Protein AF-0000000085853495 (afdb_homodimer)

pLDDT: mean 90.22, std 11.55, range [27.39, 98.88]

Solvent-accessible surface area (backbone atoms only — not comparable to full-atom values): 53804 Å² total; per-residue (Å²): 126,83,76,63,68,82,72,59,62,88,41,74,45,30,38,55,30,28,47,72,46,56,43,61,68,28,36,47,26,59,84,76,38,41,74,30,50,47,42,82,41,86,68,54,43,40,40,44,36,34,43,33,50,26,83,85,82,64,49,72,48,79,47,49,33,60,58,58,42,66,85,81,38,47,40,62,47,56,41,46,39,40,20,34,57,66,55,27,50,56,60,62,58,50,45,50,21,39,46,60,54,11,38,45,47,59,52,64,68,54,37,53,50,44,39,54,34,43,46,40,38,43,48,53,50,52,47,52,52,51,41,50,51,51,51,52,52,49,62,71,69,51,86,49,39,44,34,34,44,52,55,49,63,51,61,98,53,59,43,34,53,36,21,39,17,40,32,29,34,61,92,74,54,30,65,63,47,76,32,80,32,50,36,80,80,37,97,41,66,84,40,26,44,47,53,20,49,52,53,52,51,50,53,36,50,75,67,73,50,53,56,38,32,40,34,28,67,93,47,65,68,48,52,52,49,40,55,69,67,35,35,79,75,57,27,44,71,27,25,30,51,65,64,53,44,52,53,50,49,52,53,45,54,59,50,22,70,41,89,77,12,54,67,43,61,73,44,45,65,58,52,50,51,46,54,53,45,34,22,53,75,31,73,84,46,52,38,63,46,28,41,33,46,52,55,43,48,63,37,42,50,45,72,37,54,69,52,87,46,86,73,42,41,55,63,96,64,72,84,72,58,75,71,67,61,68,54,88,58,41,52,84,82,34,62,35,42,50,49,48,46,56,63,66,61,30,65,71,55,42,58,48,48,28,27,34,30,29,83,58,67,56,61,63,56,53,50,50,56,56,46,29,44,64,37,52,45,66,90,46,71,62,53,72,66,57,45,49,41,28,50,49,50,34,39,54,48,39,52,70,36,59,78,56,51,67,26,53,45,100,86,62,45,76,39,70,44,78,41,63,52,75,91,49,77,60,40,69,46,72,41,73,35,57,44,80,77,70,62,60,68,48,54,50,48,53,52,48,40,54,51,48,40,52,72,34,53,64,58,33,39,49,48,25,51,53,53,57,70,69,46,79,75,64,84,61,70,81,39,78,75,74,53,64,68,56,51,48,49,53,48,52,52,55,52,53,52,68,75,97,126,85,76,65,69,84,72,60,63,89,44,73,45,28,36,55,30,27,47,70,46,55,43,62,68,29,36,46,26,60,83,76,38,41,74,30,49,47,42,84,41,87,68,55,43,40,42,43,35,32,43,33,51,26,84,86,81,66,50,72,49,78,46,51,33,60,58,61,41,65,85,80,38,46,42,63,49,54,41,48,41,40,19,35,57,66,54,28,52,56,60,63,56,50,45,50,20,38,45,60,55,10,39,44,48,60,51,63,68,55,36,53,50,44,37,53,32,42,45,42,38,45,50,52,50,53,47,52,50,51,40,52,52,51,50,51,52,48,62,71,72,51,88,51,39,44,33,35,44,53,57,50,62,49,63,93,58,58,44,35,52,37,21,40,18,40,31,28,34,61,91,74,53,29,64,63,48,77,32,80,30,50,34,79,80,37,96,41,68,85,40,25,42,48,53,22,49,53,51,52,51,51,52,36,48,75,66,74,51,54,56,38,30,41,34,28,67,94,48,64,68,48,51,51,49,40,56,70,67,34,35,80,75,58,27,44,70,26,26,31,52,64,64,52,43,52,53,50,49,52,52,45,54,59,49,21,70,40,89,76,10,54,68,42,61,74,44,44,65,58,53,48,50,47,53,52,44,33,23,53,75,31,73,85,47,51,36,64,45,28,40,34,45,52,54,43,48,64,37,42,51,45,72,37,55,68,52,86,45,86,72,43,41,56,63,94,63,74,84,72,57,76,73,66,60,68,53,90,57,40,52,84,80,34,63,34,42,49,49,47,46,55,63,66,60,30,66,71,54,43,59,48,48,28,27,33,31,29,84,61,65,57,63,66,55,53,52,49,58,58,44,29,43,64,37,52,45,68,92,47,70,61,53,73,66,57,44,48,43,30,50,50,50,33,41,54,50,39,52,70,38,61,79,56,49,67,26,52,44,99,86,63,44,77,40,69,42,80,41,65,53,76,89,50,76,59,39,70,44,73,42,73,35,57,44,82,77,68,62,61,68,47,53,50,48,53,52,49,42,54,51,46,42,53,73,34,54,63,59,33,38,49,48,23,49,54,53,56,70,69,49,79,75,63,85,62,69,81,40,78,75,75,55,63,67,57,49,47,51,52,50,52,51,54,52,51,53,67,76,98

Radius of gyration: 33.38 Å; Cα contacts (8 Å, |Δi|>4): 1574; chains: 2; bounding box: 79×106×85 Å

Organism: NCBI:txid630221

Structure (mmCIF, N/CA/C/O backbone):
data_AF-0000000085853495-model_v1
#
loop_
_entity.id
_entity.type
_entity.pdbx_description
1 polymer 'Uncharacterized protein'
#
loop_
_atom_site.group_PDB
_atom_site.id
_atom_site.type_symbol
_atom_site.label_atom_id
_atom_site.label_alt_id
_atom_site.label_comp_id
_atom_site.label_asym_id
_atom_site.label_entity_id
_atom_site.label_seq_id
_atom_site.pdbx_PDB_ins_code
_atom_site.Cartn_x
_atom_site.Cartn_y
_atom_site.Cartn_z
_atom_site.occupancy
_atom_site.B_iso_or_equiv
_atom_site.auth_seq_id
_atom_site.auth_comp_id
_atom_site.auth_asym_id
_atom_site.auth_atom_id
_atom_site.pdbx_PDB_model_num
ATOM 1 N N . MET A 1 1 ? -24.297 -24.5 -25.25 1 31.64 1 MET A N 1
ATOM 2 C CA . MET A 1 1 ? -24.516 -24.359 -23.812 1 31.64 1 MET A CA 1
ATOM 3 C C . MET A 1 1 ? -23.25 -24.688 -23.031 1 31.64 1 MET A C 1
ATOM 5 O O . MET A 1 1 ? -22.625 -25.719 -23.266 1 31.64 1 MET A O 1
ATOM 9 N N . CYS A 1 2 ? -22.422 -23.688 -22.688 1 41.44 2 CYS A N 1
ATOM 10 C CA . CYS A 1 2 ? -21.219 -23.906 -21.891 1 41.44 2 CYS A CA 1
ATOM 11 C C . CYS A 1 2 ? -21.484 -24.875 -20.734 1 41.44 2 CYS A C 1
ATOM 13 O O . CYS A 1 2 ? -22.297 -24.578 -19.859 1 41.44 2 CYS A O 1
ATOM 15 N N . PHE A 1 3 ? -21.641 -26.109 -20.953 1 38.34 3 PHE A N 1
ATOM 16 C CA . PHE A 1 3 ? -21.766 -27.094 -19.891 1 38.34 3 PHE A CA 1
ATOM 17 C C . PHE A 1 3 ? -20.641 -26.938 -18.875 1 38.34 3 PHE A C 1
ATOM 19 O O . PHE A 1 3 ? -19.547 -27.484 -19.062 1 38.34 3 PHE A O 1
ATOM 26 N N . PHE A 1 4 ? -20.297 -25.859 -18.422 1 45.41 4 PHE A N 1
ATOM 27 C CA . PHE A 1 4 ? -19.344 -25.812 -17.328 1 45.41 4 PHE A CA 1
ATOM 28 C C . PHE A 1 4 ? -19.891 -26.5 -16.094 1 45.41 4 PHE A C 1
ATOM 30 O O . PHE A 1 4 ? -20.859 -26.047 -15.5 1 45.41 4 PHE A O 1
ATOM 37 N N . PRO A 1 5 ? -19.781 -27.75 -16 1 42.59 5 PRO A N 1
ATOM 38 C CA . PRO A 1 5 ? -20.109 -28.25 -14.664 1 42.59 5 PRO A CA 1
ATOM 39 C C . PRO A 1 5 ? -19.875 -27.219 -13.57 1 42.59 5 PRO A C 1
ATOM 41 O O . PRO A 1 5 ? -19.062 -26.297 -13.75 1 42.59 5 PRO A O 1
ATOM 44 N N . PHE A 1 6 ? -20.766 -27.094 -12.531 1 42.53 6 PHE A N 1
ATOM 45 C CA . PHE A 1 6 ? -20.75 -26.281 -11.328 1 42.53 6 PHE A CA 1
ATOM 46 C C . PHE A 1 6 ? -19.328 -26.078 -10.836 1 42.53 6 PHE A C 1
ATOM 48 O O . PHE A 1 6 ? -18.719 -26.984 -10.25 1 42.53 6 PHE A O 1
ATOM 55 N N . LEU A 1 7 ? -18.484 -25.438 -11.578 1 47.78 7 LEU A N 1
ATOM 56 C CA . LEU A 1 7 ? -17.219 -25 -11.031 1 47.78 7 LEU A CA 1
ATOM 57 C C . LEU A 1 7 ? -17.344 -24.672 -9.547 1 47.78 7 LEU A C 1
ATOM 59 O O . LEU A 1 7 ? -18.016 -23.703 -9.18 1 47.78 7 LEU A O 1
ATOM 63 N N . VAL A 1 8 ? -17.531 -25.594 -8.781 1 45.62 8 VAL A N 1
ATOM 64 C CA . VAL A 1 8 ? -17.5 -25.375 -7.336 1 45.62 8 VAL A CA 1
ATOM 65 C C . VAL A 1 8 ? -16.266 -24.562 -6.961 1 45.62 8 VAL A C 1
ATOM 67 O O . VAL A 1 8 ? -15.164 -25.109 -6.887 1 45.62 8 VAL A O 1
ATOM 70 N N . PHE A 1 9 ? -16.281 -23.297 -7.234 1 55.03 9 PHE A N 1
ATOM 71 C CA . PHE A 1 9 ? -15.18 -22.375 -6.992 1 55.03 9 PHE A CA 1
ATOM 72 C C . PHE A 1 9 ? -14.68 -22.484 -5.555 1 55.03 9 PHE A C 1
ATOM 74 O O . PHE A 1 9 ? -13.609 -21.969 -5.219 1 55.03 9 PHE A O 1
ATOM 81 N N . SER A 1 10 ? -15.383 -23.188 -4.676 1 55.72 10 SER A N 1
ATOM 82 C CA . SER A 1 10 ? -14.898 -23.172 -3.299 1 55.72 10 SER A CA 1
ATOM 83 C C . SER A 1 10 ? -13.867 -24.266 -3.064 1 55.72 10 SER A C 1
ATOM 85 O O . SER A 1 10 ? -13.219 -24.312 -2.014 1 55.72 10 SER A O 1
ATOM 87 N N . ALA A 1 11 ? -13.609 -25 -4.188 1 71.38 11 ALA A N 1
ATOM 88 C CA . ALA A 1 11 ? -12.758 -26.141 -3.891 1 71.38 11 ALA A CA 1
ATOM 89 C C . ALA A 1 11 ? -11.43 -26.062 -4.637 1 71.38 11 ALA A C 1
ATOM 91 O O . ALA A 1 11 ? -11.344 -25.422 -5.691 1 71.38 11 ALA A O 1
ATOM 92 N N . VAL A 1 12 ? -10.375 -26.453 -4.004 1 84.06 12 VAL A N 1
ATOM 93 C CA . VAL A 1 12 ? -9.07 -26.594 -4.641 1 84.06 12 VAL A CA 1
ATOM 94 C C . VAL A 1 12 ? -9.164 -27.578 -5.809 1 84.06 12 VAL A C 1
ATOM 96 O O . VAL A 1 12 ? -9.578 -28.719 -5.629 1 84.06 12 VAL A O 1
ATOM 99 N N . ASP A 1 13 ? -8.914 -27.078 -7.047 1 93.56 13 ASP A N 1
ATOM 100 C CA . ASP A 1 13 ? -9.023 -27.953 -8.203 1 93.56 13 ASP A CA 1
ATOM 101 C C . ASP A 1 13 ? -7.922 -27.672 -9.219 1 93.56 13 ASP A C 1
ATOM 103 O O . ASP A 1 13 ? -7.996 -28.125 -10.367 1 93.56 13 ASP A O 1
ATOM 107 N N . LYS A 1 14 ? -6.973 -26.938 -8.852 1 97.5 14 LYS A N 1
ATOM 108 C CA . LYS A 1 14 ? -5.836 -26.641 -9.719 1 97.5 14 LYS A CA 1
ATOM 109 C C . LYS A 1 14 ? -4.516 -26.906 -9 1 97.5 14 LYS A C 1
ATOM 111 O O . LYS A 1 14 ? -4.398 -26.672 -7.797 1 97.5 14 LYS A O 1
ATOM 116 N N . PHE A 1 15 ? -3.527 -27.281 -9.758 1 98.19 15 PHE A N 1
ATOM 117 C CA . PHE A 1 15 ? -2.242 -27.672 -9.188 1 98.19 15 PHE A CA 1
ATOM 118 C C . PHE A 1 15 ? -1.091 -27.062 -9.992 1 98.19 15 PHE A C 1
ATOM 120 O O . PHE A 1 15 ? -1.213 -26.844 -11.195 1 98.19 15 PHE A O 1
ATOM 127 N N . ILE A 1 16 ? -0.01 -26.766 -9.273 1 98.12 16 ILE A N 1
ATOM 128 C CA . ILE A 1 16 ? 1.254 -26.438 -9.922 1 98.12 16 ILE A CA 1
ATOM 129 C C . ILE A 1 16 ? 2.002 -27.719 -10.273 1 98.12 16 ILE A C 1
ATOM 131 O O . ILE A 1 16 ? 2.213 -28.578 -9.422 1 98.12 16 ILE A O 1
ATOM 135 N N . VAL A 1 17 ? 2.363 -27.875 -11.508 1 98.31 17 VAL A N 1
ATOM 136 C CA . VAL A 1 17 ? 3.105 -29.062 -11.953 1 98.31 17 VAL A CA 1
ATOM 137 C C . VAL A 1 17 ? 4.391 -28.625 -12.656 1 98.31 17 VAL A C 1
ATOM 139 O O . VAL A 1 17 ? 4.352 -27.828 -13.586 1 98.31 17 VAL A O 1
ATOM 142 N N . CYS A 1 18 ? 5.492 -29.141 -12.18 1 97.5 18 CYS A N 1
ATOM 143 C CA . CYS A 1 18 ? 6.766 -28.828 -12.812 1 97.5 18 CYS A CA 1
ATOM 144 C C . CYS A 1 18 ? 6.875 -29.5 -14.18 1 97.5 18 CYS A C 1
ATOM 146 O O . CYS A 1 18 ? 6.359 -30.594 -14.383 1 97.5 18 CYS A O 1
ATOM 148 N N . GLN A 1 19 ? 7.535 -28.875 -15.07 1 96.5 19 GLN A N 1
ATOM 149 C CA . GLN A 1 19 ? 7.613 -29.297 -16.453 1 96.5 19 GLN A CA 1
ATOM 150 C C . GLN A 1 19 ? 8.141 -30.734 -16.562 1 96.5 19 GLN A C 1
ATOM 152 O O . GLN A 1 19 ? 7.586 -31.547 -17.297 1 96.5 19 GLN A O 1
ATOM 157 N N . ARG A 1 20 ? 9.195 -31.031 -15.836 1 95.31 20 ARG A N 1
ATOM 158 C CA . ARG A 1 20 ? 9.789 -32.375 -15.883 1 95.31 20 ARG A CA 1
ATOM 159 C C . ARG A 1 20 ? 8.789 -33.438 -15.445 1 95.31 20 ARG A C 1
ATOM 161 O O . ARG A 1 20 ? 8.68 -34.5 -16.078 1 95.31 20 ARG A O 1
ATOM 168 N N . GLN A 1 21 ? 8.078 -33.188 -14.383 1 97.5 21 GLN A N 1
ATOM 169 C CA . GLN A 1 21 ? 7.078 -34.094 -13.867 1 97.5 21 GLN A CA 1
ATOM 170 C C . GLN A 1 21 ? 5.91 -34.25 -14.836 1 97.5 21 GLN A C 1
ATOM 172 O O . GLN A 1 21 ? 5.375 -35.344 -15.023 1 97.5 21 GLN A O 1
ATOM 177 N N . LEU A 1 22 ? 5.504 -33.125 -15.414 1 97.88 22 LEU A N 1
ATOM 178 C CA . LEU A 1 22 ? 4.402 -33.156 -16.375 1 97.88 22 LEU A CA 1
ATOM 179 C C . LEU A 1 22 ? 4.758 -34.031 -17.578 1 97.88 22 LEU A C 1
ATOM 181 O O . LEU A 1 22 ? 3.99 -34.906 -17.969 1 97.88 22 LEU A O 1
ATOM 185 N N . LEU A 1 23 ? 5.918 -33.812 -18.125 1 97.38 23 LEU A N 1
ATOM 186 C CA . LEU A 1 23 ? 6.309 -34.5 -19.359 1 97.38 23 LEU A CA 1
ATOM 187 C C . LEU A 1 23 ? 6.582 -35.969 -19.094 1 97.38 23 LEU A C 1
ATOM 189 O O . LEU A 1 23 ? 6.504 -36.781 -20.016 1 97.38 23 LEU A O 1
ATOM 193 N N . SER A 1 24 ? 6.875 -36.312 -17.875 1 97.12 24 SER A N 1
ATOM 194 C CA . SER A 1 24 ? 7.094 -37.719 -17.516 1 97.12 24 SER A CA 1
ATOM 195 C C . SER A 1 24 ? 5.828 -38.531 -17.719 1 97.12 24 SER A C 1
ATOM 197 O O . SER A 1 24 ? 5.887 -39.781 -17.828 1 97.12 24 SER A O 1
ATOM 199 N N . LEU A 1 25 ? 4.707 -37.906 -17.828 1 97.69 25 LEU A N 1
ATOM 200 C CA . LEU A 1 25 ? 3.43 -38.594 -17.969 1 97.69 25 LEU A CA 1
ATOM 201 C C . LEU A 1 25 ? 3.154 -38.906 -19.438 1 97.69 25 LEU A C 1
ATOM 203 O O . LEU A 1 25 ? 2.178 -39.594 -19.766 1 97.69 25 LEU A O 1
ATOM 207 N N . PHE A 1 26 ? 4.055 -38.5 -20.312 1 97.62 26 PHE A N 1
ATOM 208 C CA . PHE A 1 26 ? 3.838 -38.688 -21.75 1 97.62 26 PHE A CA 1
ATOM 209 C C . PHE A 1 26 ? 4.918 -39.562 -22.344 1 97.62 26 PHE A C 1
ATOM 211 O O . PHE A 1 26 ? 5.129 -39.562 -23.562 1 97.62 26 PHE A O 1
ATOM 218 N N . THR A 1 27 ? 5.594 -40.344 -21.562 1 96.5 27 THR A N 1
ATOM 219 C CA . THR A 1 27 ? 6.734 -41.094 -22.031 1 96.5 27 THR A CA 1
ATOM 220 C C . THR A 1 27 ? 6.289 -42.5 -22.5 1 96.5 27 THR A C 1
ATOM 222 O O . THR A 1 27 ? 7.062 -43.219 -23.125 1 96.5 27 THR A O 1
ATOM 225 N N . VAL A 1 28 ? 5.074 -42.906 -22.203 1 96.62 28 VAL A N 1
ATOM 226 C CA . VAL A 1 28 ? 4.559 -44.188 -22.609 1 96.62 28 VAL A CA 1
ATOM 227 C C . VAL A 1 28 ? 3.281 -44.031 -23.422 1 96.62 28 VAL A C 1
ATOM 229 O O . VAL A 1 28 ? 2.391 -43.25 -23.031 1 96.62 28 VAL A O 1
ATOM 232 N N . CYS A 1 29 ? 3.197 -44.75 -24.484 1 96.75 29 CYS A N 1
ATOM 233 C CA . CYS A 1 29 ? 2.029 -44.688 -25.359 1 96.75 29 CYS A CA 1
ATOM 234 C C . CYS A 1 29 ? 0.834 -45.375 -24.719 1 96.75 29 CYS A C 1
ATOM 236 O O . CYS A 1 29 ? 0.927 -46.531 -24.312 1 96.75 29 CYS A O 1
ATOM 238 N N . PRO A 1 30 ? -0.282 -44.719 -24.656 1 94.62 30 PRO A N 1
ATOM 239 C CA . PRO A 1 30 ? -1.454 -45.344 -24.031 1 94.62 30 PRO A CA 1
ATOM 240 C C . PRO A 1 30 ? -2.1 -46.406 -24.906 1 94.62 30 PRO A C 1
ATOM 242 O O . PRO A 1 30 ? -2.928 -47.188 -24.438 1 94.62 30 PRO A O 1
ATOM 245 N N . ALA A 1 31 ? -1.682 -46.5 -26.141 1 95.19 31 ALA A N 1
ATOM 246 C CA . ALA A 1 31 ? -2.299 -47.438 -27.078 1 95.19 31 ALA A CA 1
ATOM 247 C C . ALA A 1 31 ? -1.499 -48.719 -27.156 1 95.19 31 ALA A C 1
ATOM 249 O O . ALA A 1 31 ? -2.072 -49.812 -27.312 1 95.19 31 ALA A O 1
ATOM 250 N N . CYS A 1 32 ? -0.192 -48.656 -27.078 1 95.62 32 CYS A N 1
ATOM 251 C CA . CYS A 1 32 ? 0.591 -49.844 -27.328 1 95.62 32 CYS A CA 1
ATOM 252 C C . CYS A 1 32 ? 1.642 -50.062 -26.234 1 95.62 32 CYS A C 1
ATOM 254 O O . CYS A 1 32 ? 2.455 -51 -26.328 1 95.62 32 CYS A O 1
ATOM 256 N N . CYS A 1 33 ? 1.766 -49.125 -25.266 1 93.94 33 CYS A N 1
ATOM 257 C CA . CYS A 1 33 ? 2.707 -49.188 -24.156 1 93.94 33 CYS A CA 1
ATOM 258 C C . CYS A 1 33 ? 4.133 -48.969 -24.641 1 93.94 33 CYS A C 1
ATOM 260 O O . CYS A 1 33 ? 5.09 -49.219 -23.906 1 93.94 33 CYS A O 1
ATOM 262 N N . GLY A 1 34 ? 4.219 -48.531 -25.875 1 95.31 34 GLY A N 1
ATOM 263 C CA . GLY A 1 34 ? 5.543 -48.219 -26.375 1 95.31 34 GLY A CA 1
ATOM 264 C C . GLY A 1 34 ? 6.078 -46.906 -25.859 1 95.31 34 GLY A C 1
ATOM 265 O O . GLY A 1 34 ? 5.336 -46.125 -25.266 1 95.31 34 GLY A O 1
ATOM 266 N N . ALA A 1 35 ? 7.402 -46.625 -26.078 1 95.56 35 ALA A N 1
ATOM 267 C CA . ALA A 1 35 ? 8.047 -45.375 -25.641 1 95.56 35 ALA A CA 1
ATOM 268 C C . ALA A 1 35 ? 7.598 -44.219 -26.5 1 95.56 35 ALA A C 1
ATOM 270 O O . ALA A 1 35 ? 7.484 -44.312 -27.719 1 95.56 35 ALA A O 1
ATOM 271 N N . THR A 1 36 ? 7.254 -43.125 -25.875 1 96.56 36 THR A N 1
ATOM 272 C CA . THR A 1 36 ? 6.875 -41.875 -26.547 1 96.56 36 THR A CA 1
ATOM 273 C C . THR A 1 36 ? 7.426 -40.656 -25.797 1 96.56 36 THR A C 1
ATOM 275 O O . THR A 1 36 ? 8.094 -40.812 -24.781 1 96.56 36 THR A O 1
ATOM 278 N N . GLN A 1 37 ? 7.203 -39.5 -26.406 1 94.38 37 GLN A N 1
ATOM 279 C CA . GLN A 1 37 ? 7.551 -38.25 -25.766 1 94.38 37 GLN A CA 1
ATOM 280 C C . GLN A 1 37 ? 6.48 -37.188 -26.016 1 94.38 37 GLN A C 1
ATOM 282 O O . GLN A 1 37 ? 5.84 -37.156 -27.062 1 94.38 37 GLN A O 1
ATOM 287 N N . GLY A 1 38 ? 6.289 -36.438 -24.969 1 94.94 38 GLY A N 1
ATOM 288 C CA . GLY A 1 38 ? 5.406 -35.281 -25.109 1 94.94 38 GLY A CA 1
ATOM 289 C C . GLY A 1 38 ? 6.152 -34 -25.359 1 94.94 38 GLY A C 1
ATOM 290 O O . GLY A 1 38 ? 7.258 -33.781 -24.844 1 94.94 38 GLY A O 1
ATOM 291 N N . HIS A 1 39 ? 5.496 -33.094 -26.172 1 95.94 39 HIS A N 1
ATOM 292 C CA . HIS A 1 39 ? 6.055 -31.781 -26.469 1 95.94 39 HIS A CA 1
ATOM 293 C C . HIS A 1 39 ? 5.035 -30.672 -26.172 1 95.94 39 HIS A C 1
ATOM 295 O O . HIS A 1 39 ? 3.867 -30.797 -26.547 1 95.94 39 HIS A O 1
ATOM 301 N N . ILE A 1 40 ? 5.496 -29.656 -25.422 1 95.62 40 ILE A N 1
ATOM 302 C CA . ILE A 1 40 ? 4.621 -28.531 -25.125 1 95.62 40 ILE A CA 1
ATOM 303 C C . ILE A 1 40 ? 4.527 -27.609 -26.328 1 95.62 40 ILE A C 1
ATOM 305 O O . ILE A 1 40 ? 5.551 -27.188 -26.875 1 95.62 40 ILE A O 1
ATOM 309 N N . MET A 1 41 ? 3.289 -27.297 -26.641 1 93.06 41 MET A N 1
ATOM 310 C CA . MET A 1 41 ? 3.049 -26.453 -27.797 1 93.06 41 MET A CA 1
ATOM 311 C C . MET A 1 41 ? 2.705 -25.031 -27.375 1 93.06 41 MET A C 1
ATOM 313 O O . MET A 1 41 ? 2.084 -24.812 -26.344 1 93.06 41 MET A O 1
ATOM 317 N N . HIS A 1 42 ? 2.934 -24.031 -28.125 1 85.5 42 HIS A N 1
ATOM 318 C CA . HIS A 1 42 ? 2.711 -22.594 -28.094 1 85.5 42 HIS A CA 1
ATOM 319 C C . HIS A 1 42 ? 1.919 -22.188 -26.859 1 85.5 42 HIS A C 1
ATOM 321 O O . HIS A 1 42 ? 0.706 -21.969 -26.938 1 85.5 42 HIS A O 1
ATOM 327 N N . PRO A 1 43 ? 2.512 -21.953 -25.781 1 90.19 43 PRO A N 1
ATOM 328 C CA . PRO A 1 43 ? 1.834 -21.516 -24.562 1 90.19 43 PRO A CA 1
ATOM 329 C C . PRO A 1 43 ? 1.138 -20.156 -24.719 1 90.19 43 PRO A C 1
ATOM 331 O O . PRO A 1 43 ? 1.647 -19.281 -25.406 1 90.19 43 PRO A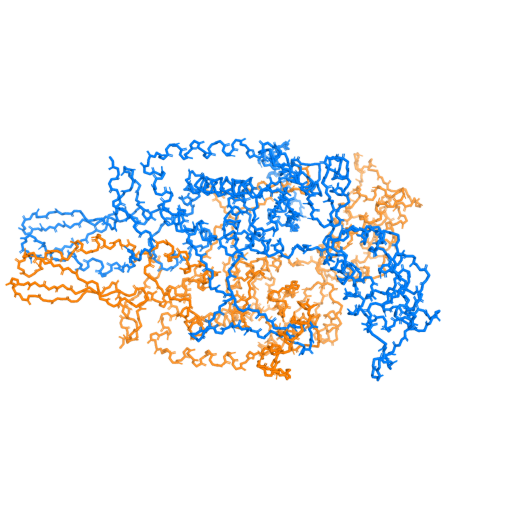 O 1
ATOM 334 N N . GLU A 1 44 ? -0.127 -20 -24.219 1 94.5 44 GLU A N 1
ATOM 335 C CA . GLU A 1 44 ? -0.92 -18.781 -24.172 1 94.5 44 GLU A CA 1
ATOM 336 C C . GLU A 1 44 ? -1.355 -18.438 -22.75 1 94.5 44 GLU A C 1
ATOM 338 O O . GLU A 1 44 ? -2.395 -18.922 -22.281 1 94.5 44 GLU A O 1
ATOM 343 N N . GLY A 1 45 ? -0.677 -17.516 -22.188 1 96.88 45 GLY A N 1
ATOM 344 C CA . GLY A 1 45 ? -0.963 -17.266 -20.781 1 96.88 45 GLY A CA 1
ATOM 345 C C . GLY A 1 45 ? -0.72 -18.469 -19.906 1 96.88 45 GLY A C 1
ATOM 346 O O . GLY A 1 45 ? 0.373 -19.047 -19.906 1 96.88 45 GLY A O 1
ATOM 347 N N . THR A 1 46 ? -1.843 -18.938 -19.281 1 97.94 46 THR A N 1
ATOM 348 C CA . THR A 1 46 ? -1.721 -20.094 -18.406 1 97.94 46 THR A CA 1
ATOM 349 C C . THR A 1 46 ? -1.954 -21.391 -19.188 1 97.94 46 THR A C 1
ATOM 351 O O . THR A 1 46 ? -1.743 -22.484 -18.656 1 97.94 46 THR A O 1
ATOM 354 N N . PHE A 1 47 ? -2.334 -21.281 -20.406 1 97.81 47 PHE A N 1
ATOM 355 C CA . PHE A 1 47 ? -2.75 -22.422 -21.203 1 97.81 47 PHE A CA 1
ATOM 356 C C . PHE A 1 47 ? -1.552 -23.062 -21.891 1 97.81 47 PHE A C 1
ATOM 358 O O . PHE A 1 47 ? -0.748 -22.375 -22.531 1 97.81 47 PHE A O 1
ATOM 365 N N . ILE A 1 48 ? -1.458 -24.391 -21.766 1 97.62 48 ILE A N 1
ATOM 366 C CA . ILE A 1 48 ? -0.486 -25.141 -22.547 1 97.62 48 ILE A CA 1
ATOM 367 C C . ILE A 1 48 ? -1.162 -26.359 -23.188 1 97.62 48 ILE A C 1
ATOM 369 O O . ILE A 1 48 ? -2.168 -26.859 -22.672 1 97.62 48 ILE A O 1
ATOM 373 N N . LYS A 1 49 ? -0.651 -26.734 -24.281 1 97.31 49 LYS A N 1
ATOM 374 C CA . LYS A 1 49 ? -1.047 -27.938 -25.016 1 97.31 49 LYS A CA 1
ATOM 375 C C . LYS A 1 49 ? 0.144 -28.859 -25.234 1 97.31 49 LYS A C 1
ATOM 377 O O . LYS A 1 49 ? 1.238 -28.406 -25.578 1 97.31 49 LYS A O 1
ATOM 382 N N . VAL A 1 50 ? -0.035 -30.172 -24.906 1 98.06 50 VAL A N 1
ATOM 383 C CA . VAL A 1 50 ? 1.035 -31.141 -25.094 1 98.06 50 VAL A CA 1
ATOM 384 C C . VAL A 1 50 ? 0.664 -32.094 -26.219 1 98.06 50 VAL A C 1
ATOM 386 O O . VAL A 1 50 ? -0.415 -32.688 -26.203 1 98.06 50 VAL A O 1
ATOM 389 N N . LYS A 1 51 ? 1.524 -32.188 -27.203 1 97.94 51 LYS A N 1
ATOM 390 C CA . LYS A 1 51 ? 1.374 -33.188 -28.25 1 97.94 51 LYS A CA 1
ATOM 391 C C . LYS A 1 51 ? 2.174 -34.469 -27.938 1 97.94 51 LYS A C 1
ATOM 393 O O . LYS A 1 51 ? 3.365 -34.375 -27.625 1 97.94 51 LYS A O 1
ATOM 398 N N . GLN A 1 52 ? 1.501 -35.594 -27.922 1 97.44 52 GLN A N 1
ATOM 399 C CA . GLN A 1 52 ? 2.131 -36.875 -27.766 1 97.44 52 GLN A CA 1
ATOM 400 C C . GLN A 1 52 ? 1.941 -37.75 -29.016 1 97.44 52 GLN A C 1
ATOM 402 O O . GLN A 1 52 ? 0.82 -37.906 -29.5 1 97.44 52 GLN A O 1
ATOM 407 N N . ALA A 1 53 ? 3.08 -38.219 -29.5 1 96.5 53 ALA A N 1
ATOM 408 C CA . ALA A 1 53 ? 3.031 -39.062 -30.703 1 96.5 53 ALA A CA 1
ATOM 409 C C . ALA A 1 53 ? 3.871 -40.312 -30.516 1 96.5 53 ALA A C 1
ATOM 411 O O . ALA A 1 53 ? 4.977 -40.25 -29.969 1 96.5 53 ALA A O 1
ATOM 412 N N . CYS A 1 54 ? 3.277 -41.406 -30.969 1 96.31 54 CYS A N 1
ATOM 413 C CA . CYS A 1 54 ? 3.967 -42.688 -30.891 1 96.31 54 CYS A CA 1
ATOM 414 C C . CYS A 1 54 ? 4.453 -43.125 -32.25 1 96.31 54 CYS A C 1
ATOM 416 O O . CYS A 1 54 ? 3.66 -43.281 -33.188 1 96.31 54 CYS A O 1
ATOM 418 N N . ARG A 1 55 ? 5.625 -43.469 -32.375 1 94.5 55 ARG A N 1
ATOM 419 C CA . ARG A 1 55 ? 6.203 -43.906 -33.656 1 94.5 55 ARG A CA 1
ATOM 420 C C . ARG A 1 55 ? 5.926 -45.375 -33.906 1 94.5 55 ARG A C 1
ATOM 422 O O . ARG A 1 55 ? 5.918 -45.844 -35.062 1 94.5 55 ARG A O 1
ATOM 429 N N . THR A 1 56 ? 5.711 -46.094 -32.875 1 94.56 56 THR A N 1
ATOM 430 C CA . THR A 1 56 ? 5.527 -47.531 -32.969 1 94.56 56 THR A CA 1
ATOM 431 C C . THR A 1 56 ? 4.16 -47.844 -33.562 1 94.56 56 THR A C 1
ATOM 433 O O . THR A 1 56 ? 4.055 -48.656 -34.5 1 94.56 56 THR A O 1
ATOM 436 N N . CYS A 1 57 ? 3.109 -47.281 -33.062 1 96.19 57 CYS A N 1
ATOM 437 C CA . CYS A 1 57 ? 1.771 -47.688 -33.469 1 96.19 57 CYS A CA 1
ATOM 438 C C . CYS A 1 57 ? 1.057 -46.562 -34.219 1 96.19 57 CYS A C 1
ATOM 440 O O . CYS A 1 57 ? -0.077 -46.75 -34.656 1 96.19 57 CYS A O 1
ATOM 442 N N . GLY A 1 58 ? 1.654 -45.312 -34.281 1 95.31 58 GLY A N 1
ATOM 443 C CA . GLY A 1 58 ? 1.065 -44.219 -35 1 95.31 58 GLY A CA 1
ATOM 444 C C . GLY A 1 58 ? 0.076 -43.406 -34.188 1 95.31 58 GLY A C 1
ATOM 445 O O . GLY A 1 58 ? -0.541 -42.469 -34.688 1 95.31 58 GLY A O 1
ATOM 446 N N . TYR A 1 59 ? -0.053 -43.75 -32.906 1 95.62 59 TYR A N 1
ATOM 447 C CA . TYR A 1 59 ? -0.958 -43.062 -32 1 95.62 59 TYR A CA 1
ATOM 448 C C . TYR A 1 59 ? -0.541 -41.594 -31.812 1 95.62 59 TYR A C 1
ATOM 450 O O . TYR A 1 59 ? 0.652 -41.281 -31.766 1 95.62 59 TYR A O 1
ATOM 458 N N . GLU A 1 60 ? -1.594 -40.656 -31.812 1 96.31 60 GLU A N 1
ATOM 459 C CA . GLU A 1 60 ? -1.37 -39.219 -31.562 1 96.31 60 GLU A CA 1
ATOM 460 C C . GLU A 1 60 ? -2.469 -38.656 -30.672 1 96.31 60 GLU A C 1
ATOM 462 O O . GLU A 1 60 ? -3.646 -38.969 -30.844 1 96.31 60 GLU A O 1
ATOM 467 N N . ARG A 1 61 ? -2.037 -37.844 -29.703 1 95.69 61 ARG A N 1
ATOM 468 C CA . ARG A 1 61 ? -3.039 -37.156 -28.922 1 95.69 61 ARG A CA 1
ATOM 469 C C . ARG A 1 61 ? -2.543 -35.75 -28.516 1 95.69 61 ARG A C 1
ATOM 471 O O . ARG A 1 61 ? -1.335 -35.5 -28.5 1 95.69 61 ARG A O 1
ATOM 478 N N . TYR A 1 62 ? -3.547 -34.906 -28.328 1 96.75 62 TYR A N 1
ATOM 479 C CA . TYR A 1 62 ? -3.318 -33.562 -27.766 1 96.75 62 TYR A CA 1
ATOM 480 C C . TYR A 1 62 ? -3.943 -33.469 -26.375 1 96.75 62 TYR A C 1
ATOM 482 O O . TYR A 1 62 ? -5.113 -33.812 -26.188 1 96.75 62 TYR A O 1
ATOM 490 N N . TRP A 1 63 ? -3.156 -33.156 -25.438 1 97.5 63 TRP A N 1
ATOM 491 C CA . TRP A 1 63 ? -3.604 -32.906 -24.062 1 97.5 63 TRP A CA 1
ATOM 492 C C . TRP A 1 63 ? -3.506 -31.438 -23.688 1 97.5 63 TRP A C 1
ATOM 494 O O . TRP A 1 63 ? -2.545 -30.766 -24.062 1 97.5 63 TRP A O 1
ATOM 504 N 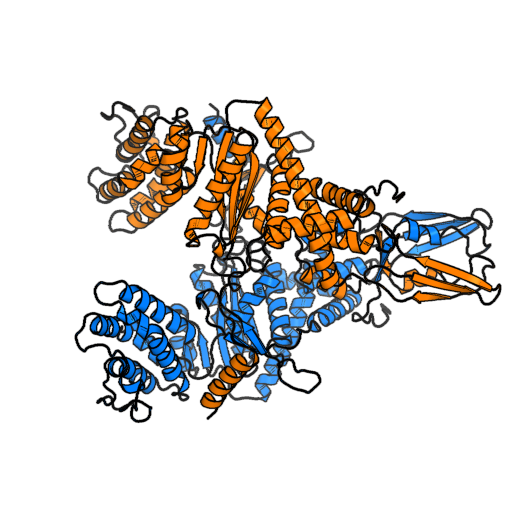N . GLN A 1 64 ? -4.52 -30.922 -23.031 1 97.19 64 GLN A N 1
ATOM 505 C CA . GLN A 1 64 ? -4.535 -29.531 -22.562 1 97.19 64 GLN A CA 1
ATOM 506 C C . GLN A 1 64 ? -4.645 -29.469 -21.047 1 97.19 64 GLN A C 1
ATOM 508 O O . GLN A 1 64 ? -5.32 -30.297 -20.422 1 97.19 64 GLN A O 1
ATOM 513 N N . ASN A 1 65 ? -4.031 -28.469 -20.453 1 97.81 65 ASN A N 1
ATOM 514 C CA . ASN A 1 65 ? -3.928 -28.406 -19 1 97.81 65 ASN A CA 1
ATOM 515 C C . ASN A 1 65 ? -5.188 -27.812 -18.375 1 97.81 65 ASN A C 1
ATOM 517 O O . ASN A 1 65 ? -5.316 -27.781 -17.156 1 97.81 65 ASN A O 1
ATOM 521 N N . GLN A 1 66 ? -6.113 -27.359 -19.203 1 96.62 66 GLN A N 1
ATOM 522 C CA . GLN A 1 66 ? -7.332 -26.703 -18.719 1 96.62 66 GLN A CA 1
ATOM 523 C C . GLN A 1 66 ? -8.398 -26.688 -19.812 1 96.62 66 GLN A C 1
ATOM 525 O O . GLN A 1 66 ? -8.102 -26.875 -20.984 1 96.62 66 GLN A O 1
ATOM 530 N N . GLU A 1 67 ? -9.578 -26.406 -19.344 1 94.06 67 GLU A N 1
ATOM 531 C CA . GLU A 1 67 ? -10.672 -26.234 -20.297 1 94.06 67 GLU A CA 1
ATOM 532 C C . GLU A 1 67 ? -10.742 -24.797 -20.812 1 94.06 67 GLU A C 1
ATOM 534 O O . GLU A 1 67 ? -10.117 -23.891 -20.234 1 94.06 67 GLU A O 1
ATOM 539 N N . LYS A 1 68 ? -11.344 -24.625 -21.875 1 94.19 68 LYS A N 1
ATOM 540 C CA . LYS A 1 68 ? -11.656 -23.297 -22.391 1 94.19 68 LYS A CA 1
ATOM 541 C C . LYS A 1 68 ? -13.109 -22.938 -22.094 1 94.19 68 LYS A C 1
ATOM 543 O O . LYS A 1 68 ? -13.969 -23.797 -21.984 1 94.19 68 LYS A O 1
ATOM 548 N N . VAL A 1 69 ? -13.242 -21.641 -21.797 1 92.12 69 VAL A N 1
ATOM 549 C CA . VAL A 1 69 ? -14.594 -21.141 -21.578 1 92.12 69 VAL A CA 1
ATOM 550 C C . VAL A 1 69 ? -15.016 -20.266 -22.75 1 92.12 69 VAL A C 1
ATOM 552 O O . VAL A 1 69 ? -14.211 -19.516 -23.297 1 92.12 69 VAL A O 1
ATOM 555 N N . HIS A 1 70 ? -16.281 -20.375 -23.141 1 89.06 70 HIS A N 1
ATOM 556 C CA . HIS A 1 70 ? -16.859 -19.625 -24.25 1 89.06 70 HIS A CA 1
ATOM 557 C C . HIS A 1 70 ? -15.938 -19.609 -25.453 1 89.06 70 HIS A C 1
ATOM 559 O O . HIS A 1 70 ? -15.227 -18.641 -25.688 1 89.06 70 HIS A O 1
ATOM 565 N N . ARG A 1 71 ? -15.891 -20.531 -26.219 1 84.31 71 ARG A N 1
ATOM 566 C CA . ARG A 1 71 ? -15.18 -20.672 -27.484 1 84.31 71 ARG A CA 1
ATOM 567 C C . ARG A 1 71 ? -13.688 -20.875 -27.25 1 84.31 71 ARG A C 1
ATOM 569 O O . ARG A 1 71 ? -13.258 -21.953 -26.844 1 84.31 71 ARG A O 1
ATOM 576 N N . ASN A 1 72 ? -12.859 -19.672 -27.062 1 89.88 72 ASN A N 1
ATOM 577 C CA . ASN A 1 72 ? -11.414 -19.844 -27.141 1 89.88 72 ASN A CA 1
ATOM 578 C C . ASN A 1 72 ? -10.711 -19.234 -25.922 1 89.88 72 ASN A C 1
ATOM 580 O O . ASN A 1 72 ? -9.484 -19.094 -25.922 1 89.88 72 ASN A O 1
ATOM 584 N N . MET A 1 73 ? -11.461 -18.984 -24.891 1 94.62 73 MET A N 1
ATOM 585 C CA . MET A 1 73 ? -10.844 -18.391 -23.703 1 94.62 73 MET A CA 1
ATOM 586 C C . MET A 1 73 ? -10.367 -19.484 -22.734 1 94.62 73 MET A C 1
ATOM 588 O O . MET A 1 73 ? -11.18 -20.219 -22.172 1 94.62 73 MET A O 1
ATOM 592 N N . PRO A 1 74 ? -9.008 -19.625 -22.578 1 96.38 74 PRO A N 1
ATOM 593 C CA . PRO A 1 74 ? -8.586 -20.516 -21.5 1 96.38 74 PRO A CA 1
ATOM 594 C C . PRO A 1 74 ? -9.172 -20.141 -20.141 1 96.38 74 PRO A C 1
ATOM 596 O O . PRO A 1 74 ? -9.062 -18.984 -19.719 1 96.38 74 PRO A O 1
ATOM 599 N N . ALA A 1 75 ? -9.75 -21.016 -19.406 1 96.12 75 ALA A N 1
ATOM 600 C CA . ALA A 1 75 ? -10.492 -20.75 -18.188 1 96.12 75 ALA A CA 1
ATOM 601 C C . ALA A 1 75 ? -9.594 -20.094 -17.141 1 96.12 75 ALA A C 1
ATOM 603 O O . ALA A 1 75 ? -9.992 -19.125 -16.484 1 96.12 75 ALA A O 1
ATOM 604 N N . CYS A 1 76 ? -8.398 -20.594 -17.016 1 97.44 76 CYS A N 1
ATOM 605 C CA . CYS A 1 76 ? -7.527 -20.141 -15.938 1 97.44 76 CYS A CA 1
ATOM 606 C C . CYS A 1 76 ? -6.996 -18.734 -16.219 1 97.44 76 CYS A C 1
ATOM 608 O O . CYS A 1 76 ? -6.559 -18.031 -15.305 1 97.44 76 CYS A O 1
ATOM 610 N N . ASN A 1 77 ? -6.973 -18.297 -17.5 1 97.94 77 ASN A N 1
ATOM 611 C CA . ASN A 1 77 ? -6.629 -16.906 -17.781 1 97.94 77 ASN A CA 1
ATOM 612 C C . ASN A 1 77 ? -7.637 -15.945 -17.172 1 97.94 77 ASN A C 1
ATOM 614 O O . ASN A 1 77 ? -7.254 -14.977 -16.516 1 97.94 77 ASN A O 1
ATOM 618 N N . LEU A 1 78 ? -8.875 -16.266 -17.359 1 97.81 78 LEU A N 1
ATOM 619 C CA . LEU A 1 78 ? -9.961 -15.422 -16.859 1 97.81 78 LEU A CA 1
ATOM 620 C C . LEU A 1 78 ? -10.047 -15.484 -15.336 1 97.81 78 LEU A C 1
ATOM 622 O O . LEU A 1 78 ? -10.164 -14.453 -14.672 1 97.81 78 LEU A O 1
ATOM 626 N N . LEU A 1 79 ? -9.938 -16.672 -14.844 1 97.81 79 LEU A N 1
ATOM 627 C CA . LEU A 1 79 ? -10.094 -16.891 -13.414 1 97.81 79 LEU A CA 1
ATOM 628 C C . LEU A 1 79 ? -8.938 -16.266 -12.633 1 97.81 79 LEU A C 1
ATOM 630 O O . LEU A 1 79 ? -9.141 -15.734 -11.539 1 97.81 79 LEU A O 1
ATOM 634 N N . LEU A 1 80 ? -7.75 -16.391 -13.195 1 98.5 80 LEU A N 1
ATOM 635 C CA . LEU A 1 80 ? -6.605 -15.766 -12.539 1 98.5 80 LEU A CA 1
ATOM 636 C C . LEU A 1 80 ? -6.766 -14.25 -12.492 1 98.5 80 LEU A C 1
ATOM 638 O O . LEU A 1 80 ? -6.484 -13.625 -11.469 1 98.5 80 LEU A O 1
ATOM 642 N N . SER A 1 81 ? -7.242 -13.656 -13.57 1 98.75 81 SER A N 1
ATOM 643 C CA . SER A 1 81 ? -7.512 -12.227 -13.586 1 98.75 81 SER A CA 1
ATOM 644 C C . SER A 1 81 ? -8.547 -11.844 -12.531 1 98.75 81 SER A C 1
ATOM 646 O O . SER A 1 81 ? -8.383 -10.852 -11.82 1 98.75 81 SER A O 1
ATOM 648 N N . GLY A 1 82 ? -9.602 -12.656 -12.438 1 98.62 82 GLY A N 1
ATOM 649 C CA . GLY A 1 82 ? -10.617 -12.43 -11.422 1 98.62 82 GLY A CA 1
ATOM 650 C C . GLY A 1 82 ? -10.078 -12.508 -10.008 1 98.62 82 GLY A C 1
ATOM 651 O O . GLY A 1 82 ? -10.336 -11.625 -9.188 1 98.62 82 GLY A O 1
ATOM 652 N N . ALA A 1 83 ? -9.312 -13.547 -9.781 1 98.5 83 ALA A N 1
ATOM 653 C CA . ALA A 1 83 ? -8.766 -13.758 -8.438 1 98.5 83 ALA A CA 1
ATOM 654 C C . ALA A 1 83 ? -7.867 -12.594 -8.023 1 98.5 83 ALA A C 1
ATOM 656 O 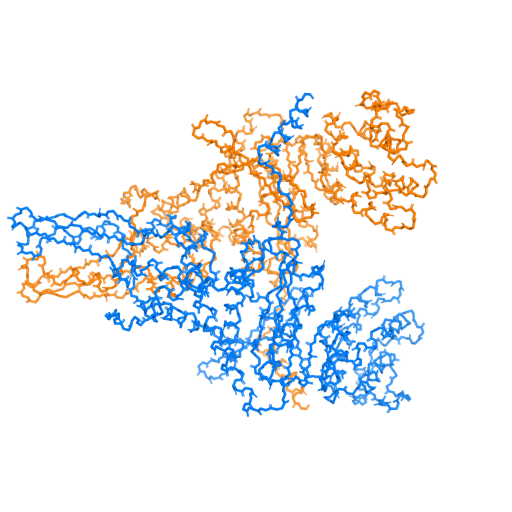O . ALA A 1 83 ? -7.934 -12.125 -6.887 1 98.5 83 ALA A O 1
ATOM 657 N N . ILE A 1 84 ? -7.004 -12.141 -8.945 1 98.69 84 ILE A N 1
ATOM 658 C CA . ILE A 1 84 ? -6.117 -11.023 -8.672 1 98.69 84 ILE A CA 1
ATOM 659 C C . ILE A 1 84 ? -6.941 -9.781 -8.344 1 98.69 84 ILE A C 1
ATOM 661 O O . ILE A 1 84 ? -6.715 -9.133 -7.316 1 98.69 84 ILE A O 1
ATOM 665 N N . HIS A 1 85 ? -7.914 -9.492 -9.109 1 98.75 85 HIS A N 1
ATOM 666 C CA . HIS A 1 85 ? -8.711 -8.281 -8.953 1 98.75 85 HIS A CA 1
ATOM 667 C C . HIS A 1 85 ? -9.586 -8.344 -7.707 1 98.75 85 HIS A C 1
ATOM 669 O O . HIS A 1 85 ? -9.617 -7.402 -6.914 1 98.75 85 HIS A O 1
ATOM 675 N N . PHE A 1 86 ? -10.281 -9.477 -7.465 1 98.62 86 PHE A N 1
ATOM 676 C CA . PHE A 1 86 ? -11.305 -9.594 -6.43 1 98.62 86 PHE A CA 1
ATOM 677 C C . PHE A 1 86 ? -10.664 -9.703 -5.051 1 98.62 86 PHE A C 1
ATOM 679 O O . PHE A 1 86 ? -11.328 -9.469 -4.035 1 98.62 86 PHE A O 1
ATOM 686 N N . SER A 1 87 ? -9.406 -10.094 -5.039 1 97.56 87 SER A N 1
ATOM 687 C CA . SER A 1 87 ? -8.703 -10.164 -3.764 1 97.56 87 SER A CA 1
ATOM 688 C C . SER A 1 87 ? -8.062 -8.828 -3.408 1 97.56 87 SER A C 1
ATOM 690 O O . SER A 1 87 ? -7.602 -8.633 -2.281 1 97.56 87 SER A O 1
ATOM 692 N N . GLY A 1 88 ? -7.965 -7.93 -4.352 1 96.88 88 GLY A N 1
ATOM 693 C CA . GLY A 1 88 ? -7.352 -6.633 -4.113 1 96.88 88 GLY A CA 1
ATOM 694 C C . GLY A 1 88 ? -5.859 -6.621 -4.387 1 96.88 88 GLY A C 1
ATOM 695 O O . GLY A 1 88 ? -5.184 -5.625 -4.125 1 96.88 88 GLY A O 1
ATOM 696 N N . CYS A 1 89 ? -5.293 -7.688 -4.949 1 97.56 89 CYS A N 1
ATOM 697 C CA . CYS A 1 89 ? -3.871 -7.746 -5.27 1 97.56 89 CYS A CA 1
ATOM 698 C C . CYS A 1 89 ? -3.531 -6.797 -6.414 1 97.56 89 CYS A C 1
ATOM 700 O O . CYS A 1 89 ? -4.379 -6.512 -7.262 1 97.56 89 CYS A O 1
ATOM 702 N N . MET A 1 90 ? -2.332 -6.32 -6.332 1 96.81 90 MET A N 1
ATOM 703 C CA . MET A 1 90 ? -1.841 -5.5 -7.434 1 96.81 90 MET A CA 1
ATOM 704 C C . MET A 1 90 ? -1.369 -6.371 -8.594 1 96.81 90 MET A C 1
ATOM 706 O O . MET A 1 90 ? -0.473 -7.203 -8.43 1 96.81 90 MET A O 1
ATOM 710 N N . ALA A 1 91 ? -1.9 -6.145 -9.719 1 97.38 91 ALA A N 1
ATOM 711 C CA . ALA A 1 91 ? -1.745 -7.035 -10.867 1 97.38 91 ALA A CA 1
ATOM 712 C C . ALA A 1 91 ? -0.283 -7.125 -11.297 1 97.38 91 ALA A C 1
ATOM 714 O O . ALA A 1 91 ? 0.261 -8.227 -11.438 1 97.38 91 ALA A O 1
ATOM 715 N N . THR A 1 92 ? 0.348 -5.992 -11.461 1 96.19 92 THR A N 1
ATOM 716 C CA . THR A 1 92 ? 1.707 -5.977 -11.984 1 96.19 92 THR A CA 1
ATOM 717 C C . THR A 1 92 ? 2.672 -6.672 -11.031 1 96.19 92 THR A C 1
ATOM 719 O O . THR A 1 92 ? 3.512 -7.465 -11.461 1 96.19 92 THR A O 1
ATOM 722 N N . GLN A 1 93 ? 2.553 -6.426 -9.828 1 96.31 93 GLN A N 1
ATOM 723 C CA . GLN A 1 93 ? 3.412 -7.039 -8.82 1 96.31 93 GLN A CA 1
ATOM 724 C C . GLN A 1 93 ? 3.135 -8.531 -8.695 1 96.31 93 GLN A C 1
ATOM 726 O O . GLN A 1 93 ? 4.062 -9.336 -8.562 1 96.31 93 GLN A O 1
ATOM 731 N N . THR A 1 94 ? 1.861 -8.922 -8.727 1 98.25 94 THR A N 1
ATOM 732 C CA . THR A 1 94 ? 1.471 -10.32 -8.609 1 98.25 94 THR A CA 1
ATOM 733 C C . THR A 1 94 ? 1.997 -11.125 -9.797 1 98.25 94 THR A C 1
ATOM 735 O O . THR A 1 94 ? 2.547 -12.211 -9.625 1 98.25 94 THR A O 1
ATOM 738 N N . ILE A 1 95 ? 1.866 -10.57 -10.961 1 98.06 95 ILE A N 1
ATOM 739 C CA . ILE A 1 95 ? 2.307 -11.273 -12.164 1 98.06 95 ILE A CA 1
ATOM 740 C C . ILE A 1 95 ? 3.83 -11.375 -12.172 1 98.06 95 ILE A C 1
ATOM 742 O O . ILE A 1 95 ? 4.383 -12.406 -12.57 1 98.06 95 ILE A O 1
ATOM 746 N N . ARG A 1 96 ? 4.48 -10.336 -11.711 1 96.38 96 ARG A N 1
ATOM 747 C CA . ARG A 1 96 ? 5.934 -10.398 -11.578 1 96.38 96 ARG A CA 1
ATOM 748 C C . ARG A 1 96 ? 6.348 -11.5 -10.609 1 96.38 96 ARG A C 1
ATOM 750 O O . ARG A 1 96 ? 7.336 -12.195 -10.836 1 96.38 96 ARG A O 1
ATOM 757 N N . MET A 1 97 ? 5.629 -11.625 -9.539 1 97.88 97 MET A N 1
ATOM 758 C CA . MET A 1 97 ? 5.891 -12.664 -8.555 1 97.88 97 MET A CA 1
ATOM 759 C C . MET A 1 97 ? 5.715 -14.055 -9.164 1 97.88 97 MET A C 1
ATOM 761 O O . MET A 1 97 ? 6.543 -14.938 -8.953 1 97.88 97 MET A O 1
ATOM 765 N N . LEU A 1 98 ? 4.66 -14.258 -9.938 1 98.25 98 LEU A N 1
ATOM 766 C CA . LEU A 1 98 ? 4.402 -15.539 -10.578 1 98.25 98 LEU A CA 1
ATOM 767 C C . LEU A 1 98 ? 5.48 -15.867 -11.602 1 98.25 98 LEU A C 1
ATOM 769 O O . LEU A 1 98 ? 5.91 -17.016 -11.711 1 98.25 98 LEU A O 1
ATOM 773 N N . LYS A 1 99 ? 5.93 -14.828 -12.266 1 96.56 99 LYS A N 1
ATOM 774 C CA . LYS A 1 99 ? 7.004 -15.016 -13.227 1 96.56 99 LYS A CA 1
ATOM 775 C C . LYS A 1 99 ? 8.312 -15.367 -12.531 1 96.56 99 LYS A C 1
ATOM 777 O O . LYS A 1 99 ? 9.07 -16.219 -13.008 1 96.56 99 LYS A O 1
ATOM 782 N N . LEU A 1 100 ? 8.578 -14.672 -11.5 1 96.94 100 LEU A N 1
ATOM 783 C CA . LEU A 1 100 ? 9.766 -14.984 -10.703 1 96.94 100 LEU A CA 1
ATOM 784 C C . LEU A 1 100 ? 9.719 -16.438 -10.219 1 96.94 100 LEU A C 1
ATOM 786 O O . LEU A 1 100 ? 10.758 -17.094 -10.156 1 96.94 100 LEU A O 1
ATOM 790 N N . PHE A 1 101 ? 8.531 -16.922 -9.898 1 97.25 101 PHE A N 1
ATOM 791 C CA . PHE A 1 101 ? 8.305 -18.281 -9.461 1 97.25 101 PHE A CA 1
ATOM 792 C C . PHE A 1 101 ? 8.492 -19.266 -10.609 1 97.25 101 PHE A C 1
ATOM 794 O O . PHE A 1 101 ? 8.656 -20.469 -10.391 1 97.25 101 PHE A O 1
ATOM 801 N N . GLY A 1 102 ? 8.492 -18.812 -11.82 1 96.62 102 GLY A N 1
ATOM 802 C CA . GLY A 1 102 ? 8.641 -19.641 -13.008 1 96.62 102 GLY A CA 1
ATOM 803 C C . GLY A 1 102 ? 7.332 -20.234 -13.484 1 96.62 102 GLY A C 1
ATOM 804 O O . GLY A 1 102 ? 7.32 -21.297 -14.125 1 96.62 102 GLY A O 1
ATOM 805 N N . LEU A 1 103 ? 6.262 -19.625 -13.117 1 97.62 103 LEU A N 1
ATOM 806 C CA . LEU A 1 103 ? 4.941 -20.125 -13.484 1 97.62 103 LEU A CA 1
ATOM 807 C C . LEU A 1 103 ? 4.473 -19.516 -14.805 1 97.62 103 LEU A C 1
ATOM 809 O O . LEU A 1 103 ? 4.531 -18.297 -14.977 1 97.62 103 LEU A O 1
ATOM 813 N N . GLN A 1 104 ? 4.074 -20.328 -15.719 1 96.75 104 GLN A N 1
ATOM 814 C CA . GLN A 1 104 ? 3.426 -19.859 -16.938 1 96.75 104 GLN A CA 1
ATOM 815 C C . GLN A 1 104 ? 2.127 -19.125 -16.609 1 96.75 104 GLN A C 1
ATOM 817 O O . GLN A 1 104 ? 1.207 -19.703 -16.031 1 96.75 104 GLN A O 1
ATOM 822 N N . CYS A 1 105 ? 2.041 -17.891 -16.938 1 96.31 105 CYS A N 1
ATOM 823 C CA . CYS A 1 105 ? 0.858 -17.141 -16.516 1 96.31 105 CYS A CA 1
ATOM 824 C C . CYS A 1 105 ? 0.545 -16.016 -17.5 1 96.31 105 CYS A C 1
ATOM 826 O O . CYS A 1 105 ? 1.254 -15.836 -18.484 1 96.31 105 CYS A O 1
ATOM 828 N N . ILE A 1 106 ? -0.505 -15.258 -17.312 1 98.06 106 ILE A N 1
ATOM 829 C CA . ILE A 1 106 ? -0.97 -14.195 -18.188 1 98.06 106 ILE A CA 1
ATOM 830 C C . ILE A 1 106 ? -0.044 -12.984 -18.062 1 98.06 106 ILE A C 1
ATOM 832 O O . ILE A 1 106 ? 0.716 -12.875 -17.094 1 98.06 106 ILE A O 1
ATOM 836 N N . SER A 1 107 ? -0.09 -12.062 -19.016 1 97.81 107 SER A N 1
ATOM 837 C CA . SER A 1 107 ? 0.641 -10.805 -18.984 1 97.81 107 SER A CA 1
ATOM 838 C C . SER A 1 107 ? -0.175 -9.711 -18.297 1 97.81 107 SER A C 1
ATOM 840 O O . SER A 1 107 ? -1.392 -9.844 -18.141 1 97.81 107 SER A O 1
ATOM 842 N N . PRO A 1 108 ? 0.495 -8.641 -17.844 1 97.19 108 PRO A N 1
ATOM 843 C CA . PRO A 1 108 ? -0.265 -7.508 -17.312 1 97.19 108 PRO A CA 1
ATOM 844 C C . PRO A 1 108 ? -1.274 -6.949 -18.312 1 97.19 108 PRO A C 1
ATOM 846 O O . PRO A 1 108 ? -2.385 -6.574 -17.938 1 97.19 108 PRO A O 1
ATOM 849 N N . GLY A 1 109 ? -0.876 -6.945 -19.562 1 97.69 109 GLY A N 1
ATOM 850 C CA . GLY A 1 109 ? -1.797 -6.484 -20.594 1 97.69 109 GLY A CA 1
ATOM 851 C C . GLY A 1 109 ? -3.08 -7.293 -20.641 1 97.69 109 GLY A C 1
ATOM 852 O O . GLY A 1 109 ? -4.168 -6.727 -20.781 1 97.69 109 GLY A O 1
ATOM 853 N N . THR A 1 110 ? -2.908 -8.594 -20.578 1 98.12 110 THR A N 1
ATOM 854 C CA . THR A 1 110 ? -4.074 -9.477 -20.562 1 98.12 110 THR A CA 1
ATOM 855 C C . THR A 1 110 ? -4.938 -9.203 -19.344 1 98.12 110 THR A C 1
ATOM 857 O O . THR A 1 110 ? -6.164 -9.125 -19.438 1 98.12 110 THR A O 1
ATOM 860 N N . PHE A 1 111 ? -4.332 -9.039 -18.25 1 98.5 111 PHE A N 1
ATOM 861 C CA . PHE A 1 111 ? -5.078 -8.734 -17.031 1 98.5 111 PHE A CA 1
ATOM 862 C C . PHE A 1 111 ? -5.898 -7.461 -17.203 1 98.5 111 PHE A C 1
ATOM 864 O O . PHE A 1 111 ? -7.086 -7.434 -16.875 1 98.5 111 PHE A O 1
ATOM 871 N N . PHE A 1 112 ? -5.262 -6.422 -17.641 1 98.44 112 PHE A N 1
ATOM 872 C CA . PHE A 1 112 ? -5.938 -5.133 -17.703 1 98.44 112 PHE A CA 1
ATOM 873 C C . PHE A 1 112 ? -7.062 -5.148 -18.719 1 98.44 112 PHE A C 1
ATOM 875 O O . PHE A 1 112 ? -8.078 -4.473 -18.562 1 98.44 112 PHE A O 1
ATOM 882 N N . ARG A 1 113 ? -6.879 -5.938 -19.719 1 98.12 113 ARG A N 1
ATOM 883 C CA . ARG A 1 113 ? -7.98 -6.145 -20.656 1 98.12 113 ARG A CA 1
ATOM 884 C C . ARG A 1 113 ? -9.148 -6.852 -19.969 1 98.12 113 ARG A C 1
ATOM 886 O O . ARG A 1 113 ? -10.297 -6.434 -20.109 1 98.12 113 ARG A O 1
ATOM 893 N N . HIS A 1 114 ? -8.852 -7.977 -19.281 1 98.56 114 HIS A N 1
ATOM 894 C CA . HIS A 1 114 ? -9.891 -8.695 -18.547 1 98.56 114 HIS A CA 1
ATOM 895 C C . HIS A 1 114 ? -10.562 -7.801 -17.516 1 98.56 114 HIS A C 1
ATOM 897 O O . HIS A 1 114 ? -11.773 -7.879 -17.312 1 98.56 114 HIS A O 1
ATOM 903 N N . GLN A 1 115 ? -9.734 -7.016 -16.828 1 98.62 115 GLN A N 1
ATOM 904 C CA . GLN A 1 115 ? -10.258 -6.105 -15.812 1 98.62 115 GLN A CA 1
ATOM 905 C C . GLN A 1 115 ? -11.281 -5.145 -16.406 1 98.62 115 GLN A C 1
ATOM 907 O O . GLN A 1 115 ? -12.375 -4.984 -15.867 1 98.62 115 GLN A O 1
ATOM 912 N N . ARG A 1 116 ? -10.922 -4.508 -17.5 1 98.19 116 ARG A N 1
ATOM 913 C CA . ARG A 1 116 ? -11.75 -3.496 -18.141 1 98.19 116 ARG A CA 1
ATOM 914 C C . ARG A 1 116 ? -13.055 -4.102 -18.656 1 98.19 116 ARG A C 1
ATOM 916 O O . ARG A 1 116 ? -14.141 -3.586 -18.375 1 98.19 116 ARG A O 1
ATOM 923 N N . TYR A 1 117 ? -12.938 -5.242 -19.25 1 98.38 117 TYR A N 1
ATOM 924 C CA . TYR A 1 117 ? -14.062 -5.734 -20.031 1 98.38 117 TYR A CA 1
ATOM 925 C C . TYR A 1 117 ? -14.922 -6.684 -19.203 1 98.38 117 TYR A C 1
ATOM 927 O O . TYR A 1 117 ? -16.125 -6.84 -19.469 1 98.38 117 TYR A O 1
ATOM 935 N N . TYR A 1 118 ? -14.312 -7.301 -18.188 1 98.62 118 TYR A N 1
ATOM 936 C CA . TYR A 1 118 ? -15.078 -8.398 -17.609 1 98.62 118 TYR A CA 1
ATOM 937 C C . TYR A 1 118 ? -15.18 -8.266 -16.094 1 98.62 118 TYR A C 1
ATOM 939 O O . TYR A 1 118 ? -16.266 -8.359 -15.531 1 98.62 118 TYR A O 1
ATOM 947 N N . THR A 1 119 ? -14.07 -8.031 -15.375 1 98.81 119 THR A N 1
ATOM 948 C CA . THR A 1 119 ? -14.125 -8.102 -13.922 1 98.81 119 THR A CA 1
ATOM 949 C C . THR A 1 119 ? -14.766 -6.848 -13.344 1 98.81 119 THR A C 1
ATOM 951 O O . THR A 1 119 ? -15.508 -6.914 -12.359 1 98.81 119 THR A O 1
ATOM 954 N N . ILE A 1 120 ? -14.539 -5.633 -13.898 1 98.81 120 ILE A N 1
ATOM 955 C CA . ILE A 1 120 ? -15.133 -4.398 -13.391 1 98.81 120 ILE A CA 1
ATOM 956 C C . ILE A 1 120 ? -16.656 -4.453 -13.523 1 98.81 120 ILE A C 1
ATOM 958 O O . ILE A 1 120 ? -17.375 -4.246 -12.547 1 98.81 120 ILE A O 1
ATOM 962 N N . PRO A 1 121 ? -17.156 -4.805 -14.695 1 98.69 121 PRO A N 1
ATOM 963 C CA . PRO A 1 121 ? -18.609 -4.91 -14.789 1 98.69 121 PRO A CA 1
ATOM 964 C C . PRO A 1 121 ? -19.188 -5.93 -13.805 1 98.69 121 PRO A C 1
ATOM 966 O O . PRO A 1 121 ? -20.281 -5.723 -13.266 1 98.69 121 PRO A O 1
ATOM 969 N N . THR A 1 122 ? -18.484 -7.023 -13.594 1 98.75 122 THR A N 1
ATOM 970 C CA . THR A 1 122 ? -18.938 -8.047 -12.656 1 98.75 122 THR A CA 1
ATOM 971 C C . THR A 1 122 ? -19.031 -7.484 -11.242 1 98.75 122 THR A C 1
ATOM 973 O O . THR A 1 122 ? -20 -7.75 -10.523 1 98.75 122 THR A O 1
ATOM 976 N N . ILE A 1 123 ? -18.031 -6.723 -10.844 1 98.81 123 ILE A N 1
ATOM 977 C CA . ILE A 1 123 ? -18 -6.113 -9.516 1 98.81 123 ILE A CA 1
ATOM 978 C C . ILE A 1 123 ? -19.141 -5.117 -9.375 1 98.81 123 ILE A C 1
ATOM 980 O O . ILE A 1 123 ? -19.859 -5.117 -8.367 1 98.81 123 ILE A O 1
ATOM 984 N N . VAL A 1 124 ? -19.312 -4.285 -10.383 1 98.69 124 VAL A N 1
ATOM 985 C CA . VAL A 1 124 ? -20.328 -3.242 -10.344 1 98.69 124 VAL A CA 1
ATOM 986 C C . VAL A 1 124 ? -21.719 -3.877 -10.242 1 98.69 124 VAL A C 1
ATOM 988 O O . VAL A 1 124 ? -22.562 -3.424 -9.461 1 98.69 124 VAL A O 1
ATOM 991 N N . GLN A 1 125 ? -21.906 -4.934 -10.992 1 98.31 125 GLN A N 1
ATOM 992 C CA . GLN A 1 125 ? -23.188 -5.617 -10.938 1 98.31 125 GLN A CA 1
ATOM 993 C C . GLN A 1 125 ? -23.422 -6.246 -9.57 1 98.31 125 GLN A C 1
ATOM 995 O O . GLN A 1 125 ? -24.531 -6.184 -9.031 1 98.31 125 GLN A O 1
ATOM 1000 N N . ALA A 1 126 ? -22.438 -6.871 -9.055 1 98.56 126 ALA A N 1
ATOM 1001 C CA . ALA A 1 126 ? -22.547 -7.465 -7.727 1 98.56 126 ALA A CA 1
ATOM 1002 C C . ALA A 1 126 ? -22.891 -6.406 -6.684 1 98.56 126 ALA A C 1
ATOM 1004 O O . ALA A 1 126 ? -23.719 -6.645 -5.797 1 98.56 126 ALA A O 1
ATOM 1005 N N . TRP A 1 127 ? -22.281 -5.273 -6.754 1 98.62 127 TRP A N 1
ATOM 1006 C CA . TRP A 1 127 ? -22.562 -4.176 -5.832 1 98.62 127 TRP A CA 1
ATOM 1007 C C . TRP A 1 127 ? -24 -3.695 -5.98 1 98.62 127 TRP A C 1
ATOM 1009 O O . TRP A 1 127 ? -24.688 -3.496 -4.984 1 98.62 127 TRP A O 1
ATOM 1019 N N . ARG A 1 128 ? -24.438 -3.508 -7.195 1 98.06 128 ARG A N 1
ATOM 1020 C CA . ARG A 1 128 ? -25.797 -3.055 -7.438 1 98.06 128 ARG A CA 1
ATOM 1021 C C . ARG A 1 128 ? -26.812 -4.027 -6.844 1 98.06 128 ARG A C 1
ATOM 1023 O O . ARG A 1 128 ? -27.828 -3.607 -6.266 1 98.06 128 ARG A O 1
ATOM 1030 N N . ASN A 1 129 ? -26.5 -5.277 -7.008 1 97.88 129 ASN A N 1
ATOM 1031 C CA . ASN A 1 129 ? -27.375 -6.289 -6.422 1 97.88 129 ASN A CA 1
ATOM 1032 C C . ASN A 1 129 ? -27.391 -6.191 -4.898 1 97.88 129 ASN A C 1
ATOM 1034 O O . ASN A 1 129 ? -28.469 -6.266 -4.285 1 97.88 129 ASN A O 1
ATOM 1038 N N . GLU A 1 130 ? -26.234 -6.07 -4.336 1 97.81 130 GLU A N 1
ATOM 1039 C CA . GLU A 1 130 ? -26.125 -5.922 -2.887 1 97.81 130 GLU A CA 1
ATOM 1040 C C . GLU A 1 130 ? -26.859 -4.676 -2.404 1 97.81 130 GLU A C 1
ATOM 1042 O O . GLU A 1 130 ? -27.609 -4.734 -1.426 1 97.81 130 GLU A O 1
ATOM 1047 N N . GLN A 1 131 ? -26.656 -3.605 -3.057 1 98 131 GLN A N 1
ATOM 1048 C CA . GLN A 1 131 ? -27.281 -2.33 -2.721 1 98 131 GLN A CA 1
ATOM 1049 C C . GLN A 1 131 ? -28.797 -2.426 -2.789 1 98 131 GLN A C 1
ATOM 1051 O O . GLN A 1 131 ? -29.5 -1.961 -1.887 1 98 131 GLN A O 1
ATOM 1056 N N . ARG A 1 132 ? -29.297 -3.074 -3.828 1 97.56 132 ARG A N 1
ATOM 1057 C CA . ARG A 1 132 ? -30.734 -3.275 -3.98 1 97.56 132 ARG A CA 1
ATOM 1058 C C . ARG A 1 132 ? -31.281 -4.129 -2.848 1 97.56 132 ARG A C 1
ATOM 1060 O O . ARG A 1 132 ? -32.375 -3.873 -2.354 1 97.56 132 ARG A O 1
ATOM 1067 N N . GLY A 1 133 ? -30.516 -5.117 -2.502 1 97.62 133 GLY A N 1
ATOM 1068 C CA . GLY A 1 133 ? -30.938 -5.949 -1.385 1 97.62 133 GLY A CA 1
ATOM 1069 C C . GLY A 1 133 ? -31.031 -5.188 -0.077 1 97.62 133 GLY A C 1
ATOM 1070 O O . GLY A 1 133 ? -32 -5.352 0.671 1 97.62 133 GLY A O 1
ATOM 1071 N N . ILE A 1 134 ? -30.125 -4.316 0.182 1 97.62 134 ILE A N 1
ATOM 1072 C CA . ILE A 1 134 ? -30.094 -3.523 1.406 1 97.62 134 ILE A CA 1
ATOM 1073 C C . ILE A 1 134 ? -31.266 -2.541 1.403 1 97.62 134 ILE A C 1
ATOM 1075 O O . ILE A 1 134 ? -31.953 -2.381 2.416 1 97.62 134 ILE A O 1
ATOM 1079 N N . ILE A 1 135 ? -31.484 -1.943 0.265 1 97.5 135 ILE A N 1
ATOM 1080 C CA . ILE A 1 135 ? -32.562 -0.962 0.137 1 97.5 135 ILE A CA 1
ATOM 1081 C C . ILE A 1 135 ? -33.906 -1.634 0.391 1 97.5 135 ILE A C 1
ATOM 1083 O O . ILE A 1 135 ? -34.75 -1.091 1.104 1 97.5 135 ILE A O 1
ATOM 1087 N N . ARG A 1 136 ? -34.031 -2.809 -0.131 1 96.81 136 ARG A N 1
ATOM 1088 C CA . ARG A 1 136 ? -35.281 -3.559 0.094 1 96.81 136 ARG A CA 1
ATOM 1089 C C . ARG A 1 136 ? -35.469 -3.859 1.577 1 96.81 136 ARG A C 1
ATOM 1091 O O . ARG A 1 136 ? -36.562 -3.682 2.113 1 96.81 136 ARG A O 1
ATOM 1098 N N . GLU A 1 137 ? -34.438 -4.242 2.145 1 96.31 137 GLU A N 1
ATOM 1099 C CA . GLU A 1 137 ? -34.469 -4.543 3.572 1 96.31 137 GLU A CA 1
ATOM 1100 C C . GLU A 1 137 ? -34.844 -3.303 4.387 1 96.31 137 GLU A C 1
ATOM 1102 O O . GLU A 1 137 ? -35.656 -3.373 5.309 1 96.31 137 GLU A O 1
ATOM 1107 N N . LEU A 1 138 ? -34.281 -2.238 4.07 1 96.75 138 LEU A N 1
ATOM 1108 C CA . LEU A 1 138 ? -34.5 -0.996 4.805 1 96.75 138 LEU A CA 1
ATOM 1109 C C . LEU A 1 138 ? -35.906 -0.456 4.582 1 96.75 138 LEU A C 1
ATOM 1111 O O . LEU A 1 138 ? -36.5 0.122 5.492 1 96.75 138 LEU A O 1
ATOM 1115 N N . LYS A 1 139 ? -36.406 -0.666 3.42 1 95.56 139 LYS A N 1
ATOM 1116 C CA . LYS A 1 139 ? -37.781 -0.262 3.139 1 95.56 139 LYS A CA 1
ATOM 1117 C C . LYS A 1 139 ? -38.781 -1.081 3.961 1 95.56 139 LYS A C 1
ATOM 1119 O O . LYS A 1 139 ? -39.781 -0.549 4.445 1 95.56 139 LYS A O 1
ATOM 1124 N N . GLU A 1 140 ? -38.469 -2.264 4.121 1 94.81 140 GLU A N 1
ATOM 1125 C CA . GLU A 1 140 ? -39.312 -3.156 4.895 1 94.81 140 GLU A CA 1
ATOM 1126 C C . GLU A 1 140 ? -39.25 -2.818 6.383 1 94.81 140 GLU A C 1
ATOM 1128 O O . GLU A 1 140 ? -40.281 -2.9 7.078 1 94.81 140 GLU A O 1
ATOM 1133 N N . THR A 1 141 ? -38.156 -2.516 6.863 1 91.75 141 THR A N 1
ATOM 1134 C CA . THR A 1 141 ? -38 -2.186 8.273 1 91.75 141 THR A CA 1
ATOM 1135 C C . THR A 1 141 ? -38.656 -0.85 8.602 1 91.75 141 THR A C 1
ATOM 1137 O O . THR A 1 141 ? -39.188 -0.672 9.695 1 91.75 141 THR A O 1
ATOM 1140 N N . GLY A 1 142 ? -38.562 0.082 7.766 1 86.25 142 GLY A N 1
ATOM 1141 C CA . GLY A 1 142 ? -39.156 1.392 7.969 1 86.25 142 GLY A CA 1
ATOM 1142 C C . GLY A 1 142 ? -38.344 2.279 8.898 1 86.25 142 GLY A C 1
ATOM 1143 O O . GLY A 1 142 ? -37.219 1.958 9.234 1 86.25 142 GLY A O 1
ATOM 1144 N N . GLY A 1 143 ? -38.812 3.65 9.328 1 86.81 143 GLY A N 1
ATOM 1145 C CA . GLY A 1 143 ? -38.219 4.539 10.32 1 86.81 143 GLY A CA 1
ATOM 1146 C C . GLY A 1 143 ? -37.219 5.492 9.734 1 86.81 143 GLY A C 1
ATOM 1147 O O . GLY A 1 143 ? -36.562 6.242 10.461 1 86.81 143 GLY A O 1
ATOM 1148 N N . GLY A 1 144 ? -37 5.562 8.508 1 93.12 144 GLY A N 1
ATOM 1149 C CA . GLY A 1 144 ? -36.031 6.453 7.887 1 93.12 144 GLY A CA 1
ATOM 1150 C C . GLY A 1 144 ? -34.594 5.984 8.055 1 93.12 144 GLY A C 1
ATOM 1151 O O . GLY A 1 144 ? -34.281 5.242 8.984 1 93.12 144 GLY A O 1
ATOM 1152 N N . LEU A 1 145 ? -33.75 6.441 7.328 1 96.62 145 LEU A N 1
ATOM 1153 C CA . LEU A 1 145 ? -32.344 6.031 7.332 1 96.62 145 LEU A CA 1
ATOM 1154 C C . LEU A 1 145 ? -31.562 6.816 8.375 1 96.62 145 LEU A C 1
ATOM 1156 O O . LEU A 1 145 ? -31.797 8.008 8.57 1 96.62 145 LEU A O 1
ATOM 1160 N N . ILE A 1 146 ? -30.703 6.188 9.133 1 96.12 146 ILE A N 1
ATOM 1161 C CA . ILE A 1 146 ? -29.688 6.805 9.977 1 96.12 146 ILE A CA 1
ATOM 1162 C C . ILE A 1 146 ? -28.312 6.586 9.359 1 96.12 146 ILE A C 1
ATOM 1164 O O . ILE A 1 146 ? -27.766 5.477 9.398 1 96.12 146 ILE A O 1
ATOM 1168 N N . LEU A 1 147 ? -27.781 7.672 8.867 1 96.94 147 LEU A N 1
ATOM 1169 C CA . LEU A 1 147 ? -26.625 7.543 7.988 1 96.94 147 LEU A CA 1
ATOM 1170 C C . LEU A 1 147 ? -25.406 8.25 8.586 1 96.94 147 LEU A C 1
ATOM 1172 O O . LEU A 1 147 ? -25.547 9.328 9.172 1 96.94 147 LEU A O 1
ATOM 1176 N N . SER A 1 148 ? -24.266 7.637 8.5 1 96.69 148 SER A N 1
ATOM 1177 C CA . SER A 1 148 ? -22.969 8.289 8.664 1 96.69 148 SER A CA 1
ATOM 1178 C C . SER A 1 148 ? -22.266 8.453 7.324 1 96.69 148 SER A C 1
ATOM 1180 O O . SER A 1 148 ? -22.234 7.527 6.512 1 96.69 148 SER A O 1
ATOM 1182 N N . GLY A 1 149 ? -21.781 9.641 7.039 1 96.06 149 GLY A N 1
ATOM 1183 C CA . GLY A 1 149 ? -21.125 9.898 5.762 1 96.06 149 GLY A CA 1
ATOM 1184 C C . GLY A 1 149 ? -19.812 10.656 5.902 1 96.06 149 GLY A C 1
ATOM 1185 O O . GLY A 1 149 ? -19.672 11.484 6.797 1 96.06 149 GLY A O 1
ATOM 1186 N N . ASP A 1 150 ? -18.891 10.312 5.082 1 94.56 150 ASP A N 1
ATOM 1187 C CA . ASP A 1 150 ? -17.594 10.992 5.051 1 94.56 150 ASP A CA 1
ATOM 1188 C C . ASP A 1 150 ? -16.891 10.766 3.721 1 94.56 150 ASP A C 1
ATOM 1190 O O . ASP A 1 150 ? -17.234 9.844 2.973 1 94.56 150 ASP A O 1
ATOM 1194 N N . CYS A 1 151 ? -16.016 11.711 3.451 1 95 151 CYS A N 1
ATOM 1195 C CA . CYS A 1 151 ? -15.227 11.617 2.229 1 95 151 CYS A CA 1
ATOM 1196 C C . CYS A 1 151 ? -13.773 11.297 2.545 1 95 151 CYS A C 1
ATOM 1198 O O . CYS A 1 151 ? -13.211 11.828 3.504 1 95 151 CYS A O 1
ATOM 1200 N N . ARG A 1 152 ? -13.266 10.445 1.775 1 92 152 ARG A N 1
ATOM 1201 C CA . ARG A 1 152 ? -11.844 10.125 1.855 1 92 152 ARG A CA 1
ATOM 1202 C C . ARG A 1 152 ? -11.094 10.633 0.625 1 92 152 ARG A C 1
ATOM 1204 O O . ARG A 1 152 ? -11.531 10.414 -0.506 1 92 152 ARG A O 1
ATOM 1211 N N . SER A 1 153 ? -10.055 11.383 0.862 1 86.5 153 SER A N 1
ATOM 1212 C CA . SER A 1 153 ? -9.164 11.836 -0.202 1 86.5 153 SER A CA 1
ATOM 1213 C C . SER A 1 153 ? -7.707 11.555 0.141 1 86.5 153 SER A C 1
ATOM 1215 O O . SER A 1 153 ? -7.32 11.586 1.312 1 86.5 153 SER A O 1
ATOM 1217 N N . ASP A 1 154 ? -7.043 11.18 -0.871 1 75.44 154 ASP A N 1
ATOM 1218 C CA . ASP A 1 154 ? -5.621 10.945 -0.641 1 75.44 154 ASP A CA 1
ATOM 1219 C C . ASP A 1 154 ? -4.844 12.258 -0.655 1 75.44 154 ASP A C 1
ATOM 1221 O O . ASP A 1 154 ? -5.297 13.25 -1.229 1 75.44 154 ASP A O 1
ATOM 1225 N N . SER A 1 155 ? -3.836 12.391 0.216 1 67.19 155 SER A N 1
ATOM 1226 C CA . SER A 1 155 ? -2.912 13.523 0.136 1 67.19 155 SER A CA 1
ATOM 1227 C C . SER A 1 155 ? -2.197 13.555 -1.21 1 67.19 155 SER A C 1
ATOM 1229 O O . SER A 1 155 ? -2.336 12.633 -2.016 1 67.19 155 SER A O 1
ATOM 1231 N N . PRO A 1 156 ? -1.542 14.664 -1.35 1 64.5 156 PRO A N 1
ATOM 1232 C CA . PRO A 1 156 ? -0.912 14.789 -2.666 1 64.5 156 PRO A CA 1
ATOM 1233 C C . PRO A 1 156 ? -0.117 13.547 -3.061 1 64.5 156 PRO A C 1
ATOM 1235 O O . PRO A 1 156 ? 0.68 13.047 -2.268 1 64.5 156 PRO A O 1
ATOM 1238 N N . GLY A 1 157 ? -0.819 12.703 -3.855 1 63.16 157 GLY A N 1
ATOM 1239 C CA . GLY A 1 157 ? -0.233 11.484 -4.383 1 63.16 157 GLY A CA 1
ATOM 1240 C C . GLY A 1 157 ? -0.906 11 -5.652 1 63.16 157 GLY A C 1
ATOM 1241 O O . GLY A 1 157 ? -1.499 11.789 -6.387 1 63.16 157 GLY A O 1
ATOM 1242 N N . HIS A 1 158 ? -0.826 9.789 -5.871 1 67.31 158 HIS A N 1
ATOM 1243 C CA . HIS A 1 158 ? -1.199 9.164 -7.133 1 67.31 158 HIS A CA 1
ATOM 1244 C C . HIS A 1 158 ? -2.705 9.227 -7.355 1 67.31 158 HIS A C 1
ATOM 1246 O O . HIS A 1 158 ? -3.164 9.414 -8.484 1 67.31 158 HIS A O 1
ATOM 1252 N N . CYS A 1 159 ? -3.445 9.242 -6.277 1 78.12 159 CYS A N 1
ATOM 1253 C CA . CYS A 1 159 ? -4.898 9.234 -6.414 1 78.12 159 CYS A CA 1
ATOM 1254 C C . CYS A 1 159 ? -5.52 10.43 -5.711 1 78.12 159 CYS A C 1
ATOM 1256 O O . CYS A 1 159 ? -6.688 10.383 -5.309 1 78.12 159 CYS A O 1
ATOM 1258 N N . ALA A 1 160 ? -4.77 11.484 -5.645 1 81.06 160 ALA A N 1
ATOM 1259 C CA . ALA A 1 160 ? -5.227 12.688 -4.949 1 81.06 160 ALA A CA 1
ATOM 1260 C C . ALA A 1 160 ? -6.344 13.383 -5.73 1 81.06 160 ALA A C 1
ATOM 1262 O O . ALA A 1 160 ? -7.059 14.227 -5.184 1 81.06 160 ALA A O 1
ATOM 1263 N N . LYS A 1 161 ? -6.496 13.023 -6.93 1 85 161 LYS A N 1
ATOM 1264 C CA . LYS A 1 161 ? -7.52 13.648 -7.766 1 85 161 LYS A CA 1
ATOM 1265 C C . LYS A 1 161 ? -8.906 13.102 -7.438 1 85 161 LYS A C 1
ATOM 1267 O O . LYS A 1 161 ? -9.914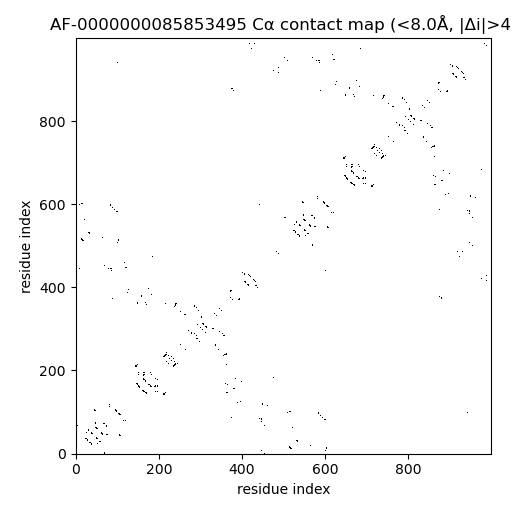 13.648 -7.879 1 85 161 LYS A O 1
ATOM 1272 N N . TYR A 1 162 ? -8.922 12.07 -6.637 1 91.69 162 TYR A N 1
ATOM 1273 C CA . TYR A 1 162 ? -10.203 11.438 -6.34 1 91.69 162 TYR A CA 1
ATOM 1274 C C . TYR A 1 162 ? -10.664 11.773 -4.93 1 91.69 162 TYR A C 1
ATOM 1276 O O . TYR A 1 162 ? -9.844 11.898 -4.016 1 91.69 162 TYR A O 1
ATOM 1284 N N . GLY A 1 163 ? -11.93 11.977 -4.773 1 94.5 163 GLY A N 1
ATOM 1285 C CA . GLY A 1 163 ? -12.633 11.93 -3.504 1 94.5 163 GLY A CA 1
ATOM 1286 C C . GLY A 1 163 ? -13.727 10.875 -3.463 1 94.5 163 GLY A C 1
ATOM 1287 O O . GLY A 1 163 ? -14.555 10.797 -4.371 1 94.5 163 GLY A O 1
ATOM 1288 N N . SER A 1 164 ? -13.625 9.969 -2.516 1 95.75 164 SER A N 1
ATOM 1289 C CA . SER A 1 164 ? -14.633 8.922 -2.391 1 95.75 164 SER A CA 1
ATOM 1290 C C . SER A 1 164 ? -15.539 9.164 -1.188 1 95.75 164 SER A C 1
ATOM 1292 O O . SER A 1 164 ? -15.078 9.156 -0.045 1 95.75 164 SER A O 1
ATOM 1294 N N . TYR A 1 165 ? -16.766 9.43 -1.421 1 96.94 165 TYR A N 1
ATOM 1295 C CA . TYR A 1 165 ? -17.734 9.625 -0.361 1 96.94 165 TYR A CA 1
ATOM 1296 C C . TYR A 1 165 ? -18.484 8.328 -0.06 1 96.94 165 TYR A C 1
ATOM 1298 O O . TYR A 1 165 ? -18.969 7.656 -0.975 1 96.94 165 TYR A O 1
ATOM 1306 N N . SER A 1 166 ? -18.594 7.949 1.172 1 97.56 166 SER A N 1
ATOM 1307 C CA . SER A 1 166 ? -19.25 6.711 1.571 1 97.56 166 SER A CA 1
ATOM 1308 C C . SER A 1 166 ? -20.328 6.969 2.609 1 97.56 166 SER A C 1
ATOM 1310 O O . SER A 1 166 ? -20.172 7.82 3.484 1 97.56 166 SER A O 1
ATOM 1312 N N . LEU A 1 167 ? -21.391 6.258 2.477 1 97.62 167 LEU A N 1
ATOM 1313 C CA . LEU A 1 167 ? -22.516 6.297 3.414 1 97.62 167 LEU A CA 1
ATOM 1314 C C . LEU A 1 167 ? -22.719 4.938 4.074 1 97.62 167 LEU A C 1
ATOM 1316 O O . LEU A 1 167 ? -22.828 3.918 3.389 1 97.62 167 LEU A O 1
ATOM 1320 N N . ILE A 1 168 ? -22.734 4.918 5.348 1 97.75 168 ILE A N 1
ATOM 1321 C CA . ILE A 1 168 ? -23.047 3.707 6.098 1 97.75 168 ILE A CA 1
ATOM 1322 C C . ILE A 1 168 ? -24.391 3.869 6.812 1 97.75 168 ILE A C 1
ATOM 1324 O O . ILE A 1 168 ? -24.656 4.914 7.41 1 97.75 168 ILE A O 1
ATOM 1328 N N . GLU A 1 169 ? -25.25 2.967 6.617 1 97.44 169 GLU A N 1
ATOM 1329 C CA . GLU A 1 169 ? -26.453 2.891 7.438 1 97.44 169 GLU A CA 1
ATOM 1330 C C . GLU A 1 169 ? -26.156 2.271 8.797 1 97.44 169 GLU A C 1
ATOM 1332 O O . GLU A 1 169 ? -25.844 1.083 8.891 1 97.44 169 GLU A O 1
ATOM 1337 N N . ASP A 1 170 ? -26.344 3.045 9.805 1 94.5 170 ASP A N 1
ATOM 1338 C CA . ASP A 1 170 ? -25.797 2.727 11.117 1 94.5 170 ASP A CA 1
ATOM 1339 C C . ASP A 1 170 ? -26.625 1.646 11.812 1 94.5 170 ASP A C 1
ATOM 1341 O O . ASP A 1 170 ? -26.109 0.909 12.656 1 94.5 170 ASP A O 1
ATOM 1345 N N . ARG A 1 171 ? -27.922 1.424 11.555 1 92.94 171 ARG A N 1
ATOM 1346 C CA . ARG A 1 171 ? -28.766 0.418 12.195 1 92.94 171 ARG A CA 1
ATOM 1347 C C . ARG A 1 171 ? -28.312 -0.99 11.812 1 92.94 171 ARG A C 1
ATOM 1349 O O . ARG A 1 171 ? -28.359 -1.904 12.641 1 92.94 171 ARG A O 1
ATOM 1356 N N . ILE A 1 172 ? -27.812 -1.026 10.586 1 95.19 172 ILE A N 1
ATOM 1357 C CA . ILE A 1 172 ? -27.438 -2.357 10.125 1 95.19 172 ILE A CA 1
ATOM 1358 C C . ILE A 1 172 ? -25.922 -2.416 9.891 1 95.19 172 ILE A C 1
ATOM 1360 O O . ILE A 1 172 ? -25.375 -3.477 9.586 1 95.19 172 ILE A O 1
ATOM 1364 N N . ASN A 1 173 ? -25.203 -1.339 10.039 1 95.94 173 ASN A N 1
ATOM 1365 C CA . ASN A 1 173 ? -23.75 -1.243 9.906 1 95.94 173 ASN A CA 1
ATOM 1366 C C . ASN A 1 173 ? -23.281 -1.771 8.555 1 95.94 173 ASN A C 1
ATOM 1368 O O . ASN A 1 173 ? -22.422 -2.652 8.492 1 95.94 173 ASN A O 1
ATOM 1372 N N . LYS A 1 174 ? -23.859 -1.255 7.477 1 97.62 174 LYS A N 1
ATOM 1373 C CA . LYS A 1 174 ? -23.5 -1.625 6.109 1 97.62 174 LYS A CA 1
ATOM 1374 C C . LYS A 1 174 ? -23.297 -0.387 5.242 1 97.62 174 LYS A C 1
ATOM 1376 O O . LYS A 1 174 ? -24.016 0.604 5.383 1 97.62 174 LYS A O 1
ATOM 1381 N N . VAL A 1 175 ? -22.328 -0.436 4.434 1 98.5 175 VAL A N 1
ATOM 1382 C CA . VAL A 1 175 ? -22.156 0.599 3.418 1 98.5 175 VAL A CA 1
ATOM 1383 C C . VAL A 1 175 ? -23.359 0.586 2.471 1 98.5 175 VAL A C 1
ATOM 1385 O O . VAL A 1 175 ? -23.672 -0.441 1.861 1 98.5 175 VAL A O 1
ATOM 1388 N N . LEU A 1 176 ? -23.984 1.673 2.381 1 98.38 176 LEU A N 1
ATOM 1389 C CA . LEU A 1 176 ? -25.203 1.782 1.574 1 98.38 176 LEU A CA 1
ATOM 1390 C C . LEU A 1 176 ? -24.891 2.391 0.209 1 98.38 176 LEU A C 1
ATOM 1392 O O . LEU A 1 176 ? -25.516 2.035 -0.79 1 98.38 176 LEU A O 1
ATOM 1396 N N . ASP A 1 177 ? -23.953 3.307 0.215 1 98.5 177 ASP A N 1
ATOM 1397 C CA . ASP A 1 177 ? -23.625 3.959 -1.05 1 98.5 177 ASP A CA 1
ATOM 1398 C C . ASP A 1 177 ? -22.156 4.406 -1.076 1 98.5 177 ASP A C 1
ATOM 1400 O O . ASP A 1 177 ? -21.562 4.664 -0.027 1 98.5 177 ASP A O 1
ATOM 1404 N N . VAL A 1 178 ? -21.625 4.414 -2.234 1 98.44 178 VAL A N 1
ATOM 1405 C CA . VAL A 1 178 ? -20.266 4.875 -2.498 1 98.44 178 VAL A CA 1
ATOM 1406 C C . VAL A 1 178 ? -20.25 5.781 -3.729 1 98.44 178 VAL A C 1
ATOM 1408 O O . VAL A 1 178 ? -20.734 5.391 -4.797 1 98.44 178 VAL A O 1
ATOM 1411 N N . GLN A 1 179 ? -19.688 6.977 -3.561 1 97.94 179 GLN A N 1
ATOM 1412 C CA . GLN A 1 179 ? -19.578 7.922 -4.668 1 97.94 179 GLN A CA 1
ATOM 1413 C C . GLN A 1 179 ? -18.125 8.312 -4.906 1 97.94 179 GLN A C 1
ATOM 1415 O O . GLN A 1 179 ? -17.422 8.734 -3.979 1 97.94 179 GLN A O 1
ATOM 1420 N N . LEU A 1 180 ? -17.688 8.133 -6.102 1 97.12 180 LEU A N 1
ATOM 1421 C CA . LEU A 1 180 ? -16.359 8.578 -6.504 1 97.12 180 LEU A CA 1
ATOM 1422 C C . LEU A 1 180 ? -16.422 9.883 -7.289 1 97.12 180 LEU A C 1
ATOM 1424 O O . LEU A 1 180 ? -17.141 9.969 -8.297 1 97.12 180 LEU A O 1
ATOM 1428 N N . VAL A 1 181 ? -15.695 10.867 -6.758 1 96 181 VAL A N 1
ATOM 1429 C CA . VAL A 1 181 ? -15.688 12.188 -7.387 1 96 181 VAL A CA 1
ATOM 1430 C C . VAL A 1 181 ? -14.266 12.531 -7.844 1 96 181 VAL A C 1
ATOM 1432 O O . VAL A 1 181 ? -13.312 12.406 -7.078 1 96 181 VAL A O 1
ATOM 1435 N N . GLN A 1 182 ? -14.164 12.836 -9.078 1 92.69 182 GLN A N 1
ATOM 1436 C CA . GLN A 1 182 ? -12.891 13.344 -9.578 1 92.69 182 GLN A CA 1
ATOM 1437 C C . GLN A 1 182 ? -12.797 14.859 -9.414 1 92.69 182 GLN A C 1
ATOM 1439 O O . GLN A 1 182 ? -13.789 15.57 -9.602 1 92.69 182 GLN A O 1
ATOM 1444 N N . SER A 1 183 ? -11.648 15.32 -9.125 1 87.12 183 SER A N 1
ATOM 1445 C CA . SER A 1 183 ? -11.469 16.734 -8.805 1 87.12 183 SER A CA 1
ATOM 1446 C C . SER A 1 183 ? -11.883 17.625 -9.969 1 87.12 183 SER A C 1
ATOM 1448 O O . SER A 1 183 ? -12.258 18.781 -9.773 1 87.12 183 SER A O 1
ATOM 1450 N N . SER A 1 184 ? -11.875 17.156 -11.211 1 84.06 184 SER A N 1
ATOM 1451 C CA . SER A 1 184 ? -12.266 17.922 -12.383 1 84.06 184 SER A CA 1
ATOM 1452 C C . SER A 1 184 ? -13.773 18.141 -12.422 1 84.06 184 SER A C 1
ATOM 1454 O O . SER A 1 184 ? -14.266 19 -13.164 1 84.06 184 SER A O 1
ATOM 1456 N N . GLU A 1 185 ? -14.477 17.391 -11.617 1 90.06 185 GLU A N 1
ATOM 1457 C CA . GLU A 1 185 ? -15.93 17.469 -11.625 1 90.06 185 GLU A CA 1
ATOM 1458 C C . GLU A 1 185 ? -16.422 18.547 -10.672 1 90.06 185 GLU A C 1
ATOM 1460 O O . GLU A 1 185 ? -17.625 18.828 -10.609 1 90.06 185 GLU A O 1
ATOM 1465 N N . VAL A 1 186 ? -15.484 19.094 -9.906 1 89.38 186 VAL A N 1
ATOM 1466 C CA . VAL A 1 186 ? -15.82 20.109 -8.906 1 89.38 186 VAL A CA 1
ATOM 1467 C C . VAL A 1 186 ? -14.859 21.281 -9.016 1 89.38 186 VAL A C 1
ATOM 1469 O O . VAL A 1 186 ? -13.781 21.172 -9.609 1 89.38 186 VAL A O 1
ATOM 1472 N N . PRO A 1 187 ? -15.242 22.375 -8.5 1 82.44 187 PRO A N 1
ATOM 1473 C CA . PRO A 1 187 ? -14.375 23.547 -8.594 1 82.44 187 PRO A CA 1
ATOM 1474 C C . PRO A 1 187 ? -13.047 23.375 -7.859 1 82.44 187 PRO A C 1
ATOM 1476 O O . PRO A 1 187 ? -12.016 23.875 -8.305 1 82.44 187 PRO A O 1
ATOM 1479 N N . SER A 1 188 ? -13.141 22.719 -6.738 1 80.38 188 SER A N 1
ATOM 1480 C CA . SER A 1 188 ? -11.938 22.438 -5.969 1 80.38 188 SER A CA 1
ATOM 1481 C C . SER A 1 188 ? -12.039 21.094 -5.254 1 80.38 188 SER A C 1
ATOM 1483 O O . SER A 1 188 ? -13.141 20.578 -5.043 1 80.38 188 SER A O 1
ATOM 1485 N N . SER A 1 189 ? -10.906 20.562 -4.938 1 79.81 189 SER A N 1
ATOM 1486 C CA . SER A 1 189 ? -10.859 19.25 -4.297 1 79.81 189 SER A CA 1
ATOM 1487 C C . SER A 1 189 ? -11.625 19.25 -2.977 1 79.81 189 SER A C 1
ATOM 1489 O O . SER A 1 189 ? -12.125 18.203 -2.543 1 79.81 189 SER A O 1
ATOM 1491 N N . SER A 1 190 ? -11.719 20.375 -2.383 1 79.75 190 SER A N 1
ATOM 1492 C CA . SER A 1 190 ? -12.414 20.484 -1.104 1 79.75 190 SER A CA 1
ATOM 1493 C C . SER A 1 190 ? -13.914 20.266 -1.272 1 79.75 190 SER A C 1
ATOM 1495 O O . SER A 1 190 ? -14.633 20.047 -0.292 1 79.75 190 SER A O 1
ATOM 1497 N N . TRP A 1 191 ? -14.32 20.25 -2.514 1 88.5 191 TRP A N 1
ATOM 1498 C CA . TRP A 1 191 ? -15.75 20.141 -2.789 1 88.5 191 TRP A CA 1
ATOM 1499 C C . TRP A 1 191 ? -16.156 18.703 -3.053 1 88.5 191 TRP A C 1
ATOM 1501 O O . TRP A 1 191 ? -17.328 18.391 -3.238 1 88.5 191 TRP A O 1
ATOM 1511 N N . CYS A 1 192 ? -15.195 17.875 -3.082 1 91 192 CYS A N 1
ATOM 1512 C CA . CYS A 1 192 ? -15.477 16.469 -3.383 1 91 192 CYS A CA 1
ATOM 1513 C C . CYS A 1 192 ? -16.422 15.875 -2.348 1 91 192 CYS A C 1
ATOM 1515 O O . CYS A 1 192 ? -17.297 15.078 -2.689 1 91 192 CYS A O 1
ATOM 1517 N N . GLU A 1 193 ? -16.188 16.281 -1.142 1 94.31 193 GLU A N 1
ATOM 1518 C CA . GLU A 1 193 ? -17.031 15.75 -0.072 1 94.31 193 GLU A CA 1
ATOM 1519 C C . GLU A 1 193 ? -18.484 16.156 -0.257 1 94.31 193 GLU A C 1
ATOM 1521 O O . GLU A 1 193 ? -19.391 15.328 -0.193 1 94.31 193 GLU A O 1
ATOM 1526 N N . LEU A 1 194 ? -18.703 17.438 -0.506 1 96.06 194 LEU A N 1
ATOM 1527 C CA . LEU A 1 194 ? -20.047 17.938 -0.691 1 96.06 194 LEU A CA 1
ATOM 1528 C C . LEU A 1 194 ? -20.703 17.328 -1.924 1 96.06 194 LEU A C 1
ATOM 1530 O O . LEU A 1 194 ? -21.859 16.906 -1.878 1 96.06 194 LEU A O 1
ATOM 1534 N N . GLU A 1 195 ? -19.938 17.312 -3.004 1 96.75 195 GLU A N 1
ATOM 1535 C CA . GLU A 1 195 ? -20.469 16.734 -4.23 1 96.75 195 GLU A CA 1
ATOM 1536 C C . GLU A 1 195 ? -20.859 15.273 -4.027 1 96.75 195 GLU A C 1
ATOM 1538 O O . GLU A 1 195 ? -21.891 14.828 -4.508 1 96.75 195 GLU A O 1
ATOM 1543 N N . GLY A 1 196 ? -19.984 14.539 -3.348 1 97.25 196 GLY A N 1
ATOM 1544 C CA . GLY A 1 196 ? -20.297 13.156 -3.051 1 97.25 196 GLY A CA 1
ATOM 1545 C C . GLY A 1 196 ? -21.562 12.984 -2.232 1 97.25 196 GLY A C 1
ATOM 1546 O O . GLY A 1 196 ? -22.375 12.102 -2.51 1 97.25 196 GLY A O 1
ATOM 1547 N N . LEU A 1 197 ? -21.734 13.805 -1.241 1 97.81 197 LEU A N 1
ATOM 1548 C CA . LEU A 1 197 ? -22.938 13.773 -0.421 1 97.81 197 LEU A CA 1
ATOM 1549 C C . LEU A 1 197 ? -24.188 14.062 -1.265 1 97.81 197 LEU A C 1
ATOM 1551 O O . LEU A 1 197 ? -25.188 13.352 -1.157 1 97.81 197 LEU A O 1
ATOM 1555 N N . LYS A 1 198 ? -24.109 15.07 -2.104 1 97.56 198 LYS A N 1
ATOM 1556 C CA . LYS A 1 198 ? -25.234 15.43 -2.963 1 97.56 198 LYS A CA 1
ATOM 1557 C C . LYS A 1 198 ? -25.656 14.258 -3.842 1 97.56 198 LYS A C 1
ATOM 1559 O O . LYS A 1 198 ? -26.844 13.961 -3.959 1 97.56 198 LYS A O 1
ATOM 1564 N N . ARG A 1 199 ? -24.703 13.609 -4.387 1 97.62 199 ARG A N 1
ATOM 1565 C CA . ARG A 1 199 ? -24.969 12.477 -5.266 1 97.62 199 ARG A CA 1
ATOM 1566 C C . ARG A 1 199 ? -25.625 11.328 -4.5 1 97.62 199 ARG A C 1
ATOM 1568 O O . ARG A 1 199 ? -26.562 10.703 -4.992 1 97.62 199 ARG A O 1
ATOM 1575 N N . SER A 1 200 ? -25.078 11.086 -3.33 1 98.06 200 SER A N 1
ATOM 1576 C CA . SER A 1 200 ? -25.625 10.016 -2.504 1 98.06 200 SER A CA 1
ATOM 1577 C C . SER A 1 200 ? -27.078 10.32 -2.1 1 98.06 200 SER A C 1
ATOM 1579 O O . SER A 1 200 ? -27.922 9.43 -2.107 1 98.06 200 SER A O 1
ATOM 1581 N N . MET A 1 201 ? -27.344 11.539 -1.745 1 97.38 201 MET A N 1
ATOM 1582 C CA . MET A 1 201 ? -28.703 11.922 -1.337 1 97.38 201 MET A CA 1
ATOM 1583 C C . MET A 1 201 ? -29.672 11.844 -2.512 1 97.38 201 MET A C 1
ATOM 1585 O O . MET A 1 201 ? -30.812 11.414 -2.35 1 97.38 201 MET A O 1
ATOM 1589 N N . GLN A 1 202 ? -29.188 12.281 -3.674 1 97.19 202 GLN A N 1
ATOM 1590 C CA . GLN A 1 202 ? -30.016 12.164 -4.867 1 97.19 202 GLN A CA 1
ATOM 1591 C C . GLN A 1 202 ? -30.344 10.703 -5.164 1 97.19 202 GLN A C 1
ATOM 1593 O O . GLN A 1 202 ? -31.484 10.383 -5.523 1 97.19 202 GLN A O 1
ATOM 1598 N N . PHE A 1 203 ? -29.391 9.898 -5.055 1 97.5 203 PHE A N 1
ATOM 1599 C CA . PHE A 1 203 ? -29.594 8.469 -5.25 1 97.5 203 PHE A CA 1
ATOM 1600 C C . PHE A 1 203 ? -30.672 7.945 -4.316 1 97.5 203 PHE A C 1
ATOM 1602 O O . PHE A 1 203 ? -31.562 7.211 -4.742 1 97.5 203 PHE A O 1
ATOM 1609 N N . LEU A 1 204 ? -30.594 8.289 -3.043 1 96.81 204 LEU A N 1
ATOM 1610 C CA . LEU A 1 204 ? -31.547 7.82 -2.053 1 96.81 204 LEU A CA 1
ATOM 1611 C C . LEU A 1 204 ? -32.938 8.383 -2.338 1 96.81 204 LEU A C 1
ATOM 1613 O O . LEU A 1 204 ? -33.938 7.68 -2.184 1 96.81 204 LEU A O 1
ATOM 1617 N N . MET A 1 205 ? -32.938 9.586 -2.75 1 95.06 205 MET A N 1
ATOM 1618 C CA . MET A 1 205 ? -34.219 10.211 -3.117 1 95.06 205 MET A CA 1
ATOM 1619 C C . MET A 1 205 ? -34.875 9.469 -4.277 1 95.06 205 MET A C 1
ATOM 1621 O O . MET A 1 205 ? -36.062 9.234 -4.273 1 95.06 205 MET A O 1
ATOM 1625 N N . ASP A 1 206 ? -34.062 9.109 -5.211 1 96.25 206 ASP A N 1
ATOM 1626 C CA . ASP A 1 206 ? -34.562 8.375 -6.379 1 96.25 206 ASP A CA 1
ATOM 1627 C C . ASP A 1 206 ? -35.094 7.012 -5.98 1 96.25 206 ASP A C 1
ATOM 1629 O O . ASP A 1 206 ? -35.938 6.445 -6.691 1 96.25 206 ASP A O 1
ATOM 1633 N N . GLN A 1 207 ? -34.656 6.52 -4.891 1 95.81 207 GLN A N 1
ATOM 1634 C CA . GLN A 1 207 ? -35.156 5.234 -4.391 1 95.81 207 GLN A CA 1
ATOM 1635 C C . GLN A 1 207 ? -36.281 5.426 -3.393 1 95.81 207 GLN A C 1
ATOM 1637 O O . GLN A 1 207 ? -36.719 4.469 -2.734 1 95.81 207 GLN A O 1
ATOM 1642 N N . ASP A 1 208 ? -36.688 6.629 -3.182 1 93.62 208 ASP A N 1
ATOM 1643 C CA . ASP A 1 208 ? -37.781 6.984 -2.275 1 93.62 208 ASP A CA 1
ATOM 1644 C C . ASP A 1 208 ? -37.438 6.625 -0.832 1 93.62 208 ASP A C 1
ATOM 1646 O O . ASP A 1 208 ? -38.25 6.031 -0.12 1 93.62 208 ASP A O 1
ATOM 1650 N N . MET A 1 209 ? -36.219 6.875 -0.517 1 95.25 209 MET A N 1
ATOM 1651 C CA . MET A 1 209 ? -35.781 6.66 0.855 1 95.25 209 MET A CA 1
ATOM 1652 C C . MET A 1 209 ? -35.656 7.984 1.605 1 95.25 209 MET A C 1
ATOM 1654 O O . MET A 1 209 ? -35.125 8.961 1.067 1 95.25 209 MET A O 1
ATOM 1658 N N . GLN A 1 210 ? -36.156 7.969 2.77 1 94 210 GLN A N 1
ATOM 1659 C CA . GLN A 1 210 ? -36.062 9.164 3.605 1 94 210 GLN A CA 1
ATOM 1660 C C . GLN A 1 210 ? -34.906 9.062 4.605 1 94 210 GLN A C 1
ATOM 1662 O O . GLN A 1 210 ? -34.688 8 5.191 1 94 210 GLN A O 1
ATOM 1667 N N . VAL A 1 211 ? -34.219 10.117 4.805 1 96.44 211 VAL A N 1
ATOM 1668 C CA . VAL A 1 211 ? -33.125 10.172 5.758 1 96.44 211 VAL A CA 1
ATOM 1669 C C . VAL A 1 211 ? -33.594 10.852 7.047 1 96.44 211 VAL A C 1
ATOM 1671 O O . VAL A 1 211 ? -33.938 12.031 7.039 1 96.44 211 VAL A O 1
ATOM 1674 N N . SER A 1 212 ? -33.562 10.102 8.094 1 95.44 212 SER A N 1
ATOM 1675 C CA . SER A 1 212 ? -34 10.641 9.383 1 95.44 212 SER A CA 1
ATOM 1676 C C . SER A 1 212 ? -32.844 11.391 10.07 1 95.44 212 SER A C 1
ATOM 1678 O O . SER A 1 212 ? -33.062 12.438 10.672 1 95.44 212 SER A O 1
ATOM 1680 N N . ALA A 1 213 ? -31.719 10.812 9.977 1 95.75 213 ALA A N 1
ATOM 1681 C CA . ALA A 1 213 ? -30.562 11.422 10.633 1 95.75 213 ALA A CA 1
ATOM 1682 C C . ALA A 1 213 ? -29.297 11.234 9.797 1 95.75 213 ALA A C 1
ATOM 1684 O O . ALA A 1 213 ? -29.109 10.195 9.164 1 95.75 213 ALA A O 1
ATOM 1685 N N . LEU A 1 214 ? -28.469 12.219 9.781 1 96.38 214 LEU A N 1
ATOM 1686 C CA . LEU A 1 214 ? -27.188 12.195 9.102 1 96.38 214 LEU A CA 1
ATOM 1687 C C . LEU A 1 214 ? -26.062 12.617 10.047 1 96.38 214 LEU A C 1
ATOM 1689 O O . LEU A 1 214 ? -26.141 13.688 10.664 1 96.38 214 LEU A O 1
ATOM 1693 N N . ILE A 1 215 ? -25.125 11.797 10.227 1 96.38 215 ILE A N 1
ATOM 1694 C CA . ILE A 1 215 ? -23.984 12.078 11.07 1 96.38 215 ILE A CA 1
ATOM 1695 C C . ILE A 1 215 ? -22.75 12.336 10.203 1 96.38 215 ILE A C 1
ATOM 1697 O O . ILE A 1 215 ? -22.391 11.508 9.367 1 96.38 215 ILE A O 1
ATOM 1701 N N . THR A 1 216 ? -22.125 13.461 10.312 1 94.5 216 THR A N 1
ATOM 1702 C CA . THR A 1 216 ? -20.938 13.828 9.539 1 94.5 216 THR A CA 1
ATOM 1703 C C . THR A 1 216 ? -19.844 14.375 10.445 1 94.5 216 THR A C 1
ATOM 1705 O O . THR A 1 216 ? -20.031 14.484 11.656 1 94.5 216 THR A O 1
ATOM 1708 N N . ASP A 1 217 ? -18.734 14.586 9.828 1 90.88 217 ASP A N 1
ATOM 1709 C CA . ASP A 1 217 ? -17.719 15.359 10.531 1 90.88 217 ASP A CA 1
ATOM 1710 C C . ASP A 1 217 ? -18.062 16.844 10.547 1 90.88 217 ASP A C 1
ATOM 1712 O O . ASP A 1 217 ? -19.172 17.234 10.148 1 90.88 217 ASP A O 1
ATOM 1716 N N . ARG A 1 218 ? -17.156 17.719 11 1 89 218 ARG A N 1
ATOM 1717 C CA . ARG A 1 218 ? -17.438 19.141 11.18 1 89 218 ARG A CA 1
ATOM 1718 C C . ARG A 1 218 ? -17.078 19.938 9.914 1 89 218 ARG A C 1
ATOM 1720 O O . ARG A 1 218 ? -16.391 20.953 9.992 1 89 218 ARG A O 1
ATOM 1727 N N . ASN A 1 219 ? -17.531 19.422 8.781 1 89.5 219 ASN A N 1
ATOM 1728 C CA . ASN A 1 219 ? -17.328 20.156 7.531 1 89.5 219 ASN A CA 1
ATOM 1729 C C . ASN A 1 219 ? -18.375 21.25 7.348 1 89.5 219 ASN A C 1
ATOM 1731 O O . ASN A 1 219 ? -19.562 20.953 7.234 1 89.5 219 ASN A O 1
ATOM 1735 N N . ARG A 1 220 ? -17.969 22.422 7.223 1 90.19 220 ARG A N 1
ATOM 1736 C CA . ARG A 1 220 ? -18.875 23.578 7.234 1 90.19 220 ARG A CA 1
ATOM 1737 C C . ARG A 1 220 ? -19.703 23.625 5.957 1 90.19 220 ARG A C 1
ATOM 1739 O O . ARG A 1 220 ? -20.875 24 5.988 1 90.19 220 ARG A O 1
ATOM 1746 N N . GLN A 1 221 ? -19.141 23.266 4.863 1 91.69 221 GLN A N 1
ATOM 1747 C CA . GLN A 1 221 ? -19.859 23.281 3.596 1 91.69 221 GLN A CA 1
ATOM 1748 C C . GLN A 1 221 ? -20.969 22.234 3.598 1 91.69 221 GLN A C 1
ATOM 1750 O O . GLN A 1 221 ? -22.094 22.516 3.143 1 91.69 221 GLN A O 1
ATOM 1755 N N . VAL A 1 222 ? -20.641 21.109 4.09 1 94.56 222 VAL A N 1
ATOM 1756 C CA . VAL A 1 222 ? -21.609 20.016 4.188 1 94.56 222 VAL A CA 1
ATOM 1757 C C . VAL A 1 222 ? -22.734 20.406 5.145 1 94.56 222 VAL A C 1
ATOM 1759 O O . VAL A 1 222 ? -23.922 20.234 4.828 1 94.56 222 VAL A O 1
ATOM 1762 N N . ALA A 1 223 ? -22.344 20.969 6.285 1 94.38 223 ALA A N 1
ATOM 1763 C CA . ALA A 1 223 ? -23.328 21.375 7.301 1 94.38 223 ALA A CA 1
ATOM 1764 C C . ALA A 1 223 ? -24.297 22.406 6.75 1 94.38 223 ALA A C 1
ATOM 1766 O O . ALA A 1 223 ? -25.5 22.359 7.02 1 94.38 223 ALA A O 1
ATOM 1767 N N . LYS A 1 224 ? -23.734 23.359 6.039 1 94.81 224 LYS A N 1
ATOM 1768 C CA . LYS A 1 224 ? -24.578 24.391 5.445 1 94.81 224 LYS A CA 1
ATOM 1769 C C . LYS A 1 224 ? -25.578 23.797 4.465 1 94.81 224 LYS A C 1
ATOM 1771 O O . LYS A 1 224 ? -26.766 24.109 4.512 1 94.81 224 LYS A O 1
ATOM 1776 N N . TRP A 1 225 ? -25.078 22.969 3.615 1 96.38 225 TRP A N 1
ATOM 1777 C CA . TRP A 1 225 ? -25.938 22.375 2.602 1 96.38 225 TRP A CA 1
ATOM 1778 C C . TRP A 1 225 ? -27.016 21.516 3.246 1 96.38 225 TRP A C 1
ATOM 1780 O O . TRP A 1 225 ? -28.172 21.562 2.836 1 96.38 225 TRP A O 1
ATOM 1790 N N . VAL A 1 226 ? -26.688 20.75 4.234 1 96.88 226 VAL A N 1
ATOM 1791 C CA . VAL A 1 226 ? -27.625 19.875 4.934 1 96.88 226 VAL A CA 1
ATOM 1792 C C . VAL A 1 226 ? -28.703 20.719 5.605 1 96.88 226 VAL A C 1
ATOM 1794 O O . VAL A 1 226 ? -29.891 20.391 5.535 1 96.88 226 VAL A O 1
ATOM 1797 N N . ARG A 1 227 ? -28.312 21.75 6.258 1 95.25 227 ARG A N 1
ATOM 1798 C CA . ARG A 1 227 ? -29.234 22.641 6.941 1 95.25 227 ARG A CA 1
ATOM 1799 C C . ARG A 1 227 ? -30.25 23.234 5.961 1 95.25 227 ARG A C 1
ATOM 1801 O O . ARG A 1 227 ? -31.438 23.266 6.246 1 95.25 227 ARG A O 1
ATOM 1808 N N . GLU A 1 228 ? -29.797 23.578 4.812 1 95.94 228 GLU A N 1
ATOM 1809 C CA . GLU A 1 228 ? -30.625 24.297 3.844 1 95.94 228 GLU A CA 1
ATOM 1810 C C . GLU A 1 228 ? -31.5 23.344 3.037 1 95.94 228 GLU A C 1
ATOM 1812 O O . GLU A 1 228 ? -32.625 23.656 2.709 1 95.94 228 GLU A O 1
ATOM 1817 N N . LYS A 1 229 ? -30.938 22.203 2.789 1 95.06 229 LYS A N 1
ATOM 1818 C CA . LYS A 1 229 ? -31.594 21.359 1.797 1 95.06 229 LYS A CA 1
ATOM 1819 C C . LYS A 1 229 ? -32.25 20.141 2.453 1 95.06 229 LYS A C 1
ATOM 1821 O O . LYS A 1 229 ? -33.219 19.578 1.914 1 95.06 229 LYS A O 1
ATOM 1826 N N . MET A 1 230 ? -31.766 19.766 3.613 1 95.5 230 MET A N 1
ATOM 1827 C CA . MET A 1 230 ? -32.219 18.484 4.145 1 95.5 230 MET A CA 1
ATOM 1828 C C . MET A 1 230 ? -33 18.688 5.434 1 95.5 230 MET A C 1
ATOM 1830 O O . MET A 1 230 ? -34 17.984 5.68 1 95.5 230 MET A O 1
ATOM 1834 N N . CYS A 1 231 ? -32.625 19.578 6.203 1 93.88 231 CYS A N 1
ATOM 1835 C CA . CYS A 1 231 ? -33.281 19.75 7.5 1 93.88 231 CYS A CA 1
ATOM 1836 C C . CYS A 1 231 ? -34.719 20.172 7.328 1 93.88 231 CYS A C 1
ATOM 1838 O O . CYS A 1 231 ? -35.594 19.781 8.125 1 93.88 231 CYS A O 1
ATOM 1840 N N . SER A 1 232 ? -35 20.906 6.309 1 91.81 232 SER A N 1
ATOM 1841 C CA . SER A 1 232 ? -36.375 21.328 6.031 1 91.81 232 SER A CA 1
ATOM 1842 C C . SER A 1 232 ? -37.25 20.125 5.695 1 91.81 232 SER A C 1
ATOM 1844 O O . SER A 1 232 ? -38.469 20.188 5.867 1 91.81 232 SER A O 1
ATOM 1846 N N . GLU A 1 233 ? -36.625 19.125 5.289 1 90.38 233 GLU A N 1
ATOM 1847 C CA . GLU A 1 233 ? -37.344 17.922 4.906 1 90.38 233 GLU A CA 1
ATOM 1848 C C . GLU A 1 233 ? -37.406 16.922 6.062 1 90.38 233 GLU A C 1
ATOM 1850 O O . GLU A 1 233 ? -37.844 15.789 5.883 1 90.38 233 GLU A O 1
ATOM 1855 N N . GLY A 1 234 ? -36.812 17.359 7.195 1 91.19 234 GLY A N 1
ATOM 1856 C CA . GLY A 1 234 ? -37 16.531 8.383 1 91.19 234 GLY A CA 1
ATOM 1857 C C . GLY A 1 234 ? -35.75 15.797 8.797 1 91.19 234 GLY A C 1
ATOM 1858 O O . GLY A 1 234 ? -35.75 15.047 9.773 1 91.19 234 GLY A O 1
ATOM 1859 N N . THR A 1 235 ? -34.719 15.93 8.141 1 95.25 235 THR A N 1
ATOM 1860 C CA . THR A 1 235 ? -33.469 15.258 8.477 1 95.25 235 THR A CA 1
ATOM 1861 C C . THR A 1 235 ? -32.781 15.945 9.656 1 95.25 235 THR A C 1
ATOM 1863 O O . THR A 1 235 ? -32.594 17.172 9.648 1 95.25 235 THR A O 1
ATOM 1866 N N . ARG A 1 236 ? -32.469 15.188 10.664 1 95.12 236 ARG A N 1
ATOM 1867 C CA . ARG A 1 236 ? -31.641 15.695 11.758 1 95.12 236 ARG A CA 1
ATOM 1868 C C . ARG A 1 236 ? -30.156 15.516 11.469 1 95.12 236 ARG A C 1
ATOM 1870 O O . ARG A 1 236 ? -29.719 14.43 11.094 1 95.12 236 ARG A O 1
ATOM 1877 N N . HIS A 1 237 ? -29.422 16.562 11.578 1 96 237 HIS A N 1
ATOM 1878 C CA . HIS A 1 237 ? -28 16.516 11.312 1 96 237 HIS A CA 1
ATOM 1879 C C . HIS A 1 237 ? -27.188 16.5 12.602 1 96 237 HIS A C 1
ATOM 1881 O O . HIS A 1 237 ? -27.359 17.375 13.461 1 96 237 HIS A O 1
ATOM 1887 N N . PHE A 1 238 ? -26.312 15.547 12.758 1 96.12 238 PHE A N 1
ATOM 1888 C CA . PHE A 1 238 ? -25.453 15.43 13.938 1 96.12 238 PHE A CA 1
ATOM 1889 C C . PHE A 1 238 ? -23.984 15.414 13.547 1 96.12 238 PHE A C 1
ATOM 1891 O O . PHE A 1 238 ? -23.641 15.094 12.406 1 96.12 238 PHE A O 1
ATOM 1898 N N . PHE A 1 239 ? -23.156 15.75 14.523 1 95.56 239 PHE A N 1
ATOM 1899 C CA . PHE A 1 239 ? -21.703 15.664 14.352 1 95.56 239 PHE A CA 1
ATOM 1900 C C . PHE A 1 239 ? -21.141 14.492 15.141 1 95.56 239 PHE A C 1
ATOM 1902 O O . PHE A 1 239 ? -21.609 14.188 16.234 1 95.56 239 PHE A O 1
ATOM 1909 N N . ASP A 1 240 ? -20.125 13.898 14.547 1 93.56 240 ASP A N 1
ATOM 1910 C CA . ASP A 1 240 ? -19.406 12.812 15.211 1 93.56 240 ASP A CA 1
ATOM 1911 C C . ASP A 1 240 ? -18.672 13.312 16.453 1 93.56 240 ASP A C 1
ATOM 1913 O O . ASP A 1 240 ? -17.891 14.258 16.375 1 93.56 240 ASP A O 1
ATOM 1917 N N . VAL A 1 241 ? -18.812 12.664 17.562 1 93.19 241 VAL A N 1
ATOM 1918 C CA . VAL A 1 241 ? -18.25 13.094 18.844 1 93.19 241 VAL A CA 1
ATOM 1919 C C . VAL A 1 241 ? -16.734 12.945 18.812 1 93.19 241 VAL A C 1
ATOM 1921 O O . VAL A 1 241 ? -16.016 13.781 19.375 1 93.19 241 VAL A O 1
ATOM 1924 N N . TRP A 1 242 ? -16.266 11.992 18.172 1 89.94 242 TRP A N 1
ATOM 1925 C CA . TRP A 1 242 ? -14.836 11.711 18.156 1 89.94 242 TRP A CA 1
ATOM 1926 C C . TRP A 1 242 ? -14.062 12.859 17.516 1 89.94 242 TRP A C 1
ATOM 1928 O O . TRP A 1 242 ? -13.008 13.266 18.031 1 89.94 242 TRP A O 1
ATOM 1938 N N . HIS A 1 243 ? -14.539 13.312 16.469 1 89.56 243 HIS A N 1
ATOM 1939 C CA . HIS A 1 243 ? -13.852 14.398 15.773 1 89.56 243 HIS A CA 1
ATOM 1940 C C . HIS A 1 243 ? -13.828 15.664 16.625 1 89.56 243 HIS A C 1
ATOM 1942 O O . HIS A 1 243 ? -12.836 16.406 16.625 1 89.56 243 HIS A O 1
ATOM 1948 N N . ILE A 1 244 ? -14.859 15.914 17.266 1 92.81 244 ILE A N 1
ATOM 1949 C CA . ILE A 1 244 ? -14.922 17.062 18.172 1 92.81 244 ILE A CA 1
ATOM 1950 C C . ILE A 1 244 ? -13.984 16.828 19.359 1 92.81 244 ILE A C 1
ATOM 1952 O O . ILE A 1 244 ? -13.258 17.734 19.766 1 92.81 244 ILE A O 1
ATOM 1956 N N . GLY A 1 245 ? -14.047 15.617 19.859 1 93.12 245 GLY A N 1
ATOM 1957 C CA . GLY A 1 245 ? -13.141 15.266 20.938 1 93.12 245 GLY A CA 1
ATOM 1958 C C . GLY A 1 245 ? -11.68 15.477 20.594 1 93.12 245 GLY A C 1
ATOM 1959 O O . GLY A 1 245 ? -10.906 15.977 21.406 1 93.12 245 GLY A O 1
ATOM 1960 N N . LYS A 1 246 ? -11.344 15.109 19.422 1 89.69 246 LYS A N 1
ATOM 1961 C CA . LYS A 1 246 ? -9.977 15.297 18.969 1 89.69 246 LYS A CA 1
ATOM 1962 C C . LYS A 1 246 ? -9.609 16.781 18.938 1 89.69 246 LYS A C 1
ATOM 1964 O O . LYS A 1 246 ? -8.484 17.156 19.281 1 89.69 246 LYS A O 1
ATOM 1969 N N . SER A 1 247 ? -10.492 17.578 18.453 1 92 247 SER A N 1
ATOM 1970 C CA . SER A 1 247 ? -10.273 19.031 18.391 1 92 247 SER A CA 1
ATOM 1971 C C . SER A 1 247 ? -10.094 19.609 19.781 1 92 247 SER A C 1
ATOM 1973 O O . SER A 1 247 ? -9.211 20.438 20.016 1 92 247 SER A O 1
ATOM 1975 N N . VAL A 1 248 ? -10.898 19.172 20.688 1 94.38 248 VAL A N 1
ATOM 1976 C CA . VAL A 1 248 ? -10.836 19.656 22.062 1 94.38 248 VAL A CA 1
ATOM 1977 C C . VAL A 1 248 ? -9.516 19.219 22.703 1 94.38 248 VAL A C 1
ATOM 1979 O O . VAL A 1 248 ? -8.867 20.016 23.391 1 94.38 248 VAL A O 1
ATOM 1982 N N . GLN A 1 249 ? -9.195 18.031 22.438 1 94 249 GLN A N 1
ATOM 1983 C CA . GLN A 1 249 ? -7.945 17.5 22.969 1 94 249 GLN A CA 1
ATOM 1984 C C . GLN A 1 249 ? -6.75 18.328 22.5 1 94 249 GLN A C 1
ATOM 1986 O O . GLN A 1 249 ? -5.879 18.688 23.297 1 94 249 GLN A O 1
ATOM 1991 N N . LYS A 1 250 ? -6.73 18.594 21.297 1 92 250 LYS A N 1
ATOM 1992 C CA . LYS A 1 250 ? -5.637 19.375 20.719 1 92 250 LYS A CA 1
ATOM 1993 C C . LYS A 1 250 ? -5.582 20.781 21.344 1 92 250 LYS A C 1
ATOM 1995 O O . LYS A 1 250 ? -4.504 21.281 21.641 1 92 250 LYS A O 1
ATOM 2000 N N . ALA A 1 251 ? -6.691 21.391 21.438 1 94.06 251 ALA A N 1
ATOM 2001 C CA . ALA A 1 251 ? -6.781 22.719 22.031 1 94.06 251 ALA A CA 1
ATOM 2002 C C . ALA A 1 251 ? -6.309 22.703 23.484 1 94.06 251 ALA A C 1
ATOM 2004 O O . ALA A 1 251 ? -5.621 23.625 23.938 1 94.06 251 ALA A O 1
ATOM 2005 N N . LEU A 1 252 ? -6.688 21.672 24.203 1 94.19 252 LEU A N 1
ATOM 2006 C CA . LEU A 1 252 ? -6.281 21.547 25.594 1 94.19 252 LEU A CA 1
ATOM 2007 C C . LEU A 1 252 ? -4.777 21.312 25.719 1 94.19 252 LEU A C 1
ATOM 2009 O O . LEU A 1 252 ? -4.133 21.859 26.609 1 94.19 252 LEU A O 1
ATOM 2013 N N . ASP A 1 253 ? -4.285 20.5 24.797 1 93.25 253 ASP A N 1
ATOM 2014 C CA . ASP A 1 253 ? -2.846 20.266 24.781 1 93.25 253 ASP A CA 1
ATOM 2015 C C . ASP A 1 253 ? -2.074 21.562 24.531 1 93.25 253 ASP A C 1
ATOM 2017 O O . ASP A 1 253 ? -1.045 21.812 25.156 1 93.25 253 ASP A O 1
ATOM 2021 N N . ALA A 1 254 ? -2.543 22.344 23.594 1 93.25 254 ALA A N 1
ATOM 2022 C CA . ALA A 1 254 ? -1.923 23.625 23.297 1 93.25 254 ALA A CA 1
ATOM 2023 C C . ALA A 1 254 ? -2.004 24.562 24.5 1 93.25 254 ALA A C 1
ATOM 2025 O O . ALA A 1 254 ? -1.034 25.266 24.828 1 93.25 254 ALA A O 1
ATOM 2026 N N . ALA A 1 255 ? -3.1 24.562 25.156 1 93.81 255 ALA A N 1
ATOM 2027 C CA . ALA A 1 255 ? -3.309 25.406 26.328 1 93.81 255 ALA A CA 1
ATOM 2028 C C . ALA A 1 255 ? -2.416 24.953 27.484 1 93.81 255 ALA A C 1
ATOM 2030 O O . ALA A 1 255 ? -1.914 25.781 28.25 1 93.81 255 ALA A O 1
ATOM 2031 N N . ALA A 1 256 ? -2.225 23.719 27.609 1 93.12 256 ALA A N 1
ATOM 2032 C CA . ALA A 1 256 ? -1.455 23.141 28.703 1 93.12 256 ALA A CA 1
ATOM 2033 C C . ALA A 1 256 ? 0.021 23.516 28.594 1 93.12 256 ALA A C 1
ATOM 2035 O O . ALA A 1 256 ? 0.761 23.438 29.578 1 93.12 256 ALA A O 1
ATOM 2036 N N . LYS A 1 257 ? 0.373 23.875 27.422 1 91.62 257 LYS A N 1
ATOM 2037 C CA . LYS A 1 257 ? 1.766 24.25 27.203 1 91.62 257 LYS A CA 1
ATOM 2038 C C . LYS A 1 257 ? 2.029 25.672 27.672 1 91.62 257 LYS A C 1
ATOM 2040 O O . LYS A 1 257 ? 3.182 26.078 27.859 1 91.62 257 LYS A O 1
ATOM 2045 N N . GLU A 1 258 ? 0.981 26.422 27.859 1 92.31 258 GLU A N 1
ATOM 2046 C CA . GLU A 1 258 ? 1.133 27.797 28.328 1 92.31 258 GLU A CA 1
ATOM 2047 C C . GLU A 1 258 ? 1.542 27.828 29.812 1 92.31 258 GLU A C 1
ATOM 2049 O O . GLU A 1 258 ? 1.354 26.844 30.531 1 92.31 258 GLU A O 1
ATOM 2054 N N . ARG A 1 259 ? 2.174 28.938 30.234 1 90.62 259 ARG A N 1
ATOM 2055 C CA . ARG A 1 259 ? 2.684 29.078 31.594 1 90.62 259 ARG A CA 1
ATOM 2056 C C . ARG A 1 259 ? 1.572 28.875 32.625 1 90.62 259 ARG A C 1
ATOM 2058 O O . ARG A 1 259 ? 0.494 29.469 32.5 1 90.62 259 ARG A O 1
ATOM 2065 N N . ASP A 1 260 ? 1.69 28.047 33.656 1 91.56 260 ASP A N 1
ATOM 2066 C CA . ASP A 1 260 ? 0.824 27.812 34.781 1 91.56 260 ASP A CA 1
ATOM 2067 C C . ASP A 1 260 ? -0.464 27.094 34.375 1 91.56 260 ASP A C 1
ATOM 2069 O O . ASP A 1 260 ? -1.508 27.281 35 1 91.56 260 ASP A O 1
ATOM 2073 N N . CYS A 1 261 ? -0.454 26.406 33.219 1 94.5 261 CYS A N 1
ATOM 2074 C CA . CYS A 1 261 ? -1.645 25.719 32.75 1 94.5 261 CYS A CA 1
ATOM 2075 C C . CYS A 1 261 ? -1.387 24.219 32.594 1 94.5 261 CYS A C 1
ATOM 2077 O O . CYS A 1 261 ? -2.125 23.516 31.906 1 94.5 261 CYS A O 1
ATOM 2079 N N . GLU A 1 262 ? -0.392 23.688 33.188 1 90.56 262 GLU A N 1
ATOM 2080 C CA . GLU A 1 262 ? 0.035 22.297 33.062 1 90.56 262 GLU A CA 1
ATOM 2081 C C . GLU A 1 262 ? -1.013 21.344 33.625 1 90.56 262 GLU A C 1
ATOM 2083 O O . GLU A 1 262 ? -1.134 20.203 33.156 1 90.56 262 GLU A O 1
ATOM 2088 N N . ASP A 1 263 ? -1.764 21.859 34.531 1 89.38 263 ASP A N 1
ATOM 2089 C CA . ASP A 1 263 ? -2.777 21.031 35.156 1 89.38 263 ASP A CA 1
ATOM 2090 C C . ASP A 1 263 ? -3.844 20.594 34.188 1 89.38 263 ASP A C 1
ATOM 2092 O O . ASP A 1 263 ? -4.551 19.609 34.406 1 89.38 263 ASP A O 1
ATOM 2096 N N . LEU A 1 264 ? -3.934 21.297 33.094 1 91.69 264 LEU A N 1
ATOM 2097 C CA . LEU A 1 264 ? -4.93 20.953 32.094 1 91.69 264 LEU A CA 1
ATOM 2098 C C . LEU A 1 264 ? -4.641 19.578 31.5 1 91.69 264 LEU A C 1
ATOM 2100 O O . LEU A 1 264 ? -5.559 18.875 31.047 1 91.69 264 LEU A O 1
ATOM 2104 N N . LYS A 1 265 ? -3.449 19.219 31.453 1 88.44 265 LYS A N 1
ATOM 2105 C CA . LYS A 1 265 ? -3.064 17.906 30.938 1 88.44 265 LYS A CA 1
ATOM 2106 C C . LYS A 1 265 ? -3.676 16.781 31.766 1 88.44 265 LYS A C 1
ATOM 2108 O O . LYS A 1 265 ? -4.066 15.742 31.234 1 88.44 265 LYS A O 1
ATOM 2113 N N . LEU A 1 266 ? -3.771 16.984 33 1 86.62 266 LEU A N 1
ATOM 2114 C CA . LEU A 1 266 ? -4.297 15.992 33.938 1 86.62 266 LEU A CA 1
ATOM 2115 C C . LEU A 1 266 ? -5.809 15.852 33.781 1 86.62 266 LEU A C 1
ATOM 2117 O O . LEU A 1 266 ? -6.359 14.766 33.938 1 86.62 266 LEU A O 1
ATOM 2121 N N . TRP A 1 267 ? -6.422 16.906 33.438 1 90.69 267 TRP A N 1
ATOM 2122 C CA . TRP A 1 267 ? -7.879 16.906 33.344 1 90.69 267 TRP A CA 1
ATOM 2123 C C . TRP A 1 267 ? -8.352 16.5 31.953 1 90.69 267 TRP A C 1
ATOM 2125 O O . TRP A 1 267 ? -9.523 16.188 31.75 1 90.69 267 TRP A O 1
ATOM 2135 N N . ARG A 1 268 ? -7.504 16.5 30.953 1 91.5 268 ARG A N 1
ATOM 2136 C CA . ARG A 1 268 ? -7.867 16.266 29.562 1 91.5 268 ARG A CA 1
ATOM 2137 C C . ARG A 1 268 ? -8.688 14.984 29.438 1 91.5 268 ARG A C 1
ATOM 2139 O O . ARG A 1 268 ? -9.766 14.992 28.844 1 91.5 268 ARG A O 1
ATOM 2146 N N . PRO A 1 269 ? -8.289 13.82 30.047 1 86.94 269 PRO A N 1
ATOM 2147 C CA . PRO A 1 269 ? -9.086 12.609 29.891 1 86.94 269 PRO A CA 1
ATOM 2148 C C . PRO A 1 269 ? -10.5 12.75 30.453 1 86.94 269 PRO A C 1
ATOM 2150 O O . PRO A 1 269 ? -11.461 12.281 29.859 1 86.94 269 PRO A O 1
ATOM 2153 N N . ALA A 1 270 ? -10.594 13.391 31.547 1 87.94 270 ALA A N 1
ATOM 2154 C CA . ALA A 1 270 ? -11.891 13.578 32.188 1 87.94 270 ALA A CA 1
ATOM 2155 C C . ALA A 1 270 ? -12.781 14.492 31.359 1 87.94 270 ALA A C 1
ATOM 2157 O O . ALA A 1 270 ? -13.992 14.273 31.266 1 87.94 270 ALA A O 1
ATOM 2158 N N . ILE A 1 271 ? -12.203 15.477 30.844 1 93.19 271 ILE A N 1
ATOM 2159 C CA . ILE A 1 271 ? -12.945 16.422 30.016 1 93.19 271 ILE A CA 1
ATOM 2160 C C . ILE A 1 271 ? -13.477 15.727 28.766 1 93.19 271 ILE A C 1
ATOM 2162 O O . ILE A 1 271 ? -14.641 15.898 28.406 1 93.19 271 ILE A O 1
ATOM 2166 N N . ILE A 1 272 ? -12.641 14.945 28.125 1 92.81 272 ILE A N 1
ATOM 2167 C CA . ILE A 1 272 ? -13.039 14.234 26.922 1 92.81 272 ILE A CA 1
ATOM 2168 C C . ILE A 1 272 ? -14.125 13.211 27.25 1 92.81 272 ILE A C 1
ATOM 2170 O O . ILE A 1 272 ? -15.094 13.055 26.5 1 92.81 272 ILE A O 1
ATOM 2174 N N . ASN A 1 273 ? -13.992 12.547 28.344 1 89.44 273 ASN A N 1
ATOM 2175 C CA . ASN A 1 273 ? -15.023 11.617 28.797 1 89.44 273 ASN A CA 1
ATOM 2176 C C . ASN A 1 273 ? -16.359 12.328 29.016 1 89.44 273 ASN A C 1
ATOM 2178 O O . ASN A 1 273 ? -17.422 11.773 28.719 1 89.44 273 ASN A O 1
ATOM 2182 N N . HIS A 1 274 ? -16.25 13.453 29.594 1 93.25 274 HIS A N 1
ATOM 2183 C CA . HIS A 1 274 ? -17.453 14.234 29.828 1 93.25 274 HIS A CA 1
ATOM 2184 C C . HIS A 1 274 ? -18.141 14.594 28.5 1 93.25 274 HIS A C 1
ATOM 2186 O O . HIS A 1 274 ? -19.359 14.648 28.422 1 93.25 274 HIS A O 1
ATOM 2192 N N . LEU A 1 275 ? -17.328 14.906 27.531 1 94.69 275 LEU A N 1
ATOM 2193 C CA . LEU A 1 275 ? -17.859 15.195 26.203 1 94.69 275 LEU A CA 1
ATOM 2194 C C . LEU A 1 275 ? -18.688 14.016 25.688 1 94.69 275 LEU A C 1
ATOM 2196 O O . LEU A 1 275 ? -19.812 14.195 25.219 1 94.69 275 LEU A O 1
ATOM 2200 N N . TYR A 1 276 ? -18.156 12.82 25.766 1 92.25 276 TYR A N 1
ATOM 2201 C CA . TYR A 1 276 ? -18.859 11.617 25.328 1 92.25 276 TYR A CA 1
ATOM 2202 C C . TYR A 1 276 ? -20.109 11.383 26.156 1 92.25 276 TYR A C 1
ATOM 2204 O O . TYR A 1 276 ? -21.141 10.984 25.641 1 92.25 276 TYR A O 1
ATOM 2212 N N . TRP A 1 277 ? -19.969 11.609 27.422 1 91.12 277 TRP A N 1
ATOM 2213 C CA . TRP A 1 277 ? -21.109 11.469 28.312 1 91.12 277 TRP A CA 1
ATOM 2214 C C . TRP A 1 277 ? -22.219 12.453 27.953 1 91.12 277 TRP A C 1
ATOM 2216 O O . TRP A 1 277 ? -23.406 12.117 28.016 1 91.12 277 TRP A O 1
ATOM 2226 N N . THR A 1 278 ? -21.828 13.641 27.656 1 93.81 278 THR A N 1
ATOM 2227 C CA . THR A 1 278 ? -22.797 14.656 27.266 1 93.81 278 THR A CA 1
ATOM 2228 C C . THR A 1 278 ? -23.688 14.141 26.125 1 93.81 278 THR A C 1
ATOM 2230 O O . THR A 1 278 ? -24.906 14.258 26.188 1 93.81 278 THR A O 1
ATOM 2233 N N . ALA A 1 279 ? -23.078 13.578 25.109 1 94.06 279 ALA A N 1
ATOM 2234 C CA . ALA A 1 279 ? -23.812 13.055 23.953 1 94.06 279 ALA A CA 1
ATOM 2235 C C . ALA A 1 279 ? -24.641 11.828 24.344 1 94.06 279 ALA A C 1
ATOM 2237 O O . ALA A 1 279 ? -25.828 11.773 24.062 1 94.06 279 ALA A O 1
ATOM 2238 N N . ALA A 1 280 ? -24.047 10.898 25.031 1 90.62 280 ALA A N 1
ATOM 2239 C CA . ALA A 1 280 ? -24.656 9.609 25.344 1 90.62 280 ALA A CA 1
ATOM 2240 C C . ALA A 1 280 ? -25.828 9.781 26.297 1 90.62 280 ALA A C 1
ATOM 2242 O O . ALA A 1 280 ? -26.812 9.047 26.219 1 90.62 280 ALA A O 1
ATOM 2243 N N . SER A 1 281 ? -25.734 10.727 27.188 1 90.69 281 SER A N 1
ATOM 2244 C CA . SER A 1 281 ? -26.75 10.914 28.203 1 90.69 281 SER A CA 1
ATOM 2245 C C . SER A 1 281 ? -27.875 11.828 27.719 1 90.69 281 SER A C 1
ATOM 2247 O O . SER A 1 281 ? -28.75 12.203 28.484 1 90.69 281 SER A O 1
ATOM 2249 N N . THR A 1 282 ? -27.781 12.234 26.484 1 92.5 282 THR A N 1
ATOM 2250 C CA . THR A 1 282 ? -28.828 13.023 25.859 1 92.5 282 THR A CA 1
ATOM 2251 C C . THR A 1 282 ? -29.375 12.312 24.625 1 92.5 282 THR A C 1
ATOM 2253 O O . THR A 1 282 ? -29.25 12.812 23.5 1 92.5 282 THR A O 1
ATOM 2256 N N . PRO A 1 283 ? -30.078 11.258 24.75 1 91.5 283 PRO A N 1
ATOM 2257 C CA . PRO A 1 283 ? -30.531 10.445 23.609 1 91.5 283 PRO A CA 1
ATOM 2258 C C . PRO A 1 283 ? -31.484 11.195 22.688 1 91.5 283 PRO A C 1
ATOM 2260 O O . PRO A 1 283 ? -31.547 10.883 21.484 1 91.5 283 PRO A O 1
ATOM 2263 N N . SER A 1 284 ? -32.156 12.234 23.219 1 90.69 284 SER A N 1
ATOM 2264 C CA . SER A 1 284 ? -33.094 13 22.406 1 90.69 284 SER A CA 1
ATOM 2265 C C . SER A 1 284 ? -32.344 13.891 21.406 1 90.69 284 SER A C 1
ATOM 2267 O O . SER A 1 284 ? -32.938 14.336 20.422 1 90.69 284 SER A O 1
ATOM 2269 N N . GLY A 1 285 ? -31.188 14.203 21.688 1 91.12 285 GLY A N 1
ATOM 2270 C CA . GLY A 1 285 ? -30.422 15.109 20.844 1 91.12 285 GLY A CA 1
ATOM 2271 C C . GLY A 1 285 ? -30.797 16.562 21.047 1 91.12 285 GLY A C 1
ATOM 2272 O O . GLY A 1 285 ? -30.547 17.406 20.188 1 91.12 285 GLY A O 1
ATOM 2273 N N . ASP A 1 286 ? -31.344 16.859 22.172 1 94 286 ASP A N 1
ATOM 2274 C CA . ASP A 1 286 ? -31.75 18.234 22.469 1 94 286 ASP A CA 1
ATOM 2275 C C . ASP A 1 286 ? -30.531 19.156 22.578 1 94 286 ASP A C 1
ATOM 2277 O O . ASP A 1 286 ? -29.656 18.938 23.406 1 94 286 ASP A O 1
ATOM 2281 N N . PRO A 1 287 ? -30.5 20.156 21.719 1 94.62 287 PRO A N 1
ATOM 2282 C CA . PRO A 1 287 ? -29.312 21.016 21.672 1 94.62 287 PRO A CA 1
ATOM 2283 C C . PRO A 1 287 ? -29.094 21.797 22.969 1 94.62 287 PRO A C 1
ATOM 2285 O O . PRO A 1 287 ? -27.953 21.969 23.391 1 94.62 287 PRO A O 1
ATOM 2288 N N . ASP A 1 288 ? -30.094 22.219 23.641 1 94.12 288 ASP A N 1
ATOM 2289 C CA . ASP A 1 288 ? -29.969 23 24.875 1 94.12 288 ASP A CA 1
ATOM 2290 C C . ASP A 1 288 ? -29.453 22.141 26.016 1 94.12 288 ASP A C 1
ATOM 2292 O O . ASP A 1 288 ? -28.641 22.594 26.828 1 94.12 288 ASP A O 1
ATOM 2296 N N . GLU A 1 289 ? -29.984 21 26.078 1 94.25 289 GLU A N 1
ATOM 2297 C CA . GLU A 1 289 ? -29.5 20.078 27.109 1 94.25 289 GLU A CA 1
ATOM 2298 C C . GLU A 1 289 ? -28.031 19.719 26.891 1 94.25 289 GLU A C 1
ATOM 2300 O O . GLU A 1 289 ? -27.266 19.641 27.859 1 94.25 289 GLU A O 1
ATOM 2305 N N . MET A 1 290 ? -27.688 19.516 25.688 1 95.19 290 MET A N 1
ATOM 2306 C CA . MET A 1 290 ? -26.297 19.203 25.359 1 95.19 290 MET A CA 1
ATOM 2307 C C . MET A 1 290 ? -25.359 20.312 25.812 1 95.19 290 MET A C 1
ATOM 2309 O O . MET A 1 290 ? -24.344 20.062 26.438 1 95.19 290 MET A O 1
ATOM 2313 N N . GLN A 1 291 ? -25.734 21.469 25.469 1 95.25 291 GLN A N 1
ATOM 2314 C CA . GLN A 1 291 ? -24.922 22.641 25.812 1 95.25 291 GLN A CA 1
ATOM 2315 C C . GLN A 1 291 ? -24.797 22.797 27.328 1 95.25 291 GLN A C 1
ATOM 2317 O O . GLN A 1 291 ? -23.719 23.094 27.844 1 95.25 291 GLN A O 1
ATOM 2322 N N . ALA A 1 292 ? -25.891 22.641 28.016 1 94.38 292 ALA A N 1
ATOM 2323 C CA . ALA A 1 292 ? -25.922 22.781 29.469 1 94.38 292 ALA A CA 1
ATOM 2324 C C . ALA A 1 292 ? -25 21.766 30.141 1 94.38 292 ALA A C 1
ATOM 2326 O O . ALA A 1 292 ? -24.25 22.109 31.062 1 94.38 292 ALA A O 1
ATOM 2327 N N . LYS A 1 293 ? -25.078 20.609 29.688 1 94.19 293 LYS A N 1
ATOM 2328 C CA . LYS A 1 293 ? -24.25 19.547 30.266 1 94.19 293 LYS A CA 1
ATOM 2329 C C . LYS A 1 293 ? -22.781 19.812 30.016 1 94.19 293 LYS A C 1
ATOM 2331 O O . LYS A 1 293 ? -21.938 19.609 30.891 1 94.19 293 LYS A O 1
ATOM 2336 N N . TRP A 1 294 ? -22.5 20.25 28.812 1 94.88 294 TRP A N 1
ATOM 2337 C CA . TRP A 1 294 ? -21.109 20.562 28.469 1 94.88 294 TRP A CA 1
ATOM 2338 C C . TRP A 1 294 ? -20.594 21.703 29.344 1 94.88 294 TRP A C 1
ATOM 2340 O O . TRP A 1 294 ? -19.484 21.625 29.891 1 94.88 294 TRP A O 1
ATOM 2350 N N . GLN A 1 295 ? -21.359 22.688 29.547 1 91.94 295 GLN A N 1
ATOM 2351 C CA . GLN A 1 295 ? -20.969 23.859 30.328 1 91.94 295 GLN A CA 1
ATOM 2352 C C . GLN A 1 295 ? -20.781 23.484 31.797 1 91.94 295 GLN A C 1
ATOM 2354 O O . GLN A 1 295 ? -19.953 24.078 32.5 1 91.94 295 GLN A O 1
ATOM 2359 N N . SER A 1 296 ? -21.5 22.516 32.219 1 92.81 296 SER A N 1
ATOM 2360 C CA . SER A 1 296 ? -21.391 22.078 33.625 1 92.81 296 SER A CA 1
ATOM 2361 C C . SER A 1 296 ? -20.016 21.5 33.906 1 92.81 296 SER A C 1
ATOM 2363 O O . SER A 1 296 ? -19.578 21.453 35.062 1 92.81 296 SER A O 1
ATOM 2365 N N . MET A 1 297 ? -19.422 21 32.875 1 92.25 297 MET A N 1
ATOM 2366 C CA . MET A 1 297 ? -18.078 20.438 32.969 1 92.25 297 MET A CA 1
ATOM 2367 C C . MET A 1 297 ? -17.094 21.484 33.5 1 92.25 297 MET A C 1
ATOM 2369 O O . MET A 1 297 ? -16.234 21.188 34.312 1 92.25 297 MET A O 1
ATOM 2373 N N . ILE A 1 298 ? -17.25 22.75 33.031 1 90.81 298 ILE A N 1
ATOM 2374 C CA . ILE A 1 298 ? -16.391 23.844 33.438 1 90.81 298 ILE A CA 1
ATOM 2375 C C . ILE A 1 298 ? -16.5 24.047 34.969 1 90.81 298 ILE A C 1
ATOM 2377 O O . ILE A 1 298 ? -15.492 24.219 35.656 1 90.81 298 ILE A O 1
ATOM 2381 N N . ASN A 1 299 ? -17.719 23.953 35.438 1 89.19 299 ASN A N 1
ATOM 2382 C CA . ASN A 1 299 ? -17.969 24.062 36.875 1 89.19 299 ASN A CA 1
ATOM 2383 C C . ASN A 1 299 ? -17.438 22.844 37.625 1 89.19 299 ASN A C 1
ATOM 2385 O O . ASN A 1 299 ? -16.781 22.984 38.656 1 89.19 299 ASN A O 1
ATOM 2389 N N . HIS A 1 300 ? -17.672 21.734 37.062 1 90.31 300 HIS A N 1
ATOM 2390 C CA . HIS A 1 300 ? -17.328 20.469 37.688 1 90.31 300 HIS A CA 1
ATOM 2391 C C . HIS A 1 300 ? -15.82 20.391 37.969 1 90.31 300 HIS A C 1
ATOM 2393 O O . HIS A 1 300 ? -15.406 19.984 39.062 1 90.31 300 HIS A O 1
ATOM 2399 N N . VAL A 1 301 ? -15.039 20.797 37.062 1 90.56 301 VAL A N 1
ATOM 2400 C CA . VAL A 1 301 ? -13.594 20.703 37.156 1 90.56 301 VAL A CA 1
ATOM 2401 C C . VAL A 1 301 ? -13.086 21.641 38.25 1 90.56 301 VAL A C 1
ATOM 2403 O O . VAL A 1 301 ? -11.984 21.469 38.781 1 90.56 301 VAL A O 1
ATOM 2406 N N . GLN A 1 302 ? -13.898 22.625 38.594 1 89.75 302 GLN A N 1
ATOM 2407 C CA . GLN A 1 302 ? -13.578 23.594 39.656 1 89.75 302 GLN A CA 1
ATOM 2408 C C . GLN A 1 302 ? -14.273 23.234 40.969 1 89.75 302 GLN A C 1
ATOM 2410 O O . GLN A 1 302 ? -14.359 24.078 41.875 1 89.75 302 GLN A O 1
ATOM 2415 N N . ASP A 1 303 ? -14.781 22.094 41.062 1 88.38 303 ASP A N 1
ATOM 2416 C CA . ASP A 1 303 ? -15.43 21.516 42.25 1 88.38 303 ASP A CA 1
ATOM 2417 C C . ASP A 1 303 ? -16.75 22.219 42.531 1 88.38 303 ASP A C 1
ATOM 2419 O O . ASP A 1 303 ? -17.109 22.406 43.688 1 88.38 303 ASP A O 1
ATOM 2423 N N . ILE A 1 304 ? -17.359 22.656 41.531 1 88 304 ILE A N 1
ATOM 2424 C CA . ILE A 1 304 ? -18.688 23.234 41.625 1 88 304 ILE A CA 1
ATOM 2425 C C . ILE A 1 304 ? -19.703 22.266 41 1 88 304 ILE A C 1
ATOM 2427 O O . ILE A 1 304 ? -19.719 22.031 39.812 1 88 304 ILE A O 1
ATOM 2431 N N . HIS A 1 305 ? -20.578 21.641 41.75 1 88.12 305 HIS A N 1
ATOM 2432 C CA . HIS A 1 305 ? -21.422 20.547 41.312 1 88.12 305 HIS A CA 1
ATOM 2433 C C . HIS A 1 305 ? -22.891 20.953 41.219 1 88.12 305 HIS A C 1
ATOM 2435 O O . HIS A 1 305 ? -23.734 20.188 40.781 1 88.12 305 HIS A O 1
ATOM 2441 N N . GLU A 1 306 ? -23.234 22.141 41.719 1 86.62 306 GLU A N 1
ATOM 2442 C CA . GLU A 1 306 ? -24.562 22.734 41.594 1 86.62 306 GLU A CA 1
ATOM 2443 C C . GLU A 1 306 ? -24.5 24.094 40.906 1 86.62 306 GLU A C 1
ATOM 2445 O O . GLU A 1 306 ? -23.609 24.891 41.219 1 86.62 306 GLU A O 1
ATOM 2450 N N . HIS A 1 307 ? -25.328 24.25 39.875 1 80.69 307 HIS A N 1
ATOM 2451 C CA . HIS A 1 307 ? -25.25 25.5 39.125 1 80.69 307 HIS A CA 1
ATOM 2452 C C . HIS A 1 307 ? -26.625 25.906 38.594 1 80.69 307 HIS A C 1
ATOM 2454 O O . HIS A 1 307 ? -27.578 25.141 38.688 1 80.69 307 HIS A O 1
ATOM 2460 N N . SER A 1 308 ? -26.766 27.078 38.125 1 76.69 308 SER A N 1
ATOM 2461 C CA . SER A 1 308 ? -28.047 27.719 37.875 1 76.69 308 SER A CA 1
ATOM 2462 C C . SER A 1 308 ? -28.5 27.438 36.438 1 76.69 308 SER A C 1
ATOM 2464 O O . SER A 1 308 ? -29.531 27.938 36 1 76.69 308 SER A O 1
ATOM 2466 N N . THR A 1 309 ? -27.906 26.625 35.719 1 76.12 309 THR A N 1
ATOM 2467 C CA . THR A 1 309 ? -28.328 26.359 34.344 1 76.12 309 THR A CA 1
ATOM 2468 C C . THR A 1 309 ? -29.578 25.5 34.312 1 76.12 309 THR A C 1
ATOM 2470 O O . THR A 1 309 ? -29.562 24.344 34.75 1 76.12 309 THR A O 1
ATOM 2473 N N . PRO A 1 310 ? -30.734 25.984 33.844 1 75.5 310 PRO A N 1
ATOM 2474 C CA . PRO A 1 310 ? -32.031 25.312 33.969 1 75.5 310 PRO A CA 1
ATOM 2475 C C . PRO A 1 310 ? -32.031 23.938 33.312 1 75.5 310 PRO A C 1
ATOM 2477 O O . PRO A 1 310 ? -32.625 23 33.844 1 75.5 310 PRO A O 1
ATOM 2480 N N . ALA A 1 311 ? -31.391 23.766 32.281 1 82.75 311 ALA A N 1
ATOM 2481 C CA . ALA A 1 311 ? -31.484 22.516 31.531 1 82.75 311 ALA A CA 1
ATOM 2482 C C . ALA A 1 311 ? -30.672 21.422 32.188 1 82.75 311 ALA A C 1
ATOM 2484 O O . ALA A 1 311 ? -30.859 20.234 31.922 1 82.75 311 ALA A O 1
ATOM 2485 N N . PHE A 1 312 ? -29.734 21.734 33.125 1 85.06 312 PHE A N 1
ATOM 2486 C CA . PHE A 1 312 ? -28.906 20.797 33.875 1 85.06 312 PHE A CA 1
ATOM 2487 C C . PHE A 1 312 ? -28.375 21.438 35.156 1 85.06 312 PHE A C 1
ATOM 2489 O O . PHE A 1 312 ? -27.359 22.156 35.125 1 85.06 312 PHE A O 1
ATOM 2496 N N . THR A 1 313 ? -28.906 21.156 36.281 1 83.81 313 THR A N 1
ATOM 2497 C CA . THR A 1 313 ? -28.719 21.984 37.469 1 83.81 313 THR A CA 1
ATOM 2498 C C . THR A 1 313 ? -27.672 21.359 38.375 1 83.81 313 THR A C 1
ATOM 2500 O O . THR A 1 313 ? -27.141 22.047 39.281 1 83.81 313 THR A O 1
ATOM 2503 N N . SER A 1 314 ? -27.484 20.047 38.188 1 85.75 314 SER A N 1
ATOM 2504 C CA . SER A 1 314 ? -26.516 19.422 39.062 1 85.75 314 SER A CA 1
ATOM 2505 C C . SER A 1 314 ? -25.828 18.234 38.375 1 85.75 314 SER A C 1
ATOM 2507 O O . SER A 1 314 ? -26.406 17.609 37.5 1 85.75 314 SER A O 1
ATOM 2509 N N . CYS A 1 315 ? -24.547 18.047 38.75 1 84.62 315 CYS A N 1
ATOM 2510 C CA . CYS A 1 315 ? -23.781 16.938 38.188 1 84.62 315 CYS A CA 1
ATOM 2511 C C . CYS A 1 315 ? -24.453 15.609 38.5 1 84.62 315 CYS A C 1
ATOM 2513 O O . CYS A 1 315 ? -25.094 15.453 39.531 1 84.62 315 CYS A O 1
ATOM 2515 N N . ALA A 1 316 ? -24.406 14.695 37.531 1 78.44 316 ALA A N 1
ATOM 2516 C CA . ALA A 1 316 ? -25.078 13.398 37.625 1 78.44 316 ALA A CA 1
ATOM 2517 C C . ALA A 1 316 ? -24.203 12.367 38.344 1 78.44 316 ALA A C 1
ATOM 2519 O O . ALA A 1 316 ? -23.844 11.344 37.75 1 78.44 316 ALA A O 1
ATOM 2520 N N . HIS A 1 317 ? -23.656 12.625 39.438 1 76.25 317 HIS A N 1
ATOM 2521 C CA . HIS A 1 317 ? -22.906 11.664 40.25 1 76.25 317 HIS A CA 1
ATOM 2522 C C . HIS A 1 317 ? -23.297 11.734 41.719 1 76.25 317 HIS A C 1
ATOM 2524 O O . HIS A 1 317 ? -23.844 12.742 42.156 1 76.25 317 HIS A O 1
ATOM 2530 N N . PRO A 1 318 ? -23.125 10.695 42.375 1 74 318 PRO A N 1
ATOM 2531 C CA . PRO A 1 318 ? -23.391 10.711 43.812 1 74 318 PRO A CA 1
ATOM 2532 C C . PRO A 1 318 ? -22.438 11.617 44.594 1 74 318 PRO A C 1
ATOM 2534 O O . PRO A 1 318 ? -21.422 12.055 44.031 1 74 318 PRO A O 1
ATOM 2537 N N . PRO A 1 319 ? -22.859 11.93 45.844 1 75.06 319 PRO A N 1
ATOM 2538 C CA . PRO A 1 319 ? -21.953 12.75 46.625 1 75.06 319 PRO A CA 1
ATOM 2539 C C . PRO A 1 319 ? -20.547 12.188 46.688 1 75.06 319 PRO A C 1
ATOM 2541 O O . PRO A 1 319 ? -20.359 10.969 46.781 1 75.06 319 PRO A O 1
ATOM 2544 N N . LEU A 1 320 ? -19.562 13.062 46.344 1 75.62 320 LEU A N 1
ATOM 2545 C CA . LEU A 1 320 ? -18.156 12.672 46.312 1 75.62 320 LEU A CA 1
ATOM 2546 C C . LEU A 1 320 ? -17.688 12.164 47.656 1 75.62 320 LEU A C 1
ATOM 2548 O O . LEU A 1 320 ? -17.969 12.781 48.688 1 75.62 320 LEU A O 1
ATOM 2552 N N . GLU A 1 321 ? -17.312 10.883 47.75 1 70.62 321 GLU A N 1
ATOM 2553 C CA . GLU A 1 321 ? -16.812 10.32 49 1 70.62 321 GLU A CA 1
ATOM 2554 C C . GLU A 1 321 ? -15.336 9.938 48.875 1 70.62 321 GLU A C 1
ATOM 2556 O O . GLU A 1 321 ? -14.844 9.68 47.75 1 70.62 321 GLU A O 1
ATOM 2561 N N . GLY A 1 322 ? -14.555 10.086 49.969 1 61.22 322 GLY A N 1
ATOM 2562 C CA . GLY A 1 322 ? -13.195 9.602 50.125 1 61.22 322 GLY A CA 1
ATOM 2563 C C . GLY A 1 322 ? -12.227 10.25 49.156 1 61.22 322 GLY A C 1
ATOM 2564 O O . GLY A 1 322 ? -12.141 11.477 49.062 1 61.22 322 GLY A O 1
ATOM 2565 N N . GLU A 1 323 ? -11.562 9.422 48.281 1 61.25 323 GLU A N 1
ATOM 2566 C CA . GLU A 1 323 ? -10.5 9.812 47.375 1 61.25 323 GLU A CA 1
ATOM 2567 C C . GLU A 1 323 ? -11.031 10.703 46.25 1 61.25 323 GLU A C 1
ATOM 2569 O O . GLU A 1 323 ? -10.32 11.586 45.781 1 61.25 323 GLU A O 1
ATOM 2574 N N . ALA A 1 324 ? -12.219 10.594 46 1 64.69 324 ALA A N 1
ATOM 2575 C CA . ALA A 1 324 ? -12.82 11.383 44.906 1 64.69 324 ALA A CA 1
ATOM 2576 C C . ALA A 1 324 ? -12.914 12.852 45.312 1 64.69 324 ALA A C 1
ATOM 2578 O O . ALA A 1 324 ? -12.914 13.734 44.438 1 64.69 324 ALA A O 1
ATOM 2579 N N . ARG A 1 325 ? -12.977 13.008 46.594 1 64.62 325 ARG A N 1
ATOM 2580 C CA . ARG A 1 325 ? -13.047 14.383 47.094 1 64.62 325 ARG A CA 1
ATOM 2581 C C . ARG A 1 325 ? -11.68 15.055 47.031 1 64.62 325 ARG A C 1
ATOM 2583 O O . ARG A 1 325 ? -11.586 16.281 46.938 1 64.62 325 ARG A O 1
ATOM 2590 N N . ASN A 1 326 ? -10.617 14.219 46.969 1 69.31 326 ASN A N 1
ATOM 2591 C CA . ASN A 1 326 ? -9.266 14.758 47.062 1 69.31 326 ASN A CA 1
ATOM 2592 C C . ASN A 1 326 ? -8.648 14.953 45.656 1 69.31 326 ASN A C 1
ATOM 2594 O O . ASN A 1 326 ? -7.426 15.016 45.531 1 69.31 326 ASN A O 1
ATOM 2598 N N . LYS A 1 327 ? -9.469 15.125 44.688 1 75.94 327 LYS A N 1
ATOM 2599 C CA . LYS A 1 327 ? -8.969 15.398 43.344 1 75.94 327 LYS A CA 1
ATOM 2600 C C . LYS A 1 327 ? -8.352 16.797 43.25 1 75.94 327 LYS A C 1
ATOM 2602 O O . LYS A 1 327 ? -8.695 17.672 44.062 1 75.94 327 LYS A O 1
ATOM 2607 N N . GLU A 1 328 ? -7.32 16.875 42.531 1 82.5 328 GLU A N 1
ATOM 2608 C CA . GLU A 1 328 ? -6.691 18.172 42.312 1 82.5 328 GLU A CA 1
ATOM 2609 C C . GLU A 1 328 ? -7.559 19.078 41.438 1 82.5 328 GLU A C 1
ATOM 2611 O O . GLU A 1 328 ? -7.309 19.219 40.25 1 82.5 328 GLU A O 1
ATOM 2616 N N . TRP A 1 329 ? -8.531 19.719 42.188 1 89.38 329 TRP A N 1
ATOM 2617 C CA . TRP A 1 329 ? -9.461 20.609 41.5 1 89.38 329 TRP A CA 1
ATOM 2618 C C . TRP A 1 329 ? -8.758 21.859 40.969 1 89.38 329 TRP A C 1
ATOM 2620 O O . TRP A 1 329 ? -7.77 22.312 41.562 1 89.38 329 TRP A O 1
ATOM 2630 N N . LEU A 1 330 ? -9.281 22.344 39.844 1 92.31 330 LEU A N 1
ATOM 2631 C CA . LEU A 1 330 ? -8.758 23.609 39.344 1 92.31 330 LEU A CA 1
ATOM 2632 C C . LEU A 1 330 ? -9.266 24.781 40.188 1 92.31 330 LEU A C 1
ATOM 2634 O O . LEU A 1 330 ? -10.453 24.844 40.531 1 92.31 330 LEU A O 1
ATOM 2638 N N . GLU A 1 331 ? -8.344 25.609 40.562 1 91.38 331 GLU A N 1
ATOM 2639 C CA . GLU A 1 331 ? -8.75 26.797 41.312 1 91.38 331 GLU A CA 1
ATOM 2640 C C . GLU A 1 331 ? -9.445 27.812 40.438 1 91.38 331 GLU A C 1
ATOM 2642 O O . GLU A 1 331 ? -8.906 28.219 39.406 1 91.38 331 GLU A O 1
ATOM 2647 N N . PRO A 1 332 ? -10.625 28.219 40.969 1 91.25 332 PRO A N 1
ATOM 2648 C CA . PRO A 1 332 ? -11.312 29.234 40.188 1 91.25 332 PRO A CA 1
ATOM 2649 C C . PRO A 1 332 ? -10.453 30.484 39.969 1 91.25 332 PRO A C 1
ATOM 2651 O O . PRO A 1 332 ? -9.812 30.969 40.906 1 91.25 332 PRO A O 1
ATOM 2654 N N . GLY A 1 333 ? -10.367 30.953 38.781 1 91.31 333 GLY A N 1
ATOM 2655 C CA . GLY A 1 333 ? -9.602 32.156 38.469 1 91.31 333 GLY A CA 1
ATOM 2656 C C . GLY A 1 333 ? -8.156 31.875 38.125 1 91.31 333 GLY A C 1
ATOM 2657 O O . GLY A 1 333 ? -7.426 32.781 37.688 1 91.31 333 GLY A O 1
ATOM 2658 N N . SER A 1 334 ? -7.738 30.719 38.406 1 93.88 334 SER A N 1
ATOM 2659 C CA . SER A 1 334 ? -6.375 30.359 38.031 1 93.88 334 SER A CA 1
ATOM 2660 C C . SER A 1 334 ? -6.176 30.422 36.531 1 93.88 334 SER A C 1
ATOM 2662 O O . SER A 1 334 ? -7.148 30.375 35.781 1 93.88 334 SER A O 1
ATOM 2664 N N . PRO A 1 335 ? -5 30.641 36.094 1 94.88 335 PRO A N 1
ATOM 2665 C CA . PRO A 1 335 ? -4.738 30.656 34.656 1 94.88 335 PRO A CA 1
ATOM 2666 C C . PRO A 1 335 ? -5.246 29.406 33.938 1 94.88 335 PRO A C 1
ATOM 2668 O O . PRO A 1 335 ? -5.801 29.5 32.844 1 94.88 335 PRO A O 1
ATOM 2671 N N . ALA A 1 336 ? -5.059 28.281 34.562 1 94.62 336 ALA A N 1
ATOM 2672 C CA . ALA A 1 336 ? -5.527 27.031 33.969 1 94.62 336 ALA A CA 1
ATOM 2673 C C . ALA A 1 336 ? -7.047 27.016 33.844 1 94.62 336 ALA A C 1
ATOM 2675 O O . ALA A 1 336 ? -7.578 26.594 32.812 1 94.62 336 ALA A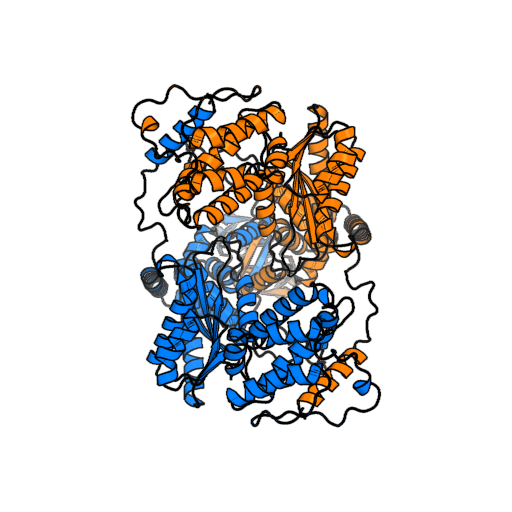 O 1
ATOM 2676 N N . ALA A 1 337 ? -7.738 27.453 34.844 1 94.38 337 ALA A N 1
ATOM 2677 C CA . ALA A 1 337 ? -9.195 27.5 34.812 1 94.38 337 ALA A CA 1
ATOM 2678 C C . ALA A 1 337 ? -9.703 28.484 33.781 1 94.38 337 ALA A C 1
ATOM 2680 O O . ALA A 1 337 ? -10.664 28.203 33.062 1 94.38 337 ALA A O 1
ATOM 2681 N N . THR A 1 338 ? -9.086 29.594 33.688 1 95 338 THR A N 1
ATOM 2682 C CA . THR A 1 338 ? -9.469 30.625 32.719 1 95 338 THR A CA 1
ATOM 2683 C C . THR A 1 338 ? -9.242 30.125 31.312 1 95 338 THR A C 1
ATOM 2685 O O . THR A 1 338 ? -10.07 30.359 30.422 1 95 338 THR A O 1
ATOM 2688 N N . LYS A 1 339 ? -8.133 29.484 31.125 1 95 339 LYS A N 1
ATOM 2689 C CA . LYS A 1 339 ? -7.824 28.938 29.812 1 95 339 LYS A CA 1
ATOM 2690 C C . LYS A 1 339 ? -8.812 27.844 29.422 1 95 339 LYS A C 1
ATOM 2692 O O . LYS A 1 339 ? -9.219 27.75 28.25 1 95 339 LYS A O 1
ATOM 2697 N N . LEU A 1 340 ? -9.086 27.016 30.328 1 95.44 340 LEU A N 1
ATOM 2698 C CA . LEU A 1 340 ? -10.078 25.969 30.062 1 95.44 340 LEU A CA 1
ATOM 2699 C C . LEU A 1 340 ? -11.414 26.594 29.656 1 95.44 340 LEU A C 1
ATOM 2701 O O . LEU A 1 340 ? -12.047 26.109 28.703 1 95.44 340 LEU A O 1
ATOM 2705 N N . GLU A 1 341 ? -11.828 27.547 30.406 1 94.12 341 GLU A N 1
ATOM 2706 C CA . GLU A 1 341 ? -13.078 28.219 30.078 1 94.12 341 GLU A CA 1
ATOM 2707 C C . GLU A 1 341 ? -13.039 28.812 28.672 1 94.12 341 GLU A C 1
ATOM 2709 O O . GLU A 1 341 ? -14.023 28.734 27.922 1 94.12 341 GLU A O 1
ATOM 2714 N N . SER A 1 342 ? -11.938 29.375 28.359 1 94.44 342 SER A N 1
ATOM 2715 C CA . SER A 1 342 ? -11.773 29.969 27.031 1 94.44 342 SER A CA 1
ATOM 2716 C C . SER A 1 342 ? -11.867 28.922 25.938 1 94.44 342 SER A C 1
ATOM 2718 O O . SER A 1 342 ? -12.461 29.156 24.891 1 94.44 342 SER A O 1
ATOM 2720 N N . VAL A 1 343 ? -11.328 27.75 26.141 1 94.94 343 VAL A N 1
ATOM 2721 C CA . VAL A 1 343 ? -11.336 26.656 25.172 1 94.94 343 VAL A CA 1
ATOM 2722 C C . VAL A 1 343 ? -12.727 26.047 25.094 1 94.94 343 VAL A C 1
ATOM 2724 O O . VAL A 1 343 ? -13.266 25.844 24 1 94.94 343 VAL A O 1
ATOM 2727 N N . ALA A 1 344 ? -13.297 25.797 26.234 1 94.88 344 ALA A N 1
ATOM 2728 C CA . ALA A 1 344 ? -14.547 25.047 26.312 1 94.88 344 ALA A CA 1
ATOM 2729 C C . ALA A 1 344 ? -15.734 25.922 25.922 1 94.88 344 ALA A C 1
ATOM 2731 O O . ALA A 1 344 ? -16.766 25.406 25.453 1 94.88 344 ALA A O 1
ATOM 2732 N N . ALA A 1 345 ? -15.609 27.203 26.109 1 94.25 345 ALA A N 1
ATOM 2733 C CA . ALA A 1 345 ? -16.734 28.094 25.875 1 94.25 345 ALA A CA 1
ATOM 2734 C C . ALA A 1 345 ? -16.625 28.781 24.516 1 94.25 345 ALA A C 1
ATOM 2736 O O . ALA A 1 345 ? -17.406 29.672 24.188 1 94.25 345 ALA A O 1
ATOM 2737 N N . ARG A 1 346 ? -15.633 28.422 23.75 1 94.19 346 ARG A N 1
ATOM 2738 C CA . ARG A 1 346 ? -15.523 28.984 22.406 1 94.19 346 ARG A CA 1
ATOM 2739 C C . ARG A 1 346 ? -16.844 28.859 21.656 1 94.19 346 ARG A C 1
ATOM 2741 O O . ARG A 1 346 ? -17.438 27.781 21.594 1 94.19 346 ARG A O 1
ATOM 2748 N N . LYS A 1 347 ? -17.312 29.859 21.047 1 93.75 347 LYS A N 1
ATOM 2749 C CA . LYS A 1 347 ? -18.625 29.922 20.422 1 93.75 347 LYS A CA 1
ATOM 2750 C C . LYS A 1 347 ? -18.797 28.828 19.375 1 93.75 347 LYS A C 1
ATOM 2752 O O . LYS A 1 347 ? -19.812 28.141 19.344 1 93.75 347 LYS A O 1
ATOM 2757 N N . ALA A 1 348 ? -17.797 28.703 18.547 1 92.81 348 ALA A N 1
ATOM 2758 C CA . ALA A 1 348 ? -17.859 27.703 17.484 1 92.81 348 ALA A CA 1
ATOM 2759 C C . ALA A 1 348 ? -17.969 26.297 18.047 1 92.81 348 ALA A C 1
ATOM 2761 O O . ALA A 1 348 ? -18.688 25.453 17.516 1 92.81 348 ALA A O 1
ATOM 2762 N N . LEU A 1 349 ? -17.234 26.031 19.094 1 95.06 349 LEU A N 1
ATOM 2763 C CA . LEU A 1 349 ? -17.266 24.703 19.719 1 95.06 349 LEU A CA 1
ATOM 2764 C C . LEU A 1 349 ? -18.625 24.422 20.344 1 95.06 349 LEU A C 1
ATOM 2766 O O . LEU A 1 349 ? -19.172 23.328 20.188 1 95.06 349 LEU A O 1
ATOM 2770 N N . VAL A 1 350 ? -19.156 25.375 21.047 1 95.31 350 VAL A N 1
ATOM 2771 C CA . VAL A 1 350 ? -20.453 25.203 21.703 1 95.31 350 VAL A CA 1
ATOM 2772 C C . VAL A 1 350 ? -21.531 24.922 20.672 1 95.31 350 VAL A C 1
ATOM 2774 O O . VAL A 1 350 ? -22.422 24.109 20.891 1 95.31 350 VAL A O 1
ATOM 2777 N N . LYS A 1 351 ? -21.438 25.641 19.547 1 94.25 351 LYS A N 1
ATOM 2778 C CA . LYS A 1 351 ? -22.375 25.375 18.469 1 94.25 351 LYS A CA 1
ATOM 2779 C C . LYS A 1 351 ? -22.297 23.938 18 1 94.25 351 LYS A C 1
ATOM 2781 O O . LYS A 1 351 ? -23.312 23.312 17.703 1 94.25 351 LYS A O 1
ATOM 2786 N N . ASP A 1 352 ? -21.109 23.406 17.906 1 94.88 352 ASP A N 1
ATOM 2787 C CA . ASP A 1 352 ? -20.906 22.031 17.484 1 94.88 352 ASP A CA 1
ATOM 2788 C C . ASP A 1 352 ? -21.422 21.047 18.531 1 94.88 352 ASP A C 1
ATOM 2790 O O . ASP A 1 352 ? -21.969 20 18.188 1 94.88 352 ASP A O 1
ATOM 2794 N N . ILE A 1 353 ? -21.203 21.422 19.797 1 95.69 353 ILE A N 1
ATOM 2795 C CA . ILE A 1 353 ? -21.625 20.562 20.906 1 95.69 353 ILE A CA 1
ATOM 2796 C C . ILE A 1 353 ? -23.141 20.391 20.875 1 95.69 353 ILE A C 1
ATOM 2798 O O . ILE A 1 353 ? -23.656 19.297 21.188 1 95.69 353 ILE A O 1
ATOM 2802 N N . ARG A 1 354 ? -23.844 21.359 20.453 1 95.31 354 ARG A N 1
ATOM 2803 C CA . ARG A 1 354 ? -25.297 21.328 20.359 1 95.31 354 ARG A CA 1
ATOM 2804 C C . ARG A 1 354 ? -25.766 20.297 19.344 1 95.31 354 ARG A C 1
ATOM 2806 O O . ARG A 1 354 ? -26.922 19.875 19.359 1 95.31 354 ARG A O 1
ATOM 2813 N N . GLN A 1 355 ? -24.844 19.859 18.484 1 95.12 355 GLN A N 1
ATOM 2814 C CA . GLN A 1 355 ? -25.188 18.953 17.391 1 95.12 355 GLN A CA 1
ATOM 2815 C C . GLN A 1 355 ? -24.469 17.609 17.547 1 95.12 355 GLN A C 1
ATOM 2817 O O . GLN A 1 355 ? -24.297 16.891 16.562 1 95.12 355 GLN A O 1
ATOM 2822 N N . LEU A 1 356 ? -24.016 17.25 18.703 1 95.69 356 LEU A N 1
ATOM 2823 C CA . LEU A 1 356 ? -23.359 15.977 18.938 1 95.69 356 LEU A CA 1
ATOM 2824 C C . LEU A 1 356 ? -24.312 14.812 18.672 1 95.69 356 LEU A C 1
ATOM 2826 O O . LEU A 1 356 ? -25.484 14.875 19.031 1 95.69 356 LEU A O 1
ATOM 2830 N N . SER A 1 357 ? -23.75 13.836 18.031 1 94.38 357 SER A N 1
ATOM 2831 C CA . SER A 1 357 ? -24.547 12.633 17.812 1 94.38 357 SER A CA 1
ATOM 2832 C C . SER A 1 357 ? -24.734 11.852 19.109 1 94.38 357 SER A C 1
ATOM 2834 O O . SER A 1 357 ? -23.766 11.445 19.75 1 94.38 357 SER A O 1
ATOM 2836 N N . PRO A 1 358 ? -25.922 11.57 19.516 1 91 358 PRO A N 1
ATOM 2837 C CA . PRO A 1 358 ? -26.156 10.898 20.797 1 91 358 PRO A CA 1
ATOM 2838 C C . PRO A 1 358 ? -25.922 9.391 20.719 1 91 358 PRO A C 1
ATOM 2840 O O . PRO A 1 358 ? -25.531 8.766 21.719 1 91 358 PRO A O 1
ATOM 2843 N N . GLN A 1 359 ? -26.125 8.789 19.594 1 82.06 359 GLN A N 1
ATOM 2844 C CA . GLN A 1 359 ? -26.188 7.328 19.594 1 82.06 359 GLN A CA 1
ATOM 2845 C C . GLN A 1 359 ? -25.141 6.734 18.656 1 82.06 359 GLN A C 1
ATOM 2847 O O . GLN A 1 359 ? -24.609 5.652 18.922 1 82.06 359 GLN A O 1
ATOM 2852 N N . HIS A 1 360 ? -24.891 7.367 17.672 1 80.62 360 HIS A N 1
ATOM 2853 C CA . HIS A 1 360 ? -24.062 6.73 16.656 1 80.62 360 HIS A CA 1
ATOM 2854 C C . HIS A 1 360 ? -22.766 7.5 16.438 1 80.62 360 HIS A C 1
ATOM 2856 O O . HIS A 1 360 ? -22.719 8.719 16.641 1 80.62 360 HIS A O 1
ATOM 2862 N N . GLN A 1 361 ? -21.75 6.703 16.281 1 77.44 361 GLN A N 1
ATOM 2863 C CA . GLN A 1 361 ? -20.438 7.277 15.977 1 77.44 361 GLN A CA 1
ATOM 2864 C C . GLN A 1 361 ? -19.938 6.805 14.609 1 77.44 361 GLN A C 1
ATOM 2866 O O . GLN A 1 361 ? -20.516 5.895 14.016 1 77.44 361 GLN A O 1
ATOM 2871 N N . THR A 1 362 ? -18.906 7.492 14.125 1 75.5 362 THR A N 1
ATOM 2872 C CA . THR A 1 362 ? -18.422 7.227 12.781 1 75.5 362 THR A CA 1
ATOM 2873 C C . THR A 1 362 ? -17.266 6.223 12.812 1 75.5 362 THR A C 1
ATOM 2875 O O . THR A 1 362 ? -16.406 6.242 11.938 1 75.5 362 THR A O 1
ATOM 2878 N N . PHE A 1 363 ? -17.281 5.363 13.781 1 82.38 363 PHE A N 1
ATOM 2879 C CA . PHE A 1 363 ? -16.203 4.398 13.906 1 82.38 363 PHE A CA 1
ATOM 2880 C C . PHE A 1 363 ? -16.203 3.428 12.727 1 82.38 363 PHE A C 1
ATOM 2882 O O . PHE A 1 363 ? -15.148 3.084 12.195 1 82.38 363 PHE A O 1
ATOM 2889 N N . SER A 1 364 ? -17.406 3.086 12.336 1 89.62 364 SER A N 1
ATOM 2890 C CA . SER A 1 364 ? -17.562 2.15 11.227 1 89.62 364 SER A CA 1
ATOM 2891 C C . SER A 1 364 ? -17.047 2.754 9.922 1 89.62 364 SER A C 1
ATOM 2893 O O . SER A 1 364 ? -16.422 2.061 9.109 1 89.62 364 SER A O 1
ATOM 2895 N N . LEU A 1 365 ? -17.219 4.012 9.805 1 93.06 365 LEU A N 1
ATOM 2896 C CA . LEU A 1 365 ? -16.734 4.695 8.609 1 93.06 365 LEU A CA 1
ATOM 2897 C C . LEU A 1 365 ? -15.219 4.715 8.555 1 93.06 365 LEU A C 1
ATOM 2899 O O . LEU A 1 365 ? -14.625 4.516 7.492 1 93.06 365 LEU A O 1
ATOM 2903 N N . GLU A 1 366 ? -14.633 4.969 9.641 1 89.62 366 GLU A N 1
ATOM 2904 C CA . GLU A 1 366 ? -13.172 4.957 9.711 1 89.62 366 GLU A CA 1
ATOM 2905 C C . GLU A 1 366 ? -12.617 3.568 9.398 1 89.62 366 GLU A C 1
ATOM 2907 O O . GLU A 1 366 ? -11.602 3.438 8.719 1 89.62 366 GLU A O 1
ATOM 2912 N N . ALA A 1 367 ? -13.273 2.59 9.953 1 92.06 367 ALA A N 1
ATOM 2913 C CA . ALA A 1 367 ? -12.875 1.211 9.68 1 92.06 367 ALA A CA 1
ATOM 2914 C C . ALA A 1 367 ? -12.984 0.894 8.188 1 92.06 367 ALA A C 1
ATOM 2916 O O . ALA A 1 367 ? -12.078 0.289 7.613 1 92.06 367 ALA A O 1
ATOM 2917 N N . TYR A 1 368 ? -14.102 1.301 7.617 1 95.88 368 TYR A N 1
ATOM 2918 C CA . TYR A 1 368 ? -14.289 1.097 6.188 1 95.88 368 TYR A CA 1
ATOM 2919 C C . TYR A 1 368 ? -13.219 1.83 5.387 1 95.88 368 TYR A C 1
ATOM 2921 O O . TYR A 1 368 ? -12.648 1.271 4.445 1 95.88 368 TYR A O 1
ATOM 2929 N N . HIS A 1 369 ? -12.93 3.039 5.73 1 93.75 369 HIS A N 1
ATOM 2930 C CA . HIS A 1 369 ? -11.938 3.832 5.016 1 93.75 369 HIS A CA 1
ATOM 2931 C C . HIS A 1 369 ? -10.555 3.201 5.117 1 93.75 369 HIS A C 1
ATOM 2933 O O . HIS A 1 369 ? -9.773 3.238 4.16 1 93.75 369 HIS A O 1
ATOM 2939 N N . SER A 1 370 ? -10.234 2.684 6.289 1 92 370 SER A N 1
ATOM 2940 C CA . SER A 1 370 ? -8.977 1.96 6.441 1 92 370 SER A CA 1
ATOM 2941 C C . SER A 1 370 ? -8.945 0.718 5.559 1 92 370 SER A C 1
ATOM 2943 O O . SER A 1 370 ? -7.902 0.379 4.992 1 92 370 SER A O 1
ATOM 2945 N N . LEU A 1 371 ? -10.062 0.09 5.469 1 95.31 371 LEU A N 1
ATOM 2946 C CA . LEU A 1 371 ? -10.195 -1.127 4.672 1 95.31 371 LEU A CA 1
ATOM 2947 C C . LEU A 1 371 ? -9.93 -0.844 3.197 1 95.31 371 LEU A C 1
ATOM 2949 O O . LEU A 1 371 ? -9.375 -1.687 2.49 1 95.31 371 LEU A O 1
ATOM 2953 N N . ILE A 1 372 ? -10.289 0.325 2.756 1 96.12 372 ILE A N 1
ATOM 2954 C CA . ILE A 1 372 ? -10.094 0.707 1.36 1 96.12 372 ILE A CA 1
ATOM 2955 C C . ILE A 1 372 ? -8.625 0.571 0.987 1 96.12 372 ILE A C 1
ATOM 2957 O O . ILE A 1 372 ? -8.289 0.174 -0.133 1 96.12 372 ILE A O 1
ATOM 2961 N N . LEU A 1 373 ? -7.75 0.779 1.872 1 92.38 373 LEU A N 1
ATOM 2962 C CA . LEU A 1 373 ? -6.312 0.766 1.607 1 92.38 373 LEU A CA 1
ATOM 2963 C C . LEU A 1 373 ? -5.84 -0.636 1.237 1 92.38 373 LEU A C 1
ATOM 2965 O O . LEU A 1 373 ? -4.836 -0.793 0.543 1 92.38 373 LEU A O 1
ATOM 2969 N N . HIS A 1 374 ? -6.578 -1.646 1.672 1 92.69 374 HIS A N 1
ATOM 2970 C CA . HIS A 1 374 ? -6.238 -3.023 1.339 1 92.69 374 HIS A CA 1
ATOM 2971 C C . HIS A 1 374 ? -6.531 -3.326 -0.127 1 92.69 374 HIS A C 1
ATOM 2973 O O . HIS A 1 374 ? -5.926 -4.227 -0.714 1 92.69 374 HIS A O 1
ATOM 2979 N N . PHE A 1 375 ? -7.453 -2.557 -0.61 1 96.06 375 PHE A N 1
ATOM 2980 C CA . PHE A 1 375 ? -7.852 -2.791 -1.993 1 96.06 375 PHE A CA 1
ATOM 2981 C C . PHE A 1 375 ? -7.254 -1.737 -2.916 1 96.06 375 PHE A C 1
ATOM 2983 O O . PHE A 1 375 ? -6.934 -2.027 -4.07 1 96.06 375 PHE A O 1
ATOM 2990 N N . ALA A 1 376 ? -7.125 -0.551 -2.395 1 94.38 376 ALA A N 1
ATOM 2991 C CA . ALA A 1 376 ? -6.598 0.577 -3.156 1 94.38 376 ALA A CA 1
ATOM 2992 C C . ALA A 1 376 ? -5.551 1.344 -2.35 1 94.38 376 ALA A C 1
ATOM 2994 O O . ALA A 1 376 ? -5.828 2.432 -1.839 1 94.38 376 ALA A O 1
ATOM 2995 N N . PRO A 1 377 ? -4.359 0.823 -2.369 1 90.44 377 PRO A N 1
ATOM 2996 C CA . PRO A 1 377 ? -3.301 1.517 -1.628 1 90.44 377 PRO A CA 1
ATOM 2997 C C . PRO A 1 377 ? -3.006 2.908 -2.184 1 90.44 377 PRO A C 1
ATOM 2999 O O . PRO A 1 377 ? -3.105 3.127 -3.395 1 90.44 377 PRO A O 1
ATOM 3002 N N . LYS A 1 378 ? -2.484 3.809 -1.382 1 85.38 378 LYS A N 1
ATOM 3003 C CA . LYS A 1 378 ? -2.32 5.219 -1.719 1 85.38 378 LYS A CA 1
ATOM 3004 C C . LYS A 1 378 ? -1.16 5.422 -2.689 1 85.38 378 LYS A C 1
ATOM 3006 O O . LYS A 1 378 ? -1.119 6.418 -3.416 1 85.38 378 LYS A O 1
ATOM 3011 N N . HIS A 1 379 ? -0.211 4.539 -2.68 1 84.31 379 HIS A N 1
ATOM 3012 C CA . HIS A 1 379 ? 1.008 4.766 -3.447 1 84.31 379 HIS A CA 1
ATOM 3013 C C . HIS A 1 379 ? 0.871 4.23 -4.871 1 84.31 379 HIS A C 1
ATOM 3015 O O . HIS A 1 379 ? 1.837 4.242 -5.637 1 84.31 379 HIS A O 1
ATOM 3021 N N . THR A 1 380 ? -0.307 3.762 -5.184 1 88.81 380 THR A N 1
ATOM 3022 C CA . THR A 1 380 ? -0.565 3.246 -6.523 1 88.81 380 THR A CA 1
ATOM 3023 C C . THR A 1 380 ? -1.576 4.125 -7.254 1 88.81 380 THR A C 1
ATOM 3025 O O . THR A 1 380 ? -2.562 4.57 -6.66 1 88.81 380 THR A O 1
ATOM 3028 N N . GLY A 1 381 ? -1.29 4.395 -8.523 1 89.31 381 GLY A N 1
ATOM 3029 C CA . GLY A 1 381 ? -2.24 5.125 -9.352 1 89.31 381 GLY A CA 1
ATOM 3030 C C . GLY A 1 381 ? -3.277 4.227 -10 1 89.31 381 GLY A C 1
ATOM 3031 O O . GLY A 1 381 ? -2.945 3.156 -10.516 1 89.31 381 GLY A O 1
ATOM 3032 N N . PHE A 1 382 ? -4.551 4.637 -9.922 1 93.38 382 PHE A N 1
ATOM 3033 C CA . PHE A 1 382 ? -5.641 3.885 -10.531 1 93.38 382 PHE A CA 1
ATOM 3034 C C . PHE A 1 382 ? -6.414 4.754 -11.516 1 93.38 382 PHE A C 1
ATOM 3036 O O . PHE A 1 382 ? -6.551 5.965 -11.312 1 93.38 382 PHE A O 1
ATOM 3043 N N . SER A 1 383 ? -6.902 4.145 -12.578 1 93.38 383 SER A N 1
ATOM 3044 C CA . SER A 1 383 ? -7.91 4.812 -13.398 1 93.38 383 SER A CA 1
ATOM 3045 C C . SER A 1 383 ? -9.195 5.039 -12.617 1 93.38 383 SER A C 1
ATOM 3047 O O . SER A 1 383 ? -9.367 4.504 -11.516 1 93.38 383 SER A O 1
ATOM 3049 N N . PHE A 1 384 ? -10.086 5.848 -13.141 1 95.44 384 PHE A N 1
ATOM 3050 C CA . PHE A 1 384 ? -11.336 6.133 -12.453 1 95.44 384 PHE A CA 1
ATOM 3051 C C . PHE A 1 384 ? -12.102 4.848 -12.156 1 95.44 384 PHE A C 1
ATOM 3053 O O . PHE A 1 384 ? -12.492 4.602 -11.016 1 95.44 384 PHE A O 1
ATOM 3060 N N . LEU A 1 385 ? -12.273 3.998 -13.188 1 97.62 385 LEU A N 1
ATOM 3061 C CA . LEU A 1 385 ? -13.047 2.775 -13 1 97.62 385 LEU A CA 1
ATOM 3062 C C . LEU A 1 385 ? -12.273 1.761 -12.164 1 97.62 385 LEU A C 1
ATOM 3064 O O . LEU A 1 385 ? -12.875 0.954 -11.453 1 97.62 385 LEU A O 1
ATOM 3068 N N . GLY A 1 386 ? -10.922 1.782 -12.336 1 96.94 386 GLY A N 1
ATOM 3069 C CA . GLY A 1 386 ? -10.102 0.958 -11.453 1 96.94 386 GLY A CA 1
ATOM 3070 C C . GLY A 1 386 ? -10.289 1.292 -9.984 1 96.94 386 GLY A C 1
ATOM 3071 O O . GLY A 1 386 ? -10.453 0.395 -9.156 1 96.94 386 GLY A O 1
ATOM 3072 N N . MET A 1 387 ? -10.32 2.604 -9.688 1 96.5 387 MET A N 1
ATOM 3073 C CA . MET A 1 387 ? -10.547 3.074 -8.328 1 96.5 387 MET A CA 1
ATOM 3074 C C . MET A 1 387 ? -11.961 2.742 -7.859 1 96.5 387 MET A C 1
ATOM 3076 O O . MET A 1 387 ? -12.148 2.244 -6.75 1 96.5 387 MET A O 1
ATOM 3080 N N . TYR A 1 388 ? -12.875 3.008 -8.719 1 97.88 388 TYR A N 1
ATOM 3081 C CA . TYR A 1 388 ? -14.281 2.781 -8.398 1 97.88 388 TYR A CA 1
ATOM 3082 C C . TYR A 1 388 ? -14.531 1.319 -8.047 1 97.88 388 TYR A C 1
ATOM 3084 O O . TYR A 1 388 ? -15.164 1.019 -7.031 1 97.88 388 TYR A O 1
ATOM 3092 N N . SER A 1 389 ? -14.062 0.391 -8.852 1 98.56 389 SER A N 1
ATOM 3093 C CA . SER A 1 389 ? -14.281 -1.033 -8.617 1 98.56 389 SER A CA 1
ATOM 3094 C C . SER A 1 389 ? -13.648 -1.48 -7.301 1 98.56 389 SER A C 1
ATOM 3096 O O . SER A 1 389 ? -14.203 -2.324 -6.594 1 98.56 389 SER A O 1
ATOM 3098 N N . ARG A 1 390 ? -12.516 -0.949 -6.969 1 98.19 390 ARG A N 1
ATOM 3099 C CA . ARG A 1 390 ? -11.82 -1.326 -5.738 1 98.19 390 ARG A CA 1
ATOM 3100 C C . ARG A 1 390 ? -12.547 -0.773 -4.516 1 98.19 390 ARG A C 1
ATOM 3102 O O . ARG A 1 390 ? -12.547 -1.403 -3.455 1 98.19 390 ARG A O 1
ATOM 3109 N N . LEU A 1 391 ? -13.141 0.433 -4.648 1 98.25 391 LEU A N 1
ATOM 3110 C CA . LEU A 1 391 ? -13.992 0.962 -3.592 1 98.25 391 LEU A CA 1
ATOM 3111 C C . LEU A 1 391 ? -15.188 0.048 -3.348 1 98.25 391 LEU A C 1
ATOM 3113 O O . LEU A 1 391 ? -15.547 -0.22 -2.199 1 98.25 391 LEU A O 1
ATOM 3117 N N . LEU A 1 392 ? -15.75 -0.432 -4.422 1 98.81 392 LEU A N 1
ATOM 3118 C CA . LEU A 1 392 ? -16.891 -1.327 -4.312 1 98.81 392 LEU A CA 1
ATOM 3119 C C . LEU A 1 392 ? -16.484 -2.658 -3.691 1 98.81 392 LEU A C 1
ATOM 3121 O O . LEU A 1 392 ? -17.25 -3.242 -2.914 1 98.81 392 LEU A O 1
ATOM 3125 N N . LEU A 1 393 ? -15.328 -3.156 -4.051 1 98.69 393 LEU A N 1
ATOM 3126 C CA . LEU A 1 393 ? -14.828 -4.379 -3.436 1 98.69 393 LEU A CA 1
ATOM 3127 C C . LEU A 1 393 ? -14.68 -4.211 -1.927 1 98.69 393 LEU A C 1
ATOM 3129 O O . LEU A 1 393 ? -15.047 -5.102 -1.16 1 98.69 393 LEU A O 1
ATOM 3133 N N . ALA A 1 394 ? -14.125 -3.07 -1.527 1 98.5 394 ALA A N 1
ATOM 3134 C CA . ALA A 1 394 ? -14.008 -2.777 -0.102 1 98.5 394 ALA A CA 1
ATOM 3135 C C . ALA A 1 394 ? -15.383 -2.758 0.57 1 98.5 394 ALA A C 1
ATOM 3137 O O . ALA A 1 394 ? -15.539 -3.271 1.679 1 98.5 394 ALA A O 1
ATOM 3138 N N . ALA A 1 395 ? -16.328 -2.146 -0.101 1 98.69 395 ALA A N 1
ATOM 3139 C CA . ALA A 1 395 ? -17.688 -2.068 0.443 1 98.69 395 ALA A CA 1
ATOM 3140 C C . ALA A 1 395 ? -18.297 -3.459 0.591 1 98.69 395 ALA A C 1
ATOM 3142 O O . ALA A 1 395 ? -18.906 -3.771 1.617 1 98.69 395 ALA A O 1
ATOM 3143 N N . LEU A 1 396 ? -18.109 -4.285 -0.458 1 98.56 396 LEU A N 1
ATOM 3144 C CA . LEU A 1 396 ? -18.625 -5.656 -0.399 1 98.56 396 LEU A CA 1
ATOM 3145 C C . LEU A 1 396 ? -17.969 -6.422 0.75 1 98.56 396 LEU A C 1
ATOM 3147 O O . LEU A 1 396 ? -18.656 -7.156 1.471 1 98.56 396 LEU A O 1
ATOM 3151 N N . HIS A 1 397 ? -16.703 -6.277 0.915 1 98.38 397 HIS A N 1
ATOM 3152 C CA . HIS A 1 397 ? -16 -6.93 2.016 1 98.38 397 HIS A CA 1
ATOM 3153 C C . HIS A 1 397 ? -16.531 -6.445 3.363 1 98.38 397 HIS A C 1
ATOM 3155 O O . HIS A 1 397 ? -16.781 -7.254 4.262 1 98.38 397 HIS A O 1
ATOM 3161 N N . PHE A 1 398 ? -16.656 -5.121 3.473 1 98.06 398 PHE A N 1
ATOM 3162 C CA . PHE A 1 398 ? -17.125 -4.547 4.73 1 98.06 398 PHE A CA 1
ATOM 3163 C C . PHE A 1 398 ? -18.516 -5.055 5.078 1 98.06 398 PHE A C 1
ATOM 3165 O O . PHE A 1 398 ? -18.781 -5.438 6.223 1 98.06 398 PHE A O 1
ATOM 3172 N N . ASN A 1 399 ? -19.406 -5.051 4.125 1 97.69 399 ASN A N 1
ATOM 3173 C CA . ASN A 1 399 ? -20.781 -5.469 4.34 1 97.69 399 ASN A CA 1
ATOM 3174 C C . ASN A 1 399 ? -20.859 -6.945 4.719 1 97.69 399 ASN A C 1
ATOM 3176 O O . ASN A 1 399 ? -21.781 -7.355 5.43 1 97.69 399 ASN A O 1
ATOM 3180 N N . ASN A 1 400 ? -19.906 -7.699 4.25 1 96.31 400 ASN A N 1
ATOM 3181 C CA . ASN A 1 400 ? -19.875 -9.125 4.562 1 96.31 400 ASN A CA 1
ATOM 3182 C C . ASN A 1 400 ? -19.266 -9.383 5.938 1 96.31 400 ASN A C 1
ATOM 3184 O O . ASN A 1 400 ? -19.562 -10.398 6.57 1 96.31 400 ASN A O 1
ATOM 3188 N N . ASN A 1 401 ? -18.438 -8.43 6.441 1 95.69 401 ASN A N 1
ATOM 3189 C CA . ASN A 1 401 ? -17.625 -8.758 7.609 1 95.69 401 ASN A CA 1
ATOM 3190 C C . ASN A 1 401 ? -17.812 -7.734 8.727 1 95.69 401 ASN A C 1
ATOM 3192 O O . ASN A 1 401 ? -17.281 -7.914 9.828 1 95.69 401 ASN A O 1
ATOM 3196 N N . GLY A 1 402 ? -18.484 -6.684 8.469 1 91.81 402 GLY A N 1
ATOM 3197 C CA . GLY A 1 402 ? -18.594 -5.602 9.438 1 91.81 402 GLY A CA 1
ATOM 3198 C C . GLY A 1 402 ? -19.266 -6.027 10.734 1 91.81 402 GLY A C 1
ATOM 3199 O O . GLY A 1 402 ? -18.969 -5.469 11.789 1 91.81 402 GLY A O 1
ATOM 3200 N N . ASN A 1 403 ? -20.156 -7 10.641 1 92 403 ASN A N 1
ATOM 3201 C CA . ASN A 1 403 ? -20.906 -7.434 11.812 1 92 403 ASN A CA 1
ATOM 3202 C C . ASN A 1 403 ? -20.453 -8.812 12.281 1 92 403 ASN A C 1
ATOM 3204 O O . ASN A 1 403 ? -21.266 -9.602 12.773 1 92 403 ASN A O 1
ATOM 3208 N N . ARG A 1 404 ? -19.219 -9.117 12.133 1 91.25 404 ARG A N 1
ATOM 3209 C CA . ARG A 1 404 ? -18.719 -10.406 12.594 1 91.25 404 ARG A CA 1
ATOM 3210 C C . ARG A 1 404 ? -18.859 -10.539 14.109 1 91.25 404 ARG A C 1
ATOM 3212 O O . ARG A 1 404 ? -18.641 -9.57 14.844 1 91.25 404 ARG A O 1
ATOM 3219 N N . ASP A 1 405 ? -19.094 -11.695 14.539 1 90.5 405 ASP A N 1
ATOM 3220 C CA . ASP A 1 405 ? -19.281 -11.969 15.961 1 90.5 405 ASP A CA 1
ATOM 3221 C C . ASP A 1 405 ? -17.938 -12.133 16.672 1 90.5 405 ASP A C 1
ATOM 3223 O O . ASP A 1 405 ? -16.906 -12.328 16.031 1 90.5 405 ASP A O 1
ATOM 3227 N N . VAL A 1 406 ? -18.078 -11.992 17.938 1 91.56 406 VAL A N 1
ATOM 3228 C CA . VAL A 1 406 ? -16.906 -12.258 18.766 1 91.56 406 VAL A CA 1
ATOM 3229 C C . VAL A 1 406 ? -16.578 -13.75 18.719 1 91.56 406 VAL A C 1
ATOM 3231 O O . VAL A 1 406 ? -17.469 -14.594 18.75 1 91.56 406 VAL A O 1
ATOM 3234 N N . ALA A 1 407 ? -15.336 -14.047 18.5 1 92.69 407 ALA A N 1
ATOM 3235 C CA . ALA A 1 407 ? -14.898 -15.438 18.484 1 92.69 407 ALA A CA 1
ATOM 3236 C C . ALA A 1 407 ? -15.102 -16.094 19.844 1 92.69 407 ALA A C 1
ATOM 3238 O O . ALA A 1 407 ? -14.945 -15.445 20.891 1 92.69 407 ALA A O 1
ATOM 3239 N N . ARG A 1 408 ? -15.43 -17.281 19.875 1 92.81 408 ARG A N 1
ATOM 3240 C CA . ARG A 1 408 ? -15.688 -18.016 21.109 1 92.81 408 ARG A CA 1
ATOM 3241 C C . ARG A 1 408 ? -14.844 -19.281 21.172 1 92.81 408 ARG A C 1
ATOM 3243 O O . ARG A 1 408 ? -14.477 -19.859 20.141 1 92.81 408 ARG A O 1
ATOM 3250 N N . THR A 1 409 ? -14.469 -19.578 22.344 1 90.75 409 THR A N 1
ATOM 3251 C CA . THR A 1 409 ? -13.758 -20.828 22.562 1 90.75 409 THR A CA 1
ATOM 3252 C C . THR A 1 409 ? -14.695 -22.016 22.391 1 90.75 409 THR A C 1
ATOM 3254 O O . THR A 1 409 ? -15.898 -21.844 22.188 1 90.75 409 THR A O 1
ATOM 3257 N N . SER A 1 410 ? -14.055 -23.203 22.359 1 90 410 SER A N 1
ATOM 3258 C CA . SER A 1 410 ? -14.852 -24.422 22.25 1 90 410 SER A CA 1
ATOM 3259 C C . SER A 1 410 ? -15.883 -24.516 23.359 1 90 410 SER A C 1
ATOM 3261 O O . SER A 1 410 ? -16.938 -25.125 23.188 1 90 410 SER A O 1
ATOM 3263 N N . GLU A 1 411 ? -15.648 -23.828 24.453 1 90.94 411 GLU A N 1
ATOM 3264 C CA . GLU A 1 411 ? -16.547 -23.844 25.609 1 90.94 411 GLU A CA 1
ATOM 3265 C C . GLU A 1 411 ? -17.594 -22.734 25.516 1 90.94 411 GLU A C 1
ATOM 3267 O O . GLU A 1 411 ? -18.438 -22.594 26.391 1 90.94 411 GLU A O 1
ATOM 3272 N N . GLY A 1 412 ? -17.438 -21.906 24.453 1 88.56 412 GLY A N 1
ATOM 3273 C CA . GLY A 1 412 ? -18.453 -20.891 24.219 1 88.56 412 GLY A CA 1
ATOM 3274 C C . GLY A 1 412 ? -18.078 -19.531 24.812 1 88.56 412 GLY A C 1
ATOM 3275 O O . GLY A 1 412 ? -18.891 -18.609 24.797 1 88.56 412 GLY A O 1
ATOM 3276 N N . GLU A 1 413 ? -16.969 -19.422 25.406 1 88.62 413 GLU A N 1
ATOM 3277 C CA . GLU A 1 413 ? -16.562 -18.172 26.016 1 88.62 413 GLU A CA 1
ATOM 3278 C C . GLU A 1 413 ? -16 -17.203 24.969 1 88.62 413 GLU A C 1
ATOM 3280 O O . GLU A 1 413 ? -15.273 -17.609 24.062 1 88.62 413 GLU A O 1
ATOM 3285 N N . ALA A 1 414 ? -16.484 -15.977 25.203 1 91 414 ALA A N 1
ATOM 3286 C CA . ALA A 1 414 ? -15.984 -14.938 24.312 1 91 414 ALA A CA 1
ATOM 3287 C C . ALA A 1 414 ? -14.477 -14.734 24.484 1 91 414 ALA A C 1
ATOM 3289 O O . ALA A 1 414 ? -13.969 -14.781 25.609 1 91 414 ALA A O 1
ATOM 3290 N N . ARG A 1 415 ? -13.789 -14.578 23.391 1 91.44 415 ARG A N 1
ATOM 3291 C CA . ARG A 1 415 ? -12.344 -14.383 23.406 1 91.44 415 ARG A CA 1
ATOM 3292 C C . ARG A 1 415 ? -11.992 -12.898 23.359 1 91.44 415 ARG A C 1
ATOM 3294 O O . ARG A 1 415 ? -12.617 -12.133 22.625 1 91.44 415 ARG A O 1
ATOM 3301 N N . TYR A 1 416 ? -11.055 -12.445 24.188 1 90.56 416 TYR A N 1
ATOM 3302 C CA . TYR A 1 416 ? -10.586 -11.062 24.234 1 90.56 416 TYR A CA 1
ATOM 3303 C C . TYR A 1 416 ? -9.062 -11 24.109 1 90.56 416 TYR A C 1
ATOM 3305 O O . TYR A 1 416 ? -8.367 -11.969 24.422 1 90.56 416 TYR A O 1
ATOM 3313 N N . ALA A 1 417 ? -8.602 -9.984 23.484 1 88.19 417 ALA A N 1
ATOM 3314 C CA . ALA A 1 417 ? -7.168 -9.727 23.391 1 88.19 417 ALA A CA 1
ATOM 3315 C C . ALA A 1 417 ? -6.789 -8.461 24.156 1 88.19 417 ALA A C 1
ATOM 3317 O O . ALA A 1 417 ? -7.57 -7.508 24.219 1 88.19 417 ALA A O 1
ATOM 3318 N N . VAL A 1 418 ? -5.652 -8.461 24.797 1 85.19 418 VAL A N 1
ATOM 3319 C CA . VAL A 1 418 ? -5.121 -7.297 25.5 1 85.19 418 VAL A CA 1
ATOM 3320 C C . VAL A 1 418 ? -4.043 -6.629 24.656 1 85.19 418 VAL A C 1
ATOM 3322 O O . VAL A 1 418 ? -3.086 -7.281 24.234 1 85.19 418 VAL A O 1
ATOM 3325 N N . HIS A 1 419 ? -4.277 -5.426 24.297 1 82.12 419 HIS A N 1
ATOM 3326 C CA . HIS A 1 419 ? -3.324 -4.656 23.5 1 82.12 419 HIS A CA 1
ATOM 3327 C C . HIS A 1 419 ? -2.648 -3.582 24.344 1 82.12 419 HIS A C 1
ATOM 3329 O O . HIS A 1 419 ? -3.236 -3.084 25.312 1 82.12 419 HIS A O 1
ATOM 3335 N N . TYR A 1 420 ? -1.459 -3.309 24.016 1 75.81 420 TYR A N 1
ATOM 3336 C CA . TYR A 1 420 ? -0.679 -2.287 24.703 1 75.81 420 TYR A CA 1
ATOM 3337 C C . TYR A 1 420 ? -0.284 -1.165 23.75 1 75.81 420 TYR A C 1
ATOM 3339 O O . TYR A 1 420 ? 0.841 -1.137 23.25 1 75.81 420 TYR A O 1
ATOM 3347 N N . PRO A 1 421 ? -1.244 -0.24 23.562 1 69.69 421 PRO A N 1
ATOM 3348 C CA . PRO A 1 421 ? -0.935 0.854 22.641 1 69.69 421 PRO A CA 1
ATOM 3349 C C . PRO A 1 421 ? 0.274 1.676 23.078 1 69.69 421 PRO A C 1
ATOM 3351 O O . PRO A 1 421 ? 0.448 1.932 24.266 1 69.69 421 PRO A O 1
ATOM 3354 N N . ARG A 1 422 ? 1.042 2.096 22.156 1 64.69 422 ARG A N 1
ATOM 3355 C CA . ARG A 1 422 ? 2.295 2.809 22.375 1 64.69 422 ARG A CA 1
ATOM 3356 C C . ARG A 1 422 ? 2.051 4.109 23.141 1 64.69 422 ARG A C 1
ATOM 3358 O O . ARG A 1 422 ? 2.832 4.48 24.016 1 64.69 422 ARG A O 1
ATOM 3365 N N . PHE A 1 423 ? 0.967 4.699 22.766 1 59.59 423 PHE A N 1
ATOM 3366 C CA . PHE A 1 423 ? 0.716 6.035 23.297 1 59.59 423 PHE A CA 1
ATOM 3367 C C . PHE A 1 423 ? 0.36 5.98 24.766 1 59.59 423 PHE A C 1
ATOM 3369 O O . PHE A 1 423 ? 0.418 6.996 25.469 1 59.59 423 PHE A O 1
ATOM 3376 N N . ARG A 1 424 ? -0.005 4.766 25.312 1 62.84 424 ARG A N 1
ATOM 3377 C CA . ARG A 1 424 ? -0.453 4.672 26.688 1 62.84 424 ARG A CA 1
ATOM 3378 C C . ARG A 1 424 ? 0.708 4.332 27.625 1 62.84 424 ARG A C 1
ATOM 3380 O O . ARG A 1 424 ? 0.541 4.285 28.844 1 62.84 424 ARG A O 1
ATOM 3387 N N . LYS A 1 425 ? 1.875 4.324 27.094 1 62.66 425 LYS A N 1
ATOM 3388 C CA . LYS A 1 425 ? 3.088 4.113 27.875 1 62.66 425 LYS A CA 1
ATOM 3389 C C . LYS A 1 425 ? 2.844 3.123 29.016 1 62.66 425 LYS A C 1
ATOM 3391 O O . LYS A 1 425 ? 3.131 3.42 30.172 1 62.66 425 LYS A O 1
ATOM 3396 N N . GLY A 1 426 ? 2.322 1.944 28.672 1 65 426 GLY A N 1
ATOM 3397 C CA . GLY A 1 426 ? 2.094 0.916 29.688 1 65 426 GLY A CA 1
ATOM 3398 C C . GLY A 1 426 ? 0.625 0.589 29.875 1 65 426 GLY A C 1
ATOM 3399 O O . GLY A 1 426 ? 0.286 -0.413 30.516 1 65 426 GLY A O 1
ATOM 3400 N N . GLY A 1 427 ? -0.172 1.456 29.453 1 73.5 427 GLY A N 1
ATOM 3401 C CA . GLY A 1 427 ? -1.596 1.16 29.5 1 73.5 427 GLY A CA 1
ATOM 3402 C C . GLY A 1 427 ? -2.02 0.087 28.516 1 73.5 427 GLY A C 1
ATOM 3403 O O . GLY A 1 427 ? -1.254 -0.282 27.625 1 73.5 427 GLY A O 1
ATOM 3404 N N . TRP A 1 428 ? -3.115 -0.631 28.875 1 80.06 428 TRP A N 1
ATOM 3405 C CA . TRP A 1 428 ? -3.6 -1.713 28.031 1 80.06 428 TRP A CA 1
ATOM 3406 C C . TRP A 1 428 ? -5.055 -1.482 27.625 1 80.06 428 TRP A C 1
ATOM 3408 O O . TRP A 1 428 ? -5.766 -0.71 28.281 1 80.06 428 TRP A O 1
ATOM 3418 N N . VAL A 1 429 ? -5.395 -1.954 26.562 1 81.62 429 VAL A N 1
ATOM 3419 C CA . VAL A 1 429 ? -6.77 -1.938 26.078 1 81.62 429 VAL A CA 1
ATOM 3420 C C . VAL A 1 429 ? -7.215 -3.357 25.734 1 81.62 429 VAL A C 1
ATOM 3422 O O . VAL A 1 429 ? -6.441 -4.141 25.172 1 81.62 429 VAL A O 1
ATOM 3425 N N . VAL A 1 430 ? -8.414 -3.676 26.219 1 86.56 430 VAL A N 1
ATOM 3426 C CA . VAL A 1 430 ? -8.977 -4.984 25.906 1 86.56 430 VAL A CA 1
ATOM 3427 C C . VAL A 1 430 ? -9.938 -4.859 24.719 1 86.56 430 VAL A C 1
ATOM 3429 O O . VAL A 1 430 ? -10.766 -3.943 24.688 1 86.56 430 VAL A O 1
ATOM 3432 N N . ARG A 1 431 ? -9.75 -5.684 23.766 1 86.38 431 ARG A N 1
ATOM 3433 C CA . ARG A 1 431 ? -10.648 -5.73 22.609 1 86.38 431 ARG A CA 1
ATOM 3434 C C . ARG A 1 431 ? -11.148 -7.148 22.359 1 86.38 431 ARG A C 1
ATOM 3436 O O . ARG A 1 431 ? -10.398 -8.109 22.516 1 86.38 431 ARG A O 1
ATOM 3443 N N . PRO A 1 432 ? -12.445 -7.211 22 1 88.25 432 PRO A N 1
ATOM 3444 C CA . PRO A 1 432 ? -12.93 -8.539 21.609 1 88.25 432 PRO A CA 1
ATOM 3445 C C . PRO A 1 432 ? -12.273 -9.062 20.344 1 88.25 432 PRO A C 1
ATOM 3447 O O . PRO A 1 432 ? -12.031 -8.281 19.406 1 88.25 432 PRO A O 1
ATOM 3450 N N . ILE A 1 433 ? -11.922 -10.312 20.312 1 90.25 433 ILE A N 1
ATOM 3451 C CA . ILE A 1 433 ? -11.43 -10.969 19.094 1 90.25 433 ILE A CA 1
ATOM 3452 C C . ILE A 1 433 ? -12.602 -11.406 18.234 1 90.25 433 ILE A C 1
ATOM 3454 O O . ILE A 1 433 ? -13.43 -12.211 18.656 1 90.25 433 ILE A O 1
ATOM 3458 N N . LYS A 1 434 ? -12.648 -10.883 17.062 1 90.5 434 LYS A N 1
ATOM 3459 C CA . LYS A 1 434 ? -13.75 -11.203 16.156 1 90.5 434 LYS A CA 1
ATOM 3460 C C . LYS A 1 434 ? -13.477 -12.5 15.398 1 90.5 434 LYS A C 1
ATOM 3462 O O . LYS A 1 434 ? -12.336 -12.945 15.297 1 90.5 434 LYS A O 1
ATOM 3467 N N . GLU A 1 435 ? -14.492 -13.125 14.945 1 91.81 435 GLU A N 1
ATOM 3468 C CA . GLU A 1 435 ? -14.359 -14.289 14.078 1 91.81 435 GLU A CA 1
ATOM 3469 C C . GLU A 1 435 ? -13.57 -13.945 12.82 1 91.81 435 GLU A C 1
ATOM 3471 O O . GLU A 1 435 ? -13.508 -12.789 12.406 1 91.81 435 GLU A O 1
ATOM 3476 N N . LYS A 1 436 ? -12.953 -14.914 12.25 1 90.56 436 LYS A N 1
ATOM 3477 C CA . LYS A 1 436 ? -12.195 -14.711 11.016 1 90.56 436 LYS A CA 1
ATOM 3478 C C . LYS A 1 436 ? -13.086 -14.172 9.906 1 90.56 436 LYS A C 1
ATOM 3480 O O . LYS A 1 436 ? -14.242 -14.578 9.773 1 90.56 436 LYS A O 1
ATOM 3485 N N . PRO A 1 437 ? -12.594 -13.234 9.211 1 92.81 437 PRO A N 1
ATOM 3486 C CA . PRO A 1 437 ? -13.391 -12.703 8.102 1 92.81 437 PRO A CA 1
ATOM 3487 C C . PRO A 1 437 ? -13.719 -13.766 7.051 1 92.81 437 PRO A C 1
ATOM 3489 O O . PRO A 1 437 ? -12.945 -14.711 6.859 1 92.81 437 PRO A O 1
ATOM 3492 N N . SER A 1 438 ? -14.82 -13.578 6.453 1 92.19 438 SER A N 1
ATOM 3493 C CA . SER A 1 438 ? -15.234 -14.422 5.34 1 92.19 438 SER A CA 1
ATOM 3494 C C . SER A 1 438 ? -14.969 -13.742 4 1 92.19 438 SER A C 1
ATOM 3496 O O . SER A 1 438 ? -15 -12.516 3.908 1 92.19 438 SER A O 1
ATOM 3498 N N . TYR A 1 439 ? -14.703 -14.586 3.004 1 92.88 439 TYR A N 1
ATOM 3499 C CA . TYR A 1 439 ? -14.484 -14.078 1.653 1 92.88 439 TYR A CA 1
ATOM 3500 C C . TYR A 1 439 ? -15.469 -14.688 0.67 1 92.88 439 TYR A C 1
ATOM 3502 O O . TYR A 1 439 ? -15.156 -14.875 -0.507 1 92.88 439 TYR A O 1
ATOM 3510 N N . GLY A 1 440 ? -16.578 -14.992 1.219 1 93.31 440 GLY A N 1
ATOM 3511 C CA . GLY A 1 440 ? -17.641 -15.547 0.396 1 93.31 440 GLY A CA 1
ATOM 3512 C C . GLY A 1 440 ? -18.047 -14.641 -0.75 1 93.31 440 GLY A C 1
ATOM 3513 O O . GLY A 1 440 ? -18.359 -15.109 -1.846 1 93.31 440 GLY A O 1
ATOM 3514 N N . TYR A 1 441 ? -18.016 -13.367 -0.514 1 95.94 441 TYR A N 1
ATOM 3515 C CA . TYR A 1 441 ? -18.391 -12.422 -1.565 1 95.94 441 TYR A CA 1
ATOM 3516 C C . TYR A 1 441 ? -17.438 -12.531 -2.75 1 95.94 441 TYR A C 1
ATOM 3518 O O . TYR A 1 441 ? -17.859 -12.43 -3.904 1 95.94 441 TYR A O 1
ATOM 3526 N N . ALA A 1 442 ? -16.156 -12.727 -2.484 1 97.12 442 ALA A N 1
ATOM 3527 C CA . ALA A 1 442 ? -15.164 -12.875 -3.551 1 97.12 442 ALA A CA 1
ATOM 3528 C C . ALA A 1 442 ? -15.398 -14.156 -4.344 1 97.12 442 ALA A C 1
ATOM 3530 O O . ALA A 1 442 ? -15.266 -14.172 -5.57 1 97.12 442 ALA A O 1
ATOM 3531 N N . THR A 1 443 ? -15.75 -15.211 -3.65 1 96.44 443 THR A N 1
ATOM 3532 C CA . THR A 1 443 ? -16.109 -16.453 -4.309 1 96.44 443 THR A CA 1
ATOM 3533 C C . THR A 1 443 ? -17.312 -16.281 -5.211 1 96.44 443 THR A C 1
ATOM 3535 O O . THR A 1 443 ? -17.344 -16.781 -6.336 1 96.44 443 THR A O 1
ATOM 3538 N N . ASN A 1 444 ? -18.281 -15.539 -4.699 1 96.69 444 ASN A N 1
ATOM 3539 C CA . ASN A 1 444 ? -19.469 -15.25 -5.492 1 96.69 444 ASN A CA 1
ATOM 3540 C C . ASN A 1 444 ? -19.125 -14.43 -6.734 1 96.69 444 ASN A C 1
ATOM 3542 O O . ASN A 1 444 ? -19.734 -14.617 -7.789 1 96.69 444 ASN A O 1
ATOM 3546 N N . LEU A 1 445 ? -18.219 -13.555 -6.594 1 98.12 445 LEU A N 1
ATOM 3547 C CA . LEU A 1 445 ? -17.766 -12.766 -7.742 1 98.12 445 LEU A CA 1
ATOM 3548 C C . LEU A 1 445 ? -17.125 -13.664 -8.797 1 98.12 445 LEU A C 1
ATOM 3550 O O . LEU A 1 445 ? -17.359 -13.477 -10 1 98.12 445 LEU A O 1
ATOM 3554 N N . MET A 1 446 ? -16.312 -14.641 -8.383 1 97.62 446 MET A N 1
ATOM 3555 C CA . MET A 1 446 ? -15.688 -15.586 -9.297 1 97.62 446 MET A CA 1
ATOM 3556 C C . MET A 1 446 ? -16.734 -16.375 -10.078 1 97.62 446 MET A C 1
ATOM 3558 O O . MET A 1 446 ? -16.625 -16.516 -11.297 1 97.62 446 MET A O 1
ATOM 3562 N N . VAL A 1 447 ? -17.75 -16.781 -9.367 1 96.5 447 VAL A N 1
ATOM 3563 C CA . VAL A 1 447 ? -18.828 -17.547 -9.977 1 96.5 447 VAL A CA 1
ATOM 3564 C C . VAL A 1 447 ? -19.578 -16.672 -10.977 1 96.5 447 VAL A C 1
ATOM 3566 O O . VAL A 1 447 ? -19.812 -17.094 -12.117 1 96.5 447 VAL A O 1
ATOM 3569 N N . SER A 1 448 ? -19.891 -15.461 -10.555 1 97.12 448 SER A N 1
ATOM 3570 C CA . SER A 1 448 ? -20.609 -14.539 -11.414 1 97.12 448 SER A CA 1
ATOM 3571 C C . SER A 1 448 ? -19.812 -14.219 -12.672 1 97.12 448 SER A C 1
ATOM 3573 O O . SER A 1 448 ? -20.375 -14.109 -13.766 1 97.12 448 SER A O 1
ATOM 3575 N N . LEU A 1 449 ? -18.547 -14.039 -12.523 1 97.62 449 LEU A N 1
ATOM 3576 C CA . LEU A 1 449 ? -17.672 -13.727 -13.648 1 97.62 449 LEU A CA 1
ATOM 3577 C C . LEU A 1 449 ? -17.75 -14.812 -14.719 1 97.62 449 LEU A C 1
ATOM 3579 O O . LEU A 1 449 ? -17.938 -14.523 -15.898 1 97.62 449 LEU A O 1
ATOM 3583 N N . VAL A 1 450 ? -17.609 -16.031 -14.32 1 95.88 450 VAL A N 1
ATOM 3584 C CA . VAL A 1 450 ? -17.609 -17.156 -15.258 1 95.88 450 VAL A CA 1
ATOM 3585 C C . VAL A 1 450 ? -18.984 -17.312 -15.891 1 95.88 450 VAL A C 1
ATOM 3587 O O . VAL A 1 450 ? -19.109 -17.484 -17.109 1 95.88 450 VAL A O 1
ATOM 3590 N N . GLU A 1 451 ? -20 -17.188 -15.062 1 95.38 451 GLU A N 1
ATOM 3591 C CA . GLU A 1 451 ? -21.359 -17.328 -15.555 1 95.38 451 GLU A CA 1
ATOM 3592 C C . GLU A 1 451 ? -21.703 -16.25 -16.578 1 95.38 451 GLU A C 1
ATOM 3594 O O . GLU A 1 451 ? -22.219 -16.547 -17.656 1 95.38 451 GLU A O 1
ATOM 3599 N N . GLU A 1 452 ? -21.422 -15.062 -16.25 1 96.56 452 GLU A N 1
ATOM 3600 C CA . GLU A 1 452 ? -21.734 -13.945 -17.141 1 96.56 452 GLU A CA 1
ATOM 3601 C C . GLU A 1 452 ? -20.906 -14 -18.406 1 96.56 452 GLU A C 1
ATOM 3603 O O . GLU A 1 452 ? -21.391 -13.68 -19.5 1 96.56 452 GLU A O 1
ATOM 3608 N N . TYR A 1 453 ? -19.641 -14.336 -18.219 1 96.81 453 TYR A N 1
ATOM 3609 C CA . TYR A 1 453 ? -18.797 -14.461 -19.391 1 96.81 453 TYR A CA 1
ATOM 3610 C C . TYR A 1 453 ? -19.312 -15.539 -20.328 1 96.81 453 TYR A C 1
ATOM 3612 O O . TYR A 1 453 ? -19.328 -15.352 -21.547 1 96.81 453 TYR A O 1
ATOM 3620 N N . CYS A 1 454 ? -19.672 -16.688 -19.812 1 94.88 454 CYS A N 1
ATOM 3621 C CA . CYS A 1 454 ? -20.141 -17.828 -20.594 1 94.88 454 CYS A CA 1
ATOM 3622 C C . CYS A 1 454 ? -21.469 -17.484 -21.281 1 94.88 454 CYS A C 1
ATOM 3624 O O . CYS A 1 454 ? -21.734 -17.953 -22.391 1 94.88 454 CYS A O 1
ATOM 3626 N N . LYS A 1 455 ? -22.234 -16.703 -20.609 1 94.31 455 LYS A N 1
ATOM 3627 C CA . LYS A 1 455 ? -23.5 -16.297 -21.188 1 94.31 455 LYS A CA 1
ATOM 3628 C C . LYS A 1 455 ? -23.281 -15.367 -22.375 1 94.31 455 LYS A C 1
ATOM 3630 O O . LYS A 1 455 ? -23.859 -15.57 -23.453 1 94.31 455 LYS A O 1
ATOM 3635 N N . SER A 1 456 ? -22.484 -14.32 -22.141 1 95.25 456 SER A N 1
ATOM 3636 C CA . SER A 1 456 ? -22.219 -13.391 -23.234 1 95.25 456 SER A CA 1
ATOM 3637 C C . SER A 1 456 ? -21.062 -12.461 -22.906 1 95.25 456 SER A C 1
ATOM 3639 O O . SER A 1 456 ? -21.266 -11.406 -22.281 1 95.25 456 SER A O 1
ATOM 3641 N N . PRO A 1 457 ? -19.922 -12.766 -23.406 1 95.56 457 PRO A N 1
ATOM 3642 C CA . PRO A 1 457 ? -18.812 -11.828 -23.234 1 95.56 457 PRO A CA 1
ATOM 3643 C C . PRO A 1 457 ? -19.125 -10.438 -23.766 1 95.56 457 PRO A C 1
ATOM 3645 O O . PRO A 1 457 ? -18.656 -9.438 -23.234 1 95.56 457 PRO A O 1
ATOM 3648 N N . GLN A 1 458 ? -19.922 -10.375 -24.781 1 96.44 458 GLN A N 1
ATOM 3649 C CA . GLN A 1 458 ? -20.297 -9.109 -25.406 1 96.44 458 GLN A CA 1
ATOM 3650 C C . GLN A 1 458 ? -21.125 -8.258 -24.453 1 96.44 458 GLN A C 1
ATOM 3652 O O . GLN A 1 458 ? -20.984 -7.031 -24.422 1 96.44 458 GLN A O 1
ATOM 3657 N N . ALA A 1 459 ? -21.953 -8.922 -23.734 1 97.25 459 ALA A N 1
ATOM 3658 C CA . ALA A 1 459 ? -22.766 -8.188 -22.766 1 97.25 459 ALA A CA 1
ATOM 3659 C C . ALA A 1 459 ? -21.906 -7.508 -21.719 1 97.25 459 ALA A C 1
ATOM 3661 O O . ALA A 1 459 ? -22.188 -6.379 -21.297 1 97.25 459 ALA A O 1
ATOM 3662 N N . LEU A 1 460 ? -20.922 -8.148 -21.266 1 97.62 460 LEU A N 1
ATOM 3663 C CA . LEU A 1 460 ? -19.984 -7.57 -20.297 1 97.62 460 LEU A CA 1
ATOM 3664 C C . LEU A 1 460 ? -19.219 -6.402 -20.922 1 97.62 460 LEU A C 1
ATOM 3666 O O . LEU A 1 460 ? -19.016 -5.379 -20.266 1 97.62 460 LEU A O 1
ATOM 3670 N N . GLN A 1 461 ? -18.844 -6.57 -22.141 1 97.75 461 GLN A N 1
ATOM 3671 C CA . GLN A 1 461 ? -18.141 -5.504 -22.844 1 97.75 461 GLN A CA 1
ATOM 3672 C C . GLN A 1 461 ? -19.016 -4.273 -23.016 1 97.75 461 GLN A C 1
ATOM 3674 O O . GLN A 1 461 ? -18.547 -3.141 -22.906 1 97.75 461 GLN A O 1
ATOM 3679 N N . GLU A 1 462 ? -20.234 -4.535 -23.25 1 97.88 462 GLU A N 1
ATOM 3680 C CA . GLU A 1 462 ? -21.188 -3.432 -23.391 1 97.88 462 GLU A CA 1
ATOM 3681 C C . GLU A 1 462 ? -21.375 -2.705 -22.062 1 97.88 462 GLU A C 1
ATOM 3683 O O . GLU A 1 462 ? -21.422 -1.474 -22.016 1 97.88 462 GLU A O 1
ATOM 3688 N N . SER A 1 463 ? -21.484 -3.496 -21.047 1 97.5 463 SER A N 1
ATOM 3689 C CA . SER A 1 463 ? -21.578 -2.9 -19.719 1 97.5 463 SER A CA 1
ATOM 3690 C C . SER A 1 463 ? -20.344 -2.057 -19.406 1 97.5 463 SER A C 1
ATOM 3692 O O . SER A 1 463 ? -20.453 -0.99 -18.797 1 97.5 463 SER A O 1
ATOM 3694 N N . SER A 1 464 ? -19.234 -2.541 -19.766 1 97.75 464 SER A N 1
ATOM 3695 C CA . SER A 1 464 ? -17.969 -1.81 -19.578 1 97.75 464 SER A CA 1
ATOM 3696 C C . SER A 1 464 ? -18 -0.487 -20.344 1 97.75 464 SER A C 1
ATOM 3698 O O . SER A 1 464 ? -17.516 0.53 -19.844 1 97.75 464 SER A O 1
ATOM 3700 N N . ALA A 1 465 ? -18.531 -0.53 -21.547 1 97.5 465 ALA A N 1
ATOM 3701 C CA . ALA A 1 465 ? -18.609 0.672 -22.375 1 97.5 465 ALA A CA 1
ATOM 3702 C C . ALA A 1 465 ? -19.5 1.724 -21.719 1 97.5 465 ALA A C 1
ATOM 3704 O O . ALA A 1 465 ? -19.203 2.916 -21.75 1 97.5 465 ALA A O 1
ATOM 3705 N N . VAL A 1 466 ? -20.531 1.263 -21.156 1 97.62 466 VAL A N 1
ATOM 3706 C CA . VAL A 1 466 ? -21.453 2.166 -20.484 1 97.62 466 VAL A CA 1
ATOM 3707 C C . VAL A 1 466 ? -20.766 2.809 -19.281 1 97.62 466 VAL A C 1
ATOM 3709 O O . VAL A 1 466 ? -20.875 4.02 -19.078 1 97.62 466 VAL A O 1
ATOM 3712 N N . LEU A 1 467 ? -20.078 2.014 -18.516 1 97.38 467 LEU A N 1
ATOM 3713 C CA . LEU A 1 467 ? -19.344 2.518 -17.359 1 97.38 467 LEU A CA 1
ATOM 3714 C C . LEU A 1 467 ? -18.281 3.521 -17.766 1 97.38 467 LEU A C 1
ATOM 3716 O O . LEU A 1 467 ? -18.094 4.551 -17.109 1 97.38 467 LEU A O 1
ATOM 3720 N N . SER A 1 468 ? -17.609 3.203 -18.828 1 95.62 468 SER A N 1
ATOM 3721 C CA . SER A 1 468 ? -16.531 4.062 -19.328 1 95.62 468 SER A CA 1
ATOM 3722 C C . SER A 1 468 ? -17.078 5.398 -19.812 1 95.62 468 SER A C 1
ATOM 3724 O O . SER A 1 468 ? -16.453 6.441 -19.625 1 95.62 468 SER A O 1
ATOM 3726 N N . SER A 1 469 ? -18.219 5.352 -20.453 1 94.31 469 SER A N 1
ATOM 3727 C CA . SER A 1 469 ? -18.828 6.57 -20.969 1 94.31 469 SER A CA 1
ATOM 3728 C C . SER A 1 469 ? -19.312 7.48 -19.844 1 94.31 469 SER A C 1
ATOM 3730 O O . SER A 1 469 ? -19.359 8.703 -20.016 1 94.31 469 SER A O 1
ATOM 3732 N N . ALA A 1 470 ? -19.594 6.879 -18.75 1 93.06 470 ALA A N 1
ATOM 3733 C CA . ALA A 1 470 ? -20.094 7.645 -17.609 1 93.06 470 ALA A CA 1
ATOM 3734 C C . ALA A 1 470 ? -18.953 8.219 -16.781 1 93.06 470 ALA A C 1
ATOM 3736 O O . ALA A 1 470 ? -19.156 9.133 -15.984 1 93.06 470 ALA A O 1
ATOM 3737 N N . ALA A 1 471 ? -17.734 7.703 -16.953 1 93.44 471 ALA A N 1
ATOM 3738 C CA . ALA A 1 471 ? -16.578 8.172 -16.203 1 93.44 471 ALA A CA 1
ATOM 3739 C C . ALA A 1 471 ? -16.125 9.539 -16.688 1 93.44 471 ALA A C 1
ATOM 3741 O O . ALA A 1 471 ? -16.172 9.828 -17.891 1 93.44 471 ALA A O 1
ATOM 3742 N N . PRO A 1 472 ? -15.766 10.422 -15.75 1 92 472 PRO A N 1
ATOM 3743 C CA . PRO A 1 472 ? -15.25 11.727 -16.172 1 92 472 PRO A CA 1
ATOM 3744 C C . PRO A 1 472 ? -13.938 11.617 -16.953 1 92 472 PRO A C 1
ATOM 3746 O O . PRO A 1 472 ? -13.156 10.688 -16.734 1 92 472 PRO A O 1
ATOM 3749 N N . PRO A 1 473 ? -13.719 12.516 -17.812 1 86.81 473 PRO A N 1
ATOM 3750 C CA . PRO A 1 473 ? -12.453 12.508 -18.562 1 86.81 473 PRO A CA 1
ATOM 3751 C C . PRO A 1 473 ? -11.242 12.789 -17.672 1 86.81 473 PRO A C 1
ATOM 3753 O O . PRO A 1 473 ? -11.398 13.359 -16.578 1 86.81 473 PRO A O 1
ATOM 3756 N N . PRO A 1 474 ? -10.109 12.43 -18.156 1 80.44 474 PRO A N 1
ATOM 3757 C CA . PRO A 1 474 ? -8.906 12.734 -17.391 1 80.44 474 PRO A CA 1
ATOM 3758 C C . PRO A 1 474 ? -8.719 14.234 -17.156 1 80.44 474 PRO A C 1
ATOM 3760 O O . PRO A 1 474 ? -9.219 15.047 -17.938 1 80.44 474 PRO A O 1
ATOM 3763 N N . LEU A 1 475 ? -8.023 14.633 -16.125 1 76.56 475 LEU A N 1
ATOM 3764 C CA . LEU A 1 475 ? -7.859 16.031 -15.719 1 76.56 475 LEU A CA 1
ATOM 3765 C C . LEU A 1 475 ? -7.258 16.859 -16.844 1 76.56 475 LEU A C 1
ATOM 3767 O O . LEU A 1 475 ? -7.57 18.047 -16.984 1 76.56 475 LEU A O 1
ATOM 3771 N N . THR A 1 476 ? -6.418 16.297 -17.719 1 73.25 476 THR A N 1
ATOM 3772 C CA . THR A 1 476 ? -5.66 17.062 -18.703 1 73.25 476 THR A CA 1
ATOM 3773 C C . THR A 1 476 ? -6.398 17.109 -20.047 1 73.25 476 THR A C 1
ATOM 3775 O O . THR A 1 476 ? -5.883 17.625 -21.031 1 73.25 476 THR A O 1
ATOM 3778 N N . SER A 1 477 ? -7.523 16.578 -20.062 1 72.19 477 SER A N 1
ATOM 3779 C CA . SER A 1 477 ? -8.227 16.469 -21.328 1 72.19 477 SER A CA 1
ATOM 3780 C C . SER A 1 477 ? -8.633 17.844 -21.859 1 72.19 477 SER A C 1
ATOM 3782 O O . SER A 1 477 ? -8.734 18.047 -23.078 1 72.19 477 SER A O 1
ATOM 3784 N N . SER A 1 478 ? -8.797 18.734 -21 1 68.56 478 SER A N 1
ATOM 3785 C CA . SER A 1 478 ? -9.266 20.047 -21.422 1 68.56 478 SER A CA 1
ATOM 3786 C C . SER A 1 478 ? -8.102 20.969 -21.75 1 68.56 478 SER A C 1
ATOM 3788 O O . SER A 1 478 ? -8.289 22.031 -22.344 1 68.56 478 SER A O 1
ATOM 3790 N N . LEU A 1 479 ? -6.969 20.562 -21.406 1 73.12 479 LEU A N 1
ATOM 3791 C CA . LEU A 1 479 ? -5.828 21.453 -21.609 1 73.12 479 LEU A CA 1
ATOM 3792 C C . LEU A 1 479 ? -5.188 21.219 -22.969 1 73.12 479 LEU A C 1
ATOM 3794 O O . LEU A 1 479 ? -5.172 20.078 -23.469 1 73.12 479 LEU A O 1
ATOM 3798 N N . GLN A 1 480 ? -4.961 22.328 -23.594 1 70.06 480 GLN A N 1
ATOM 3799 C CA . GLN A 1 480 ? -4.277 22.219 -24.891 1 70.06 480 GLN A CA 1
ATOM 3800 C C . GLN A 1 480 ? -2.922 21.547 -24.734 1 70.06 480 GLN A C 1
ATOM 3802 O O . GLN A 1 480 ? -2.107 21.938 -23.906 1 70.06 480 GLN A O 1
ATOM 3807 N N . LYS A 1 481 ? -2.766 20.516 -25.469 1 75.12 481 LYS A N 1
ATOM 3808 C CA . LYS A 1 481 ? -1.521 19.766 -25.406 1 75.12 481 LYS A CA 1
ATOM 3809 C C . LYS A 1 481 ? -0.534 20.234 -26.469 1 75.12 481 LYS A C 1
ATOM 3811 O O . LYS A 1 481 ? -0.931 20.547 -27.594 1 75.12 481 LYS A O 1
ATOM 3816 N N . VAL A 1 482 ? 0.667 20.5 -26.016 1 78.62 482 VAL A N 1
ATOM 3817 C CA . VAL A 1 482 ? 1.749 20.812 -26.938 1 78.62 482 VAL A CA 1
ATOM 3818 C C . VAL A 1 482 ? 2.186 19.547 -27.688 1 78.62 482 VAL A C 1
ATOM 3820 O O . VAL A 1 482 ? 2.047 18.438 -27.172 1 78.62 482 VAL A O 1
ATOM 3823 N N . SER A 1 483 ? 2.504 19.797 -28.922 1 82.19 483 SER A N 1
ATOM 3824 C CA . SER A 1 483 ? 3.025 18.656 -29.656 1 82.19 483 SER A CA 1
ATOM 3825 C C . SER A 1 483 ? 4.266 18.078 -28.984 1 82.19 483 SER A C 1
ATOM 3827 O O . SER A 1 483 ? 5.094 18.828 -28.453 1 82.19 483 SER A O 1
ATOM 3829 N N . LYS A 1 484 ? 4.328 16.812 -28.906 1 83.38 484 LYS A N 1
ATOM 3830 C CA . LYS A 1 484 ? 5.449 16.125 -28.266 1 83.38 484 LYS A CA 1
ATOM 3831 C C . LYS A 1 484 ? 6.781 16.625 -28.812 1 83.38 484 LYS A C 1
ATOM 3833 O O . LYS A 1 484 ? 7.719 16.875 -28.062 1 83.38 484 LYS A O 1
ATOM 3838 N N . ASP A 1 485 ? 6.805 16.75 -30.031 1 83.06 485 ASP A N 1
ATOM 3839 C CA . ASP A 1 485 ? 8.039 17.172 -30.688 1 83.06 485 ASP A CA 1
ATOM 3840 C C . ASP A 1 485 ? 8.453 18.562 -30.234 1 83.06 485 ASP A C 1
ATOM 3842 O O . ASP A 1 485 ? 9.633 18.828 -30 1 83.06 485 ASP A O 1
ATOM 3846 N N . GLU A 1 486 ? 7.477 19.312 -30.109 1 85.06 486 GLU A N 1
ATOM 3847 C CA . GLU A 1 486 ? 7.758 20.672 -29.688 1 85.06 486 GLU A CA 1
ATOM 3848 C C . GLU A 1 486 ? 8.211 20.719 -28.234 1 85.06 486 GLU A C 1
ATOM 3850 O O . GLU A 1 486 ? 9.172 21.406 -27.891 1 85.06 486 GLU A O 1
ATOM 3855 N N . ALA A 1 487 ? 7.535 20 -27.438 1 85.25 487 ALA A N 1
ATOM 3856 C CA . ALA A 1 487 ? 7.871 19.969 -26.016 1 85.25 487 ALA A CA 1
ATOM 3857 C C . ALA A 1 487 ? 9.273 19.406 -25.797 1 85.25 487 ALA A C 1
ATOM 3859 O O . ALA A 1 487 ? 10.047 19.953 -25 1 85.25 487 ALA A O 1
ATOM 3860 N N . VAL A 1 488 ? 9.602 18.391 -26.531 1 86.12 488 VAL A N 1
ATOM 3861 C CA . VAL A 1 488 ? 10.898 17.75 -26.391 1 86.12 488 VAL A CA 1
ATOM 3862 C C . VAL A 1 488 ? 11.992 18.672 -26.922 1 86.12 488 VAL A C 1
ATOM 3864 O O . VAL A 1 488 ? 13.07 18.781 -26.312 1 86.12 488 VAL A O 1
ATOM 3867 N N . SER A 1 489 ? 11.695 19.312 -27.969 1 83.56 489 SER A N 1
ATOM 3868 C CA . SER A 1 489 ? 12.656 20.25 -28.531 1 83.56 489 SER A CA 1
ATOM 3869 C C . SER A 1 489 ? 12.961 21.391 -27.562 1 83.56 489 SER A C 1
ATOM 3871 O O . SER A 1 489 ? 14.117 21.781 -27.406 1 83.56 489 SER A O 1
ATOM 3873 N N . LEU A 1 490 ? 11.961 21.844 -26.953 1 79.69 490 LEU A N 1
ATOM 3874 C CA . LEU A 1 490 ? 12.141 22.906 -25.969 1 79.69 490 LEU A CA 1
ATOM 3875 C C . LEU A 1 490 ? 12.914 22.406 -24.75 1 79.69 490 LEU A C 1
ATOM 3877 O O . LEU A 1 490 ? 13.742 23.141 -24.203 1 79.69 490 LEU A O 1
ATOM 3881 N N . HIS A 1 491 ? 12.625 21.219 -24.438 1 81.44 491 HIS A N 1
ATOM 3882 C CA . HIS A 1 491 ? 13.328 20.594 -23.312 1 81.44 491 HIS A CA 1
ATOM 3883 C C . HIS A 1 491 ? 14.812 20.422 -23.625 1 81.44 491 HIS A C 1
ATOM 3885 O O . HIS A 1 491 ? 15.664 20.75 -22.797 1 81.44 491 HIS A O 1
ATOM 3891 N N . LEU A 1 492 ? 15.117 19.969 -24.734 1 78.69 492 LEU A N 1
ATOM 3892 C CA . LEU A 1 492 ? 16.5 19.75 -25.125 1 78.69 492 LEU A CA 1
ATOM 3893 C C . LEU A 1 492 ? 17.234 21.062 -25.312 1 78.69 492 LEU A C 1
ATOM 3895 O O . LEU A 1 492 ? 18.438 21.172 -25.016 1 78.69 492 LEU A O 1
ATOM 3899 N N . ALA A 1 493 ? 16.531 22.047 -25.656 1 70.19 493 ALA A N 1
ATOM 3900 C CA . ALA A 1 493 ? 17.125 23.359 -25.844 1 70.19 493 ALA A CA 1
ATOM 3901 C C . ALA A 1 493 ? 17.5 23.984 -24.516 1 70.19 493 ALA A C 1
ATOM 3903 O O . ALA A 1 493 ? 18.562 24.609 -24.391 1 70.19 493 ALA A O 1
ATOM 3904 N N . ARG A 1 494 ? 16.688 23.781 -23.594 1 63.03 494 ARG A N 1
ATOM 3905 C CA . ARG A 1 494 ? 16.953 24.312 -22.266 1 63.03 494 ARG A CA 1
ATOM 3906 C C . ARG A 1 494 ? 18.125 23.609 -21.609 1 63.03 494 ARG A C 1
ATOM 3908 O O . ARG A 1 494 ? 18.953 24.25 -20.953 1 63.03 494 ARG A O 1
ATOM 3915 N N . HIS A 1 495 ? 18.188 22.344 -21.719 1 60.44 495 HIS A N 1
ATOM 3916 C CA . HIS A 1 495 ? 19.266 21.594 -21.094 1 60.44 495 HIS A CA 1
ATOM 3917 C C . HIS A 1 495 ? 20.578 21.781 -21.828 1 60.44 495 HIS A C 1
ATOM 3919 O O . HIS A 1 495 ?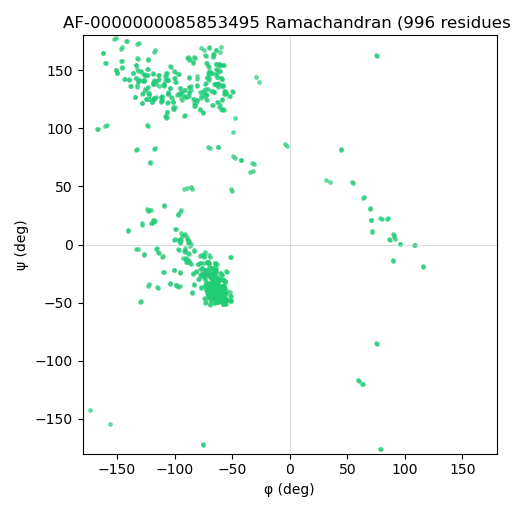 21.656 21.688 -21.219 1 60.44 495 HIS A O 1
ATOM 3925 N N . SER A 1 496 ? 20.469 21.891 -23.109 1 48.84 496 SER A N 1
ATOM 3926 C CA . SER A 1 496 ? 21.688 22.234 -23.828 1 48.84 496 SER A CA 1
ATOM 3927 C C . SER A 1 496 ? 22.234 23.578 -23.375 1 48.84 496 SER A C 1
ATOM 3929 O O . SER A 1 496 ? 23.438 23.797 -23.375 1 48.84 496 SER A O 1
ATOM 3931 N N . ARG A 1 497 ? 21.391 24.422 -22.984 1 42.69 497 ARG A N 1
ATOM 3932 C CA . ARG A 1 497 ? 21.859 25.734 -22.531 1 42.69 497 ARG A CA 1
ATOM 3933 C C . ARG A 1 497 ? 22.547 25.609 -21.172 1 42.69 497 ARG A C 1
ATOM 3935 O O . ARG A 1 497 ? 23.484 26.359 -20.875 1 42.69 497 ARG A O 1
ATOM 3942 N N . PHE A 1 498 ? 22.031 24.828 -20.391 1 41.12 498 PHE A N 1
ATOM 3943 C CA . PHE A 1 498 ? 22.703 24.656 -19.094 1 41.12 498 PHE A CA 1
ATOM 3944 C C . PHE A 1 498 ? 23.984 23.844 -19.266 1 41.12 498 PHE A C 1
ATOM 3946 O O . PHE A 1 498 ? 24.859 23.891 -18.406 1 41.12 498 PHE A O 1
ATOM 3953 N N . ASN A 1 499 ? 24.203 22.922 -20.172 1 36.5 499 ASN A N 1
ATOM 3954 C CA . ASN A 1 499 ? 25.484 22.266 -20.422 1 36.5 499 ASN A CA 1
ATOM 3955 C C . ASN A 1 499 ? 26.453 23.203 -21.141 1 36.5 499 ASN A C 1
ATOM 3957 O O . ASN A 1 499 ? 27.547 22.781 -21.531 1 36.5 499 ASN A O 1
ATOM 3961 N N . MET A 1 500 ? 26.062 24.391 -21.578 1 27.39 500 MET A N 1
ATOM 3962 C CA . MET A 1 500 ? 27.094 25.328 -22 1 27.39 500 MET A CA 1
ATOM 3963 C C . MET A 1 500 ? 27.578 26.188 -20.828 1 27.39 500 MET A C 1
ATOM 3965 O O . MET A 1 500 ? 26.766 26.625 -20.016 1 27.39 500 MET A O 1
ATOM 3969 N N . MET B 1 1 ? 24.422 -35.438 -2.256 1 31.47 1 MET B N 1
ATOM 3970 C CA . MET B 1 1 ? 24.641 -34.25 -3.072 1 31.47 1 MET B CA 1
ATOM 3971 C C . MET B 1 1 ? 23.375 -33.844 -3.818 1 31.47 1 MET B C 1
ATOM 3973 O O . MET B 1 1 ? 22.734 -34.688 -4.465 1 31.47 1 MET B O 1
ATOM 3977 N N . CYS B 1 2 ? 22.531 -32.938 -3.266 1 41.25 2 CYS B N 1
ATOM 3978 C CA . CYS B 1 2 ? 21.328 -32.469 -3.93 1 41.25 2 CYS B CA 1
ATOM 3979 C C . CYS B 1 2 ? 21.578 -32.188 -5.406 1 41.25 2 CYS B C 1
ATOM 3981 O O . CYS B 1 2 ? 22.375 -31.312 -5.746 1 41.25 2 CYS B O 1
ATOM 3983 N N . PHE B 1 3 ? 21.734 -33.156 -6.211 1 38 3 PHE B N 1
ATOM 3984 C CA . PHE B 1 3 ? 21.859 -32.969 -7.652 1 38 3 PHE B CA 1
ATOM 3985 C C . PHE B 1 3 ? 20.719 -32.094 -8.172 1 38 3 PHE B C 1
ATOM 3987 O O . PHE B 1 3 ? 19.641 -32.594 -8.484 1 38 3 PHE B O 1
ATOM 3994 N N . PHE B 1 4 ? 20.375 -31.031 -7.645 1 45.34 4 PHE B N 1
ATOM 3995 C CA . PHE B 1 4 ? 19.406 -30.156 -8.297 1 45.34 4 PHE B CA 1
ATOM 3996 C C . PHE B 1 4 ? 19.953 -29.672 -9.641 1 45.34 4 PHE B C 1
ATOM 3998 O O . PHE B 1 4 ? 20.938 -28.922 -9.68 1 45.34 4 PHE B O 1
ATOM 4005 N N . PRO B 1 5 ? 19.812 -30.406 -10.641 1 42.88 5 PRO B N 1
ATOM 4006 C CA . PRO B 1 5 ? 20.156 -29.719 -11.898 1 42.88 5 PRO B CA 1
ATOM 4007 C C . PRO B 1 5 ? 19.922 -28.219 -11.836 1 42.88 5 PRO B C 1
ATOM 4009 O O . PRO B 1 5 ? 19.141 -27.75 -11.008 1 42.88 5 PRO B O 1
ATOM 4012 N N . PHE B 1 6 ? 20.812 -27.375 -12.508 1 42.78 6 PHE B N 1
ATOM 4013 C CA . PHE B 1 6 ? 20.812 -25.938 -12.703 1 42.78 6 PHE B CA 1
ATOM 4014 C C . PHE B 1 6 ? 19.391 -25.391 -12.836 1 42.78 6 PHE B C 1
ATOM 4016 O O . PHE B 1 6 ? 18.781 -25.531 -13.891 1 42.78 6 PHE B O 1
ATOM 4023 N N . LEU B 1 7 ? 18.562 -25.516 -11.852 1 47.72 7 LEU B N 1
ATOM 4024 C CA . LEU B 1 7 ? 17.297 -24.797 -11.852 1 47.72 7 LEU B CA 1
ATOM 4025 C C . LEU B 1 7 ? 17.438 -23.453 -12.562 1 47.72 7 LEU B C 1
ATOM 4027 O O . LEU B 1 7 ? 18.125 -22.562 -12.078 1 47.72 7 LEU B O 1
ATOM 4031 N N . VAL B 1 8 ? 17.594 -23.469 -13.789 1 45.75 8 VAL B N 1
ATOM 4032 C CA . VAL B 1 8 ? 17.562 -22.234 -14.562 1 45.75 8 VAL B CA 1
ATOM 4033 C C . VAL B 1 8 ? 16.328 -21.422 -14.172 1 45.75 8 VAL B C 1
ATOM 4035 O O . VAL B 1 8 ? 15.211 -21.719 -14.609 1 45.75 8 VAL B O 1
ATOM 4038 N N . PHE B 1 9 ? 16.344 -20.781 -13.039 1 55.34 9 PHE B N 1
ATOM 4039 C CA . PHE B 1 9 ? 15.266 -19.984 -12.477 1 55.34 9 PHE B CA 1
ATOM 4040 C C . PHE B 1 9 ? 14.766 -18.953 -13.492 1 55.34 9 PHE B C 1
ATOM 4042 O O . PHE B 1 9 ? 13.711 -18.359 -13.305 1 55.34 9 PHE B O 1
ATOM 4049 N N . SER B 1 10 ? 15.461 -18.75 -14.602 1 56.47 10 SER B N 1
ATOM 4050 C CA . SER B 1 10 ? 14.977 -17.688 -15.477 1 56.47 10 SER B CA 1
ATOM 4051 C C . SER B 1 10 ? 13.938 -18.219 -16.469 1 56.47 10 SER B C 1
ATOM 4053 O O . SER B 1 10 ? 13.289 -17.438 -17.156 1 56.47 10 SER B O 1
ATOM 4055 N N . ALA B 1 11 ? 13.672 -19.562 -16.312 1 71.62 11 ALA B N 1
ATOM 4056 C CA . ALA B 1 11 ? 12.812 -20.078 -17.375 1 71.62 11 ALA B CA 1
ATOM 4057 C C . ALA B 1 11 ? 11.477 -20.562 -16.812 1 71.62 11 ALA B C 1
ATOM 4059 O O . ALA B 1 11 ? 11.398 -20.969 -15.648 1 71.62 11 ALA B O 1
ATOM 4060 N N . VAL B 1 12 ? 10.43 -20.297 -17.516 1 84.75 12 VAL B N 1
ATOM 4061 C CA . VAL B 1 12 ? 9.117 -20.859 -17.203 1 84.75 12 VAL B CA 1
ATOM 4062 C C . VAL B 1 12 ? 9.203 -22.391 -17.188 1 84.75 12 VAL B C 1
ATOM 4064 O O . VAL B 1 12 ? 9.602 -23 -18.188 1 84.75 12 VAL B O 1
ATOM 4067 N N . ASP B 1 13 ? 8.969 -23.016 -16.016 1 93.81 13 ASP B N 1
ATOM 4068 C CA . ASP B 1 13 ? 9.07 -24.469 -15.938 1 93.81 13 ASP B CA 1
ATOM 4069 C C . ASP B 1 13 ? 7.965 -25.047 -15.055 1 93.81 13 ASP B C 1
ATOM 4071 O O . ASP B 1 13 ? 8.031 -26.203 -14.656 1 93.81 13 ASP B O 1
ATOM 4075 N N . LYS B 1 14 ? 7.016 -24.297 -14.734 1 97.56 14 LYS B N 1
ATOM 4076 C CA . LYS B 1 14 ? 5.879 -24.734 -13.938 1 97.56 14 LYS B CA 1
ATOM 4077 C C . LYS B 1 14 ? 4.555 -24.359 -14.602 1 97.56 14 LYS B C 1
ATOM 4079 O O . LYS B 1 14 ? 4.445 -23.297 -15.203 1 97.56 14 LYS B O 1
ATOM 4084 N N . PHE B 1 15 ? 3.561 -25.172 -14.391 1 98.19 15 PHE B N 1
ATOM 4085 C CA . PHE B 1 15 ? 2.275 -24.984 -15.055 1 98.19 15 PHE B CA 1
ATOM 4086 C C . PHE B 1 15 ? 1.125 -25.188 -14.078 1 98.19 15 PHE B C 1
ATOM 4088 O O . PHE B 1 15 ? 1.244 -25.969 -13.133 1 98.19 15 PHE B O 1
ATOM 4095 N N . ILE B 1 16 ? 0.047 -24.438 -14.312 1 98.19 16 ILE B N 1
ATOM 4096 C CA . ILE B 1 16 ? -1.218 -24.719 -13.633 1 98.19 16 ILE B CA 1
ATOM 4097 C C . ILE B 1 16 ? -1.973 -25.812 -14.375 1 98.19 16 ILE B C 1
ATOM 4099 O O . ILE B 1 16 ? -2.186 -25.719 -15.586 1 98.19 16 ILE B O 1
ATOM 4103 N N . VAL B 1 17 ? -2.332 -26.859 -13.695 1 98.31 17 VAL B N 1
ATOM 4104 C CA . VAL B 1 17 ? -3.084 -27.953 -14.305 1 98.31 17 VAL B CA 1
ATOM 4105 C C . VAL B 1 17 ? -4.367 -28.203 -13.516 1 98.31 17 VAL B C 1
ATOM 4107 O O . VAL B 1 17 ? -4.328 -28.391 -12.297 1 98.31 17 VAL B O 1
ATOM 4110 N N . CYS B 1 18 ? -5.469 -28.156 -14.219 1 97.44 18 CYS B N 1
ATOM 4111 C CA . CYS B 1 18 ? -6.746 -28.438 -13.562 1 97.44 18 CYS B CA 1
ATOM 4112 C C . CYS B 1 18 ? -6.859 -29.906 -13.188 1 97.44 18 CYS B C 1
ATOM 4114 O O . CYS B 1 18 ? -6.359 -30.781 -13.898 1 97.44 18 CYS B O 1
ATOM 4116 N N . GLN B 1 19 ? -7.516 -30.156 -12.125 1 96.44 19 GLN B N 1
ATOM 4117 C CA . GLN B 1 19 ? -7.598 -31.5 -11.555 1 96.44 19 GLN B CA 1
ATOM 4118 C C . GLN B 1 19 ? -8.125 -32.5 -12.578 1 96.44 19 GLN B C 1
ATOM 4120 O O . GLN B 1 19 ? -7.582 -33.594 -12.719 1 96.44 19 GLN B O 1
ATOM 4125 N N . ARG B 1 20 ? -9.195 -32.156 -13.281 1 95.25 20 ARG B N 1
ATOM 4126 C CA . ARG B 1 20 ? -9.789 -33.031 -14.266 1 95.25 20 ARG B CA 1
ATOM 4127 C C . ARG B 1 20 ? -8.797 -33.406 -15.359 1 95.25 20 ARG B C 1
ATOM 4129 O O . ARG B 1 20 ? -8.695 -34.562 -15.758 1 95.25 20 ARG B O 1
ATOM 4136 N N . GLN B 1 21 ? -8.086 -32.438 -15.859 1 97.5 21 GLN B N 1
ATOM 4137 C CA . GLN B 1 21 ? -7.086 -32.656 -16.906 1 97.5 21 GLN B CA 1
ATOM 4138 C C . GLN B 1 21 ? -5.922 -33.469 -16.375 1 97.5 21 GLN B C 1
ATOM 4140 O O . GLN B 1 21 ? -5.391 -34.344 -17.094 1 97.5 21 GLN B O 1
ATOM 4145 N N . LEU B 1 22 ? -5.512 -33.219 -15.148 1 97.81 22 LEU B N 1
ATOM 4146 C CA . LEU B 1 22 ? -4.414 -33.969 -14.555 1 97.81 22 LEU B CA 1
ATOM 4147 C C . LEU B 1 22 ? -4.781 -35.438 -14.422 1 97.81 22 LEU B C 1
ATOM 4149 O O . LEU B 1 22 ? -4.02 -36.312 -14.844 1 97.81 22 LEU B O 1
ATOM 4153 N N . LEU B 1 23 ? -5.941 -35.719 -13.914 1 97.38 23 LEU B N 1
ATOM 4154 C CA . LEU B 1 23 ? -6.34 -37.094 -13.625 1 97.38 23 LEU B CA 1
ATOM 4155 C C . LEU B 1 23 ? -6.621 -37.844 -14.922 1 97.38 23 LEU B C 1
ATOM 4157 O O . LEU B 1 23 ? -6.551 -39.094 -14.945 1 97.38 23 LEU B O 1
ATOM 4161 N N . SER B 1 24 ? -6.906 -37.125 -15.992 1 97.12 24 SER B N 1
ATOM 4162 C CA . SER B 1 24 ? -7.133 -37.781 -17.281 1 97.12 24 SER B CA 1
ATOM 4163 C C . SER B 1 24 ? -5.871 -38.469 -17.781 1 97.12 24 SER B C 1
ATOM 4165 O O . SER B 1 24 ? -5.941 -39.344 -18.656 1 97.12 24 SER B O 1
ATOM 4167 N N . LEU B 1 25 ? -4.75 -38.125 -17.219 1 97.69 25 LEU B N 1
ATOM 4168 C CA . LEU B 1 25 ? -3.48 -38.719 -17.656 1 97.69 25 LEU B CA 1
ATOM 4169 C C . LEU B 1 25 ? -3.215 -40.031 -16.938 1 97.69 25 LEU B C 1
ATOM 4171 O O . LEU B 1 25 ? -2.246 -40.719 -17.25 1 97.69 25 LEU B O 1
ATOM 4175 N N . PHE B 1 26 ? -4.125 -40.438 -16.062 1 97.62 26 PHE B N 1
ATOM 4176 C CA . PHE B 1 26 ? -3.916 -41.656 -15.281 1 97.62 26 PHE B CA 1
ATOM 4177 C C . PHE B 1 26 ? -5.004 -42.688 -15.562 1 97.62 26 PHE B C 1
ATOM 4179 O O . PHE B 1 26 ? -5.215 -43.594 -14.781 1 97.62 26 PHE B O 1
ATOM 4186 N N . THR B 1 27 ? -5.684 -42.562 -16.656 1 96.5 27 THR B N 1
ATOM 4187 C CA . THR B 1 27 ? -6.828 -43.406 -16.938 1 96.5 27 THR B CA 1
ATOM 4188 C C . THR B 1 27 ? -6.395 -44.656 -17.688 1 96.5 27 THR B C 1
ATOM 4190 O O . THR B 1 27 ? -7.176 -45.594 -17.828 1 96.5 27 THR B O 1
ATOM 4193 N N . VAL B 1 28 ? -5.184 -44.719 -18.188 1 96.62 28 VAL B N 1
ATOM 4194 C CA . VAL B 1 28 ? -4.68 -45.875 -18.922 1 96.62 28 VAL B CA 1
ATOM 4195 C C . VAL B 1 28 ? -3.4 -46.375 -18.25 1 96.62 28 VAL B C 1
ATOM 4197 O O . VAL B 1 28 ? -2.506 -45.594 -17.922 1 96.62 28 VAL B O 1
ATOM 4200 N N . CYS B 1 29 ? -3.33 -47.656 -18.094 1 96.75 29 CYS B N 1
ATOM 4201 C CA . CYS B 1 29 ? -2.164 -48.281 -17.484 1 96.75 29 CYS B CA 1
ATOM 4202 C C . CYS B 1 29 ? -0.971 -48.25 -18.438 1 96.75 29 CYS B C 1
ATOM 4204 O O . CYS B 1 29 ? -1.067 -48.688 -19.578 1 96.75 29 CYS B O 1
ATOM 4206 N N . PRO B 1 30 ? 0.149 -47.781 -18 1 94.69 30 PRO B N 1
ATOM 4207 C CA . PRO B 1 30 ? 1.321 -47.719 -18.875 1 94.69 30 PRO B CA 1
ATOM 4208 C C . PRO B 1 30 ? 1.951 -49.094 -19.109 1 94.69 30 PRO B C 1
ATOM 4210 O O . PRO B 1 30 ? 2.77 -49.25 -20.016 1 94.69 30 PRO B O 1
ATOM 4213 N N . ALA B 1 31 ? 1.529 -50.062 -18.359 1 95.19 31 ALA B N 1
ATOM 4214 C CA . ALA B 1 31 ? 2.137 -51.406 -18.469 1 95.19 31 ALA B CA 1
ATOM 4215 C C . ALA B 1 31 ? 1.335 -52.312 -19.406 1 95.19 31 ALA B C 1
ATOM 4217 O O . ALA B 1 31 ? 1.905 -53.125 -20.141 1 95.19 31 ALA B O 1
ATOM 4218 N N . CYS B 1 32 ? 0.026 -52.188 -19.422 1 95.69 32 CYS B N 1
ATOM 4219 C CA . CYS B 1 32 ? -0.761 -53.156 -20.172 1 95.69 32 CYS B CA 1
ATOM 4220 C C . CYS B 1 32 ? -1.808 -52.438 -21.031 1 95.69 32 CYS B C 1
ATOM 4222 O O . CYS B 1 32 ? -2.619 -53.094 -21.688 1 95.69 32 CYS B O 1
ATOM 4224 N N . CYS B 1 33 ? -1.924 -51.125 -20.938 1 93.94 33 CYS B N 1
ATOM 4225 C CA . CYS B 1 33 ? -2.861 -50.281 -21.703 1 93.94 33 CYS B CA 1
ATOM 4226 C C . CYS B 1 33 ? -4.289 -50.5 -21.219 1 93.94 33 CYS B C 1
ATOM 4228 O O . CYS B 1 33 ? -5.242 -50.125 -21.891 1 93.94 33 CYS B O 1
ATOM 4230 N N . GLY B 1 34 ? -4.375 -51.188 -20.109 1 95.38 34 GLY B N 1
ATOM 4231 C CA . GLY B 1 34 ? -5.699 -51.344 -19.531 1 95.38 34 GLY B CA 1
ATOM 4232 C C . GLY B 1 34 ? -6.227 -50.094 -18.859 1 95.38 34 GLY B C 1
ATOM 4233 O O . GLY B 1 34 ? -5.477 -49.125 -18.641 1 95.38 34 GLY B O 1
ATOM 4234 N N . ALA B 1 35 ? -7.551 -50.062 -18.516 1 95.62 35 ALA B N 1
ATOM 4235 C CA . ALA B 1 35 ? -8.188 -48.938 -17.859 1 95.62 35 ALA B CA 1
ATOM 4236 C C . ALA B 1 35 ? -7.734 -48.812 -16.406 1 95.62 35 ALA B C 1
ATOM 4238 O O . ALA B 1 35 ? -7.629 -49.844 -15.695 1 95.62 35 ALA B O 1
ATOM 4239 N N . THR B 1 36 ? -7.391 -47.625 -15.969 1 96.62 36 THR B N 1
ATOM 4240 C CA . THR B 1 36 ? -6.996 -47.344 -14.594 1 96.62 36 THR B CA 1
ATOM 4241 C C . THR B 1 36 ? -7.527 -46 -14.148 1 96.62 36 THR B C 1
ATOM 4243 O O . THR B 1 36 ? -8.195 -45.312 -14.914 1 96.62 36 THR B O 1
ATOM 4246 N N . GLN B 1 37 ? -7.297 -45.719 -12.875 1 94.44 37 GLN B N 1
ATOM 4247 C CA . GLN B 1 37 ? -7.633 -44.406 -12.328 1 94.44 37 GLN B CA 1
ATOM 4248 C C . GLN B 1 37 ? -6.555 -43.906 -11.367 1 94.44 37 GLN B C 1
ATOM 4250 O O . GLN B 1 37 ? -5.918 -44.688 -10.68 1 94.44 37 GLN B O 1
ATOM 4255 N N . GLY B 1 38 ? -6.336 -42.625 -11.477 1 95.06 38 GLY B N 1
ATOM 4256 C CA . GLY B 1 38 ? -5.449 -42 -10.516 1 95.06 38 GLY B CA 1
ATOM 4257 C C . GLY B 1 38 ? -6.188 -41.344 -9.359 1 95.06 38 GLY B C 1
ATOM 4258 O O . GLY B 1 38 ? -7.285 -40.812 -9.539 1 95.06 38 GLY B O 1
ATOM 4259 N N . HIS B 1 39 ? -5.527 -41.375 -8.148 1 96.06 39 HIS B N 1
ATOM 4260 C CA . HIS B 1 39 ? -6.078 -40.75 -6.961 1 96.06 39 HIS B CA 1
ATOM 4261 C C . HIS B 1 39 ? -5.055 -39.812 -6.312 1 96.06 39 HIS B C 1
ATOM 4263 O O . HIS B 1 39 ? -3.889 -40.188 -6.152 1 96.06 39 HIS B O 1
ATOM 4269 N N . ILE B 1 40 ? -5.496 -38.594 -6.039 1 95.56 40 ILE B N 1
ATOM 4270 C CA . ILE B 1 40 ? -4.617 -37.625 -5.379 1 95.56 40 ILE B CA 1
ATOM 4271 C C . ILE B 1 40 ? -4.523 -37.969 -3.889 1 95.56 40 ILE B C 1
ATOM 4273 O O . ILE B 1 40 ? -5.547 -38.062 -3.209 1 95.56 40 ILE B O 1
ATOM 4277 N N . MET B 1 41 ? -3.279 -38 -3.453 1 92.88 41 MET B N 1
ATOM 4278 C CA . MET B 1 41 ? -3.037 -38.312 -2.053 1 92.88 41 MET B CA 1
ATOM 4279 C C . MET B 1 41 ? -2.699 -37.094 -1.239 1 92.88 41 MET B C 1
ATOM 4281 O O . MET B 1 41 ? -2.051 -36.156 -1.743 1 92.88 41 MET B O 1
ATOM 4285 N N . HIS B 1 42 ? -2.938 -37 0.006 1 85.31 42 HIS B N 1
ATOM 4286 C CA . HIS B 1 42 ? -2.709 -36.062 1.085 1 85.31 42 HIS B CA 1
ATOM 4287 C C . HIS B 1 42 ? -1.909 -34.844 0.597 1 85.31 42 HIS B C 1
ATOM 4289 O O . HIS B 1 42 ? -0.694 -34.781 0.8 1 85.31 42 HIS B O 1
ATOM 4295 N N . PRO B 1 43 ? -2.477 -33.875 0.064 1 90.06 43 PRO B N 1
ATOM 4296 C CA . PRO B 1 43 ? -1.786 -32.688 -0.405 1 90.06 43 PRO B CA 1
ATOM 4297 C C . PRO B 1 43 ? -1.085 -31.922 0.722 1 90.06 43 PRO B C 1
ATOM 4299 O O . PRO B 1 43 ? -1.596 -31.859 1.844 1 90.06 43 PRO B O 1
ATOM 4302 N N . GLU B 1 44 ? 0.187 -31.422 0.528 1 94.62 44 GLU B N 1
ATOM 4303 C CA . GLU B 1 44 ? 0.983 -30.594 1.431 1 94.62 44 GLU B CA 1
ATOM 4304 C C . GLU B 1 44 ? 1.421 -29.312 0.751 1 94.62 44 GLU B C 1
ATOM 4306 O O . GLU B 1 44 ? 2.459 -29.266 0.087 1 94.62 44 GLU B O 1
ATOM 4311 N N . GLY B 1 45 ? 0.752 -28.266 1.097 1 96.88 45 GLY B N 1
ATOM 4312 C CA . GLY B 1 45 ? 1.044 -27.047 0.373 1 96.88 45 GLY B CA 1
ATOM 4313 C C . GLY B 1 45 ? 0.799 -27.156 -1.119 1 96.88 45 GLY B C 1
ATOM 4314 O O . GLY B 1 45 ? -0.295 -27.531 -1.548 1 96.88 45 GLY B O 1
ATOM 4315 N N . THR B 1 46 ? 1.914 -27 -1.878 1 97.94 46 THR B N 1
ATOM 4316 C CA . THR B 1 46 ? 1.791 -27.094 -3.328 1 97.94 46 THR B CA 1
ATOM 4317 C C . THR B 1 46 ? 2.025 -28.516 -3.807 1 97.94 46 THR B C 1
ATOM 4319 O O . THR B 1 46 ? 1.818 -28.828 -4.98 1 97.94 46 THR B O 1
ATOM 4322 N N . PHE B 1 47 ? 2.402 -29.375 -2.928 1 97.81 47 PHE B N 1
ATOM 4323 C CA . PHE B 1 47 ? 2.812 -30.734 -3.275 1 97.81 47 PHE B CA 1
ATOM 4324 C C . PHE B 1 47 ? 1.61 -31.672 -3.309 1 97.81 47 PHE B C 1
ATOM 4326 O O . PHE B 1 47 ? 0.816 -31.703 -2.365 1 97.81 47 PHE B O 1
ATOM 4333 N N . ILE B 1 48 ? 1.499 -32.438 -4.422 1 97.56 48 ILE B N 1
ATOM 4334 C CA . ILE B 1 48 ? 0.515 -33.5 -4.484 1 97.56 48 ILE B CA 1
ATOM 4335 C C . ILE B 1 48 ? 1.179 -34.781 -4.996 1 97.56 48 ILE B C 1
ATOM 4337 O O . ILE B 1 48 ? 2.178 -34.719 -5.719 1 97.56 48 ILE B O 1
ATOM 4341 N N . LYS B 1 49 ? 0.669 -35.875 -4.555 1 97.31 49 LYS B N 1
ATOM 4342 C CA . LYS B 1 49 ? 1.055 -37.188 -4.992 1 97.31 49 LYS B CA 1
ATOM 4343 C C . LYS B 1 49 ? -0.143 -37.969 -5.551 1 97.31 49 LYS B C 1
ATOM 4345 O O . LYS B 1 49 ? -1.234 -37.938 -4.98 1 97.31 49 LYS B O 1
ATOM 4350 N N . VAL B 1 50 ? 0.019 -38.562 -6.75 1 98.06 50 VAL B N 1
ATOM 4351 C CA . VAL B 1 50 ? -1.059 -39.312 -7.367 1 98.06 50 VAL B CA 1
ATOM 4352 C C . VAL B 1 50 ? -0.697 -40.812 -7.375 1 98.06 50 VAL B C 1
ATOM 4354 O O . VAL B 1 50 ? 0.379 -41.188 -7.84 1 98.06 50 VAL B O 1
ATOM 4357 N N . LYS B 1 51 ? -1.558 -41.594 -6.816 1 97.94 51 LYS B N 1
ATOM 4358 C CA . LYS B 1 51 ? -1.419 -43.062 -6.887 1 97.94 51 LYS B CA 1
ATOM 4359 C C . LYS B 1 51 ? -2.229 -43.625 -8.047 1 97.94 51 LYS B C 1
ATOM 4361 O O . LYS B 1 51 ? -3.418 -43.344 -8.188 1 97.94 51 LYS B O 1
ATOM 4366 N N . GLN B 1 52 ? -1.574 -44.375 -8.898 1 97.44 52 GLN B N 1
ATOM 4367 C CA . GLN B 1 52 ? -2.215 -45.094 -9.992 1 97.44 52 GLN B CA 1
ATOM 4368 C C . GLN B 1 52 ? -2.035 -46.594 -9.844 1 97.44 52 GLN B C 1
ATOM 4370 O O . GLN B 1 52 ? -0.917 -47.062 -9.648 1 97.44 52 GLN B O 1
ATOM 4375 N N . ALA B 1 53 ? -3.182 -47.25 -9.883 1 96.56 53 ALA B N 1
ATOM 4376 C CA . ALA B 1 53 ? -3.143 -48.719 -9.742 1 96.56 53 ALA B CA 1
ATOM 4377 C C . ALA B 1 53 ? -3.994 -49.406 -10.812 1 96.56 53 ALA B C 1
ATOM 4379 O O . ALA B 1 53 ? -5.105 -48.938 -11.102 1 96.56 53 ALA B O 1
ATOM 4380 N N . CYS B 1 54 ? -3.408 -50.438 -11.359 1 96.31 54 CYS B N 1
ATOM 4381 C CA . CYS B 1 54 ? -4.105 -51.188 -12.391 1 96.31 54 CYS B CA 1
ATOM 4382 C C . CYS B 1 54 ? -4.605 -52.531 -11.844 1 96.31 54 CYS B C 1
ATOM 4384 O O . CYS B 1 54 ? -3.816 -53.344 -11.352 1 96.31 54 CYS B O 1
ATOM 4386 N N . ARG B 1 55 ? -5.785 -52.844 -12.023 1 94.62 55 ARG B N 1
ATOM 4387 C CA . ARG B 1 55 ? -6.371 -54.062 -11.531 1 94.62 55 ARG B CA 1
ATOM 4388 C C . ARG B 1 55 ? -6.102 -55.219 -12.492 1 94.62 55 ARG B C 1
ATOM 4390 O O . ARG B 1 55 ? -6.105 -56.406 -12.094 1 94.62 55 ARG B O 1
ATOM 4397 N N . THR B 1 56 ? -5.902 -54.906 -13.688 1 94.56 56 THR B N 1
ATOM 4398 C CA . THR B 1 56 ? -5.727 -55.906 -14.727 1 94.56 56 THR B CA 1
ATOM 4399 C C . THR B 1 56 ? -4.363 -56.594 -14.602 1 94.56 56 THR B C 1
ATOM 4401 O O . THR B 1 56 ? -4.27 -57.812 -14.602 1 94.56 56 THR B O 1
ATOM 4404 N N . CYS B 1 57 ? -3.311 -55.812 -14.484 1 96.19 57 CYS B N 1
ATOM 4405 C CA . CYS B 1 57 ? -1.978 -56.406 -14.539 1 96.19 57 CYS B CA 1
ATOM 4406 C C . CYS B 1 57 ? -1.262 -56.25 -13.203 1 96.19 57 CYS B C 1
ATOM 4408 O O . CYS B 1 57 ? -0.134 -56.719 -13.047 1 96.19 57 CYS B O 1
ATOM 4410 N N . GLY B 1 58 ? -1.841 -55.5 -12.227 1 95.38 58 GLY B N 1
ATOM 4411 C CA . GLY B 1 58 ? -1.251 -55.344 -10.906 1 95.38 58 GLY B CA 1
ATOM 4412 C C . GLY B 1 58 ? -0.248 -54.219 -10.828 1 95.38 58 GLY B C 1
ATOM 4413 O O . GLY B 1 58 ? 0.369 -54 -9.781 1 95.38 58 GLY B O 1
ATOM 4414 N N . TYR B 1 59 ? -0.1 -53.469 -11.898 1 95.69 59 TYR B N 1
ATOM 4415 C CA . TYR B 1 59 ? 0.817 -52.344 -11.961 1 95.69 59 TYR B CA 1
ATOM 4416 C C . TYR B 1 59 ? 0.407 -51.25 -10.977 1 95.69 59 TYR B C 1
ATOM 4418 O O . TYR B 1 59 ? -0.785 -51 -10.781 1 95.69 59 TYR B O 1
ATOM 4426 N N . GLU B 1 60 ? 1.47 -50.656 -10.242 1 96.31 60 GLU B N 1
ATOM 4427 C CA . GLU B 1 60 ? 1.255 -49.531 -9.328 1 96.31 60 GLU B CA 1
ATOM 4428 C C . GLU B 1 60 ? 2.359 -48.469 -9.469 1 96.31 60 GLU B C 1
ATOM 4430 O O . GLU B 1 60 ? 3.533 -48.812 -9.609 1 96.31 60 GLU B O 1
ATOM 4435 N N . ARG B 1 61 ? 1.95 -47.219 -9.484 1 95.75 61 ARG B N 1
ATOM 4436 C CA . ARG B 1 61 ? 2.961 -46.156 -9.469 1 95.75 61 ARG B CA 1
ATOM 4437 C C . ARG B 1 61 ? 2.477 -44.938 -8.68 1 95.75 61 ARG B C 1
ATOM 4439 O O . ARG B 1 61 ? 1.272 -44.781 -8.492 1 95.75 61 ARG B O 1
ATOM 4446 N N . TYR B 1 62 ? 3.479 -44.25 -8.148 1 96.75 62 TYR B N 1
ATOM 4447 C CA . TYR B 1 62 ? 3.26 -42.969 -7.508 1 96.75 62 TYR B CA 1
ATOM 4448 C C . TYR B 1 62 ? 3.893 -41.844 -8.32 1 96.75 62 TYR B C 1
ATOM 4450 O O . TYR B 1 62 ? 5.051 -41.938 -8.727 1 96.75 62 TYR B O 1
ATOM 4458 N N . TRP B 1 63 ? 3.119 -40.906 -8.688 1 97.5 63 TRP B N 1
ATOM 4459 C CA . TRP B 1 63 ? 3.574 -39.719 -9.406 1 97.5 63 TRP B CA 1
ATOM 4460 C C . TRP B 1 63 ? 3.484 -38.5 -8.516 1 97.5 63 TRP B C 1
ATOM 4462 O O . TRP B 1 63 ? 2.527 -38.344 -7.754 1 97.5 63 TRP B O 1
ATOM 4472 N N . GLN B 1 64 ? 4.504 -37.656 -8.562 1 97.19 64 GLN B N 1
ATOM 4473 C CA . GLN B 1 64 ? 4.531 -36.375 -7.812 1 97.19 64 GLN B CA 1
ATOM 4474 C C . GLN B 1 64 ? 4.648 -35.188 -8.75 1 97.19 64 GLN B C 1
ATOM 4476 O O . GLN B 1 64 ? 5.316 -35.281 -9.781 1 97.19 64 GLN B O 1
ATOM 4481 N N . ASN B 1 65 ? 4.051 -34.094 -8.367 1 97.81 65 ASN B N 1
ATOM 4482 C CA . ASN B 1 65 ? 3.953 -32.938 -9.266 1 97.81 65 ASN B CA 1
ATOM 4483 C C . ASN B 1 65 ? 5.219 -32.094 -9.227 1 97.81 65 ASN B C 1
ATOM 4485 O O . ASN B 1 65 ? 5.352 -31.141 -9.984 1 97.81 65 ASN B O 1
ATOM 4489 N N . GLN B 1 66 ? 6.145 -32.438 -8.344 1 96.62 66 GLN B N 1
ATOM 4490 C CA . GLN B 1 66 ? 7.367 -31.656 -8.164 1 96.62 66 GLN B CA 1
ATOM 4491 C C . GLN B 1 66 ? 8.438 -32.469 -7.441 1 96.62 66 GLN B C 1
ATOM 4493 O O . GLN B 1 66 ? 8.133 -33.5 -6.824 1 96.62 66 GLN B O 1
ATOM 4498 N N . GLU B 1 67 ? 9.617 -31.938 -7.539 1 94.19 67 GLU B N 1
ATOM 4499 C CA . GLU B 1 67 ? 10.703 -32.562 -6.797 1 94.19 67 GLU B CA 1
ATOM 4500 C C . GLU B 1 67 ? 10.781 -32 -5.371 1 94.19 67 GLU B C 1
ATOM 4502 O O . GLU B 1 67 ? 10.172 -31 -5.059 1 94.19 67 GLU B O 1
ATOM 4507 N N . LYS B 1 68 ? 11.375 -32.719 -4.555 1 94.31 68 LYS B N 1
ATOM 4508 C CA . LYS B 1 68 ? 11.703 -32.25 -3.211 1 94.31 68 LYS B CA 1
ATOM 4509 C C . LYS B 1 68 ? 13.156 -31.797 -3.129 1 94.31 68 LYS B C 1
ATOM 4511 O O . LYS B 1 68 ? 14.016 -32.281 -3.865 1 94.31 68 LYS B O 1
ATOM 4516 N N . VAL B 1 69 ? 13.297 -30.734 -2.344 1 92.25 69 VAL B N 1
ATOM 4517 C CA . VAL B 1 69 ? 14.656 -30.25 -2.109 1 92.25 69 VAL B CA 1
ATOM 4518 C C . VAL B 1 69 ? 15.094 -30.594 -0.687 1 92.25 69 VAL B C 1
ATOM 4520 O O . VAL B 1 69 ? 14.297 -30.516 0.25 1 92.25 69 VAL B O 1
ATOM 4523 N N . HIS B 1 70 ? 16.344 -30.969 -0.525 1 88.94 70 HIS B N 1
ATOM 4524 C CA . HIS B 1 70 ? 16.938 -31.328 0.755 1 88.94 70 HIS B CA 1
ATOM 4525 C C . HIS B 1 70 ? 16 -32.25 1.555 1 88.94 70 HIS B C 1
ATOM 4527 O O . HIS B 1 70 ? 15.281 -31.766 2.441 1 88.94 70 HIS B O 1
ATOM 4533 N N . ARG B 1 71 ? 15.945 -33.406 1.358 1 84.19 71 ARG B N 1
ATOM 4534 C CA . ARG B 1 71 ? 15.219 -34.438 2.082 1 84.19 71 ARG B CA 1
ATOM 4535 C C . ARG B 1 71 ? 13.727 -34.406 1.778 1 84.19 71 ARG B C 1
ATOM 4537 O O . ARG B 1 71 ? 13.297 -34.75 0.684 1 84.19 71 ARG B O 1
ATOM 4544 N N . ASN B 1 72 ? 12.914 -33.469 2.594 1 89.94 72 ASN B N 1
ATOM 4545 C CA . ASN B 1 72 ? 11.469 -33.625 2.51 1 89.94 72 ASN B CA 1
ATOM 4546 C C . ASN B 1 72 ? 10.773 -32.312 2.199 1 89.94 72 ASN B C 1
ATOM 4548 O O . ASN B 1 72 ? 9.555 -32.188 2.301 1 89.94 72 ASN B O 1
ATOM 4552 N N . MET B 1 73 ? 11.523 -31.359 1.694 1 94.69 73 MET B N 1
ATOM 4553 C CA . MET B 1 73 ? 10.922 -30.062 1.376 1 94.69 73 MET B CA 1
ATOM 4554 C C . MET B 1 73 ? 10.438 -30.031 -0.072 1 94.69 73 MET B C 1
ATOM 4556 O O . MET B 1 73 ? 11.25 -30.094 -0.999 1 94.69 73 MET B O 1
ATOM 4560 N N . PRO B 1 74 ? 9.086 -30 -0.279 1 96.5 74 PRO B N 1
ATOM 4561 C CA . PRO B 1 74 ? 8.664 -29.766 -1.662 1 96.5 74 PRO B CA 1
ATOM 4562 C C . PRO B 1 74 ? 9.258 -28.484 -2.252 1 96.5 74 PRO B C 1
ATOM 4564 O O . PRO B 1 74 ? 9.156 -27.406 -1.647 1 96.5 74 PRO B O 1
ATOM 4567 N N . ALA B 1 75 ? 9.828 -28.5 -3.406 1 96.19 75 ALA B N 1
ATOM 4568 C CA . ALA B 1 75 ? 10.57 -27.391 -4.004 1 96.19 75 ALA B CA 1
ATOM 4569 C C . ALA B 1 75 ? 9.68 -26.172 -4.18 1 96.19 75 ALA B C 1
ATOM 4571 O O . ALA B 1 75 ? 10.086 -25.047 -3.854 1 96.19 75 ALA B O 1
ATOM 4572 N N . CYS B 1 76 ? 8.477 -26.391 -4.633 1 97.44 76 CYS B N 1
ATOM 4573 C CA . CYS B 1 76 ? 7.609 -25.266 -4.98 1 97.44 76 CYS B CA 1
ATOM 4574 C C . CYS B 1 76 ? 7.086 -24.578 -3.727 1 97.44 76 CYS B C 1
ATOM 4576 O O . CYS B 1 76 ? 6.66 -23.422 -3.783 1 97.44 76 CYS B O 1
ATOM 4578 N N . ASN B 1 77 ? 7.062 -25.266 -2.564 1 97.94 77 ASN B N 1
ATOM 4579 C CA . ASN B 1 77 ? 6.723 -24.594 -1.318 1 97.94 77 ASN B CA 1
ATOM 4580 C C . ASN B 1 77 ? 7.738 -23.5 -0.976 1 97.94 77 ASN B C 1
ATOM 4582 O O . ASN B 1 77 ? 7.363 -22.375 -0.661 1 97.94 77 ASN B O 1
ATOM 4586 N N . LEU B 1 78 ? 8.977 -23.859 -1.098 1 97.88 78 LEU B N 1
ATOM 4587 C CA . LEU B 1 78 ? 10.062 -22.938 -0.778 1 97.88 78 LEU B CA 1
ATOM 4588 C C . LEU B 1 78 ? 10.156 -21.828 -1.812 1 97.88 78 LEU B C 1
ATOM 4590 O O . LEU B 1 78 ? 10.273 -20.641 -1.453 1 97.88 78 LEU B O 1
ATOM 4594 N N . LEU B 1 79 ? 10.047 -22.219 -3.041 1 97.81 79 LEU B N 1
ATOM 4595 C CA . LEU B 1 79 ? 10.211 -21.266 -4.137 1 97.81 79 LEU B CA 1
ATOM 4596 C C . LEU B 1 79 ? 9.062 -20.266 -4.156 1 97.81 79 LEU B C 1
ATOM 4598 O O . LEU B 1 79 ? 9.273 -19.094 -4.461 1 97.81 79 LEU B O 1
ATOM 4602 N N . LEU B 1 80 ? 7.863 -20.766 -3.893 1 98.5 80 LEU B N 1
ATOM 4603 C CA . LEU B 1 80 ? 6.727 -19.844 -3.842 1 98.5 80 LEU B CA 1
ATOM 4604 C C . LEU B 1 80 ? 6.891 -18.828 -2.717 1 98.5 80 LEU B C 1
ATOM 4606 O O . LEU B 1 80 ? 6.613 -17.641 -2.898 1 98.5 80 LEU B O 1
ATOM 4610 N N . SER B 1 81 ? 7.367 -19.266 -1.563 1 98.75 81 SER B N 1
ATOM 4611 C CA . SER B 1 81 ? 7.648 -18.344 -0.46 1 98.75 81 SER B CA 1
ATOM 4612 C C . SER B 1 81 ? 8.688 -17.297 -0.856 1 98.75 81 SER B C 1
ATOM 4614 O O . SER B 1 81 ? 8.523 -16.125 -0.56 1 98.75 81 SER B O 1
ATOM 4616 N N . GLY B 1 82 ? 9.742 -17.781 -1.535 1 98.62 82 GLY B N 1
ATOM 4617 C CA . GLY B 1 82 ? 10.758 -16.859 -2.02 1 98.62 82 GLY B CA 1
ATOM 4618 C C . GLY B 1 82 ? 10.219 -15.828 -2.998 1 98.62 82 GLY B C 1
ATOM 4619 O O . GLY B 1 82 ? 10.484 -14.633 -2.859 1 98.62 82 GLY B O 1
ATOM 4620 N N . ALA B 1 83 ? 9.445 -16.328 -3.934 1 98.5 83 ALA B N 1
ATOM 4621 C CA . ALA B 1 83 ? 8.898 -15.438 -4.961 1 98.5 83 ALA B CA 1
ATOM 4622 C C . ALA B 1 83 ? 8.008 -14.359 -4.34 1 98.5 83 ALA B C 1
ATOM 4624 O O . ALA B 1 83 ? 8.086 -13.188 -4.723 1 98.5 83 ALA B O 1
ATOM 4625 N N . ILE B 1 84 ? 7.152 -14.766 -3.395 1 98.69 84 ILE B N 1
ATOM 4626 C CA . ILE B 1 84 ? 6.27 -13.82 -2.717 1 98.69 84 ILE B CA 1
ATOM 4627 C C . ILE B 1 84 ? 7.102 -12.766 -1.99 1 98.69 84 ILE B C 1
ATOM 4629 O O . ILE B 1 84 ? 6.879 -11.562 -2.16 1 98.69 84 ILE B O 1
ATOM 4633 N N . HIS B 1 85 ? 8.07 -13.172 -1.281 1 98.75 85 HIS B N 1
ATOM 4634 C CA . HIS B 1 85 ? 8.875 -12.273 -0.458 1 98.75 85 HIS B CA 1
ATOM 4635 C C . HIS B 1 85 ? 9.758 -11.375 -1.32 1 98.75 85 HIS B C 1
ATOM 4637 O O . HIS B 1 85 ? 9.797 -10.164 -1.116 1 98.75 85 HIS B O 1
ATOM 4643 N N . PHE B 1 86 ? 10.445 -11.93 -2.344 1 98.62 86 PHE B N 1
ATOM 4644 C CA . PHE B 1 86 ? 11.469 -11.219 -3.105 1 98.62 86 PHE B CA 1
ATOM 4645 C C . PHE B 1 86 ? 10.836 -10.234 -4.078 1 98.62 86 PHE B C 1
ATOM 4647 O O . PHE B 1 86 ? 11.5 -9.32 -4.566 1 98.62 86 PHE B O 1
ATOM 4654 N N . SER B 1 87 ? 9.578 -10.477 -4.371 1 97.5 87 SER B N 1
ATOM 4655 C CA . SER B 1 87 ? 8.875 -9.547 -5.254 1 97.5 87 SER B CA 1
ATOM 4656 C C . SER B 1 87 ? 8.234 -8.406 -4.465 1 97.5 87 SER B C 1
ATOM 4658 O O . SER B 1 87 ? 7.766 -7.43 -5.047 1 97.5 87 SER B O 1
ATOM 4660 N N . GLY B 1 88 ? 8.148 -8.539 -3.166 1 96.81 88 GLY B N 1
ATOM 4661 C CA . GLY B 1 88 ? 7.543 -7.516 -2.33 1 96.81 88 GLY B CA 1
ATOM 4662 C C . GLY B 1 88 ? 6.047 -7.703 -2.143 1 96.81 88 GLY B C 1
ATOM 4663 O O . GLY B 1 88 ? 5.375 -6.844 -1.565 1 96.81 88 GLY B O 1
ATOM 4664 N N . CYS B 1 89 ? 5.473 -8.828 -2.576 1 97.62 89 CYS B N 1
ATOM 4665 C CA . CYS B 1 89 ? 4.047 -9.094 -2.408 1 97.62 89 CYS B CA 1
ATOM 4666 C C . CYS B 1 89 ? 3.707 -9.344 -0.942 1 97.62 89 CYS B C 1
ATOM 4668 O O . CYS B 1 89 ? 4.555 -9.797 -0.173 1 97.62 89 CYS B O 1
ATOM 4670 N N . MET B 1 90 ? 2.504 -8.969 -0.642 1 96.88 90 MET B N 1
ATOM 4671 C CA . MET B 1 90 ? 2.012 -9.273 0.7 1 96.88 90 MET B CA 1
ATOM 4672 C C . MET B 1 90 ? 1.534 -10.719 0.794 1 96.88 90 MET B C 1
ATOM 4674 O O . MET B 1 90 ? 0.631 -11.125 0.062 1 96.88 90 MET B O 1
ATOM 4678 N N . ALA B 1 91 ? 2.076 -11.422 1.701 1 97.38 91 ALA B N 1
ATOM 4679 C CA . ALA B 1 91 ? 1.916 -12.875 1.769 1 97.38 91 ALA B CA 1
ATOM 4680 C C . ALA B 1 91 ? 0.454 -13.25 1.981 1 97.38 91 ALA B C 1
ATOM 4682 O O . ALA B 1 91 ? -0.096 -14.07 1.24 1 97.38 91 ALA B O 1
ATOM 4683 N N . THR B 1 92 ? -0.177 -12.641 2.939 1 96.19 92 THR B N 1
ATOM 4684 C CA . THR B 1 92 ? -1.535 -13.031 3.299 1 96.19 92 THR B CA 1
ATOM 4685 C C . THR B 1 92 ? -2.502 -12.742 2.152 1 96.19 92 THR B C 1
ATOM 4687 O O . THR B 1 92 ? -3.35 -13.578 1.826 1 96.19 92 THR B O 1
ATOM 4690 N N . GLN B 1 93 ? -2.379 -11.664 1.562 1 96.44 93 GLN B N 1
ATOM 4691 C CA . GLN B 1 93 ? -3.242 -11.289 0.447 1 96.44 93 GLN B CA 1
ATOM 4692 C C . GLN B 1 93 ? -2.975 -12.164 -0.773 1 96.44 93 GLN B C 1
ATOM 4694 O O . GLN B 1 93 ? -3.908 -12.578 -1.467 1 96.44 93 GLN B O 1
ATOM 4699 N N . THR B 1 94 ? -1.701 -12.445 -1.056 1 98.25 94 THR B N 1
ATOM 4700 C CA . THR B 1 94 ? -1.319 -13.273 -2.195 1 98.25 94 THR B CA 1
ATOM 4701 C C . THR B 1 94 ? -1.853 -14.695 -2.035 1 98.25 94 THR B C 1
ATOM 4703 O O . THR B 1 94 ? -2.408 -15.266 -2.977 1 98.25 94 THR B O 1
ATOM 4706 N N . ILE B 1 95 ? -1.721 -15.227 -0.873 1 98.06 95 ILE B N 1
ATOM 4707 C CA . ILE B 1 95 ? -2.17 -16.594 -0.623 1 98.06 95 ILE B CA 1
ATOM 4708 C C . ILE B 1 95 ? -3.693 -16.656 -0.696 1 98.06 95 ILE B C 1
ATOM 4710 O O . ILE B 1 95 ? -4.254 -17.625 -1.222 1 98.06 95 ILE B O 1
ATOM 4714 N N . ARG B 1 96 ? -4.336 -15.625 -0.202 1 96.44 96 ARG B N 1
ATOM 4715 C CA . ARG B 1 96 ? -5.785 -15.555 -0.333 1 96.44 96 ARG B CA 1
ATOM 4716 C C . ARG B 1 96 ? -6.203 -15.516 -1.799 1 96.44 96 ARG B C 1
ATOM 4718 O O . ARG B 1 96 ? -7.199 -16.141 -2.18 1 96.44 96 ARG B O 1
ATOM 4725 N N . MET B 1 97 ? -5.484 -14.789 -2.582 1 97.88 97 MET B N 1
ATOM 4726 C CA . MET B 1 97 ? -5.75 -14.711 -4.016 1 97.88 97 MET B CA 1
ATOM 4727 C C . MET B 1 97 ? -5.582 -16.078 -4.676 1 97.88 97 MET B C 1
ATOM 4729 O O . MET B 1 97 ? -6.422 -16.484 -5.484 1 97.88 97 MET B O 1
ATOM 4733 N N . LEU B 1 98 ? -4.527 -16.812 -4.332 1 98.25 98 LEU B N 1
ATOM 4734 C CA . LEU B 1 98 ? -4.281 -18.125 -4.898 1 98.25 98 LEU B CA 1
ATOM 4735 C C . LEU B 1 98 ? -5.367 -19.109 -4.48 1 98.25 98 LEU B C 1
ATOM 4737 O O . LEU B 1 98 ? -5.805 -19.938 -5.281 1 98.25 98 LEU B O 1
ATOM 4741 N N . LYS B 1 99 ? -5.809 -18.938 -3.256 1 96.56 99 LYS B N 1
ATOM 4742 C CA . LYS B 1 99 ? -6.891 -19.797 -2.771 1 96.56 99 LYS B CA 1
ATOM 4743 C C . LYS B 1 99 ? -8.195 -19.469 -3.488 1 96.56 99 LYS B C 1
ATOM 4745 O O . LYS B 1 99 ? -8.961 -20.391 -3.826 1 96.56 99 LYS B O 1
ATOM 4750 N N . LEU B 1 100 ? -8.453 -18.234 -3.617 1 96.94 100 LEU B N 1
ATOM 4751 C CA . LEU B 1 100 ? -9.641 -17.828 -4.367 1 96.94 100 LEU B CA 1
ATOM 4752 C C . LEU B 1 100 ? -9.602 -18.391 -5.785 1 96.94 100 LEU B C 1
ATOM 4754 O O . LEU B 1 100 ? -10.648 -18.766 -6.332 1 96.94 100 LEU B O 1
ATOM 4758 N N . PHE B 1 101 ? -8.43 -18.469 -6.359 1 97.31 101 PHE B N 1
ATOM 4759 C CA . PHE B 1 101 ? -8.203 -19.031 -7.691 1 97.31 101 PHE B CA 1
ATOM 4760 C C . PHE B 1 101 ? -8.398 -20.531 -7.691 1 97.31 101 PHE B C 1
ATOM 4762 O O . PHE B 1 101 ? -8.57 -21.141 -8.75 1 97.31 101 PHE B O 1
ATOM 4769 N N . GLY B 1 102 ? -8.406 -21.156 -6.555 1 96.56 102 GLY B N 1
ATOM 4770 C CA . GLY B 1 102 ? -8.562 -22.609 -6.426 1 96.56 102 GLY B CA 1
ATOM 4771 C C . GLY B 1 102 ? -7.254 -23.359 -6.578 1 96.56 102 GLY B C 1
ATOM 4772 O O . GLY B 1 102 ? -7.254 -24.531 -6.957 1 96.56 102 GLY B O 1
ATOM 4773 N N . LEU B 1 103 ? -6.176 -22.703 -6.359 1 97.56 103 LEU B N 1
ATOM 4774 C CA . LEU B 1 103 ? -4.859 -23.312 -6.508 1 97.56 103 LEU B CA 1
ATOM 4775 C C . LEU B 1 103 ? -4.391 -23.922 -5.188 1 97.56 103 LEU B C 1
ATOM 4777 O O . LEU B 1 103 ? -4.441 -23.266 -4.145 1 97.56 103 LEU B O 1
ATOM 4781 N N . GLN B 1 104 ? -4.012 -25.156 -5.215 1 96.75 104 GLN B N 1
ATOM 4782 C CA . GLN B 1 104 ? -3.363 -25.766 -4.062 1 96.75 104 GLN B CA 1
ATOM 4783 C C . GLN B 1 104 ? -2.062 -25.047 -3.715 1 96.75 104 GLN B C 1
ATOM 4785 O O . GLN B 1 104 ? -1.147 -24.984 -4.539 1 96.75 104 GLN B O 1
ATOM 4790 N N . CYS B 1 105 ? -1.957 -24.531 -2.562 1 96.25 105 CYS B N 1
ATOM 4791 C CA . CYS B 1 105 ? -0.779 -23.719 -2.271 1 96.25 105 CYS B CA 1
ATOM 4792 C C . CYS B 1 105 ? -0.451 -23.734 -0.784 1 96.25 105 CYS B C 1
ATOM 4794 O O . CYS B 1 105 ? -1.155 -24.375 -0 1 96.25 105 CYS B O 1
ATOM 4796 N N . ILE B 1 106 ? 0.608 -23.109 -0.334 1 98.06 106 ILE B N 1
ATOM 4797 C CA . ILE B 1 106 ? 1.082 -23.078 1.045 1 98.06 106 ILE B CA 1
ATOM 4798 C C . ILE B 1 106 ? 0.168 -22.203 1.892 1 98.06 106 ILE B C 1
ATOM 4800 O O . ILE B 1 106 ? -0.584 -21.391 1.357 1 98.06 106 ILE B O 1
ATOM 4804 N N . SER B 1 107 ? 0.218 -22.344 3.207 1 97.88 107 SER B N 1
ATOM 4805 C CA . SER B 1 107 ? -0.504 -21.5 4.148 1 97.88 107 SER B CA 1
ATOM 4806 C C . SER B 1 107 ? 0.322 -20.266 4.527 1 97.88 107 SER B C 1
ATOM 4808 O O . SER B 1 107 ? 1.538 -20.25 4.332 1 97.88 107 SER B O 1
ATOM 4810 N N . PRO B 1 108 ? -0.345 -19.234 5.055 1 97.31 108 PRO B N 1
ATOM 4811 C CA . PRO B 1 108 ? 0.425 -18.094 5.57 1 97.31 108 PRO B CA 1
ATOM 4812 C C . PRO B 1 108 ? 1.434 -18.5 6.641 1 97.31 108 PRO B C 1
ATOM 4814 O O . PRO B 1 108 ? 2.547 -17.969 6.68 1 97.31 108 PRO B O 1
ATOM 4817 N N . GLY B 1 109 ? 1.031 -19.453 7.457 1 97.75 109 GLY B N 1
ATOM 4818 C CA . GLY B 1 109 ? 1.952 -19.938 8.469 1 97.75 109 GLY B CA 1
ATOM 4819 C C . GLY B 1 109 ? 3.229 -20.516 7.887 1 97.75 109 GLY B C 1
ATOM 4820 O O . GLY B 1 109 ? 4.32 -20.25 8.391 1 97.75 109 GLY B O 1
ATOM 4821 N N . THR B 1 110 ? 3.047 -21.297 6.855 1 98.12 110 THR B N 1
ATOM 4822 C CA . THR B 1 110 ? 4.207 -21.859 6.172 1 98.12 110 THR B CA 1
ATOM 4823 C C . THR B 1 110 ? 5.074 -20.766 5.582 1 98.12 110 THR B C 1
ATOM 4825 O O . THR B 1 110 ? 6.301 -20.797 5.707 1 98.12 110 THR B O 1
ATOM 4828 N N . PHE B 1 111 ? 4.473 -19.812 5 1 98.5 111 PHE B N 1
ATOM 4829 C CA . PHE B 1 111 ? 5.219 -18.703 4.441 1 98.5 111 PHE B CA 1
ATOM 4830 C C . PHE B 1 111 ? 6.051 -18.016 5.516 1 98.5 111 PHE B C 1
ATOM 4832 O O . PHE B 1 111 ? 7.238 -17.734 5.312 1 98.5 111 PHE B O 1
ATOM 4839 N N . PHE B 1 112 ? 5.422 -17.672 6.594 1 98.44 112 PHE B N 1
ATOM 4840 C CA . PHE B 1 112 ? 6.109 -16.875 7.605 1 98.44 112 PHE B CA 1
ATOM 4841 C C . PHE B 1 112 ? 7.23 -17.672 8.258 1 98.44 112 PHE B C 1
ATOM 4843 O O . PHE B 1 112 ? 8.25 -17.125 8.656 1 98.44 112 PHE B O 1
ATOM 4850 N N . ARG B 1 113 ? 7.039 -18.938 8.297 1 98.12 113 ARG B N 1
ATOM 4851 C CA . ARG B 1 113 ? 8.133 -19.797 8.742 1 98.12 113 ARG B CA 1
ATOM 4852 C C . ARG B 1 113 ? 9.297 -19.75 7.762 1 98.12 113 ARG B C 1
ATOM 4854 O O . ARG B 1 113 ? 10.453 -19.594 8.164 1 98.12 113 ARG B O 1
ATOM 4861 N N . HIS B 1 114 ? 8.992 -19.953 6.453 1 98.62 114 HIS B N 1
ATOM 4862 C CA . HIS B 1 114 ? 10.031 -19.875 5.43 1 98.62 114 HIS B CA 1
ATOM 4863 C C . HIS B 1 114 ? 10.703 -18.5 5.438 1 98.62 114 HIS B C 1
ATOM 4865 O O . HIS B 1 114 ? 11.922 -18.406 5.242 1 98.62 114 HIS B O 1
ATOM 4871 N N . GLN B 1 115 ? 9.883 -17.453 5.59 1 98.62 115 GLN B N 1
ATOM 4872 C CA . GLN B 1 115 ? 10.414 -16.094 5.621 1 98.62 115 GLN B CA 1
ATOM 4873 C C . GLN B 1 115 ? 11.445 -15.938 6.734 1 98.62 115 GLN B C 1
ATOM 4875 O O . GLN B 1 115 ? 12.547 -15.43 6.5 1 98.62 115 GLN B O 1
ATOM 4880 N N . ARG B 1 116 ? 11.086 -16.344 7.93 1 98.12 116 ARG B N 1
ATOM 4881 C CA . ARG B 1 116 ? 11.922 -16.188 9.109 1 98.12 116 ARG B CA 1
ATOM 4882 C C . ARG B 1 116 ? 13.219 -16.969 8.977 1 98.12 116 ARG B C 1
ATOM 4884 O O . ARG B 1 116 ? 14.305 -16.438 9.188 1 98.12 116 ARG B O 1
ATOM 4891 N N . TYR B 1 117 ? 13.086 -18.172 8.5 1 98.38 117 TYR B N 1
ATOM 4892 C CA . TYR B 1 117 ? 14.211 -19.094 8.625 1 98.38 117 TYR B CA 1
ATOM 4893 C C . TYR B 1 117 ? 15.07 -19.094 7.371 1 98.38 117 TYR B C 1
ATOM 4895 O O . TYR B 1 117 ? 16.266 -19.406 7.422 1 98.38 117 TYR B O 1
ATOM 4903 N N . TYR B 1 118 ? 14.461 -18.703 6.25 1 98.62 118 TYR B N 1
ATOM 4904 C CA . TYR B 1 118 ? 15.219 -18.984 5.035 1 98.62 118 TYR B CA 1
ATOM 4905 C C . TYR B 1 118 ? 15.32 -17.75 4.156 1 98.62 118 TYR B C 1
ATOM 4907 O O . TYR B 1 118 ? 16.406 -17.391 3.707 1 98.62 118 TYR B O 1
ATOM 4915 N N . THR B 1 119 ? 14.219 -17.047 3.867 1 98.81 119 THR B N 1
ATOM 4916 C CA . THR B 1 119 ? 14.281 -15.984 2.869 1 98.81 119 THR B CA 1
ATOM 4917 C C . THR B 1 119 ? 14.93 -14.734 3.451 1 98.81 119 THR B C 1
ATOM 4919 O O . THR B 1 119 ? 15.68 -14.031 2.758 1 98.81 119 THR B O 1
ATOM 4922 N N . ILE B 1 120 ? 14.719 -14.367 4.738 1 98.81 120 ILE B N 1
ATOM 4923 C CA . ILE B 1 120 ? 15.312 -13.18 5.344 1 98.81 120 ILE B CA 1
ATOM 4924 C C . ILE B 1 120 ? 16.828 -13.328 5.383 1 98.81 120 ILE B C 1
ATOM 4926 O O . ILE B 1 120 ? 17.562 -12.461 4.906 1 98.81 120 ILE B O 1
ATOM 4930 N N . PRO B 1 121 ? 17.328 -14.453 5.871 1 98.69 121 PRO B N 1
ATOM 4931 C CA . PRO B 1 121 ? 18.781 -14.602 5.844 1 98.69 121 PRO B CA 1
ATOM 4932 C C . PRO B 1 121 ? 19.359 -14.523 4.434 1 98.69 121 PRO B C 1
ATOM 4934 O O . PRO B 1 121 ? 20.453 -13.984 4.238 1 98.69 121 PRO B O 1
ATOM 4937 N N . THR B 1 122 ? 18.641 -15.055 3.463 1 98.81 122 THR B N 1
ATOM 4938 C CA . THR B 1 122 ? 19.094 -15.016 2.076 1 98.81 122 THR B CA 1
ATOM 4939 C C . THR B 1 122 ? 19.203 -13.578 1.584 1 98.81 122 THR B C 1
ATOM 4941 O O . THR B 1 122 ? 20.172 -13.203 0.917 1 98.81 122 THR B O 1
ATOM 4944 N N . ILE B 1 123 ? 18.203 -12.766 1.908 1 98.88 123 ILE B N 1
ATOM 4945 C CA . ILE B 1 123 ? 18.172 -11.359 1.511 1 98.88 123 ILE B CA 1
ATOM 4946 C C . ILE B 1 123 ? 19.328 -10.617 2.174 1 98.88 123 ILE B C 1
ATOM 4948 O O . ILE B 1 123 ? 20.047 -9.852 1.517 1 98.88 123 ILE B O 1
ATOM 4952 N N . VAL B 1 124 ? 19.516 -10.844 3.459 1 98.69 124 VAL B N 1
ATOM 4953 C CA . VAL B 1 124 ? 20.547 -10.141 4.223 1 98.69 124 VAL B CA 1
ATOM 4954 C C . VAL B 1 124 ? 21.922 -10.477 3.67 1 98.69 124 VAL B C 1
ATOM 4956 O O . VAL B 1 124 ? 22.766 -9.594 3.506 1 98.69 124 VAL B O 1
ATOM 4959 N N . GLN B 1 125 ? 22.094 -11.742 3.359 1 98.31 125 GLN B N 1
ATOM 4960 C CA . GLN B 1 125 ? 23.375 -12.156 2.799 1 98.31 125 GLN B CA 1
ATOM 4961 C C . GLN B 1 125 ? 23.609 -11.516 1.433 1 98.31 125 GLN B C 1
ATOM 4963 O O . GLN B 1 125 ? 24.734 -11.078 1.13 1 98.31 125 GLN B O 1
ATOM 4968 N N . ALA B 1 126 ? 22.609 -11.531 0.622 1 98.56 126 ALA B N 1
ATOM 4969 C CA . ALA B 1 126 ? 22.734 -10.906 -0.691 1 98.56 126 ALA B CA 1
ATOM 4970 C C . ALA B 1 126 ? 23.078 -9.43 -0.561 1 98.56 126 ALA B C 1
ATOM 4972 O O . ALA B 1 126 ? 23.906 -8.914 -1.319 1 98.56 126 ALA B O 1
ATOM 4973 N N . TRP B 1 127 ? 22.469 -8.742 0.358 1 98.62 127 TRP B N 1
ATOM 4974 C CA . TRP B 1 127 ? 22.766 -7.328 0.599 1 98.62 127 TRP B CA 1
ATOM 4975 C C . TRP B 1 127 ? 24.203 -7.133 1.059 1 98.62 127 TRP B C 1
ATOM 4977 O O . TRP B 1 127 ? 24.906 -6.25 0.563 1 98.62 127 TRP B O 1
ATOM 4987 N N . ARG B 1 128 ? 24.641 -7.949 1.98 1 98.06 128 ARG B N 1
ATOM 4988 C CA . ARG B 1 128 ? 26.016 -7.848 2.48 1 98.06 128 ARG B CA 1
ATOM 4989 C C . ARG B 1 128 ? 27.016 -8.031 1.351 1 98.06 128 ARG B C 1
ATOM 4991 O O . ARG B 1 128 ? 28.031 -7.32 1.294 1 98.06 128 ARG B O 1
ATOM 4998 N N . ASN B 1 129 ? 26.703 -8.969 0.502 1 97.88 129 ASN B N 1
ATOM 4999 C CA . ASN B 1 129 ? 27.562 -9.18 -0.652 1 97.88 129 ASN B CA 1
ATOM 5000 C C . ASN B 1 129 ? 27.594 -7.957 -1.562 1 97.88 129 ASN B C 1
ATOM 5002 O O . ASN B 1 129 ? 28.656 -7.547 -2.021 1 97.88 129 ASN B O 1
ATOM 5006 N N . GLU B 1 130 ? 26.438 -7.438 -1.835 1 97.75 130 GLU B N 1
ATOM 5007 C CA . GLU B 1 130 ? 26.328 -6.238 -2.658 1 97.75 130 GLU B CA 1
ATOM 5008 C C . GLU B 1 130 ? 27.078 -5.07 -2.025 1 97.75 130 GLU B C 1
ATOM 5010 O O . GLU B 1 130 ? 27.828 -4.363 -2.705 1 97.75 130 GLU B O 1
ATOM 5015 N N . GLN B 1 131 ? 26.875 -4.875 -0.791 1 98 131 GLN B N 1
ATOM 5016 C CA . GLN B 1 131 ? 27.516 -3.799 -0.04 1 98 131 GLN B CA 1
ATOM 5017 C C . GLN B 1 131 ? 29.031 -3.924 -0.075 1 98 131 GLN B C 1
ATOM 5019 O O . GLN B 1 131 ? 29.734 -2.939 -0.31 1 98 131 GLN B O 1
ATOM 5024 N N . ARG B 1 132 ? 29.516 -5.133 0.104 1 97.5 132 ARG B N 1
ATOM 5025 C CA . ARG B 1 132 ? 30.953 -5.391 0.044 1 97.5 132 ARG B CA 1
ATOM 5026 C C . ARG B 1 132 ? 31.5 -5.082 -1.343 1 97.5 132 ARG B C 1
ATOM 5028 O O . ARG B 1 132 ? 32.594 -4.543 -1.473 1 97.5 132 ARG B O 1
ATOM 5035 N N . GLY B 1 133 ? 30.734 -5.457 -2.316 1 97.56 133 GLY B N 1
ATOM 5036 C CA . GLY B 1 133 ? 31.141 -5.148 -3.676 1 97.56 133 GLY B CA 1
ATOM 5037 C C . GLY B 1 133 ? 31.25 -3.658 -3.941 1 97.56 133 GLY B C 1
ATOM 5038 O O . GLY B 1 133 ? 32.219 -3.201 -4.551 1 97.56 133 GLY B O 1
ATOM 5039 N N . ILE B 1 134 ? 30.344 -2.891 -3.449 1 97.56 134 ILE B N 1
ATOM 5040 C CA . ILE B 1 134 ? 30.328 -1.444 -3.639 1 97.56 134 ILE B CA 1
ATOM 5041 C C . ILE B 1 134 ? 31.516 -0.817 -2.893 1 97.56 134 ILE B C 1
ATOM 5043 O O . ILE B 1 134 ? 32.188 0.051 -3.43 1 97.56 134 ILE B O 1
ATOM 5047 N N . ILE B 1 135 ? 31.719 -1.297 -1.692 1 97.44 135 ILE B N 1
ATOM 5048 C CA . ILE B 1 135 ? 32.812 -0.767 -0.865 1 97.44 135 ILE B CA 1
ATOM 5049 C C . ILE B 1 135 ? 34.156 -1.017 -1.545 1 97.44 135 ILE B C 1
ATOM 5051 O O . ILE B 1 135 ? 35 -0.127 -1.598 1 97.44 135 ILE B O 1
ATOM 5055 N N . ARG B 1 136 ? 34.281 -2.178 -2.104 1 96.69 136 ARG B N 1
ATOM 5056 C CA . ARG B 1 136 ? 35.5 -2.502 -2.822 1 96.69 136 ARG B CA 1
ATOM 5057 C C . ARG B 1 136 ? 35.688 -1.569 -4.012 1 96.69 136 ARG B C 1
ATOM 5059 O O . ARG B 1 136 ? 36.781 -1.051 -4.227 1 96.69 136 ARG B O 1
ATOM 5066 N N . GLU B 1 137 ? 34.656 -1.371 -4.676 1 96.12 137 GLU B N 1
ATOM 5067 C CA . GLU B 1 137 ? 34.719 -0.481 -5.832 1 96.12 137 GLU B CA 1
ATOM 5068 C C . GLU B 1 137 ? 35.062 0.941 -5.418 1 96.12 137 GLU B C 1
ATOM 5070 O O . GLU B 1 137 ? 35.906 1.593 -6.07 1 96.12 137 GLU B O 1
ATOM 5075 N N . LEU B 1 138 ? 34.531 1.388 -4.395 1 96.69 138 LEU B N 1
ATOM 5076 C CA . LEU B 1 138 ? 34.75 2.752 -3.926 1 96.69 138 LEU B CA 1
ATOM 5077 C C . LEU B 1 138 ? 36.156 2.922 -3.375 1 96.69 138 LEU B C 1
ATOM 5079 O O . LEU B 1 138 ? 36.781 3.984 -3.527 1 96.69 138 LEU B O 1
ATOM 5083 N N . LYS B 1 139 ? 36.656 1.893 -2.793 1 95.44 139 LYS B N 1
ATOM 5084 C CA . LYS B 1 139 ? 38.031 1.933 -2.309 1 95.44 139 LYS B CA 1
ATOM 5085 C C . LYS B 1 139 ? 39.031 2.02 -3.467 1 95.44 139 LYS B C 1
ATOM 5087 O O . LYS B 1 139 ? 40.031 2.725 -3.379 1 95.44 139 LYS B O 1
ATOM 5092 N N . GLU B 1 140 ? 38.719 1.392 -4.469 1 94.69 140 GLU B N 1
ATOM 5093 C CA . GLU B 1 140 ? 39.562 1.393 -5.652 1 94.69 140 GLU B CA 1
ATOM 5094 C C . GLU B 1 140 ? 39.531 2.744 -6.359 1 94.69 140 GLU B C 1
ATOM 5096 O O . GLU B 1 140 ? 40.531 3.211 -6.875 1 94.69 140 GLU B O 1
ATOM 5101 N N . THR B 1 141 ? 38.438 3.328 -6.441 1 91.31 141 THR B N 1
ATOM 5102 C CA . THR B 1 141 ? 38.25 4.613 -7.105 1 91.31 141 THR B CA 1
ATOM 5103 C C . THR B 1 141 ? 38.938 5.727 -6.301 1 91.31 141 THR B C 1
ATOM 5105 O O . THR B 1 141 ? 39.469 6.68 -6.871 1 91.31 141 THR B O 1
ATOM 5108 N N . GLY B 1 142 ? 38.844 5.688 -5.039 1 85.69 142 GLY B N 1
ATOM 5109 C CA . GLY B 1 142 ? 39.438 6.691 -4.176 1 85.69 142 GLY B CA 1
ATOM 5110 C C . GLY B 1 142 ? 38.625 7.973 -4.102 1 85.69 142 GLY B C 1
ATOM 5111 O O . GLY B 1 142 ? 37.5 8.023 -4.562 1 85.69 142 GLY B O 1
ATOM 5112 N N . GLY B 1 143 ? 39.094 9.195 -3.33 1 86.56 143 GLY B N 1
ATOM 5113 C CA . GLY B 1 143 ? 38.531 10.523 -3.299 1 86.56 143 GLY B CA 1
ATOM 5114 C C . GLY B 1 143 ? 37.5 10.703 -2.188 1 86.56 143 GLY B C 1
ATOM 5115 O O . GLY B 1 143 ? 36.875 11.75 -2.088 1 86.56 143 GLY B O 1
ATOM 5116 N N . GLY B 1 144 ? 37.312 9.797 -1.338 1 92.94 144 GLY B N 1
ATOM 5117 C CA . GLY B 1 144 ? 36.344 9.914 -0.254 1 92.94 144 GLY B CA 1
ATOM 5118 C C . GLY B 1 144 ? 34.906 9.742 -0.711 1 92.94 144 GLY B C 1
ATOM 5119 O O . GLY B 1 144 ? 34.594 9.961 -1.884 1 92.94 144 GLY B O 1
ATOM 5120 N N . LEU B 1 145 ? 34.062 9.516 0.109 1 96.56 145 LEU B N 1
ATOM 5121 C CA . LEU B 1 145 ? 32.656 9.258 -0.2 1 96.56 145 LEU B CA 1
ATOM 5122 C C . LEU B 1 145 ? 31.859 10.562 -0.277 1 96.56 145 LEU B C 1
ATOM 5124 O O . LEU B 1 145 ? 32.094 11.484 0.504 1 96.56 145 LEU B O 1
ATOM 5128 N N . ILE B 1 146 ? 31.016 10.727 -1.254 1 96.12 146 ILE B N 1
ATOM 5129 C CA . ILE B 1 146 ? 30 11.773 -1.33 1 96.12 146 ILE B CA 1
ATOM 5130 C C . ILE B 1 146 ? 28.625 11.172 -1.092 1 96.12 146 ILE B C 1
ATOM 5132 O O . ILE B 1 146 ? 28.078 10.484 -1.958 1 96.12 146 ILE B O 1
ATOM 5136 N N . LEU B 1 147 ? 28.094 11.516 0.056 1 96.94 147 LEU B N 1
ATOM 5137 C CA . LEU B 1 147 ? 26.922 10.773 0.527 1 96.94 147 LEU B CA 1
ATOM 5138 C C . LEU B 1 147 ? 25.719 11.695 0.688 1 96.94 147 LEU B C 1
ATOM 5140 O O . LEU B 1 147 ? 25.859 12.836 1.121 1 96.94 147 LEU B O 1
ATOM 5144 N N . SER B 1 148 ? 24.578 11.234 0.278 1 96.75 148 SER B N 1
ATOM 5145 C CA . SER B 1 148 ? 23.281 11.789 0.674 1 96.75 148 SER B CA 1
ATOM 5146 C C . SER B 1 148 ? 22.578 10.883 1.679 1 96.75 148 SER B C 1
ATOM 5148 O O . SER B 1 148 ? 22.547 9.664 1.507 1 96.75 148 SER B O 1
ATOM 5150 N N . GLY B 1 149 ? 22.094 11.43 2.764 1 96.06 149 GLY B N 1
ATOM 5151 C CA . GLY B 1 149 ? 21.438 10.641 3.799 1 96.06 149 GLY B CA 1
ATOM 5152 C C . GLY B 1 149 ? 20.141 11.242 4.277 1 96.06 149 GLY B C 1
ATOM 5153 O O . GLY B 1 149 ? 19.984 12.461 4.328 1 96.06 149 GLY B O 1
ATOM 5154 N N . ASP B 1 150 ? 19.203 10.391 4.562 1 94.69 150 ASP B N 1
ATOM 5155 C CA . ASP B 1 150 ? 17.922 10.82 5.094 1 94.69 150 ASP B CA 1
ATOM 5156 C C . ASP B 1 150 ? 17.203 9.656 5.789 1 94.69 150 ASP B C 1
ATOM 5158 O O . ASP B 1 150 ? 17.547 8.492 5.574 1 94.69 150 ASP B O 1
ATOM 5162 N N . CYS B 1 151 ? 16.328 10.07 6.688 1 95 151 CYS B N 1
ATOM 5163 C CA . CYS B 1 151 ? 15.539 9.086 7.414 1 95 151 CYS B CA 1
ATOM 5164 C C . CYS B 1 151 ? 14.078 9.133 6.973 1 95 151 CYS B C 1
ATOM 5166 O O . CYS B 1 151 ? 13.523 10.211 6.754 1 95 151 CYS B O 1
ATOM 5168 N N . ARG B 1 152 ? 13.547 7.992 6.828 1 92.12 152 ARG B N 1
ATOM 5169 C CA . ARG B 1 152 ? 12.125 7.855 6.539 1 92.12 152 ARG B CA 1
ATOM 5170 C C . ARG B 1 152 ? 11.383 7.246 7.723 1 92.12 152 ARG B C 1
ATOM 5172 O O . ARG B 1 152 ? 11.812 6.234 8.281 1 92.12 152 ARG B O 1
ATOM 5179 N N . SER B 1 153 ? 10.336 7.906 8.148 1 86.62 153 SER B N 1
ATOM 5180 C CA . SER B 1 153 ? 9.445 7.391 9.188 1 86.62 153 SER B CA 1
ATOM 5181 C C . SER B 1 153 ? 7.984 7.488 8.766 1 86.62 153 SER B C 1
ATOM 5183 O O . SER B 1 153 ? 7.605 8.406 8.039 1 86.62 153 SER B O 1
ATOM 5185 N N . ASP B 1 154 ? 7.316 6.469 9.141 1 75.69 154 ASP B N 1
ATOM 5186 C CA . ASP B 1 154 ? 5.891 6.504 8.828 1 75.69 154 ASP B CA 1
ATOM 5187 C C . ASP B 1 154 ? 5.125 7.344 9.844 1 75.69 154 ASP B C 1
ATOM 5189 O O . ASP B 1 154 ? 5.59 7.547 10.969 1 75.69 154 ASP B O 1
ATOM 5193 N N . SER B 1 155 ? 4.105 8.023 9.375 1 67.38 155 SER B N 1
ATOM 5194 C CA . SER B 1 155 ? 3.188 8.695 10.297 1 67.38 155 SER B CA 1
ATOM 5195 C C . SER B 1 155 ? 2.508 7.691 11.227 1 67.38 155 SER B C 1
ATOM 5197 O O . SER B 1 155 ? 2.648 6.48 11.047 1 67.38 155 SER B O 1
ATOM 5199 N N . PRO B 1 156 ? 1.95 8.312 12.211 1 63.69 156 PRO B N 1
ATOM 5200 C CA . PRO B 1 156 ? 1.347 7.406 13.188 1 63.69 156 PRO B CA 1
ATOM 5201 C C . PRO B 1 156 ? 0.489 6.324 12.539 1 63.69 156 PRO B C 1
ATOM 5203 O O . PRO B 1 156 ? -0.321 6.621 11.656 1 63.69 156 PRO B O 1
ATOM 5206 N N . GLY B 1 157 ? 0.987 5.145 12.578 1 63.09 157 GLY B N 1
ATOM 5207 C CA . GLY B 1 157 ? 0.32 3.975 12.023 1 63.09 157 GLY B CA 1
ATOM 5208 C C . GLY B 1 157 ? 1.039 2.676 12.328 1 63.09 157 GLY B C 1
ATOM 5209 O O . GLY B 1 157 ? 1.615 2.52 13.406 1 63.09 157 GLY B O 1
ATOM 5210 N N . HIS B 1 158 ? 1.06 1.8 11.438 1 67.44 158 HIS B N 1
ATOM 5211 C CA . HIS B 1 158 ? 1.454 0.41 11.641 1 67.44 158 HIS B CA 1
ATOM 5212 C C . HIS B 1 158 ? 2.961 0.289 11.844 1 67.44 158 HIS B C 1
ATOM 5214 O O . HIS B 1 158 ? 3.418 -0.451 12.711 1 67.44 158 HIS B O 1
ATOM 5220 N N . CYS B 1 159 ? 3.721 1.124 11.164 1 77.94 159 CYS B N 1
ATOM 5221 C CA . CYS B 1 159 ? 5.172 1.005 11.25 1 77.94 159 CYS B CA 1
ATOM 5222 C C . CYS B 1 159 ? 5.801 2.316 11.703 1 77.94 159 CYS B C 1
ATOM 5224 O O . CYS B 1 159 ? 6.957 2.598 11.383 1 77.94 159 CYS B O 1
ATOM 5226 N N . ALA B 1 160 ? 5.043 3.049 12.5 1 81.06 160 ALA B N 1
ATOM 5227 C CA . ALA B 1 160 ? 5.504 4.352 12.961 1 81.06 160 ALA B CA 1
ATOM 5228 C C . ALA B 1 160 ? 6.641 4.203 13.977 1 81.06 160 ALA B C 1
ATOM 5230 O O . ALA B 1 160 ? 7.363 5.164 14.25 1 81.06 160 ALA B O 1
ATOM 5231 N N . LYS B 1 161 ? 6.805 3.061 14.477 1 85.44 161 LYS B N 1
ATOM 5232 C CA . LYS B 1 161 ? 7.836 2.82 15.484 1 85.44 161 LYS B CA 1
ATOM 5233 C C . LYS B 1 161 ? 9.211 2.713 14.836 1 85.44 161 LYS B C 1
ATOM 5235 O O . LYS B 1 161 ? 10.234 2.723 15.531 1 85.44 161 LYS B O 1
ATOM 5240 N N . TYR B 1 162 ? 9.211 2.654 13.539 1 91.88 162 TYR B N 1
ATOM 5241 C CA . TYR B 1 162 ? 10.484 2.461 12.852 1 91.88 162 TYR B CA 1
ATOM 5242 C C . TYR B 1 162 ? 10.953 3.75 12.188 1 91.88 162 TYR B C 1
ATOM 5244 O O . TYR B 1 162 ? 10.133 4.527 11.688 1 91.88 162 TYR B O 1
ATOM 5252 N N . GLY B 1 163 ? 12.219 3.992 12.227 1 94.69 163 GLY B N 1
ATOM 5253 C CA . GLY B 1 163 ? 12.922 4.926 11.367 1 94.69 163 GLY B CA 1
ATOM 5254 C C . GLY B 1 163 ? 14.008 4.266 10.531 1 94.69 163 GLY B C 1
ATOM 5255 O O . GLY B 1 163 ? 14.836 3.516 11.055 1 94.69 163 GLY B O 1
ATOM 5256 N N . SER B 1 164 ? 13.906 4.402 9.227 1 95.88 164 SER B N 1
ATOM 5257 C CA . SER B 1 164 ? 14.914 3.816 8.344 1 95.88 164 SER B CA 1
ATOM 5258 C C . SER B 1 164 ? 15.82 4.891 7.75 1 95.88 164 SER B C 1
ATOM 5260 O O . SER B 1 164 ? 15.367 5.762 7.008 1 95.88 164 SER B O 1
ATOM 5262 N N . TYR B 1 165 ? 17.047 4.871 8.094 1 96.94 165 TYR B N 1
ATOM 5263 C CA . TYR B 1 165 ? 18.031 5.801 7.559 1 96.94 165 TYR B CA 1
ATOM 5264 C C . TYR B 1 165 ? 18.781 5.188 6.379 1 96.94 165 TYR B C 1
ATOM 5266 O O . TYR B 1 165 ? 19.25 4.055 6.457 1 96.94 165 TYR B O 1
ATOM 5274 N N . SER B 1 166 ? 18.891 5.879 5.285 1 97.56 166 SER B N 1
ATOM 5275 C CA . SER B 1 166 ? 19.531 5.371 4.086 1 97.56 166 SER B CA 1
ATOM 5276 C C . SER B 1 166 ? 20.625 6.324 3.602 1 97.56 166 SER B C 1
ATOM 5278 O O . SER B 1 166 ? 20.469 7.547 3.68 1 97.56 166 SER B O 1
ATOM 5280 N N . LEU B 1 167 ? 21.688 5.77 3.146 1 97.62 167 LEU B N 1
ATOM 5281 C CA . LEU B 1 167 ? 22.797 6.504 2.564 1 97.62 167 LEU B CA 1
ATOM 5282 C C . LEU B 1 167 ? 23 6.125 1.102 1 97.62 167 LEU B C 1
ATOM 5284 O O . LEU B 1 167 ? 23.109 4.941 0.772 1 97.62 167 LEU B O 1
ATOM 5288 N N . ILE B 1 168 ? 23.016 7.082 0.26 1 97.75 168 ILE B N 1
ATOM 5289 C CA . ILE B 1 168 ? 23.312 6.867 -1.15 1 97.75 168 ILE B CA 1
ATOM 5290 C C . ILE B 1 168 ? 24.656 7.508 -1.493 1 97.75 168 ILE B C 1
ATOM 5292 O O . ILE B 1 168 ? 24.938 8.641 -1.087 1 97.75 168 ILE B O 1
ATOM 5296 N N . GLU B 1 169 ? 25.516 6.766 -2.057 1 97.44 169 GLU B N 1
ATOM 5297 C CA . GLU B 1 169 ? 26.734 7.332 -2.65 1 97.44 169 GLU B CA 1
ATOM 5298 C C . GLU B 1 169 ? 26.438 7.969 -4.004 1 97.44 169 GLU B C 1
ATOM 5300 O O . GLU B 1 169 ? 26.109 7.27 -4.965 1 97.44 169 GLU B O 1
ATOM 5305 N N . ASP B 1 170 ? 26.625 9.234 -4.07 1 94.62 170 ASP B N 1
ATOM 5306 C CA . ASP B 1 170 ? 26.078 10.023 -5.164 1 94.62 170 ASP B CA 1
ATOM 5307 C C . ASP B 1 170 ? 26.891 9.844 -6.441 1 94.62 170 ASP B C 1
ATOM 5309 O O . ASP B 1 170 ? 26.375 10.016 -7.547 1 94.62 170 ASP B O 1
ATOM 5313 N N . ARG B 1 171 ? 28.188 9.484 -6.449 1 93.06 171 ARG B N 1
ATOM 5314 C CA . ARG B 1 171 ? 29.016 9.32 -7.637 1 93.06 171 ARG B CA 1
ATOM 5315 C C . ARG 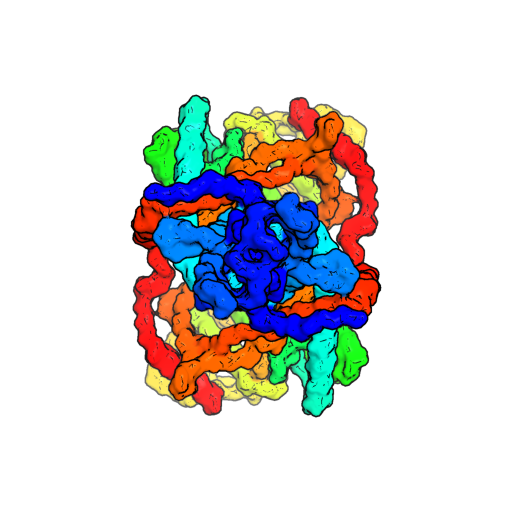B 1 171 ? 28.562 8.117 -8.461 1 93.06 171 ARG B C 1
ATOM 5317 O O . ARG B 1 171 ? 28.594 8.156 -9.695 1 93.06 171 ARG B O 1
ATOM 5324 N N . ILE B 1 172 ? 28.078 7.164 -7.672 1 95.06 172 ILE B N 1
ATOM 5325 C CA . ILE B 1 172 ? 27.688 5.949 -8.383 1 95.06 172 ILE B CA 1
ATOM 5326 C C . ILE B 1 172 ? 26.188 5.738 -8.273 1 95.06 172 ILE B C 1
ATOM 5328 O O . ILE B 1 172 ? 25.641 4.82 -8.883 1 95.06 172 ILE B O 1
ATOM 5332 N N . ASN B 1 173 ? 25.469 6.57 -7.547 1 95.94 173 ASN B N 1
ATOM 5333 C CA . ASN B 1 173 ? 24.016 6.535 -7.379 1 95.94 173 ASN B CA 1
ATOM 5334 C C . ASN B 1 173 ? 23.547 5.164 -6.902 1 95.94 173 ASN B C 1
ATOM 5336 O O . ASN B 1 173 ? 22.672 4.547 -7.531 1 95.94 173 ASN B O 1
ATOM 5340 N N . LYS B 1 174 ? 24.125 4.684 -5.816 1 97.62 174 LYS B N 1
ATOM 5341 C CA . LYS B 1 174 ? 23.75 3.408 -5.211 1 97.62 174 LYS B CA 1
ATOM 5342 C C . LYS B 1 174 ? 23.547 3.553 -3.705 1 97.62 174 LYS B C 1
ATOM 5344 O O . LYS B 1 174 ? 24.281 4.297 -3.043 1 97.62 174 LYS B O 1
ATOM 5349 N N . VAL B 1 175 ? 22.578 2.906 -3.213 1 98.5 175 VAL B N 1
ATOM 5350 C CA . VAL B 1 175 ? 22.422 2.807 -1.767 1 98.5 175 VAL B CA 1
ATOM 5351 C C . VAL B 1 175 ? 23.609 2.07 -1.164 1 98.5 175 VAL B C 1
ATOM 5353 O O . VAL B 1 175 ? 23.922 0.938 -1.551 1 98.5 175 VAL B O 1
ATOM 5356 N N . LEU B 1 176 ? 24.25 2.707 -0.276 1 98.38 176 LEU B N 1
ATOM 5357 C CA . LEU B 1 176 ? 25.453 2.154 0.328 1 98.38 176 LEU B CA 1
ATOM 5358 C C . LEU B 1 176 ? 25.156 1.514 1.677 1 98.38 176 LEU B C 1
ATOM 5360 O O . LEU B 1 176 ? 25.766 0.517 2.053 1 98.38 176 LEU B O 1
ATOM 5364 N N . ASP B 1 177 ? 24.219 2.121 2.377 1 98.5 177 ASP B N 1
ATOM 5365 C CA . ASP B 1 177 ? 23.891 1.584 3.693 1 98.5 177 ASP B CA 1
ATOM 5366 C C . ASP B 1 177 ? 22.422 1.861 4.055 1 98.5 177 ASP B C 1
ATOM 5368 O O . ASP B 1 177 ? 21.844 2.834 3.574 1 98.5 177 ASP B O 1
ATOM 5372 N N . VAL B 1 178 ? 21.891 0.984 4.812 1 98.38 178 VAL B N 1
ATOM 5373 C CA . VAL B 1 178 ? 20.531 1.094 5.344 1 98.38 178 VAL B CA 1
ATOM 5374 C C . VAL B 1 178 ? 20.531 0.739 6.828 1 98.38 178 VAL B C 1
ATOM 5376 O O . VAL B 1 178 ? 21 -0.33 7.219 1 98.38 178 VAL B O 1
ATOM 5379 N N . GLN B 1 179 ? 19.969 1.65 7.637 1 97.94 179 GLN B N 1
ATOM 5380 C CA . GLN B 1 179 ? 19.859 1.419 9.07 1 97.94 179 GLN B CA 1
ATOM 5381 C C . GLN B 1 179 ? 18.406 1.493 9.523 1 97.94 179 GLN B C 1
ATOM 5383 O O . GLN B 1 179 ? 17.703 2.473 9.242 1 97.94 179 GLN B O 1
ATOM 5388 N N . LEU B 1 180 ? 17.953 0.466 10.156 1 97.19 180 LEU B N 1
ATOM 5389 C CA . LEU B 1 180 ? 16.625 0.449 10.75 1 97.19 180 LEU B CA 1
ATOM 5390 C C . LEU B 1 180 ? 16.703 0.692 12.258 1 97.19 180 LEU B C 1
ATOM 5392 O O . LEU B 1 180 ? 17.406 -0.027 12.969 1 97.19 180 LEU B O 1
ATOM 5396 N N . VAL B 1 181 ? 15.977 1.745 12.664 1 96.06 181 VAL B N 1
ATOM 5397 C CA . VAL B 1 181 ? 15.977 2.119 14.07 1 96.06 181 VAL B CA 1
ATOM 5398 C C . VAL B 1 181 ? 14.562 2.004 14.641 1 96.06 181 VAL B C 1
ATOM 5400 O O . VAL B 1 181 ? 13.602 2.506 14.039 1 96.06 181 VAL B O 1
ATOM 5403 N N . GLN B 1 182 ? 14.453 1.274 15.68 1 92.88 182 GLN B N 1
ATOM 5404 C CA . GLN B 1 182 ? 13.18 1.233 16.406 1 92.88 182 GLN B CA 1
ATOM 5405 C C . GLN B 1 182 ? 13.109 2.342 17.453 1 92.88 182 GLN B C 1
ATOM 5407 O O . GLN B 1 182 ? 14.102 2.656 18.094 1 92.88 182 GLN B O 1
ATOM 5412 N N . SER B 1 183 ? 11.969 2.871 17.609 1 87.31 183 SER B N 1
ATOM 5413 C CA . SER B 1 183 ? 11.797 4.031 18.484 1 87.31 183 SER B CA 1
ATOM 5414 C C . SER B 1 183 ? 12.219 3.717 19.922 1 87.31 183 SER B C 1
ATOM 5416 O O . SER B 1 183 ? 12.609 4.613 20.656 1 87.31 183 SER B O 1
ATOM 5418 N N . SER B 1 184 ? 12.195 2.465 20.344 1 84.19 184 SER B N 1
ATOM 5419 C CA . SER B 1 184 ? 12.594 2.066 21.703 1 84.19 184 SER B CA 1
ATOM 5420 C C . SER B 1 184 ? 14.102 2.176 21.891 1 84.19 184 SER B C 1
ATOM 5422 O O . SER B 1 184 ? 14.594 2.168 23.016 1 84.19 184 SER B O 1
ATOM 5424 N N . GLU B 1 185 ? 14.797 2.293 20.797 1 90.19 185 GLU B N 1
ATOM 5425 C CA . GLU B 1 185 ? 16.25 2.338 20.859 1 90.19 185 GLU B CA 1
ATOM 5426 C C . GLU B 1 185 ? 16.75 3.766 21.062 1 90.19 185 GLU B C 1
ATOM 5428 O O . GLU B 1 185 ? 17.953 3.99 21.219 1 90.19 185 GLU B O 1
ATOM 5433 N N . VAL B 1 186 ? 15.812 4.703 20.969 1 89.62 186 VAL B N 1
ATOM 5434 C CA . VAL B 1 186 ? 16.156 6.117 21.078 1 89.62 186 VAL B CA 1
ATOM 5435 C C . VAL B 1 186 ? 15.203 6.801 22.062 1 89.62 186 VAL B C 1
ATOM 5437 O O . VAL B 1 186 ? 14.117 6.277 22.359 1 89.62 186 VAL B O 1
ATOM 5440 N N . PRO B 1 187 ? 15.586 7.898 22.562 1 82.69 187 PRO B N 1
ATOM 5441 C CA . PRO B 1 187 ? 14.727 8.586 23.531 1 82.69 187 PRO B CA 1
ATOM 5442 C C . PRO B 1 187 ? 13.398 9.039 22.922 1 82.69 187 PRO B C 1
ATOM 5444 O O . PRO B 1 187 ? 12.375 9.039 23.609 1 82.69 187 PRO B O 1
ATOM 5447 N N . SER B 1 188 ? 13.484 9.461 21.688 1 80.56 188 SER B N 1
ATOM 5448 C CA . SER B 1 188 ? 12.273 9.867 20.984 1 80.56 188 SER B CA 1
ATOM 5449 C C . SER B 1 188 ? 12.367 9.547 19.5 1 80.56 188 SER B C 1
ATOM 5451 O O . SER B 1 188 ? 13.469 9.367 18.969 1 80.56 188 SER B O 1
ATOM 5453 N N . SER B 1 189 ? 11.234 9.445 18.891 1 80.06 189 SER B N 1
ATOM 5454 C CA . SER B 1 189 ? 11.18 9.086 17.484 1 80.06 189 SER B CA 1
ATOM 5455 C C . SER B 1 189 ? 11.945 10.086 16.625 1 80.06 189 SER B C 1
ATOM 5457 O O . SER B 1 189 ? 12.438 9.734 15.547 1 80.06 189 SER B O 1
ATOM 5459 N N . SER B 1 190 ? 12.055 11.266 17.094 1 79.62 190 SER B N 1
ATOM 5460 C CA . SER B 1 190 ? 12.75 12.305 16.344 1 79.62 190 SER B CA 1
ATOM 5461 C C . SER B 1 190 ? 14.25 12.039 16.297 1 79.62 190 SER B C 1
ATOM 5463 O O . SER B 1 190 ? 14.969 12.648 15.492 1 79.62 190 SER B O 1
ATOM 5465 N N . TRP B 1 191 ? 14.664 11.055 17.078 1 88.56 191 TRP B N 1
ATOM 5466 C CA . TRP B 1 191 ? 16.094 10.781 17.156 1 88.56 191 TRP B CA 1
ATOM 5467 C C . TRP B 1 191 ? 16.484 9.641 16.219 1 88.56 191 TRP B C 1
ATOM 5469 O O . TRP B 1 191 ? 17.656 9.297 16.109 1 88.56 191 TRP B O 1
ATOM 5479 N N . CYS B 1 192 ? 15.516 9.102 15.609 1 91.12 192 CYS B N 1
ATOM 5480 C CA . CYS B 1 192 ? 15.797 7.961 14.742 1 91.12 192 CYS B CA 1
ATOM 5481 C C . CYS B 1 192 ? 16.75 8.352 13.617 1 91.12 192 CYS B C 1
ATOM 5483 O O . CYS B 1 192 ? 17.625 7.574 13.234 1 91.12 192 CYS B O 1
ATOM 5485 N N . GLU B 1 193 ? 16.531 9.531 13.141 1 94.31 193 GLU B N 1
ATOM 5486 C CA . GLU B 1 193 ? 17.359 10 12.039 1 94.31 193 GLU B CA 1
ATOM 5487 C C . GLU B 1 193 ? 18.828 10.117 12.477 1 94.31 193 GLU B C 1
ATOM 5489 O O . GLU B 1 193 ? 19.719 9.617 11.797 1 94.31 193 GLU B O 1
ATOM 5494 N N . LEU B 1 194 ? 19.031 10.758 13.609 1 96 194 LEU B N 1
ATOM 5495 C CA . LEU B 1 194 ? 20.391 10.938 14.109 1 96 194 LEU B CA 1
ATOM 5496 C C . LEU B 1 194 ? 21.031 9.586 14.438 1 96 194 LEU B C 1
ATOM 5498 O O . LEU B 1 194 ? 22.188 9.352 14.086 1 96 194 LEU B O 1
ATOM 5502 N N . GLU B 1 195 ? 20.266 8.766 15.125 1 96.62 195 GLU B N 1
ATOM 5503 C CA . GLU B 1 195 ? 20.797 7.449 15.477 1 96.62 195 GLU B CA 1
ATOM 5504 C C . GLU B 1 195 ? 21.172 6.656 14.227 1 96.62 195 GLU B C 1
ATOM 5506 O O . GLU B 1 195 ? 22.203 5.996 14.195 1 96.62 195 GLU B O 1
ATOM 5511 N N . GLY B 1 196 ? 20.297 6.703 13.234 1 97.25 196 GLY B N 1
ATOM 5512 C CA . GLY B 1 196 ? 20.609 6.023 11.984 1 97.25 196 GLY B CA 1
ATOM 5513 C C . GLY B 1 196 ? 21.875 6.531 11.32 1 97.25 196 GLY B C 1
ATOM 5514 O O . GLY B 1 196 ? 22.688 5.742 10.828 1 97.25 196 GLY B O 1
ATOM 5515 N N . LEU B 1 197 ? 22.062 7.82 11.305 1 97.75 197 LEU B N 1
ATOM 5516 C CA . LEU B 1 197 ? 23.266 8.422 10.75 1 97.75 197 LEU B CA 1
ATOM 5517 C C . LEU B 1 197 ? 24.516 7.961 11.508 1 97.75 197 LEU B C 1
ATOM 5519 O O . LEU B 1 197 ? 25.516 7.578 10.898 1 97.75 197 LEU B O 1
ATOM 5523 N N . LYS B 1 198 ? 24.453 7.977 12.82 1 97.56 198 LYS B N 1
ATOM 5524 C CA . LYS B 1 198 ? 25.578 7.551 13.648 1 97.56 198 LYS B CA 1
ATOM 5525 C C . LYS B 1 198 ? 25.984 6.117 13.32 1 97.56 198 LYS B C 1
ATOM 5527 O O . LYS B 1 198 ? 27.172 5.828 13.164 1 97.56 198 LYS B O 1
ATOM 5532 N N . ARG B 1 199 ? 25.016 5.289 13.188 1 97.62 199 ARG B N 1
ATOM 5533 C CA . ARG B 1 199 ? 25.281 3.883 12.898 1 97.62 199 ARG B CA 1
ATOM 5534 C C . ARG B 1 199 ? 25.938 3.717 11.523 1 97.62 199 ARG B C 1
ATOM 5536 O O . ARG B 1 199 ? 26.875 2.93 11.367 1 97.62 199 ARG B O 1
ATOM 5543 N N . SER B 1 200 ? 25.391 4.441 10.578 1 98.06 200 SER B N 1
ATOM 5544 C CA . SER B 1 200 ? 25.938 4.375 9.227 1 98.06 200 SER B CA 1
ATOM 5545 C C . SER B 1 200 ? 27.375 4.871 9.188 1 98.06 200 SER B C 1
ATOM 5547 O O . SER B 1 200 ? 28.219 4.285 8.516 1 98.06 200 SER B O 1
ATOM 5549 N N . MET B 1 201 ? 27.656 5.93 9.891 1 97.38 201 MET B N 1
ATOM 5550 C CA . MET B 1 201 ? 29.016 6.484 9.914 1 97.38 201 MET B CA 1
ATOM 5551 C C . MET B 1 201 ? 29.984 5.531 10.609 1 97.38 201 MET B C 1
ATOM 5553 O O . MET B 1 201 ? 31.125 5.375 10.172 1 97.38 201 MET B O 1
ATOM 5557 N N . GLN B 1 202 ? 29.516 4.93 11.695 1 97.19 202 GLN B N 1
ATOM 5558 C CA . GLN B 1 202 ? 30.344 3.939 12.375 1 97.19 202 GLN B CA 1
ATOM 5559 C C . GLN B 1 202 ? 30.656 2.766 11.453 1 97.19 202 GLN B C 1
ATOM 5561 O O . GLN B 1 202 ? 31.797 2.275 11.438 1 97.19 202 GLN B O 1
ATOM 5566 N N . PHE B 1 203 ? 29.672 2.346 10.766 1 97.5 203 PHE B N 1
ATOM 5567 C CA . PHE B 1 203 ? 29.875 1.269 9.805 1 97.5 203 PHE B CA 1
ATOM 5568 C C . PHE B 1 203 ? 30.953 1.634 8.789 1 97.5 203 PHE B C 1
ATOM 5570 O O . PHE B 1 203 ? 31.828 0.829 8.5 1 97.5 203 PHE B O 1
ATOM 5577 N N . LEU B 1 204 ? 30.875 2.82 8.242 1 96.75 204 LEU B N 1
ATOM 5578 C CA . LEU B 1 204 ? 31.844 3.27 7.238 1 96.75 204 LEU B CA 1
ATOM 5579 C C . LEU B 1 204 ? 33.219 3.406 7.844 1 96.75 204 LEU B C 1
ATOM 5581 O O . LEU B 1 204 ? 34.219 3.061 7.207 1 96.75 204 LEU B O 1
ATOM 5585 N N . MET B 1 205 ? 33.25 3.873 9.023 1 95 205 MET B N 1
ATOM 5586 C CA . MET B 1 205 ? 34.531 3.988 9.734 1 95 205 MET B CA 1
ATOM 5587 C C . MET B 1 205 ? 35.156 2.619 9.922 1 95 205 MET B C 1
ATOM 5589 O O . MET B 1 205 ? 36.375 2.465 9.727 1 95 205 MET B O 1
ATOM 5593 N N . ASP B 1 206 ? 34.344 1.68 10.266 1 96.19 206 ASP B N 1
ATOM 5594 C CA . ASP B 1 206 ? 34.844 0.316 10.469 1 96.19 206 ASP B CA 1
ATOM 5595 C C . ASP B 1 206 ? 35.375 -0.273 9.172 1 96.19 206 ASP B C 1
ATOM 5597 O O . ASP B 1 206 ? 36.219 -1.188 9.195 1 96.19 206 ASP B O 1
ATOM 5601 N N . GLN B 1 207 ? 34.938 0.247 8.086 1 95.75 207 GLN B N 1
ATOM 5602 C CA . GLN B 1 207 ? 35.406 -0.211 6.781 1 95.75 207 GLN B CA 1
ATOM 5603 C C . GLN B 1 207 ? 36.562 0.665 6.273 1 95.75 207 GLN B C 1
ATOM 5605 O O . GLN B 1 207 ? 36.969 0.546 5.117 1 95.75 207 GLN B O 1
ATOM 5610 N N . ASP B 1 208 ? 36.969 1.6 7.051 1 93.56 208 ASP B N 1
ATOM 5611 C CA . ASP B 1 208 ? 38.062 2.512 6.727 1 93.56 208 ASP B CA 1
ATOM 5612 C C . ASP B 1 208 ? 37.688 3.383 5.523 1 93.56 208 ASP B C 1
ATOM 5614 O O . ASP B 1 208 ? 38.5 3.537 4.605 1 93.56 208 ASP B O 1
ATOM 5618 N N . MET B 1 209 ? 36.5 3.801 5.516 1 95.12 209 MET B N 1
ATOM 5619 C CA . MET B 1 209 ? 36.062 4.707 4.461 1 95.12 209 MET B CA 1
ATOM 5620 C C . MET B 1 209 ? 35.969 6.137 4.98 1 95.12 209 MET B C 1
ATOM 5622 O O . MET B 1 209 ? 35.438 6.367 6.074 1 95.12 209 MET B O 1
ATOM 5626 N N . GLN B 1 210 ? 36.469 7.012 4.211 1 93.94 210 GLN B N 1
ATOM 5627 C CA . GLN B 1 210 ? 36.375 8.422 4.578 1 93.94 210 GLN B CA 1
ATOM 5628 C C . GLN B 1 210 ? 35.25 9.125 3.859 1 93.94 210 GLN B C 1
ATOM 5630 O O . GLN B 1 210 ? 35 8.891 2.67 1 93.94 210 GLN B O 1
ATOM 5635 N N . VAL B 1 211 ? 34.562 9.969 4.535 1 96.38 211 VAL B N 1
ATOM 5636 C CA . VAL B 1 211 ? 33.469 10.742 3.971 1 96.38 211 VAL B CA 1
ATOM 5637 C C . VAL B 1 211 ? 33.938 12.156 3.652 1 96.38 211 VAL B C 1
ATOM 5639 O O . VAL B 1 211 ? 34.281 12.914 4.555 1 96.38 211 VAL B O 1
ATOM 5642 N N . SER B 1 212 ? 33.906 12.469 2.4 1 95.38 212 SER B N 1
ATOM 5643 C CA . SER B 1 212 ? 34.344 13.797 1.975 1 95.38 212 SER B CA 1
ATOM 5644 C C . SER B 1 212 ? 33.219 14.812 2.098 1 95.38 212 SER B C 1
ATOM 5646 O O . SER B 1 212 ? 33.438 15.953 2.516 1 95.38 212 SER B O 1
ATOM 5648 N N . ALA B 1 213 ? 32.062 14.367 1.726 1 95.75 213 ALA B N 1
ATOM 5649 C CA . ALA B 1 213 ? 30.906 15.266 1.763 1 95.75 213 ALA B CA 1
ATOM 5650 C C . ALA B 1 213 ? 29.641 14.508 2.166 1 95.75 213 ALA B C 1
ATOM 5652 O O . ALA B 1 213 ? 29.438 13.359 1.782 1 95.75 213 ALA B O 1
ATOM 5653 N N . LEU B 1 214 ? 28.812 15.148 2.936 1 96.38 214 LEU B N 1
ATOM 5654 C CA . LEU B 1 214 ? 27.516 14.625 3.361 1 96.38 214 LEU B CA 1
ATOM 5655 C C . LEU B 1 214 ? 26.406 15.625 3.074 1 96.38 214 LEU B C 1
ATOM 5657 O O . LEU B 1 214 ? 26.484 16.781 3.484 1 96.38 214 LEU B O 1
ATOM 5661 N N . ILE B 1 215 ? 25.469 15.234 2.334 1 96.44 215 ILE B N 1
ATOM 5662 C CA . ILE B 1 215 ? 24.312 16.062 2.002 1 96.44 215 ILE B CA 1
ATOM 5663 C C . ILE B 1 215 ? 23.094 15.586 2.768 1 96.44 215 ILE B C 1
ATOM 5665 O O . ILE B 1 215 ? 22.719 14.414 2.676 1 96.44 215 ILE B O 1
ATOM 5669 N N . THR B 1 216 ? 22.453 16.406 3.547 1 94.44 216 THR B N 1
ATOM 5670 C CA . THR B 1 216 ? 21.281 16.062 4.332 1 94.44 216 THR B CA 1
ATOM 5671 C C . THR B 1 216 ? 20.188 17.125 4.164 1 94.44 216 THR B C 1
ATOM 5673 O O . THR B 1 216 ? 20.391 18.109 3.467 1 94.44 216 THR B O 1
ATOM 5676 N N . ASP B 1 217 ? 19.078 16.797 4.719 1 90.81 217 ASP B N 1
ATOM 5677 C CA . ASP B 1 217 ? 18.078 17.844 4.855 1 90.81 217 ASP B CA 1
ATOM 5678 C C . ASP B 1 217 ? 18.438 18.797 5.98 1 90.81 217 ASP B C 1
ATOM 5680 O O . ASP B 1 217 ? 19.531 18.734 6.535 1 90.81 217 ASP B O 1
ATOM 5684 N N . ARG B 1 218 ? 17.547 19.75 6.355 1 88.81 218 ARG B N 1
ATOM 5685 C CA . ARG B 1 218 ? 17.828 20.781 7.336 1 88.81 218 ARG B CA 1
ATOM 5686 C C . ARG B 1 218 ? 17.469 20.328 8.742 1 88.81 218 ARG B C 1
ATOM 5688 O O . ARG B 1 218 ? 16.766 21.047 9.469 1 88.81 218 ARG B O 1
ATOM 5695 N N . ASN B 1 219 ? 17.922 19.141 9.102 1 89.25 219 ASN B N 1
ATOM 5696 C CA . ASN B 1 219 ? 17.703 18.656 10.469 1 89.25 219 ASN B CA 1
ATOM 5697 C C . ASN B 1 219 ? 18.766 19.219 11.422 1 89.25 219 ASN B C 1
ATOM 5699 O O . ASN B 1 219 ? 19.953 18.938 11.273 1 89.25 219 ASN B O 1
ATOM 5703 N N . ARG B 1 220 ? 18.359 19.891 12.391 1 89.62 220 ARG B N 1
ATOM 5704 C CA . ARG B 1 220 ? 19.266 20.641 13.258 1 89.62 220 ARG B CA 1
ATOM 5705 C C . ARG B 1 220 ? 20.094 19.688 14.125 1 89.62 220 ARG B C 1
ATOM 5707 O O . ARG B 1 220 ? 21.281 19.953 14.383 1 89.62 220 ARG B O 1
ATOM 5714 N N . GLN B 1 221 ? 19.516 18.641 14.555 1 91.31 221 GLN B N 1
ATOM 5715 C CA . GLN B 1 221 ? 20.234 17.672 15.375 1 91.31 221 GLN B CA 1
ATOM 5716 C C . GLN B 1 221 ? 21.344 16.984 14.586 1 91.31 221 GLN B C 1
ATOM 5718 O O . GLN B 1 221 ? 22.453 16.812 15.086 1 91.31 221 GLN B O 1
ATOM 5723 N N . VAL B 1 222 ? 21 16.625 13.406 1 94.44 222 VAL B N 1
ATOM 5724 C CA . VAL B 1 222 ? 21.969 15.992 12.516 1 94.44 222 VAL B CA 1
ATOM 5725 C C . VAL B 1 222 ? 23.109 16.969 12.195 1 94.44 222 VAL B C 1
ATOM 5727 O O . VAL B 1 222 ? 24.281 16.609 12.258 1 94.44 222 VAL B O 1
ATOM 5730 N N . ALA B 1 223 ? 22.734 18.203 11.883 1 94.25 223 ALA B N 1
ATOM 5731 C CA . ALA B 1 223 ? 23.703 19.234 11.531 1 94.25 223 ALA B CA 1
ATOM 5732 C C . ALA B 1 223 ? 24.688 19.484 12.68 1 94.25 223 ALA B C 1
ATOM 5734 O O . ALA B 1 223 ? 25.891 19.625 12.461 1 94.25 223 ALA B O 1
ATOM 5735 N N . LYS B 1 224 ? 24.125 19.547 13.867 1 94.62 224 LYS B N 1
ATOM 5736 C CA . LYS B 1 224 ? 24.984 19.766 15.039 1 94.62 224 LYS B CA 1
ATOM 5737 C C . LYS B 1 224 ? 25.969 18.609 15.211 1 94.62 224 LYS B C 1
ATOM 5739 O O . LYS B 1 224 ? 27.156 18.844 15.414 1 94.62 224 LYS B O 1
ATOM 5744 N N . TRP B 1 225 ? 25.469 17.438 15.133 1 96.25 225 TRP B N 1
ATOM 5745 C CA . TRP B 1 225 ? 26.312 16.266 15.328 1 96.25 225 TRP B CA 1
ATOM 5746 C C . TRP B 1 225 ? 27.391 16.203 14.25 1 96.25 225 TRP B C 1
ATOM 5748 O O . TRP B 1 225 ? 28.547 15.898 14.555 1 96.25 225 TRP B O 1
ATOM 5758 N N . VAL B 1 226 ? 27.047 16.469 13.031 1 96.75 226 VAL B N 1
ATOM 5759 C CA . VAL B 1 226 ? 27.984 16.422 11.914 1 96.75 226 VAL B CA 1
ATOM 5760 C C . VAL B 1 226 ? 29.078 17.484 12.117 1 96.75 226 VAL B C 1
ATOM 5762 O O . VAL B 1 226 ? 30.266 17.203 11.914 1 96.75 226 VAL B O 1
ATOM 5765 N N . ARG B 1 227 ? 28.688 18.641 12.477 1 95.12 227 ARG B N 1
ATOM 5766 C CA . ARG B 1 227 ? 29.625 19.734 12.719 1 95.12 227 ARG B CA 1
ATOM 5767 C C . ARG B 1 227 ? 30.641 19.359 13.797 1 95.12 227 ARG B C 1
ATOM 5769 O O . ARG B 1 227 ? 31.828 19.594 13.641 1 95.12 227 ARG B O 1
ATOM 5776 N N . GLU B 1 228 ? 30.203 18.719 14.82 1 95.81 228 GLU B N 1
ATOM 5777 C CA . GLU B 1 228 ? 31.016 18.438 15.992 1 95.81 228 GLU B CA 1
ATOM 5778 C C . GLU B 1 228 ? 31.875 17.188 15.781 1 95.81 228 GLU B C 1
ATOM 5780 O O . GLU B 1 228 ? 33.031 17.141 16.234 1 95.81 228 GLU B O 1
ATOM 5785 N N . LYS B 1 229 ? 31.328 16.281 15.062 1 95 229 LYS B N 1
ATOM 5786 C CA . LYS B 1 229 ? 31.984 14.969 15.055 1 95 229 LYS B CA 1
ATOM 5787 C C . LYS B 1 229 ? 32.625 14.688 13.703 1 95 229 LYS B C 1
ATOM 5789 O O . LYS B 1 229 ? 33.594 13.906 13.617 1 95 229 LYS B O 1
ATOM 5794 N N . MET B 1 230 ? 32.125 15.336 12.68 1 95.38 230 MET B N 1
ATOM 5795 C CA . MET B 1 230 ? 32.562 14.906 11.352 1 95.38 230 MET B CA 1
ATOM 5796 C C . MET B 1 230 ? 33.375 16.016 10.664 1 95.38 230 MET B C 1
ATOM 5798 O O . MET B 1 230 ? 34.344 15.742 9.977 1 95.38 230 MET B O 1
ATOM 5802 N N . CYS B 1 231 ? 33 17.172 10.844 1 93.69 231 CYS B N 1
ATOM 5803 C CA . CYS B 1 231 ? 33.625 18.266 10.133 1 93.69 231 CYS B CA 1
ATOM 5804 C C . CYS B 1 231 ? 35.094 18.406 10.562 1 93.69 231 CYS B C 1
ATOM 5806 O O . CYS B 1 231 ? 35.938 18.766 9.758 1 93.69 231 CYS B O 1
ATOM 5808 N N . SER B 1 232 ? 35.375 18.109 11.781 1 91.56 232 SER B N 1
ATOM 5809 C CA . SER B 1 232 ? 36.75 18.172 12.273 1 91.56 232 SER B CA 1
ATOM 5810 C C . SER B 1 232 ? 37.625 17.141 11.586 1 91.56 232 SER B C 1
ATOM 5812 O O . SER B 1 232 ? 38.844 17.297 11.516 1 91.56 232 SER B O 1
ATOM 5814 N N . GLU B 1 233 ? 36.969 16.188 11.094 1 90.12 233 GLU B N 1
ATOM 5815 C CA . GLU B 1 233 ? 37.719 15.109 10.43 1 90.12 233 GLU B CA 1
ATOM 5816 C C . GLU B 1 233 ? 37.75 15.336 8.922 1 90.12 233 GLU B C 1
ATOM 5818 O O . GLU B 1 233 ? 38.188 14.453 8.172 1 90.12 233 GLU B O 1
ATOM 5823 N N . GLY B 1 234 ? 37.188 16.484 8.508 1 90.94 234 GLY B N 1
ATOM 5824 C CA . GLY B 1 234 ? 37.375 16.844 7.113 1 90.94 234 GLY B CA 1
ATOM 5825 C C . GLY B 1 234 ? 36.125 16.688 6.285 1 90.94 234 GLY B C 1
ATOM 5826 O O . GLY B 1 234 ? 36.125 16.938 5.078 1 90.94 234 GLY B O 1
ATOM 5827 N N . THR B 1 235 ? 35.094 16.281 6.809 1 95.19 235 THR B N 1
ATOM 5828 C CA . THR B 1 235 ? 33.844 16.109 6.078 1 95.19 235 THR B CA 1
ATOM 5829 C C . THR B 1 235 ? 33.156 17.453 5.832 1 95.19 235 THR B C 1
ATOM 5831 O O . THR B 1 235 ? 33 18.25 6.762 1 95.19 235 THR B O 1
ATOM 5834 N N . ARG B 1 236 ? 32.812 17.734 4.605 1 95.06 236 ARG B N 1
ATOM 5835 C CA . ARG B 1 236 ? 32 18.891 4.285 1 95.06 236 ARG B CA 1
ATOM 5836 C C . ARG B 1 236 ? 30.531 18.562 4.336 1 95.06 236 ARG B C 1
ATOM 5838 O O . ARG B 1 236 ? 30.078 17.578 3.754 1 95.06 236 ARG B O 1
ATOM 5845 N N . HIS B 1 237 ? 29.797 19.328 5.07 1 96.06 237 HIS B N 1
ATOM 5846 C CA . HIS B 1 237 ? 28.375 19.109 5.211 1 96.06 237 HIS B CA 1
ATOM 5847 C C . HIS B 1 237 ? 27.562 20.078 4.363 1 96.06 237 HIS B C 1
ATOM 5849 O O . HIS B 1 237 ? 27.75 21.297 4.48 1 96.06 237 HIS B O 1
ATOM 5855 N N . PHE B 1 238 ? 26.688 19.594 3.529 1 96.12 238 PHE B N 1
ATOM 5856 C CA . PHE B 1 238 ? 25.844 20.422 2.676 1 96.12 238 PHE B CA 1
ATOM 5857 C C . PHE B 1 238 ? 24.359 20.125 2.922 1 96.12 238 PHE B C 1
ATOM 5859 O O . PHE B 1 238 ? 24.016 19.062 3.422 1 96.12 238 PHE B O 1
ATOM 5866 N N . PHE B 1 239 ? 23.531 21.094 2.533 1 95.62 239 PHE B N 1
ATOM 5867 C CA . PHE B 1 239 ? 22.078 20.906 2.586 1 95.62 239 PHE B CA 1
ATOM 5868 C C . PHE B 1 239 ? 21.5 20.75 1.186 1 95.62 239 PHE B C 1
ATOM 5870 O O . PHE B 1 239 ? 21.984 21.391 0.239 1 95.62 239 PHE B O 1
ATOM 5877 N N . ASP B 1 240 ? 20.484 19.922 1.117 1 93.56 240 ASP B N 1
ATOM 5878 C CA . ASP B 1 240 ? 19.766 19.734 -0.138 1 93.56 240 ASP B CA 1
ATOM 5879 C C . ASP B 1 240 ? 19.031 21 -0.563 1 93.56 240 ASP B C 1
ATOM 5881 O O . ASP B 1 240 ? 18.281 21.578 0.216 1 93.56 240 ASP B O 1
ATOM 5885 N N . VAL B 1 241 ? 19.172 21.406 -1.779 1 93.44 241 VAL B N 1
ATOM 5886 C CA . VAL B 1 241 ? 18.625 22.656 -2.291 1 93.44 241 VAL B CA 1
ATOM 5887 C C . VAL B 1 241 ? 17.109 22.562 -2.385 1 93.44 241 VAL B C 1
ATOM 5889 O O . VAL B 1 241 ? 16.391 23.531 -2.102 1 93.44 241 VAL B O 1
ATOM 5892 N N . TRP B 1 242 ? 16.625 21.453 -2.697 1 89.94 242 TRP B N 1
ATOM 5893 C CA . TRP B 1 242 ? 15.195 21.281 -2.904 1 89.94 242 TRP B CA 1
ATOM 5894 C C . TRP B 1 242 ? 14.422 21.531 -1.617 1 89.94 242 TRP B C 1
ATOM 5896 O O . TRP B 1 242 ? 13.375 22.188 -1.636 1 89.94 242 TRP B O 1
ATOM 5906 N N . HIS B 1 243 ? 14.891 21.016 -0.59 1 89.62 243 HIS B N 1
ATOM 5907 C CA . HIS B 1 243 ? 14.203 21.203 0.685 1 89.62 243 HIS B CA 1
ATOM 5908 C C . HIS B 1 243 ? 14.188 22.672 1.097 1 89.62 243 HIS B C 1
ATOM 5910 O O . HIS B 1 243 ? 13.195 23.141 1.649 1 89.62 243 HIS B O 1
ATOM 5916 N N . ILE B 1 244 ? 15.227 23.312 0.864 1 92.81 244 ILE B N 1
ATOM 5917 C CA . ILE B 1 244 ? 15.289 24.75 1.159 1 92.81 244 ILE B CA 1
ATOM 5918 C C . ILE B 1 244 ? 14.367 25.516 0.213 1 92.81 244 ILE B C 1
ATOM 5920 O O . ILE B 1 244 ? 13.648 26.422 0.638 1 92.81 244 ILE B O 1
ATOM 5924 N N . GLY B 1 245 ? 14.438 25.109 -1.035 1 93.19 245 GLY B N 1
ATOM 5925 C CA . GLY B 1 245 ? 13.531 25.703 -2.008 1 93.19 245 GLY B CA 1
ATOM 5926 C C . GLY B 1 245 ? 12.07 25.578 -1.623 1 93.19 245 GLY B C 1
ATOM 5927 O O . GLY B 1 245 ? 11.305 26.531 -1.773 1 93.19 245 GLY B O 1
ATOM 5928 N N . LYS B 1 246 ? 11.727 24.469 -1.151 1 89.69 246 LYS B N 1
ATOM 5929 C CA . LYS B 1 246 ? 10.352 24.25 -0.709 1 89.69 246 LYS B CA 1
ATOM 5930 C C . LYS B 1 246 ? 9.984 25.188 0.433 1 89.69 246 LYS B C 1
ATOM 5932 O O . LYS B 1 246 ? 8.867 25.703 0.479 1 89.69 246 LYS B O 1
ATOM 5937 N N . SER B 1 247 ? 10.875 25.328 1.359 1 92 247 SER B N 1
ATOM 5938 C CA . SER B 1 247 ? 10.648 26.219 2.494 1 92 247 SER B CA 1
ATOM 5939 C C . SER B 1 247 ? 10.484 27.672 2.037 1 92 247 SER B C 1
ATOM 5941 O O . SER B 1 247 ? 9.602 28.391 2.52 1 92 247 SER B O 1
ATOM 5943 N N . VAL B 1 248 ? 11.297 28.078 1.12 1 94.38 248 VAL B N 1
ATOM 5944 C CA . VAL B 1 248 ? 11.242 29.438 0.592 1 94.38 248 VAL B CA 1
ATOM 5945 C C . VAL B 1 248 ? 9.93 29.641 -0.156 1 94.38 248 VAL B C 1
ATOM 5947 O O . VAL B 1 248 ? 9.289 30.688 -0.006 1 94.38 248 VAL B O 1
ATOM 5950 N N . GLN B 1 249 ? 9.609 28.672 -0.894 1 94 249 GLN B N 1
ATOM 5951 C CA . GLN B 1 249 ? 8.367 28.75 -1.647 1 94 249 GLN B CA 1
ATOM 5952 C C . GLN B 1 249 ? 7.168 28.922 -0.715 1 94 249 GLN B C 1
ATOM 5954 O O . GLN B 1 249 ? 6.301 29.766 -0.961 1 94 249 GLN B O 1
ATOM 5959 N N . LYS B 1 250 ? 7.141 28.172 0.278 1 92.12 250 LYS B N 1
ATOM 5960 C CA . LYS B 1 250 ? 6.043 28.266 1.24 1 92.12 250 LYS B CA 1
ATOM 5961 C C . LYS B 1 250 ? 5.996 29.641 1.896 1 92.12 250 LYS B C 1
ATOM 5963 O O . LYS B 1 250 ? 4.918 30.219 2.082 1 92.12 250 LYS B O 1
ATOM 5968 N N . ALA B 1 251 ? 7.113 30.109 2.293 1 94.06 251 ALA B N 1
ATOM 5969 C CA . ALA B 1 251 ? 7.203 31.422 2.916 1 94.06 251 ALA B CA 1
ATOM 5970 C C . ALA B 1 251 ? 6.742 32.531 1.957 1 94.06 251 ALA B C 1
ATOM 5972 O O . ALA B 1 251 ? 6.062 33.469 2.363 1 94.06 251 ALA B O 1
ATOM 5973 N N . LEU B 1 252 ? 7.137 32.406 0.717 1 94.25 252 LEU B N 1
ATOM 5974 C CA . LEU B 1 252 ? 6.742 33.375 -0.297 1 94.25 252 LEU B CA 1
ATOM 5975 C C . LEU B 1 252 ? 5.238 33.312 -0.539 1 94.25 252 LEU B C 1
ATOM 5977 O O . LEU B 1 252 ? 4.602 34.375 -0.709 1 94.25 252 LEU B O 1
ATOM 5981 N N . ASP B 1 253 ? 4.73 32.094 -0.562 1 93.31 253 ASP B N 1
ATOM 5982 C CA . ASP B 1 253 ? 3.291 31.953 -0.743 1 93.31 253 ASP B CA 1
ATOM 5983 C C . ASP B 1 253 ? 2.521 32.594 0.406 1 93.31 253 ASP B C 1
ATOM 5985 O O . ASP B 1 253 ? 1.493 33.25 0.186 1 93.31 253 ASP B O 1
ATOM 5989 N N . ALA B 1 254 ? 2.99 32.375 1.61 1 93.31 254 ALA B N 1
ATOM 5990 C CA . ALA B 1 254 ? 2.369 33 2.781 1 93.31 254 ALA B CA 1
ATOM 5991 C C . ALA B 1 254 ? 2.459 34.531 2.715 1 93.31 254 ALA B C 1
ATOM 5993 O O . ALA B 1 254 ? 1.493 35.219 3.031 1 93.31 254 ALA B O 1
ATOM 5994 N N . ALA B 1 255 ? 3.555 35.031 2.287 1 93.94 255 ALA B N 1
ATOM 5995 C CA . ALA B 1 255 ? 3.77 36.469 2.16 1 93.94 255 ALA B CA 1
ATOM 5996 C C . ALA B 1 255 ? 2.885 37.062 1.068 1 93.94 255 ALA B C 1
ATOM 5998 O O . ALA B 1 255 ? 2.387 38.188 1.203 1 93.94 255 ALA B O 1
ATOM 5999 N N . ALA B 1 256 ? 2.693 36.344 0.052 1 93.19 256 ALA B N 1
ATOM 6000 C CA . ALA B 1 256 ? 1.931 36.812 -1.104 1 93.19 256 ALA B CA 1
ATOM 6001 C C . ALA B 1 256 ? 0.453 36.969 -0.755 1 93.19 256 ALA B C 1
ATOM 6003 O O . ALA B 1 256 ? -0.281 37.688 -1.453 1 93.19 256 ALA B O 1
ATOM 6004 N N . LYS B 1 257 ? 0.095 36.312 0.275 1 91.75 257 LYS B N 1
ATOM 6005 C CA . LYS B 1 257 ? -1.3 36.406 0.698 1 91.75 257 LYS B CA 1
ATOM 6006 C C . LYS B 1 257 ? -1.562 37.688 1.468 1 91.75 257 LYS B C 1
ATOM 6008 O O . LYS B 1 257 ? -2.715 38.094 1.634 1 91.75 257 LYS B O 1
ATOM 6013 N N . GLU B 1 258 ? -0.521 38.312 1.918 1 92.38 258 GLU B N 1
ATOM 6014 C CA . GLU B 1 258 ? -0.671 39.594 2.648 1 92.38 258 GLU B CA 1
ATOM 6015 C C . GLU B 1 258 ? -1.072 40.719 1.715 1 92.38 258 GLU B C 1
ATOM 6017 O O . GLU B 1 258 ? -0.879 40.625 0.5 1 92.38 258 GLU B O 1
ATOM 6022 N N . ARG B 1 259 ? -1.701 41.781 2.268 1 90.44 259 ARG B N 1
ATOM 6023 C CA . ARG B 1 259 ? -2.201 42.906 1.49 1 90.44 259 ARG B CA 1
ATOM 6024 C C . ARG B 1 259 ? -1.081 43.531 0.682 1 90.44 259 ARG B C 1
ATOM 6026 O O . ARG B 1 259 ? -0.005 43.812 1.214 1 90.44 259 ARG B O 1
ATOM 6033 N N . ASP B 1 260 ? -1.18 43.781 -0.613 1 91.5 260 ASP B N 1
ATOM 6034 C CA . ASP B 1 260 ? -0.306 44.5 -1.538 1 91.5 260 ASP B CA 1
ATOM 6035 C C . ASP B 1 260 ? 0.977 43.719 -1.8 1 91.5 260 ASP B C 1
ATOM 6037 O O . ASP B 1 260 ? 2.025 44.281 -2.074 1 91.5 260 ASP B O 1
ATOM 6041 N N . CYS B 1 261 ? 0.961 42.375 -1.562 1 94.5 261 CYS B N 1
ATOM 6042 C CA . CYS B 1 261 ? 2.148 41.562 -1.773 1 94.5 261 CYS B CA 1
ATOM 6043 C C . CYS B 1 261 ? 1.888 40.469 -2.816 1 94.5 261 CYS B C 1
ATOM 6045 O O . CYS B 1 261 ? 2.623 39.5 -2.895 1 94.5 261 CYS B O 1
ATOM 6047 N N . GLU B 1 262 ? 0.895 40.594 -3.613 1 90.62 262 GLU B N 1
ATOM 6048 C CA . GLU B 1 262 ? 0.468 39.562 -4.582 1 90.62 262 GLU B CA 1
ATOM 6049 C C . GLU B 1 262 ? 1.519 39.375 -5.672 1 90.62 262 GLU B C 1
ATOM 6051 O O . GLU B 1 262 ? 1.637 38.281 -6.234 1 90.62 262 GLU B O 1
ATOM 6056 N N . ASP B 1 263 ? 2.266 40.406 -5.863 1 89.44 263 ASP B N 1
ATOM 6057 C CA . ASP B 1 263 ? 3.281 40.375 -6.914 1 89.44 263 ASP B CA 1
ATOM 6058 C C . ASP B 1 263 ? 4.344 39.312 -6.605 1 89.44 263 ASP B C 1
ATOM 6060 O O . ASP B 1 263 ? 5.051 38.844 -7.504 1 89.44 263 ASP B O 1
ATOM 6064 N N . LEU B 1 264 ? 4.43 38.938 -5.367 1 91.69 264 LEU B N 1
ATOM 6065 C CA . LEU B 1 264 ? 5.418 37.938 -4.973 1 91.69 264 LEU B CA 1
ATOM 6066 C C . LEU B 1 264 ? 5.125 36.594 -5.625 1 91.69 264 LEU B C 1
ATOM 6068 O O . LEU B 1 264 ? 6.043 35.812 -5.863 1 91.69 264 LEU B O 1
ATOM 6072 N N . LYS B 1 265 ? 3.936 36.344 -5.883 1 88.56 265 LYS B N 1
ATOM 6073 C CA . LYS B 1 265 ? 3.545 35.094 -6.543 1 88.56 265 LYS B CA 1
ATOM 6074 C C . LYS B 1 265 ? 4.164 35 -7.938 1 88.56 265 LYS B C 1
ATOM 6076 O O . LYS B 1 265 ? 4.551 33.906 -8.375 1 88.56 265 LYS B O 1
ATOM 6081 N N . LEU B 1 266 ? 4.262 36.062 -8.578 1 86.62 266 LEU B N 1
ATOM 6082 C CA . LEU B 1 266 ? 4.793 36.094 -9.938 1 86.62 266 LEU B CA 1
ATOM 6083 C C . LEU B 1 266 ? 6.301 35.906 -9.938 1 86.62 266 LEU B C 1
ATOM 6085 O O . LEU B 1 266 ? 6.855 35.312 -10.875 1 86.62 266 LEU B O 1
ATOM 6089 N N . TRP B 1 267 ? 6.918 36.312 -8.898 1 90.94 267 TRP B N 1
ATOM 6090 C CA . TRP B 1 267 ? 8.375 36.25 -8.836 1 90.94 267 TRP B CA 1
ATOM 6091 C C . TRP B 1 267 ? 8.836 34.906 -8.242 1 90.94 267 TRP B C 1
ATOM 6093 O O . TRP B 1 267 ? 10.008 34.562 -8.344 1 90.94 267 TRP B O 1
ATOM 6103 N N . ARG B 1 268 ? 7.98 34.156 -7.609 1 91.69 268 ARG B N 1
ATOM 6104 C CA . ARG B 1 268 ? 8.336 32.938 -6.891 1 91.69 268 ARG B CA 1
ATOM 6105 C C . ARG B 1 268 ? 9.156 32 -7.773 1 91.69 268 ARG B C 1
ATOM 6107 O O . ARG B 1 268 ? 10.227 31.547 -7.375 1 91.69 268 ARG B O 1
ATOM 6114 N N . PRO B 1 269 ? 8.75 31.703 -9.047 1 87.06 269 PRO B N 1
ATOM 6115 C CA . PRO B 1 269 ? 9.547 30.797 -9.859 1 87.06 269 PRO B CA 1
ATOM 6116 C C . PRO B 1 269 ? 10.961 31.312 -10.117 1 87.06 269 PRO B C 1
ATOM 6118 O O . PRO B 1 269 ? 11.922 30.547 -10.078 1 87.06 269 PRO B O 1
ATOM 6121 N N . ALA B 1 270 ? 11.07 32.562 -10.344 1 88.06 270 ALA B N 1
ATOM 6122 C CA . ALA B 1 270 ? 12.375 33.156 -10.617 1 88.06 270 ALA B CA 1
ATOM 6123 C C . ALA B 1 270 ? 13.266 33.125 -9.375 1 88.06 270 ALA B C 1
ATOM 6125 O O . ALA B 1 270 ? 14.477 32.906 -9.484 1 88.06 270 ALA B O 1
ATOM 6126 N N . ILE B 1 271 ? 12.672 33.375 -8.289 1 93.25 271 ILE B N 1
ATOM 6127 C CA . ILE B 1 271 ? 13.422 33.375 -7.035 1 93.25 271 ILE B CA 1
ATOM 6128 C C . ILE B 1 271 ? 13.938 31.953 -6.746 1 93.25 271 ILE B C 1
ATOM 6130 O O . ILE B 1 271 ? 15.094 31.781 -6.371 1 93.25 271 ILE B O 1
ATOM 6134 N N . ILE B 1 272 ? 13.094 30.969 -6.922 1 93 272 ILE B N 1
ATOM 6135 C CA . ILE B 1 272 ? 13.477 29.578 -6.68 1 93 272 ILE B CA 1
ATOM 6136 C C . ILE B 1 272 ? 14.562 29.156 -7.668 1 93 272 ILE B C 1
ATOM 6138 O O . ILE B 1 272 ? 15.531 28.484 -7.297 1 93 272 ILE B O 1
ATOM 6142 N N . ASN B 1 273 ? 14.438 29.562 -8.883 1 89.62 273 ASN B N 1
ATOM 6143 C CA . ASN B 1 273 ? 15.469 29.297 -9.875 1 89.62 273 ASN B CA 1
ATOM 6144 C C . ASN B 1 273 ? 16.812 29.922 -9.477 1 89.62 273 ASN B C 1
ATOM 6146 O O . ASN B 1 273 ? 17.859 29.328 -9.703 1 89.62 273 ASN B O 1
ATOM 6150 N N . HIS B 1 274 ? 16.719 31.094 -9.008 1 93.38 274 HIS B N 1
ATOM 6151 C CA . HIS B 1 274 ? 17.922 31.766 -8.555 1 93.38 274 HIS B CA 1
ATOM 6152 C C . HIS B 1 274 ? 18.594 31 -7.418 1 93.38 274 HIS B C 1
ATOM 6154 O O . HIS B 1 274 ? 19.828 30.969 -7.316 1 93.38 274 HIS B O 1
ATOM 6160 N N . LEU B 1 275 ? 17.766 30.453 -6.547 1 94.75 275 LEU B N 1
ATOM 6161 C CA . LEU B 1 275 ? 18.312 29.641 -5.469 1 94.75 275 LEU B CA 1
ATOM 6162 C C . LEU B 1 275 ? 19.125 28.469 -6.023 1 94.75 275 LEU B C 1
ATOM 6164 O O . LEU B 1 275 ? 20.25 28.219 -5.578 1 94.75 275 LEU B O 1
ATOM 6168 N N . TYR B 1 276 ? 18.594 27.766 -6.984 1 92.38 276 TYR B N 1
ATOM 6169 C CA . TYR B 1 276 ? 19.297 26.641 -7.613 1 92.38 276 TYR B CA 1
ATOM 6170 C C . TYR B 1 276 ? 20.547 27.125 -8.328 1 92.38 276 TYR B C 1
ATOM 6172 O O . TYR B 1 276 ? 21.594 26.469 -8.289 1 92.38 276 TYR B O 1
ATOM 6180 N N . TRP B 1 277 ? 20.422 28.234 -8.977 1 91.31 277 TRP B N 1
ATOM 6181 C CA . TRP B 1 277 ? 21.562 28.828 -9.664 1 91.31 277 TRP B CA 1
ATOM 6182 C C . TRP B 1 277 ? 22.672 29.172 -8.672 1 91.31 277 TRP B C 1
ATOM 6184 O O . TRP B 1 277 ? 23.859 29 -8.969 1 91.31 277 TRP B O 1
ATOM 6194 N N . THR B 1 278 ? 22.281 29.719 -7.586 1 93.88 278 THR B N 1
ATOM 6195 C CA . THR B 1 278 ? 23.25 30.078 -6.547 1 93.88 278 THR B CA 1
ATOM 6196 C C . THR B 1 278 ? 24.125 28.875 -6.199 1 93.88 278 THR B C 1
ATOM 6198 O O . THR B 1 278 ? 25.359 28.984 -6.148 1 93.88 278 THR B O 1
ATOM 6201 N N . ALA B 1 279 ? 23.516 27.734 -5.969 1 94.19 279 ALA B N 1
ATOM 6202 C CA . ALA B 1 279 ? 24.234 26.516 -5.617 1 94.19 279 ALA B CA 1
ATOM 6203 C C . ALA B 1 279 ? 25.062 26.016 -6.797 1 94.19 279 ALA B C 1
ATOM 6205 O O . ALA B 1 279 ? 26.266 25.766 -6.664 1 94.19 279 ALA B O 1
ATOM 6206 N N . ALA B 1 280 ? 24.469 25.938 -7.961 1 90.75 280 ALA B N 1
ATOM 6207 C CA . ALA B 1 280 ? 25.078 25.328 -9.141 1 90.75 280 ALA B CA 1
ATOM 6208 C C . ALA B 1 280 ? 26.266 26.172 -9.633 1 90.75 280 ALA B C 1
ATOM 6210 O O . ALA B 1 280 ? 27.25 25.625 -10.141 1 90.75 280 ALA B O 1
ATOM 6211 N N . SER B 1 281 ? 26.172 27.453 -9.484 1 91 281 SER B N 1
ATOM 6212 C CA . SER B 1 281 ? 27.203 28.344 -10 1 91 281 SER B CA 1
ATOM 6213 C C . SER B 1 281 ? 28.312 28.562 -8.984 1 91 281 SER B C 1
ATOM 6215 O O . SER B 1 281 ? 29.219 29.375 -9.203 1 91 281 SER B O 1
ATOM 6217 N N . THR B 1 282 ? 28.219 27.875 -7.871 1 92.62 282 THR B N 1
ATOM 6218 C CA . THR B 1 282 ? 29.281 27.906 -6.863 1 92.62 282 THR B CA 1
ATOM 6219 C C . THR B 1 282 ? 29.812 26.5 -6.602 1 92.62 282 THR B C 1
ATOM 6221 O O . THR B 1 282 ? 29.672 25.984 -5.496 1 92.62 282 THR B O 1
ATOM 6224 N N . PRO B 1 283 ? 30.516 25.922 -7.496 1 91.62 283 PRO B N 1
ATOM 6225 C CA . PRO B 1 283 ? 30.953 24.516 -7.383 1 91.62 283 PRO B CA 1
ATOM 6226 C C . PRO B 1 283 ? 31.891 24.297 -6.199 1 91.62 283 PRO B C 1
ATOM 6228 O O . PRO B 1 283 ? 31.953 23.188 -5.664 1 91.62 283 PRO B O 1
ATOM 6231 N N . SER B 1 284 ? 32.562 25.359 -5.754 1 90.94 284 SER B N 1
ATOM 6232 C CA . SER B 1 284 ? 33.5 25.234 -4.641 1 90.94 284 SER B CA 1
ATOM 6233 C C . SER B 1 284 ? 32.75 25.062 -3.316 1 90.94 284 SER B C 1
ATOM 6235 O O . SER B 1 284 ? 33.344 24.594 -2.332 1 90.94 284 SER B O 1
ATOM 6237 N N . GLY B 1 285 ? 31.594 25.5 -3.268 1 91.19 285 GLY B N 1
ATOM 6238 C CA . GLY B 1 285 ? 30.844 25.438 -2.029 1 91.19 285 GLY B CA 1
ATOM 6239 C C . GLY B 1 285 ? 31.219 26.547 -1.054 1 91.19 285 GLY B C 1
ATOM 6240 O O . GLY B 1 285 ? 30.953 26.422 0.147 1 91.19 285 GLY B O 1
ATOM 6241 N N . ASP B 1 286 ? 31.766 27.594 -1.562 1 94.12 286 ASP B N 1
ATOM 6242 C CA . ASP B 1 286 ? 32.188 28.703 -0.707 1 94.12 286 ASP B CA 1
ATOM 6243 C C . ASP B 1 286 ? 30.969 29.391 -0.08 1 94.12 286 ASP B C 1
ATOM 6245 O O . ASP B 1 286 ? 30.094 29.891 -0.791 1 94.12 286 ASP B O 1
ATOM 6249 N N . PRO B 1 287 ? 30.922 29.391 1.236 1 94.69 287 PRO B N 1
ATOM 6250 C CA . PRO B 1 287 ? 29.734 29.922 1.922 1 94.69 287 PRO B CA 1
ATOM 6251 C C . PRO B 1 287 ? 29.516 31.406 1.666 1 94.69 287 PRO B C 1
ATOM 6253 O O . PRO B 1 287 ? 28.375 31.859 1.534 1 94.69 287 PRO B O 1
ATOM 6256 N N . ASP B 1 288 ? 30.547 32.188 1.553 1 94.25 288 ASP B N 1
ATOM 6257 C CA . ASP B 1 288 ? 30.422 33.625 1.355 1 94.25 288 ASP B CA 1
ATOM 6258 C C . ASP B 1 288 ? 29.922 33.938 -0.047 1 94.25 288 ASP B C 1
ATOM 6260 O O . ASP B 1 288 ? 29.094 34.875 -0.224 1 94.25 288 ASP B O 1
ATOM 6264 N N . GLU B 1 289 ? 30.438 33.25 -0.961 1 94.31 289 GLU B N 1
ATOM 6265 C CA . GLU B 1 289 ? 29.969 33.438 -2.332 1 94.31 289 GLU B CA 1
ATOM 6266 C C . GLU B 1 289 ? 28.5 33.031 -2.471 1 94.31 289 GLU B C 1
ATOM 6268 O O . GLU B 1 289 ? 27.734 33.719 -3.152 1 94.31 289 GLU B O 1
ATOM 6273 N N . MET B 1 290 ? 28.125 32 -1.839 1 95.31 290 MET B N 1
ATOM 6274 C CA . MET B 1 290 ? 26.734 31.547 -1.858 1 95.31 290 MET B CA 1
ATOM 6275 C C . MET B 1 290 ? 25.812 32.625 -1.296 1 95.31 290 MET B C 1
ATOM 6277 O O . MET B 1 290 ? 24.781 32.938 -1.901 1 95.31 290 MET B O 1
ATOM 6281 N N . GLN B 1 291 ? 26.172 33.125 -0.203 1 95.38 291 GLN B N 1
ATOM 6282 C CA . GLN B 1 291 ? 25.375 34.125 0.458 1 95.38 291 GLN B CA 1
ATOM 6283 C C . GLN B 1 291 ? 25.266 35.406 -0.404 1 95.38 291 GLN B C 1
ATOM 6285 O O . GLN B 1 291 ? 24.188 35.969 -0.521 1 95.38 291 GLN B O 1
ATOM 6290 N N . ALA B 1 292 ? 26.375 35.812 -0.982 1 94.5 292 ALA B N 1
ATOM 6291 C CA . ALA B 1 292 ? 26.406 37 -1.811 1 94.5 292 ALA B CA 1
ATOM 6292 C C . ALA B 1 292 ? 25.484 36.875 -3.025 1 94.5 292 ALA B C 1
ATOM 6294 O O . ALA B 1 292 ? 24.734 37.781 -3.359 1 94.5 292 ALA B O 1
ATOM 6295 N N . LYS B 1 293 ? 25.562 35.781 -3.615 1 94.25 293 LYS B N 1
ATOM 6296 C CA . LYS B 1 293 ? 24.734 35.531 -4.789 1 94.25 293 LYS B CA 1
ATOM 6297 C C . LYS B 1 293 ? 23.25 35.5 -4.426 1 94.25 293 LYS B C 1
ATOM 6299 O O . LYS B 1 293 ? 22.422 36.062 -5.16 1 94.25 293 LYS B O 1
ATOM 6304 N N . TRP B 1 294 ? 22.969 34.875 -3.303 1 95 294 TRP B N 1
ATOM 6305 C CA . TRP B 1 294 ? 21.578 34.844 -2.854 1 95 294 TRP B CA 1
ATOM 6306 C C . TRP B 1 294 ? 21.062 36.25 -2.553 1 95 294 TRP B C 1
ATOM 6308 O O . TRP B 1 294 ? 19.953 36.625 -2.973 1 95 294 TRP B O 1
ATOM 6318 N N . GLN B 1 295 ? 21.844 37.031 -1.931 1 92.12 295 GLN B N 1
ATOM 6319 C CA . GLN B 1 295 ? 21.453 38.375 -1.561 1 92.12 295 GLN B CA 1
ATOM 6320 C C . GLN B 1 295 ? 21.266 39.25 -2.797 1 92.12 295 GLN B C 1
ATOM 6322 O O . GLN B 1 295 ? 20.453 40.188 -2.801 1 92.12 295 GLN B O 1
ATOM 6327 N N . SER B 1 296 ? 22.016 38.969 -3.805 1 93 296 SER B N 1
ATOM 6328 C CA . SER B 1 296 ? 21.906 39.719 -5.039 1 93 296 SER B CA 1
ATOM 6329 C C . SER B 1 296 ? 20.516 39.562 -5.672 1 93 296 SER B C 1
ATOM 6331 O O . SER B 1 296 ? 20.078 40.438 -6.445 1 93 296 SER B O 1
ATOM 6333 N N . MET B 1 297 ? 19.938 38.438 -5.383 1 92.44 297 MET B N 1
ATOM 6334 C CA . MET B 1 297 ? 18.594 38.188 -5.887 1 92.44 297 MET B CA 1
ATOM 6335 C C . MET B 1 297 ? 17.609 39.25 -5.418 1 92.44 297 MET B C 1
ATOM 6337 O O . MET B 1 297 ? 16.75 39.688 -6.184 1 92.44 297 MET B O 1
ATOM 6341 N N . ILE B 1 298 ? 17.766 39.75 -4.164 1 91.25 298 ILE B N 1
ATOM 6342 C CA . ILE B 1 298 ? 16.891 40.781 -3.6 1 91.25 298 ILE B CA 1
ATOM 6343 C C . ILE B 1 298 ? 17.016 42.062 -4.418 1 91.25 298 ILE B C 1
ATOM 6345 O O . ILE B 1 298 ? 16.016 42.688 -4.734 1 91.25 298 ILE B O 1
ATOM 6349 N N . ASN B 1 299 ? 18.234 42.344 -4.805 1 89.56 299 ASN B N 1
ATOM 6350 C CA . ASN B 1 299 ? 18.484 43.5 -5.652 1 89.56 299 ASN B CA 1
ATOM 6351 C C . ASN B 1 299 ? 17.969 43.281 -7.066 1 89.56 299 ASN B C 1
ATOM 6353 O O . ASN B 1 299 ? 17.312 44.188 -7.633 1 89.56 299 ASN B O 1
ATOM 6357 N N . HIS B 1 300 ? 18.203 42.125 -7.543 1 90.5 300 HIS B N 1
ATOM 6358 C CA . HIS B 1 300 ? 17.859 41.812 -8.922 1 90.5 300 HIS B CA 1
ATOM 6359 C C . HIS B 1 300 ? 16.359 41.969 -9.164 1 90.5 300 HIS B C 1
ATOM 6361 O O . HIS B 1 300 ? 15.953 42.531 -10.18 1 90.5 300 HIS B O 1
ATOM 6367 N N . VAL B 1 301 ? 15.57 41.562 -8.266 1 90.62 301 VAL B N 1
ATOM 6368 C CA . VAL B 1 301 ? 14.117 41.562 -8.43 1 90.62 301 VAL B CA 1
ATOM 6369 C C . VAL B 1 301 ? 13.625 43.031 -8.414 1 90.62 301 VAL B C 1
ATOM 6371 O O . VAL B 1 301 ? 12.523 43.312 -8.891 1 90.62 301 VAL B O 1
ATOM 6374 N N . GLN B 1 302 ? 14.438 43.906 -7.883 1 89.88 302 GLN B N 1
ATOM 6375 C CA . GLN B 1 302 ? 14.125 45.344 -7.824 1 89.88 302 GLN B CA 1
ATOM 6376 C C . GLN B 1 302 ? 14.82 46.094 -8.945 1 89.88 302 GLN B C 1
ATOM 6378 O O . GLN B 1 302 ? 14.914 47.344 -8.906 1 89.88 302 GLN B O 1
ATOM 6383 N N . ASP B 1 303 ? 15.32 45.438 -9.883 1 88.62 303 ASP B N 1
ATOM 6384 C CA . ASP B 1 303 ? 15.969 45.969 -11.086 1 88.62 303 ASP B CA 1
ATOM 6385 C C . ASP B 1 303 ? 17.297 46.625 -10.742 1 88.62 303 ASP B C 1
ATOM 6387 O O . ASP B 1 303 ? 17.656 47.625 -11.352 1 88.62 303 ASP B O 1
ATOM 6391 N N . ILE B 1 304 ? 17.906 46.156 -9.766 1 88.38 304 ILE B N 1
ATOM 6392 C CA . ILE B 1 304 ? 19.234 46.594 -9.375 1 88.38 304 ILE B CA 1
ATOM 6393 C C . ILE B 1 304 ? 20.25 45.5 -9.727 1 88.38 304 ILE B C 1
ATOM 6395 O O . ILE B 1 304 ? 20.25 44.406 -9.109 1 88.38 304 ILE B O 1
ATOM 6399 N N . HIS B 1 305 ? 21.125 45.625 -10.648 1 88.5 305 HIS B N 1
ATOM 6400 C CA . HIS B 1 305 ? 21.953 44.594 -11.211 1 88.5 305 HIS B CA 1
ATOM 6401 C C . HIS B 1 305 ? 23.422 44.781 -10.836 1 88.5 305 HIS B C 1
ATOM 6403 O O . HIS B 1 305 ? 24.266 43.938 -11.141 1 88.5 305 HIS B O 1
ATOM 6409 N N . GLU B 1 306 ? 23.797 45.938 -10.25 1 87.06 306 GLU B N 1
ATOM 6410 C CA . GLU B 1 306 ? 25.125 46.188 -9.695 1 87.06 306 GLU B CA 1
ATOM 6411 C C . GLU B 1 306 ? 25.047 46.562 -8.219 1 87.06 306 GLU B C 1
ATOM 6413 O O . GLU B 1 306 ? 24.156 47.312 -7.816 1 87.06 306 GLU B O 1
ATOM 6418 N N . HIS B 1 307 ? 25.859 45.875 -7.406 1 81.25 307 HIS B N 1
ATOM 6419 C CA . HIS B 1 307 ? 25.797 46.125 -5.973 1 81.25 307 HIS B CA 1
ATOM 6420 C C . HIS B 1 307 ? 27.156 46 -5.32 1 81.25 307 HIS B C 1
ATOM 6422 O O . HIS B 1 307 ? 28.125 45.562 -5.965 1 81.25 307 HIS B O 1
ATOM 6428 N N . SER B 1 308 ? 27.281 46.375 -4.125 1 77.12 308 SER B N 1
ATOM 6429 C CA . SER B 1 308 ? 28.562 46.594 -3.455 1 77.12 308 SER B CA 1
ATOM 6430 C C . SER B 1 308 ? 29.016 45.312 -2.746 1 77.12 308 SER B C 1
ATOM 6432 O O . SER B 1 308 ? 30.062 45.312 -2.096 1 77.12 308 SER B O 1
ATOM 6434 N N . THR B 1 309 ? 28.422 44.25 -2.898 1 77 309 THR B N 1
ATOM 6435 C CA . THR B 1 309 ? 28.844 43.031 -2.219 1 77 309 THR B CA 1
ATOM 6436 C C . THR B 1 309 ? 30.094 42.438 -2.867 1 77 309 THR B C 1
ATOM 6438 O O . THR B 1 309 ? 30.062 42.031 -4.031 1 77 309 THR B O 1
ATOM 6441 N N . PRO B 1 310 ? 31.25 42.406 -2.205 1 76.56 310 PRO B N 1
ATOM 6442 C CA . PRO B 1 310 ? 32.531 42.031 -2.795 1 76.56 310 PRO B CA 1
ATOM 6443 C C . PRO B 1 310 ? 32.531 40.656 -3.414 1 76.56 310 PRO B C 1
ATOM 6445 O O . PRO B 1 310 ? 33.125 40.438 -4.484 1 76.56 310 PRO B O 1
ATOM 6448 N N . ALA B 1 311 ? 31.891 39.75 -2.873 1 83.25 311 ALA B N 1
ATOM 6449 C CA . ALA B 1 311 ? 31.969 38.375 -3.33 1 83.25 311 ALA B CA 1
ATOM 6450 C C . ALA B 1 311 ? 31.156 38.156 -4.602 1 83.25 311 ALA B C 1
ATOM 6452 O O . ALA B 1 311 ? 31.344 37.188 -5.312 1 83.25 311 ALA B O 1
ATOM 6453 N N . PHE B 1 312 ? 30.234 39.094 -4.969 1 85.81 312 PHE B N 1
ATOM 6454 C CA . PHE B 1 312 ? 29.406 39.062 -6.16 1 85.81 312 PHE B CA 1
ATOM 6455 C C . PHE B 1 312 ? 28.875 40.438 -6.496 1 85.81 312 PHE B C 1
ATOM 6457 O O . PHE B 1 312 ? 27.875 40.875 -5.938 1 85.81 312 PHE B O 1
ATOM 6464 N N . THR B 1 313 ? 29.422 41.125 -7.453 1 84.5 313 THR B N 1
ATOM 6465 C CA . THR B 1 313 ? 29.25 42.562 -7.59 1 84.5 313 THR B CA 1
ATOM 6466 C C . THR B 1 313 ? 28.203 42.875 -8.656 1 84.5 313 THR B C 1
ATOM 6468 O O . THR B 1 313 ? 27.672 44 -8.719 1 84.5 313 THR B O 1
ATOM 6471 N N . SER B 1 314 ? 28.016 41.875 -9.539 1 86.25 314 SER B N 1
ATOM 6472 C CA . SER B 1 314 ? 27.047 42.156 -10.586 1 86.25 314 SER B CA 1
ATOM 6473 C C . SER B 1 314 ? 26.359 40.875 -11.047 1 86.25 314 SER B C 1
ATOM 6475 O O . SER B 1 314 ? 26.922 39.781 -10.938 1 86.25 314 SER B O 1
ATOM 6477 N N . CYS B 1 315 ? 25.078 41.031 -11.438 1 85 315 CYS B N 1
ATOM 6478 C CA . CYS B 1 315 ? 24.312 39.875 -11.93 1 85 315 CYS B CA 1
ATOM 6479 C C . CYS B 1 315 ? 24.984 39.25 -13.133 1 85 315 CYS B C 1
ATOM 6481 O O . CYS B 1 315 ? 25.656 39.906 -13.906 1 85 315 CYS B O 1
ATOM 6483 N N . ALA B 1 316 ? 24.938 37.906 -13.211 1 78.88 316 ALA B N 1
ATOM 6484 C CA . ALA B 1 316 ? 25.609 37.125 -14.25 1 78.88 316 ALA B CA 1
ATOM 6485 C C . ALA B 1 316 ? 24.75 37.031 -15.5 1 78.88 316 ALA B C 1
ATOM 6487 O O . ALA B 1 316 ? 24.391 35.906 -15.914 1 78.88 316 ALA B O 1
ATOM 6488 N N . HIS B 1 317 ? 24.203 38.031 -16.016 1 76.5 317 HIS B N 1
ATOM 6489 C CA . HIS B 1 317 ? 23.453 38.031 -17.266 1 76.5 317 HIS B CA 1
ATOM 6490 C C . HIS B 1 317 ? 23.859 39.188 -18.156 1 76.5 317 HIS B C 1
ATOM 6492 O O . HIS B 1 317 ? 24.406 40.188 -17.672 1 76.5 317 HIS B O 1
ATOM 6498 N N . PRO B 1 318 ? 23.688 39.031 -19.391 1 74.31 318 PRO B N 1
ATOM 6499 C CA . PRO B 1 318 ? 23.969 40.156 -20.297 1 74.31 318 PRO B CA 1
ATOM 6500 C C . PRO B 1 318 ? 23.016 41.312 -20.109 1 74.31 318 PRO B C 1
ATOM 6502 O O . PRO B 1 318 ? 22 41.188 -19.422 1 74.31 318 PRO B O 1
ATOM 6505 N N . PRO B 1 319 ? 23.453 42.469 -20.672 1 75.5 319 PRO B N 1
ATOM 6506 C CA . PRO B 1 319 ? 22.547 43.625 -20.562 1 75.5 319 PRO B CA 1
ATOM 6507 C C . PRO B 1 319 ? 21.141 43.312 -21.047 1 75.5 319 PRO B C 1
ATOM 6509 O O . PRO B 1 319 ? 20.953 42.594 -22.031 1 75.5 319 PRO B O 1
ATOM 6512 N N . LEU B 1 320 ? 20.156 43.625 -20.141 1 75.94 320 LEU B N 1
ATOM 6513 C CA . LEU B 1 320 ? 18.75 43.344 -20.422 1 75.94 320 LEU B CA 1
ATOM 6514 C C . LEU B 1 320 ? 18.297 44.062 -21.672 1 75.94 320 LEU B C 1
ATOM 6516 O O . LEU B 1 320 ? 18.578 45.25 -21.859 1 75.94 320 LEU B O 1
ATOM 6520 N N . GLU B 1 321 ? 17.906 43.312 -22.719 1 71.06 321 GLU B N 1
ATOM 6521 C CA . GLU B 1 321 ? 17.406 43.906 -23.953 1 71.06 321 GLU B CA 1
ATOM 6522 C C . GLU B 1 321 ? 15.945 43.562 -24.188 1 71.06 321 GLU B C 1
ATOM 6524 O O . GLU B 1 321 ? 15.453 42.562 -23.672 1 71.06 321 GLU B O 1
ATOM 6529 N N . GLY B 1 322 ? 15.18 44.5 -24.781 1 61.72 322 GLY B N 1
ATOM 6530 C CA . GLY B 1 322 ? 13.82 44.312 -25.25 1 61.72 322 GLY B CA 1
ATOM 6531 C C . GLY B 1 322 ? 12.844 43.969 -24.141 1 61.72 322 GLY B C 1
ATOM 6532 O O . GLY B 1 322 ? 12.758 44.719 -23.156 1 61.72 322 GLY B O 1
ATOM 6533 N N . GLU B 1 323 ? 12.18 42.781 -24.219 1 61.28 323 GLU B N 1
ATOM 6534 C CA . GLU B 1 323 ? 11.109 42.344 -23.328 1 61.28 323 GLU B CA 1
ATOM 6535 C C . GLU B 1 323 ? 11.641 42.062 -21.922 1 61.28 323 GLU B C 1
ATOM 6537 O O . GLU B 1 323 ? 10.922 42.281 -20.938 1 61.28 323 GLU B O 1
ATOM 6542 N N . ALA B 1 324 ? 12.836 41.781 -21.828 1 65.12 324 ALA B N 1
ATOM 6543 C CA . ALA B 1 324 ? 13.43 41.469 -20.531 1 65.12 324 ALA B CA 1
ATOM 6544 C C . ALA B 1 324 ? 13.531 42.719 -19.656 1 65.12 324 ALA B C 1
ATOM 6546 O O . ALA B 1 324 ? 13.539 42.625 -18.422 1 65.12 324 ALA B O 1
ATOM 6547 N N . ARG B 1 325 ? 13.578 43.812 -20.391 1 64.94 325 ARG B N 1
ATOM 6548 C CA . ARG B 1 325 ? 13.648 45.062 -19.656 1 64.94 325 ARG B CA 1
ATOM 6549 C C . ARG B 1 325 ? 12.281 45.438 -19.109 1 64.94 325 ARG B C 1
ATOM 6551 O O . ARG B 1 325 ? 12.188 46.188 -18.125 1 64.94 325 ARG B O 1
ATOM 6558 N N . ASN B 1 326 ? 11.219 44.875 -19.719 1 69.69 326 ASN B N 1
ATOM 6559 C CA . ASN B 1 326 ? 9.867 45.312 -19.359 1 69.69 326 ASN B CA 1
ATOM 6560 C C . ASN B 1 326 ? 9.242 44.375 -18.328 1 69.69 326 ASN B C 1
ATOM 6562 O O . ASN B 1 326 ? 8.016 44.312 -18.203 1 69.69 326 ASN B O 1
ATOM 6566 N N . LYS B 1 327 ? 10.047 43.719 -17.547 1 75.88 327 LYS B N 1
ATOM 6567 C CA . LYS B 1 327 ? 9.531 42.875 -16.484 1 75.88 327 LYS B CA 1
ATOM 6568 C C . LYS B 1 327 ? 8.906 43.719 -15.367 1 75.88 327 LYS B C 1
ATOM 6570 O O . LYS B 1 327 ? 9.258 44.875 -15.195 1 75.88 327 LYS B O 1
ATOM 6575 N N . GLU B 1 328 ? 7.879 43.219 -14.836 1 82.62 328 GLU B N 1
ATOM 6576 C CA . GLU B 1 328 ? 7.25 43.906 -13.711 1 82.62 328 GLU B CA 1
ATOM 6577 C C . GLU B 1 328 ? 8.117 43.812 -12.461 1 82.62 328 GLU B C 1
ATOM 6579 O O . GLU B 1 328 ? 7.867 42.969 -11.578 1 82.62 328 GLU B O 1
ATOM 6584 N N . TRP B 1 329 ? 9.078 44.781 -12.438 1 89.5 329 TRP B N 1
ATOM 6585 C CA . TRP B 1 329 ? 10.016 44.844 -11.312 1 89.5 329 TRP B CA 1
ATOM 6586 C C . TRP B 1 329 ? 9.305 45.25 -10.031 1 89.5 329 TRP B C 1
ATOM 6588 O O . TRP B 1 329 ? 8.312 46 -10.07 1 89.5 329 TRP B O 1
ATOM 6598 N N . LEU B 1 330 ? 9.82 44.719 -8.922 1 92.38 330 LEU B N 1
ATOM 6599 C CA . LEU B 1 330 ? 9.305 45.188 -7.641 1 92.38 330 LEU B CA 1
ATOM 6600 C C . LEU B 1 330 ? 9.828 46.562 -7.312 1 92.38 330 LEU B C 1
ATOM 6602 O O . LEU B 1 330 ? 11.016 46.844 -7.48 1 92.38 330 LEU B O 1
ATOM 6606 N N . GLU B 1 331 ? 8.906 47.406 -6.906 1 91.44 331 GLU B N 1
ATOM 6607 C CA . GLU B 1 331 ? 9.32 48.75 -6.516 1 91.44 331 GLU B CA 1
ATOM 6608 C C . GLU B 1 331 ? 10.016 48.75 -5.156 1 91.44 331 GLU B C 1
ATOM 6610 O O . GLU B 1 331 ? 9.477 48.219 -4.18 1 91.44 331 GLU B O 1
ATOM 6615 N N . PRO B 1 332 ? 11.211 49.375 -5.191 1 91.38 332 PRO B N 1
ATOM 6616 C CA . PRO B 1 332 ? 11.891 49.438 -3.896 1 91.38 332 PRO B CA 1
ATOM 6617 C C . PRO B 1 332 ? 11.039 50.094 -2.811 1 91.38 332 PRO B C 1
ATOM 6619 O O . PRO B 1 332 ? 10.406 51.125 -3.051 1 91.38 332 PRO B O 1
ATOM 6622 N N . GLY B 1 333 ? 10.945 49.5 -1.692 1 91.38 333 GLY B N 1
ATOM 6623 C CA . GLY B 1 333 ? 10.188 50.062 -0.578 1 91.38 333 GLY B CA 1
ATOM 6624 C C . GLY B 1 333 ? 8.734 49.625 -0.576 1 91.38 333 GLY B C 1
ATOM 6625 O O . GLY B 1 333 ? 8.008 49.875 0.386 1 91.38 333 GLY B O 1
ATOM 6626 N N . SER B 1 334 ? 8.32 49.094 -1.641 1 93.94 334 SER B N 1
ATOM 6627 C CA . SER B 1 334 ? 6.953 48.594 -1.681 1 93.94 334 SER B CA 1
ATOM 6628 C C . SER B 1 334 ? 6.742 47.5 -0.65 1 93.94 334 SER B C 1
ATOM 6630 O O . SER B 1 334 ? 7.703 46.875 -0.18 1 93.94 334 SER B O 1
ATOM 6632 N N . PRO B 1 335 ? 5.559 47.281 -0.203 1 94.88 335 PRO B N 1
ATOM 6633 C CA . PRO B 1 335 ? 5.281 46.219 0.749 1 94.88 335 PRO B CA 1
ATOM 6634 C C . PRO B 1 335 ? 5.777 44.844 0.261 1 94.88 335 PRO B C 1
ATOM 6636 O O . PRO B 1 335 ? 6.32 44.062 1.046 1 94.88 335 PRO B O 1
ATOM 6639 N N . ALA B 1 336 ? 5.594 44.594 -0.989 1 94.75 336 ALA B N 1
ATOM 6640 C CA . ALA B 1 336 ? 6.051 43.344 -1.566 1 94.75 336 ALA B CA 1
ATOM 6641 C C . ALA B 1 336 ? 7.57 43.219 -1.479 1 94.75 336 ALA B C 1
ATOM 6643 O O . ALA B 1 336 ? 8.094 42.156 -1.129 1 94.75 336 ALA B O 1
ATOM 6644 N N . ALA B 1 337 ? 8.266 44.25 -1.81 1 94.44 337 ALA B N 1
ATOM 6645 C CA . ALA B 1 337 ? 9.719 44.25 -1.752 1 94.44 337 ALA B CA 1
ATOM 6646 C C . ALA B 1 337 ? 10.211 44.094 -0.317 1 94.44 337 ALA B C 1
ATOM 6648 O O . ALA B 1 337 ? 11.172 43.344 -0.062 1 94.44 337 ALA B O 1
ATOM 6649 N N . THR B 1 338 ? 9.602 44.75 0.58 1 95 338 THR B N 1
ATOM 6650 C CA . THR B 1 338 ? 9.977 44.688 1.987 1 95 338 THR B CA 1
ATOM 6651 C C . THR B 1 338 ? 9.734 43.281 2.539 1 95 338 THR B C 1
ATOM 6653 O O . THR B 1 338 ? 10.555 42.75 3.291 1 95 338 THR B O 1
ATOM 6656 N N . LYS B 1 339 ? 8.633 42.719 2.154 1 94.94 339 LYS B N 1
ATOM 6657 C CA . LYS B 1 339 ? 8.312 41.375 2.6 1 94.94 339 LYS B CA 1
ATOM 6658 C C . LYS B 1 339 ? 9.289 40.375 2.021 1 94.94 339 LYS B C 1
ATOM 6660 O O . LYS B 1 339 ? 9.68 39.406 2.703 1 94.94 339 LYS B O 1
ATOM 6665 N N . LEU B 1 340 ? 9.562 40.5 0.803 1 95.56 340 LEU B N 1
ATOM 6666 C CA . LEU B 1 340 ? 10.547 39.625 0.181 1 95.56 340 LEU B CA 1
ATOM 6667 C C . LEU B 1 340 ? 11.883 39.688 0.923 1 95.56 340 LEU B C 1
ATOM 6669 O O . LEU B 1 340 ? 12.508 38.656 1.179 1 95.56 340 LEU B O 1
ATOM 6673 N N . GLU B 1 341 ? 12.312 40.906 1.178 1 94.19 341 GLU B N 1
ATOM 6674 C CA . GLU B 1 341 ? 13.562 41.062 1.913 1 94.19 341 GLU B CA 1
ATOM 6675 C C . GLU B 1 341 ? 13.508 40.375 3.273 1 94.19 341 GLU B C 1
ATOM 6677 O O . GLU B 1 341 ? 14.477 39.75 3.697 1 94.19 341 GLU B O 1
ATOM 6682 N N . SER B 1 342 ? 12.398 40.531 3.891 1 94.38 342 SER B N 1
ATOM 6683 C CA . SER B 1 342 ? 12.219 39.906 5.195 1 94.38 342 SER B CA 1
ATOM 6684 C C . SER B 1 342 ? 12.297 38.375 5.098 1 94.38 342 SER B C 1
ATOM 6686 O O . SER B 1 342 ? 12.875 37.719 5.973 1 94.38 342 SER B O 1
ATOM 6688 N N . VAL B 1 343 ? 11.773 37.781 4.066 1 95.06 343 VAL B N 1
ATOM 6689 C CA . VAL B 1 343 ? 11.766 36.344 3.869 1 95.06 343 VAL B CA 1
ATOM 6690 C C . VAL B 1 343 ? 13.156 35.875 3.459 1 95.06 343 VAL B C 1
ATOM 6692 O O . VAL B 1 343 ? 13.68 34.906 4.016 1 95.06 343 VAL B O 1
ATOM 6695 N N . ALA B 1 344 ? 13.742 36.562 2.549 1 94.94 344 ALA B N 1
ATOM 6696 C CA . ALA B 1 344 ? 14.984 36.125 1.928 1 94.94 344 ALA B CA 1
ATOM 6697 C C . ALA B 1 344 ? 16.172 36.406 2.848 1 94.94 344 ALA B C 1
ATOM 6699 O O . ALA B 1 344 ? 17.203 35.719 2.766 1 94.94 344 ALA B O 1
ATOM 6700 N N . ALA B 1 345 ? 16.047 37.375 3.703 1 94.19 345 ALA B N 1
ATOM 6701 C CA . ALA B 1 345 ? 17.188 37.781 4.535 1 94.19 345 ALA B CA 1
ATOM 6702 C C . ALA B 1 345 ? 17.078 37.188 5.938 1 94.19 345 ALA B C 1
ATOM 6704 O O . ALA B 1 345 ? 17.859 37.531 6.828 1 94.19 345 ALA B O 1
ATOM 6705 N N . ARG B 1 346 ? 16.078 36.375 6.168 1 94.25 346 ARG B N 1
ATOM 6706 C CA . ARG B 1 346 ? 15.969 35.719 7.469 1 94.25 346 ARG B CA 1
ATOM 6707 C C . ARG B 1 346 ? 17.297 35.062 7.863 1 94.25 346 ARG B C 1
ATOM 6709 O O . ARG B 1 346 ? 17.875 34.312 7.082 1 94.25 346 ARG B O 1
ATOM 6716 N N . LYS B 1 347 ? 17.75 35.281 9.016 1 93.69 347 LYS B N 1
ATOM 6717 C CA . LYS B 1 347 ? 19.062 34.844 9.477 1 93.69 347 LYS B CA 1
ATOM 6718 C C . LYS B 1 347 ? 19.219 33.312 9.328 1 93.69 347 LYS B C 1
ATOM 6720 O O . LYS B 1 347 ? 20.25 32.844 8.836 1 93.69 347 LYS B O 1
ATOM 6725 N N . ALA B 1 348 ? 18.219 32.594 9.766 1 92.75 348 ALA B N 1
ATOM 6726 C CA . ALA B 1 348 ? 18.281 31.141 9.703 1 92.75 348 ALA B CA 1
ATOM 6727 C C . ALA B 1 348 ? 18.391 30.656 8.266 1 92.75 348 ALA B C 1
ATOM 6729 O O . ALA B 1 348 ? 19.109 29.703 7.977 1 92.75 348 ALA B O 1
ATOM 6730 N N . LEU B 1 349 ? 17.656 31.297 7.371 1 95.12 349 LEU B N 1
ATOM 6731 C CA . LEU B 1 349 ? 17.688 30.906 5.961 1 95.12 349 LEU B CA 1
ATOM 6732 C C . LEU B 1 349 ? 19.047 31.188 5.348 1 95.12 349 LEU B C 1
ATOM 6734 O O . LEU B 1 349 ? 19.594 30.359 4.617 1 95.12 349 LEU B O 1
ATOM 6738 N N . VAL B 1 350 ? 19.594 32.344 5.617 1 95.31 350 VAL B N 1
ATOM 6739 C CA . VAL B 1 350 ? 20.891 32.719 5.062 1 95.31 350 VAL B CA 1
ATOM 6740 C C . VAL B 1 350 ? 21.969 31.75 5.531 1 95.31 350 VAL B C 1
ATOM 6742 O O . VAL B 1 350 ? 22.859 31.375 4.758 1 95.31 350 VAL B O 1
ATOM 6745 N N . LYS B 1 351 ? 21.859 31.359 6.797 1 94.12 351 LYS B N 1
ATOM 6746 C CA . LYS B 1 351 ? 22.797 30.375 7.309 1 94.12 351 LYS B CA 1
ATOM 6747 C C . LYS B 1 351 ? 22.703 29.078 6.52 1 94.12 351 LYS B C 1
ATOM 6749 O O . LYS B 1 351 ? 23.734 28.438 6.242 1 94.12 351 LYS B O 1
ATOM 6754 N N . ASP B 1 352 ? 21.531 28.672 6.176 1 94.81 352 ASP B N 1
ATOM 6755 C CA . ASP B 1 352 ? 21.312 27.438 5.406 1 94.81 352 ASP B CA 1
ATOM 6756 C C . ASP B 1 352 ? 21.828 27.594 3.977 1 94.81 352 ASP B C 1
ATOM 6758 O O . ASP B 1 352 ? 22.375 26.656 3.404 1 94.81 352 ASP B O 1
ATOM 6762 N N . ILE B 1 353 ? 21.625 28.797 3.428 1 95.69 353 ILE B N 1
ATOM 6763 C CA . ILE B 1 353 ? 22.031 29.062 2.057 1 95.69 353 ILE B CA 1
ATOM 6764 C C . ILE B 1 353 ? 23.562 28.938 1.939 1 95.69 353 ILE B C 1
ATOM 6766 O O . ILE B 1 353 ? 24.062 28.453 0.924 1 95.69 353 ILE B O 1
ATOM 6770 N N . ARG B 1 354 ? 24.266 29.25 2.977 1 95.31 354 ARG B N 1
ATOM 6771 C CA . ARG B 1 354 ? 25.719 29.156 3.01 1 95.31 354 ARG B CA 1
ATOM 6772 C C . ARG B 1 354 ? 26.188 27.703 2.887 1 95.31 354 ARG B C 1
ATOM 6774 O O . ARG B 1 354 ? 27.328 27.438 2.549 1 95.31 354 ARG B O 1
ATOM 6781 N N . GLN B 1 355 ? 25.25 26.766 3.107 1 95.19 355 GLN B N 1
ATOM 6782 C CA . GLN B 1 355 ? 25.594 25.359 3.131 1 95.19 355 GLN B CA 1
ATOM 6783 C C . GLN B 1 355 ? 24.875 24.594 2.025 1 95.19 355 GLN B C 1
ATOM 6785 O O . GLN B 1 355 ? 24.703 23.375 2.113 1 95.19 355 GLN B O 1
ATOM 6790 N N . LEU B 1 356 ? 24.422 25.25 0.988 1 95.75 356 LEU B N 1
ATOM 6791 C CA . LEU B 1 356 ? 23.766 24.594 -0.132 1 95.75 356 LEU B CA 1
ATOM 6792 C C . LEU B 1 356 ? 24.703 23.625 -0.843 1 95.75 356 LEU B C 1
ATOM 6794 O O . LEU B 1 356 ? 25.891 23.938 -1.033 1 95.75 356 LEU B O 1
ATOM 6798 N N . SER B 1 357 ? 24.156 22.516 -1.191 1 94.38 357 SER B N 1
ATOM 6799 C CA . SER B 1 357 ? 24.953 21.562 -1.962 1 94.38 357 SER B CA 1
ATOM 6800 C C . SER B 1 357 ? 25.141 22.047 -3.395 1 94.38 357 SER B C 1
ATOM 6802 O O . SER B 1 357 ? 24.172 22.266 -4.121 1 94.38 357 SER B O 1
ATOM 6804 N N . PRO B 1 358 ? 26.328 22.156 -3.863 1 91.06 358 PRO B N 1
ATOM 6805 C CA . PRO B 1 358 ? 26.578 22.688 -5.207 1 91.06 358 PRO B CA 1
ATOM 6806 C C . PRO B 1 358 ? 26.312 21.656 -6.301 1 91.06 358 PRO B C 1
ATOM 6808 O O . PRO B 1 358 ? 25.938 22.016 -7.418 1 91.06 358 PRO B O 1
ATOM 6811 N N . GLN B 1 359 ? 26.484 20.406 -6.031 1 82.25 359 GLN B N 1
ATOM 6812 C CA . GLN B 1 359 ? 26.531 19.453 -7.141 1 82.25 359 GLN B CA 1
ATOM 6813 C C . GLN B 1 359 ? 25.469 18.375 -6.98 1 82.25 359 GLN B C 1
ATOM 6815 O O . GLN B 1 359 ? 24.906 17.906 -7.973 1 82.25 359 GLN B O 1
ATOM 6820 N N . HIS B 1 360 ? 25.234 18.016 -5.848 1 81.12 360 HIS B N 1
ATOM 6821 C CA . HIS B 1 360 ? 24.391 16.828 -5.676 1 81.12 360 HIS B CA 1
ATOM 6822 C C . HIS B 1 360 ? 23.109 17.172 -4.93 1 81.12 360 HIS B C 1
ATOM 6824 O O . HIS B 1 360 ? 23.078 18.109 -4.125 1 81.12 360 HIS B O 1
ATOM 6830 N N . GLN B 1 361 ? 22.078 16.562 -5.426 1 78.31 361 GLN B N 1
ATOM 6831 C CA . GLN B 1 361 ? 20.781 16.703 -4.773 1 78.31 361 GLN B CA 1
ATOM 6832 C C . GLN B 1 361 ? 20.266 15.367 -4.25 1 78.31 361 GLN B C 1
ATOM 6834 O O . GLN B 1 361 ? 20.844 14.32 -4.539 1 78.31 361 GLN B O 1
ATOM 6839 N N . THR B 1 362 ? 19.234 15.445 -3.424 1 76.5 362 THR B N 1
ATOM 6840 C CA . THR B 1 362 ? 18.734 14.25 -2.746 1 76.5 362 THR B CA 1
ATOM 6841 C C . THR B 1 362 ? 17.578 13.633 -3.525 1 76.5 362 THR B C 1
ATOM 6843 O O . THR B 1 362 ? 16.719 12.969 -2.943 1 76.5 362 THR B O 1
ATOM 6846 N N . PHE B 1 363 ? 17.578 13.828 -4.824 1 82.56 363 PHE B N 1
ATOM 6847 C CA . PHE B 1 363 ? 16.484 13.305 -5.633 1 82.56 363 PHE B CA 1
ATOM 6848 C C . PHE B 1 363 ? 16.5 11.781 -5.617 1 82.56 363 PHE B C 1
ATOM 6850 O O . PHE B 1 363 ? 15.438 11.148 -5.539 1 82.56 363 PHE B O 1
ATOM 6857 N N . SER B 1 364 ? 17.703 11.242 -5.633 1 89.88 364 SER B N 1
ATOM 6858 C CA . SER B 1 364 ? 17.844 9.789 -5.633 1 89.88 364 SER B CA 1
ATOM 6859 C C . SER B 1 364 ? 17.328 9.188 -4.332 1 89.88 364 SER B C 1
ATOM 6861 O O . SER B 1 364 ? 16.703 8.125 -4.34 1 89.88 364 SER B O 1
ATOM 6863 N N . LEU B 1 365 ? 17.5 9.914 -3.303 1 93.19 365 LEU B N 1
ATOM 6864 C CA . LEU B 1 365 ? 17.031 9.438 -2.006 1 93.19 365 LEU B CA 1
ATOM 6865 C C . LEU B 1 365 ? 15.508 9.422 -1.958 1 93.19 365 LEU B C 1
ATOM 6867 O O . LEU B 1 365 ? 14.906 8.484 -1.422 1 93.19 365 LEU B O 1
ATOM 6871 N N . GLU B 1 366 ? 14.93 10.422 -2.469 1 89.75 366 GLU B N 1
ATOM 6872 C CA . GLU B 1 366 ? 13.477 10.477 -2.523 1 89.75 366 GLU B CA 1
ATOM 6873 C C . GLU B 1 366 ? 12.914 9.344 -3.381 1 89.75 366 GLU B C 1
ATOM 6875 O O . GLU B 1 366 ? 11.891 8.75 -3.039 1 89.75 366 GLU B O 1
ATOM 6880 N N . ALA B 1 367 ? 13.562 9.125 -4.48 1 92.06 367 ALA B N 1
ATOM 6881 C CA . ALA B 1 367 ? 13.156 8.023 -5.352 1 92.06 367 ALA B CA 1
ATOM 6882 C C . ALA B 1 367 ? 13.258 6.684 -4.629 1 92.06 367 ALA B C 1
ATOM 6884 O O . ALA B 1 367 ? 12.344 5.855 -4.715 1 92.06 367 ALA B O 1
ATOM 6885 N N . TYR B 1 368 ? 14.375 6.504 -3.947 1 95.94 368 TYR B N 1
ATOM 6886 C CA . TYR B 1 368 ? 14.555 5.277 -3.174 1 95.94 368 TYR B CA 1
ATOM 6887 C C . TYR B 1 368 ? 13.492 5.148 -2.096 1 95.94 368 TYR B C 1
ATOM 6889 O O . TYR B 1 368 ? 12.906 4.078 -1.913 1 95.94 368 TYR B O 1
ATOM 6897 N N . HIS B 1 369 ? 13.211 6.199 -1.392 1 93.81 369 HIS B N 1
ATOM 6898 C CA . HIS B 1 369 ? 12.219 6.176 -0.324 1 93.81 369 HIS B CA 1
ATOM 6899 C C . HIS B 1 369 ? 10.828 5.848 -0.869 1 93.81 369 HIS B C 1
ATOM 6901 O O . HIS B 1 369 ? 10.055 5.145 -0.221 1 93.81 369 HIS B O 1
ATOM 6907 N N . SER B 1 370 ? 10.523 6.406 -2.02 1 91.88 370 SER B N 1
ATOM 6908 C CA . SER B 1 370 ? 9.258 6.059 -2.666 1 91.88 370 SER B CA 1
ATOM 6909 C C . SER B 1 370 ? 9.219 4.582 -3.037 1 91.88 370 SER B C 1
ATOM 6911 O O . SER B 1 370 ? 8.18 3.936 -2.922 1 91.88 370 SER B O 1
ATOM 6913 N N . LEU B 1 371 ? 10.344 4.098 -3.453 1 95.25 371 LEU B N 1
ATOM 6914 C CA . LEU B 1 371 ? 10.469 2.703 -3.865 1 95.25 371 LEU B CA 1
ATOM 6915 C C . LEU B 1 371 ? 10.195 1.764 -2.693 1 95.25 371 LEU B C 1
ATOM 6917 O O . LEU B 1 371 ? 9.633 0.682 -2.877 1 95.25 371 LEU B O 1
ATOM 6921 N N . ILE B 1 372 ? 10.555 2.189 -1.517 1 96.12 372 ILE B N 1
ATOM 6922 C CA . ILE B 1 372 ? 10.359 1.376 -0.322 1 96.12 372 ILE B CA 1
ATOM 6923 C C . ILE B 1 372 ? 8.883 1.007 -0.186 1 96.12 372 ILE B C 1
ATOM 6925 O O . ILE B 1 372 ? 8.547 -0.104 0.236 1 96.12 372 ILE B O 1
ATOM 6929 N N . LEU B 1 373 ? 8.008 1.816 -0.605 1 92.31 373 LEU B N 1
ATOM 6930 C CA . LEU B 1 373 ? 6.574 1.61 -0.447 1 92.31 373 LEU B CA 1
ATOM 6931 C C . LEU B 1 373 ? 6.102 0.419 -1.273 1 92.31 373 LEU B C 1
ATOM 6933 O O . LEU B 1 373 ? 5.094 -0.209 -0.944 1 92.31 373 LEU B O 1
ATOM 6937 N N . HIS B 1 374 ? 6.844 0.098 -2.32 1 92.56 374 HIS B N 1
ATOM 6938 C CA . HIS B 1 374 ? 6.496 -1.047 -3.154 1 92.56 374 HIS B CA 1
ATOM 6939 C C . HIS B 1 374 ? 6.781 -2.359 -2.434 1 92.56 374 HIS B C 1
ATOM 6941 O O . HIS B 1 374 ? 6.168 -3.387 -2.74 1 92.56 374 HIS B O 1
ATOM 6947 N N . PHE B 1 375 ? 7.695 -2.229 -1.528 1 96.06 375 PHE B N 1
ATOM 6948 C CA . PHE B 1 375 ? 8.086 -3.438 -0.811 1 96.06 375 PHE B CA 1
ATOM 6949 C C . PHE B 1 375 ? 7.488 -3.449 0.592 1 96.06 375 PHE B C 1
ATOM 6951 O O . PHE B 1 375 ? 7.148 -4.512 1.12 1 96.06 375 PHE B O 1
ATOM 6958 N N . ALA B 1 376 ? 7.375 -2.279 1.166 1 94.5 376 ALA B N 1
ATOM 6959 C CA . ALA B 1 376 ? 6.848 -2.117 2.518 1 94.5 376 ALA B CA 1
ATOM 6960 C C . ALA B 1 376 ? 5.809 -0.998 2.572 1 94.5 376 ALA B C 1
ATOM 6962 O O . ALA B 1 376 ? 6.094 0.098 3.059 1 94.5 376 ALA B O 1
ATOM 6963 N N . PRO B 1 377 ? 4.617 -1.345 2.191 1 90.56 377 PRO B N 1
ATOM 6964 C CA . PRO B 1 377 ? 3.57 -0.322 2.229 1 90.56 377 PRO B CA 1
ATOM 6965 C C . PRO B 1 377 ? 3.27 0.164 3.645 1 90.56 377 PRO B C 1
ATOM 6967 O O . PRO B 1 377 ? 3.373 -0.609 4.602 1 90.56 377 PRO B O 1
ATOM 6970 N N . LYS B 1 378 ? 2.746 1.359 3.799 1 85.81 378 LYS B N 1
ATOM 6971 C CA . LYS B 1 378 ? 2.58 2.02 5.09 1 85.81 378 LYS B CA 1
ATOM 6972 C C . LYS B 1 378 ? 1.407 1.426 5.863 1 85.81 378 LYS B C 1
ATOM 6974 O O . LYS B 1 378 ? 1.352 1.528 7.094 1 85.81 378 LYS B O 1
ATOM 6979 N N . HIS B 1 379 ? 0.46 0.861 5.18 1 84.75 379 HIS B N 1
ATOM 6980 C CA . HIS B 1 379 ? -0.765 0.432 5.844 1 84.75 379 HIS B CA 1
ATOM 6981 C C . HIS B 1 379 ? -0.641 -0.998 6.359 1 84.75 379 HIS B C 1
ATOM 6983 O O . HIS B 1 379 ? -1.62 -1.58 6.832 1 84.75 379 HIS B O 1
ATOM 6989 N N . THR B 1 380 ? 0.538 -1.534 6.242 1 89.06 380 THR B N 1
ATOM 6990 C CA . THR B 1 380 ? 0.787 -2.889 6.723 1 89.06 380 THR B CA 1
ATOM 6991 C C . THR B 1 380 ? 1.805 -2.883 7.859 1 89.06 380 THR B C 1
ATOM 6993 O O . THR B 1 380 ? 2.791 -2.145 7.812 1 89.06 380 THR B O 1
ATOM 6996 N N . GLY B 1 381 ? 1.538 -3.689 8.883 1 89.44 381 GLY B N 1
ATOM 6997 C CA . GLY B 1 381 ? 2.494 -3.854 9.961 1 89.44 381 GLY B CA 1
ATOM 6998 C C . GLY B 1 381 ? 3.52 -4.938 9.695 1 89.44 381 GLY B C 1
ATOM 6999 O O . GLY B 1 381 ? 3.182 -6.008 9.18 1 89.44 381 GLY B O 1
ATOM 7000 N N . PHE B 1 382 ? 4.797 -4.625 9.992 1 93.5 382 PHE B N 1
ATOM 7001 C CA . PHE B 1 382 ? 5.879 -5.586 9.812 1 93.5 382 PHE B CA 1
ATOM 7002 C C . PHE B 1 382 ? 6.652 -5.781 11.109 1 93.5 382 PHE B C 1
ATOM 7004 O O . PHE B 1 382 ? 6.793 -4.844 11.898 1 93.5 382 PHE B O 1
ATOM 7011 N N . SER B 1 383 ? 7.125 -6.984 11.336 1 93.44 383 SER B N 1
ATOM 7012 C CA . SER B 1 383 ? 8.133 -7.18 12.375 1 93.44 383 SER B CA 1
ATOM 7013 C C . SER B 1 383 ? 9.43 -6.445 12.031 1 93.44 383 SER B C 1
ATOM 7015 O O . SER B 1 383 ? 9.594 -5.957 10.914 1 93.44 383 SER B O 1
ATOM 7017 N N . PHE B 1 384 ? 10.305 -6.324 12.984 1 95.44 384 PHE B N 1
ATOM 7018 C CA . PHE B 1 384 ? 11.57 -5.629 12.758 1 95.44 384 PHE B CA 1
ATOM 7019 C C . PHE B 1 384 ? 12.32 -6.242 11.586 1 95.44 384 PHE B C 1
ATOM 7021 O O . PHE B 1 384 ? 12.711 -5.539 10.648 1 95.44 384 PHE B O 1
ATOM 7028 N N . LEU B 1 385 ? 12.492 -7.57 11.602 1 97.69 385 LEU B N 1
ATOM 7029 C CA . LEU B 1 385 ? 13.258 -8.234 10.547 1 97.69 385 LEU B CA 1
ATOM 7030 C C . LEU B 1 385 ? 12.484 -8.242 9.234 1 97.69 385 LEU B C 1
ATOM 7032 O O . LEU B 1 385 ? 13.078 -8.227 8.156 1 97.69 385 LEU B O 1
ATOM 7036 N N . GLY B 1 386 ? 11.133 -8.352 9.367 1 97 386 GLY B N 1
ATOM 7037 C CA . GLY B 1 386 ? 10.312 -8.211 8.172 1 97 386 GLY B CA 1
ATOM 7038 C C . GLY B 1 386 ? 10.5 -6.879 7.477 1 97 386 GLY B C 1
ATOM 7039 O O . GLY B 1 386 ? 10.664 -6.828 6.254 1 97 386 GLY B O 1
ATOM 7040 N N . MET B 1 387 ? 10.547 -5.797 8.281 1 96.56 387 MET B N 1
ATOM 7041 C CA . MET B 1 387 ? 10.781 -4.453 7.758 1 96.56 387 MET B CA 1
ATOM 7042 C C . MET B 1 387 ? 12.1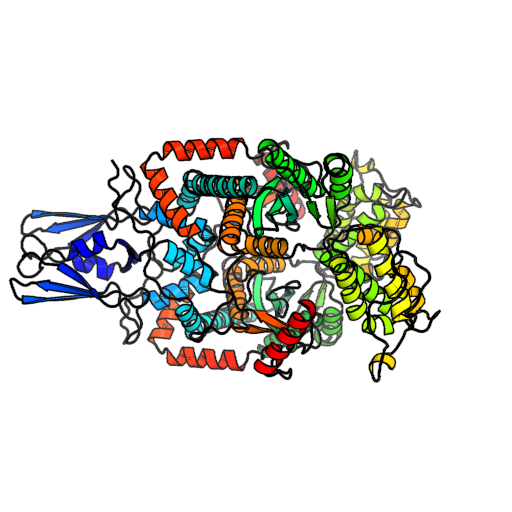95 -4.324 7.199 1 96.56 387 MET B C 1
ATOM 7044 O O . MET B 1 387 ? 12.383 -3.803 6.102 1 96.56 387 MET B O 1
ATOM 7048 N N . TYR B 1 388 ? 13.102 -4.812 7.953 1 97.94 388 TYR B N 1
ATOM 7049 C CA . TYR B 1 388 ? 14.508 -4.727 7.574 1 97.94 388 TYR B CA 1
ATOM 7050 C C . TYR B 1 388 ? 14.75 -5.402 6.23 1 97.94 388 TYR B C 1
ATOM 7052 O O . TYR B 1 388 ? 15.391 -4.828 5.344 1 97.94 388 TYR B O 1
ATOM 7060 N N . SER B 1 389 ? 14.281 -6.609 6.043 1 98.56 389 SER B N 1
ATOM 7061 C CA . SER B 1 389 ? 14.492 -7.359 4.805 1 98.56 389 SER B CA 1
ATOM 7062 C C . SER B 1 389 ? 13.859 -6.645 3.615 1 98.56 389 SER B C 1
ATOM 7064 O O . SER B 1 389 ? 14.414 -6.656 2.514 1 98.56 389 SER B O 1
ATOM 7066 N N . ARG B 1 390 ? 12.719 -6.035 3.812 1 98.19 390 ARG B N 1
ATOM 7067 C CA . ARG B 1 390 ? 12.031 -5.34 2.73 1 98.19 390 ARG B CA 1
ATOM 7068 C C . ARG B 1 390 ? 12.758 -4.055 2.355 1 98.19 390 ARG B C 1
ATOM 7070 O O . ARG B 1 390 ? 12.766 -3.654 1.189 1 98.19 390 ARG B O 1
ATOM 7077 N N . LEU B 1 391 ? 13.367 -3.379 3.352 1 98.25 391 LEU B N 1
ATOM 7078 C CA . LEU B 1 391 ? 14.227 -2.234 3.066 1 98.25 391 LEU B CA 1
ATOM 7079 C C . LEU B 1 391 ? 15.422 -2.648 2.211 1 98.25 391 LEU B C 1
ATOM 7081 O O . LEU B 1 391 ? 15.781 -1.948 1.263 1 98.25 391 LEU B O 1
ATOM 7085 N N . LEU B 1 392 ? 15.969 -3.783 2.545 1 98.81 392 LEU B N 1
ATOM 7086 C CA . LEU B 1 392 ? 17.109 -4.289 1.794 1 98.81 392 LEU B CA 1
ATOM 7087 C C . LEU B 1 392 ? 16.703 -4.68 0.377 1 98.81 392 LEU B C 1
ATOM 7089 O O . LEU B 1 392 ? 17.469 -4.473 -0.572 1 98.81 392 LEU B O 1
ATOM 7093 N N . LEU B 1 393 ? 15.531 -5.262 0.237 1 98.69 393 LEU B N 1
ATOM 7094 C CA . LEU B 1 393 ? 15.023 -5.586 -1.094 1 98.69 393 LEU B CA 1
ATOM 7095 C C . LEU B 1 393 ? 14.891 -4.324 -1.943 1 98.69 393 LEU B C 1
ATOM 7097 O O . LEU B 1 393 ? 15.25 -4.324 -3.123 1 98.69 393 LEU B O 1
ATOM 7101 N N . ALA B 1 394 ? 14.352 -3.277 -1.339 1 98.5 394 ALA B N 1
ATOM 7102 C CA . ALA B 1 394 ? 14.242 -2.002 -2.041 1 98.5 394 ALA B CA 1
ATOM 7103 C C . ALA B 1 394 ? 15.609 -1.485 -2.461 1 98.5 394 ALA B C 1
ATOM 7105 O O . ALA B 1 394 ? 15.773 -0.976 -3.572 1 98.5 394 ALA B O 1
ATOM 7106 N N . ALA B 1 395 ? 16.562 -1.613 -1.561 1 98.69 395 ALA B N 1
ATOM 7107 C CA . ALA B 1 395 ? 17.922 -1.16 -1.857 1 98.69 395 ALA B CA 1
ATOM 7108 C C . ALA B 1 395 ? 18.531 -1.954 -3.012 1 98.69 395 ALA B C 1
ATOM 7110 O O . ALA B 1 395 ? 19.141 -1.38 -3.916 1 98.69 395 ALA B O 1
ATOM 7111 N N . LEU B 1 396 ? 18.328 -3.285 -2.963 1 98.56 396 LEU B N 1
ATOM 7112 C CA . LEU B 1 396 ? 18.828 -4.133 -4.043 1 98.56 396 LEU B CA 1
ATOM 7113 C C . LEU B 1 396 ? 18.188 -3.752 -5.371 1 98.56 396 LEU B C 1
ATOM 7115 O O . LEU B 1 396 ? 18.859 -3.684 -6.398 1 98.56 396 LEU B O 1
ATOM 7119 N N . HIS B 1 397 ? 16.922 -3.521 -5.375 1 98.38 397 HIS B N 1
ATOM 7120 C CA . HIS B 1 397 ? 16.219 -3.102 -6.586 1 98.38 397 HIS B CA 1
ATOM 7121 C C . HIS B 1 397 ? 16.75 -1.767 -7.094 1 98.38 397 HIS B C 1
ATOM 7123 O O . HIS B 1 397 ? 17 -1.608 -8.289 1 98.38 397 HIS B O 1
ATOM 7129 N N . PHE B 1 398 ? 16.891 -0.824 -6.156 1 98.12 398 PHE B N 1
ATOM 7130 C CA . PHE B 1 398 ? 17.359 0.502 -6.539 1 98.12 398 PHE B CA 1
ATOM 7131 C C . PHE B 1 398 ? 18.75 0.428 -7.148 1 98.12 398 PHE B C 1
ATOM 7133 O O . PHE B 1 398 ? 19.016 1.048 -8.18 1 98.12 398 PHE B O 1
ATOM 7140 N N . ASN B 1 399 ? 19.625 -0.302 -6.527 1 97.69 399 ASN B N 1
ATOM 7141 C CA . ASN B 1 399 ? 21.016 -0.418 -6.988 1 97.69 399 ASN B CA 1
ATOM 7142 C C . ASN B 1 399 ? 21.094 -1.088 -8.359 1 97.69 399 ASN B C 1
ATOM 7144 O O . ASN B 1 399 ? 22.016 -0.821 -9.133 1 97.69 399 ASN B O 1
ATOM 7148 N N . ASN B 1 400 ? 20.125 -1.925 -8.625 1 96.38 400 ASN B N 1
ATOM 7149 C CA . ASN B 1 400 ? 20.094 -2.609 -9.914 1 96.38 400 ASN B CA 1
ATOM 7150 C C . ASN B 1 400 ? 19.5 -1.725 -11 1 96.38 400 ASN B C 1
ATOM 7152 O O . ASN B 1 400 ? 19.781 -1.908 -12.188 1 96.38 400 ASN B O 1
ATOM 7156 N N . ASN B 1 401 ? 18.672 -0.715 -10.602 1 95.75 401 ASN B N 1
ATOM 7157 C CA . ASN B 1 401 ? 17.859 -0.036 -11.609 1 95.75 401 ASN B CA 1
ATOM 7158 C C . ASN B 1 401 ? 18.062 1.478 -11.555 1 95.75 401 ASN B C 1
ATOM 7160 O O . ASN B 1 401 ? 17.531 2.205 -12.398 1 95.75 401 ASN B O 1
ATOM 7164 N N . GLY B 1 402 ? 18.734 1.966 -10.578 1 92.06 402 GLY B N 1
ATOM 7165 C CA . GLY B 1 402 ? 18.859 3.4 -10.383 1 92.06 402 GLY B CA 1
ATOM 7166 C C . GLY B 1 402 ? 19.531 4.109 -11.547 1 92.06 402 GLY B C 1
ATOM 7167 O O . GLY B 1 402 ? 19.25 5.281 -11.805 1 92.06 402 GLY B O 1
ATOM 7168 N N . ASN B 1 403 ? 20.406 3.391 -12.227 1 92.06 403 ASN B N 1
ATOM 7169 C CA . ASN B 1 403 ? 21.172 3.994 -13.32 1 92.06 403 ASN B CA 1
ATOM 7170 C C . ASN B 1 403 ? 20.719 3.457 -14.672 1 92.06 403 ASN B C 1
ATOM 7172 O O . ASN B 1 403 ? 21.547 3.309 -15.586 1 92.06 403 ASN B O 1
ATOM 7176 N N . ARG B 1 404 ? 19.484 3.164 -14.812 1 91.25 404 ARG B N 1
ATOM 7177 C CA . ARG B 1 404 ? 18.984 2.678 -16.094 1 91.25 404 ARG B CA 1
ATOM 7178 C C . ARG B 1 404 ? 19.109 3.746 -17.172 1 91.25 404 ARG B C 1
ATOM 7180 O O . ARG B 1 404 ? 18.906 4.934 -16.906 1 91.25 404 ARG B O 1
ATOM 7187 N N . ASP B 1 405 ? 19.344 3.342 -18.344 1 90.5 405 ASP B N 1
ATOM 7188 C CA . ASP B 1 405 ? 19.531 4.246 -19.484 1 90.5 405 ASP B CA 1
ATOM 7189 C C . ASP B 1 405 ? 18.188 4.691 -20.062 1 90.5 405 ASP B C 1
ATOM 7191 O O . ASP B 1 405 ? 17.156 4.074 -19.781 1 90.5 405 ASP B O 1
ATOM 7195 N N . VAL B 1 406 ? 18.328 5.75 -20.75 1 91.56 406 VAL B N 1
ATOM 7196 C CA . VAL B 1 406 ? 17.156 6.215 -21.5 1 91.56 406 VAL B CA 1
ATOM 7197 C C . VAL B 1 406 ? 16.812 5.219 -22.594 1 91.56 406 VAL B C 1
ATOM 7199 O O . VAL B 1 406 ? 17.703 4.695 -23.266 1 91.56 406 VAL B O 1
ATOM 7202 N N . ALA B 1 407 ? 15.562 4.875 -22.672 1 92.69 407 ALA B N 1
ATOM 7203 C CA . ALA B 1 407 ? 15.109 3.969 -23.734 1 92.69 407 ALA B CA 1
ATOM 7204 C C . ALA B 1 407 ? 15.312 4.59 -25.109 1 92.69 407 ALA B C 1
ATOM 7206 O O . ALA B 1 407 ? 15.164 5.801 -25.281 1 92.69 407 ALA B O 1
ATOM 7207 N N . ARG B 1 408 ? 15.641 3.84 -26.031 1 92.88 408 ARG B N 1
ATOM 7208 C CA . ARG B 1 408 ? 15.891 4.305 -27.406 1 92.88 408 ARG B CA 1
ATOM 7209 C C . ARG B 1 408 ? 15.031 3.545 -28.406 1 92.88 408 ARG B C 1
ATOM 7211 O O . ARG B 1 408 ? 14.664 2.393 -28.172 1 92.88 408 ARG B O 1
ATOM 7218 N N . THR B 1 409 ? 14.664 4.266 -29.391 1 90.69 409 THR B N 1
ATOM 7219 C CA . THR B 1 409 ? 13.945 3.625 -30.484 1 90.69 409 THR B CA 1
ATOM 7220 C C . THR B 1 409 ? 14.867 2.715 -31.281 1 90.69 409 THR B C 1
ATOM 7222 O O . THR B 1 409 ? 16.078 2.672 -31.031 1 90.69 409 THR B O 1
ATOM 7225 N N . SER B 1 410 ? 14.211 1.923 -32.156 1 90.19 410 SER B N 1
ATOM 7226 C CA . SER B 1 410 ? 15 1.046 -33.031 1 90.19 410 SER B CA 1
ATOM 7227 C C . SER B 1 410 ? 16.031 1.834 -33.812 1 90.19 410 SER B C 1
ATOM 7229 O O . SER B 1 410 ? 17.078 1.302 -34.188 1 90.19 410 SER B O 1
ATOM 7231 N N . GLU B 1 411 ? 15.797 3.115 -34 1 90.94 411 GLU B N 1
ATOM 7232 C CA . GLU B 1 411 ? 16.703 3.973 -34.75 1 90.94 411 GLU B CA 1
ATOM 7233 C C . GLU B 1 411 ? 17.734 4.621 -33.844 1 90.94 411 GLU B C 1
ATOM 7235 O O . GLU B 1 411 ? 18.594 5.371 -34.312 1 90.94 411 GLU B O 1
ATOM 7240 N N . GLY B 1 412 ? 17.609 4.359 -32.531 1 88.56 412 GLY B N 1
ATOM 7241 C CA . GLY B 1 412 ? 18.625 4.844 -31.609 1 88.56 412 GLY B CA 1
ATOM 7242 C C . GLY B 1 412 ? 18.25 6.164 -30.953 1 88.56 412 GLY B C 1
ATOM 7243 O O . GLY B 1 412 ? 19.062 6.758 -30.234 1 88.56 412 GLY B O 1
ATOM 7244 N N . GLU B 1 413 ? 17.141 6.691 -31.25 1 88.62 413 GLU B N 1
ATOM 7245 C CA . GLU B 1 413 ? 16.734 7.973 -30.688 1 88.62 413 GLU B CA 1
ATOM 7246 C C . GLU B 1 413 ? 16.188 7.805 -29.281 1 88.62 413 GLU B C 1
ATOM 7248 O O . GLU B 1 413 ? 15.461 6.848 -29 1 88.62 413 GLU B O 1
ATOM 7253 N N . ALA B 1 414 ? 16.672 8.766 -28.484 1 91.12 414 ALA B N 1
ATOM 7254 C CA . ALA B 1 414 ? 16.188 8.75 -27.109 1 91.12 414 ALA B CA 1
ATOM 7255 C C . ALA B 1 414 ? 14.695 9.016 -27.047 1 91.12 414 ALA B C 1
ATOM 7257 O O . ALA B 1 414 ? 14.172 9.844 -27.812 1 91.12 414 ALA B O 1
ATOM 7258 N N . ARG B 1 415 ? 14 8.297 -26.234 1 91.31 415 ARG B N 1
ATOM 7259 C CA . ARG B 1 415 ? 12.555 8.43 -26.094 1 91.31 415 ARG B CA 1
ATOM 7260 C C . ARG B 1 415 ? 12.211 9.352 -24.922 1 91.31 415 ARG B C 1
ATOM 7262 O O . ARG B 1 415 ? 12.844 9.281 -23.859 1 91.31 415 ARG B O 1
ATOM 7269 N N . TYR B 1 416 ? 11.273 10.281 -25.109 1 90.69 416 TYR B N 1
ATOM 7270 C CA . TYR B 1 416 ? 10.805 11.211 -24.078 1 90.69 416 TYR B CA 1
ATOM 7271 C C . TYR B 1 416 ? 9.289 11.148 -23.938 1 90.69 416 TYR B C 1
ATOM 7273 O O . TYR B 1 416 ? 8.586 10.766 -24.875 1 90.69 416 TYR B O 1
ATOM 7281 N N . ALA B 1 417 ? 8.828 11.336 -22.766 1 88.25 417 ALA B N 1
ATOM 7282 C CA . ALA B 1 417 ? 7.398 11.438 -22.5 1 88.25 417 ALA B CA 1
ATOM 7283 C C . ALA B 1 417 ? 7.027 12.836 -22 1 88.25 417 ALA B C 1
ATOM 7285 O O . ALA B 1 417 ? 7.809 13.477 -21.312 1 88.25 417 ALA B O 1
ATOM 7286 N N . VAL B 1 418 ? 5.895 13.336 -22.438 1 84.94 418 VAL B N 1
ATOM 7287 C CA . VAL B 1 418 ? 5.375 14.625 -21.984 1 84.94 418 VAL B CA 1
ATOM 7288 C C . VAL B 1 418 ? 4.305 14.398 -20.906 1 84.94 418 VAL B C 1
ATOM 7290 O O . VAL B 1 418 ? 3.34 13.672 -21.125 1 84.94 418 VAL B O 1
ATOM 7293 N N . HIS B 1 419 ? 4.555 14.898 -19.75 1 81.69 419 HIS B N 1
ATOM 7294 C CA . HIS B 1 419 ? 3.613 14.789 -18.641 1 81.69 419 HIS B CA 1
ATOM 7295 C C . HIS B 1 419 ? 2.938 16.125 -18.359 1 81.69 419 HIS B C 1
ATOM 7297 O O . HIS B 1 419 ? 3.527 17.188 -18.578 1 81.69 419 HIS B O 1
ATOM 7303 N N . TYR B 1 420 ? 1.74 16.031 -17.938 1 75.56 420 TYR B N 1
ATOM 7304 C CA . TYR B 1 420 ? 0.964 17.203 -17.578 1 75.56 420 TYR B CA 1
ATOM 7305 C C . TYR B 1 420 ? 0.59 17.203 -16.094 1 75.56 420 TYR B C 1
ATOM 7307 O O . TYR B 1 420 ? -0.514 16.781 -15.734 1 75.56 420 TYR B O 1
ATOM 7315 N N . PRO B 1 421 ? 1.551 17.672 -15.289 1 69.44 421 PRO B N 1
ATOM 7316 C CA . PRO B 1 421 ? 1.27 17.656 -13.852 1 69.44 421 PRO B CA 1
ATOM 7317 C C . PRO B 1 421 ? 0.044 18.484 -13.484 1 69.44 421 PRO B C 1
ATOM 7319 O O . PRO B 1 421 ? -0.17 19.562 -14.047 1 69.44 421 PRO B O 1
ATOM 7322 N N . ARG B 1 422 ? -0.696 18.031 -12.547 1 64.5 422 ARG B N 1
ATOM 7323 C CA . ARG B 1 422 ? -1.958 18.625 -12.125 1 64.5 422 ARG B CA 1
ATOM 7324 C C . ARG B 1 422 ? -1.745 20.047 -11.617 1 64.5 422 ARG B C 1
ATOM 7326 O O . ARG B 1 422 ? -2.562 20.938 -11.875 1 64.5 422 ARG B O 1
ATOM 7333 N N . PHE B 1 423 ? -0.647 20.203 -10.969 1 59.38 423 PHE B N 1
ATOM 7334 C CA . PHE B 1 423 ? -0.419 21.469 -10.273 1 59.38 423 PHE B CA 1
ATOM 7335 C C . PHE B 1 423 ? -0.086 22.578 -11.266 1 59.38 423 PHE B C 1
ATOM 7337 O O . PHE B 1 423 ? -0.161 23.75 -10.93 1 59.38 423 PHE B O 1
ATOM 7344 N N . ARG B 1 424 ? 0.286 22.219 -12.539 1 62.16 424 ARG B N 1
ATOM 7345 C CA . ARG B 1 424 ? 0.718 23.234 -13.492 1 62.16 424 ARG B CA 1
ATOM 7346 C C . ARG B 1 424 ? -0.445 23.703 -14.367 1 62.16 424 ARG B C 1
ATOM 7348 O O . ARG B 1 424 ? -0.292 24.609 -15.18 1 62.16 424 ARG B O 1
ATOM 7355 N N . LYS B 1 425 ? -1.602 23.312 -14.031 1 62.91 425 LYS B N 1
ATOM 7356 C CA . LYS B 1 425 ? -2.818 23.75 -14.711 1 62.91 425 LYS B CA 1
ATOM 7357 C C . LYS B 1 425 ? -2.557 24.016 -16.188 1 62.91 425 LYS B C 1
ATOM 7359 O O . LYS B 1 425 ? -2.818 25.109 -16.688 1 62.91 425 LYS B O 1
ATOM 7364 N N . GLY B 1 426 ? -2.033 23.031 -16.906 1 64.62 426 GLY B N 1
ATOM 7365 C CA . GLY B 1 426 ? -1.79 23.172 -18.328 1 64.62 426 GLY B CA 1
ATOM 7366 C C . GLY B 1 426 ? -0.319 23.094 -18.688 1 64.62 426 GLY B C 1
ATOM 7367 O O . GLY B 1 426 ? 0.028 22.984 -19.875 1 64.62 426 GLY B O 1
ATOM 7368 N N . GLY B 1 427 ? 0.46 23.281 -17.734 1 72.94 427 GLY B N 1
ATOM 7369 C CA . GLY B 1 427 ? 1.883 23.125 -18 1 72.94 427 GLY B CA 1
ATOM 7370 C C . GLY B 1 427 ? 2.289 21.672 -18.219 1 72.94 427 GLY B C 1
ATOM 7371 O O . GLY B 1 427 ? 1.499 20.766 -17.984 1 72.94 427 GLY B O 1
ATOM 7372 N N . TRP B 1 428 ? 3.396 21.5 -19 1 79.56 428 TRP B N 1
ATOM 7373 C CA . TRP B 1 428 ? 3.877 20.156 -19.297 1 79.56 428 TRP B CA 1
ATOM 7374 C C . TRP B 1 428 ? 5.336 19.984 -18.875 1 79.56 428 TRP B C 1
ATOM 7376 O O . TRP B 1 428 ? 6.051 20.969 -18.703 1 79.56 428 TRP B O 1
ATOM 7386 N N . VAL B 1 429 ? 5.672 18.859 -18.562 1 81.38 429 VAL B N 1
ATOM 7387 C CA . VAL B 1 429 ? 7.047 18.5 -18.25 1 81.38 429 VAL B CA 1
ATOM 7388 C C . VAL B 1 429 ? 7.488 17.328 -19.125 1 81.38 429 VAL B C 1
ATOM 7390 O O . VAL B 1 429 ? 6.715 16.391 -19.359 1 81.38 429 VAL B O 1
ATOM 7393 N N . VAL B 1 430 ? 8.688 17.484 -19.688 1 86.44 430 VAL B N 1
ATOM 7394 C CA . VAL B 1 430 ? 9.242 16.391 -20.484 1 86.44 430 VAL B CA 1
ATOM 7395 C C . VAL B 1 430 ? 10.211 15.57 -19.641 1 86.44 430 VAL B C 1
ATOM 7397 O O . VAL B 1 430 ? 11.039 16.125 -18.906 1 86.44 430 VAL B O 1
ATOM 7400 N N . ARG B 1 431 ? 10.016 14.305 -19.641 1 86.44 431 ARG B N 1
ATOM 7401 C CA . ARG B 1 431 ? 10.922 13.391 -18.938 1 86.44 431 ARG B CA 1
ATOM 7402 C C . ARG B 1 431 ? 11.414 12.289 -19.875 1 86.44 431 ARG B C 1
ATOM 7404 O O . ARG B 1 431 ? 10.656 11.789 -20.703 1 86.44 431 ARG B O 1
ATOM 7411 N N . PRO B 1 432 ? 12.719 11.969 -19.703 1 88.38 432 PRO B N 1
ATOM 7412 C CA . PRO B 1 432 ? 13.195 10.82 -20.469 1 88.38 432 PRO B CA 1
ATOM 7413 C C . PRO B 1 432 ? 12.539 9.508 -20.047 1 88.38 432 PRO B C 1
ATOM 7415 O O . PRO B 1 432 ? 12.305 9.297 -18.844 1 88.38 432 PRO B O 1
ATOM 7418 N N . ILE B 1 433 ? 12.188 8.68 -20.984 1 90.19 433 ILE B N 1
ATOM 7419 C CA . ILE B 1 433 ? 11.688 7.336 -20.703 1 90.19 433 ILE B CA 1
ATOM 7420 C C . ILE B 1 433 ? 12.859 6.387 -20.484 1 90.19 433 ILE B C 1
ATOM 7422 O O . ILE B 1 433 ? 13.688 6.191 -21.391 1 90.19 433 ILE B O 1
ATOM 7426 N N . LYS B 1 434 ? 12.914 5.828 -19.328 1 90.5 434 LYS B N 1
ATOM 7427 C CA . LYS B 1 434 ? 14.008 4.926 -18.984 1 90.5 434 LYS B CA 1
ATOM 7428 C C . LYS B 1 434 ? 13.727 3.512 -19.484 1 90.5 434 LYS B C 1
ATOM 7430 O O . LYS B 1 434 ? 12.578 3.156 -19.75 1 90.5 434 LYS B O 1
ATOM 7435 N N . GLU B 1 435 ? 14.727 2.74 -19.688 1 91.69 435 GLU B N 1
ATOM 7436 C CA . GLU B 1 435 ? 14.586 1.324 -20 1 91.69 435 GLU B CA 1
ATOM 7437 C C . GLU B 1 435 ? 13.797 0.588 -18.922 1 91.69 435 GLU B C 1
ATOM 7439 O O . GLU B 1 435 ? 13.742 1.031 -17.781 1 91.69 435 GLU B O 1
ATOM 7444 N N . LYS B 1 436 ? 13.18 -0.474 -19.281 1 90.44 436 LYS B N 1
ATOM 7445 C CA . LYS B 1 436 ? 12.422 -1.272 -18.328 1 90.44 436 LYS B CA 1
ATOM 7446 C C . LYS B 1 436 ? 13.312 -1.774 -17.203 1 90.44 436 LYS B C 1
ATOM 7448 O O . LYS B 1 436 ? 14.461 -2.148 -17.422 1 90.44 436 LYS B O 1
ATOM 7453 N N . PRO B 1 437 ? 12.82 -1.697 -16.031 1 92.56 437 PRO B N 1
ATOM 7454 C CA . PRO B 1 437 ? 13.617 -2.199 -14.906 1 92.56 437 PRO B CA 1
ATOM 7455 C C . PRO B 1 437 ? 13.93 -3.688 -15.023 1 92.56 437 PRO B C 1
ATOM 7457 O O . PRO B 1 437 ? 13.148 -4.441 -15.617 1 92.56 437 PRO B O 1
ATOM 7460 N N . SER B 1 438 ? 15.039 -4.027 -14.492 1 92.06 438 SER B N 1
ATOM 7461 C CA . SER B 1 438 ? 15.445 -5.426 -14.414 1 92.06 438 SER B CA 1
ATOM 7462 C C . SER B 1 438 ? 15.164 -6.004 -13.031 1 92.06 438 SER B C 1
ATOM 7464 O O . SER B 1 438 ? 15.211 -5.281 -12.031 1 92.06 438 SER B O 1
ATOM 7466 N N . TYR B 1 439 ? 14.867 -7.305 -13.031 1 92.69 439 TYR B N 1
ATOM 7467 C CA . TYR B 1 439 ? 14.641 -8.008 -11.773 1 92.69 439 TYR B CA 1
ATOM 7468 C C . TYR B 1 439 ? 15.625 -9.156 -11.609 1 92.69 439 TYR B C 1
ATOM 7470 O O . TYR B 1 439 ? 15.297 -10.172 -10.984 1 92.69 439 TYR B O 1
ATOM 7478 N N . GLY B 1 440 ? 16.734 -8.938 -12.195 1 93.31 440 GLY B N 1
ATOM 7479 C CA . GLY B 1 440 ? 17.797 -9.938 -12.094 1 93.31 440 GLY B CA 1
ATOM 7480 C C . GLY B 1 440 ? 18.203 -10.219 -10.664 1 93.31 440 GLY B C 1
ATOM 7481 O O . GLY B 1 440 ? 18.516 -11.367 -10.312 1 93.31 440 GLY B O 1
ATOM 7482 N N . TYR B 1 441 ? 18.188 -9.219 -9.844 1 95.94 441 TYR B N 1
ATOM 7483 C CA . TYR B 1 441 ? 18.562 -9.406 -8.445 1 95.94 441 TYR B CA 1
ATOM 7484 C C . TYR B 1 441 ? 17.609 -10.375 -7.754 1 95.94 441 TYR B C 1
ATOM 7486 O O . TYR B 1 441 ? 18.016 -11.188 -6.926 1 95.94 441 TYR B O 1
ATOM 7494 N N . ALA B 1 442 ? 16.328 -10.289 -8.07 1 97.12 442 ALA B N 1
ATOM 7495 C CA . ALA B 1 442 ? 15.336 -11.188 -7.48 1 97.12 442 ALA B CA 1
ATOM 7496 C C . ALA B 1 442 ? 15.555 -12.625 -7.945 1 97.12 442 ALA B C 1
ATOM 7498 O O . ALA B 1 442 ? 15.414 -13.562 -7.16 1 97.12 442 ALA B O 1
ATOM 7499 N N . THR B 1 443 ? 15.898 -12.781 -9.203 1 96.5 443 THR B N 1
ATOM 7500 C CA . THR B 1 443 ? 16.234 -14.094 -9.734 1 96.5 443 THR B CA 1
ATOM 7501 C C . THR B 1 443 ? 17.453 -14.672 -9.016 1 96.5 443 THR B C 1
ATOM 7503 O O . THR B 1 443 ? 17.469 -15.859 -8.672 1 96.5 443 THR B O 1
ATOM 7506 N N . ASN B 1 444 ? 18.406 -13.812 -8.781 1 96.75 444 ASN B N 1
ATOM 7507 C CA . ASN B 1 444 ? 19.609 -14.242 -8.055 1 96.75 444 ASN B CA 1
ATOM 7508 C C . ASN B 1 444 ? 19.266 -14.656 -6.625 1 96.75 444 ASN B C 1
ATOM 7510 O O . ASN B 1 444 ? 19.875 -15.578 -6.082 1 96.75 444 ASN B O 1
ATOM 7514 N N . LEU B 1 445 ? 18.359 -13.969 -6.035 1 98.12 445 LEU B N 1
ATOM 7515 C CA . LEU B 1 445 ? 17.922 -14.336 -4.691 1 98.12 445 LEU B CA 1
ATOM 7516 C C . LEU B 1 445 ? 17.266 -15.711 -4.688 1 98.12 445 LEU B C 1
ATOM 7518 O O . LEU B 1 445 ? 17.5 -16.516 -3.771 1 98.12 445 LEU B O 1
ATOM 7522 N N . MET B 1 446 ? 16.453 -16.016 -5.703 1 97.62 446 MET B N 1
ATOM 7523 C CA . MET B 1 446 ? 15.812 -17.328 -5.824 1 97.62 446 MET B CA 1
ATOM 7524 C C . MET B 1 446 ? 16.859 -18.438 -5.918 1 97.62 446 MET B C 1
ATOM 7526 O O . MET B 1 446 ? 16.734 -19.469 -5.25 1 97.62 446 MET B O 1
ATOM 7530 N N . VAL B 1 447 ? 17.875 -18.172 -6.707 1 96.5 447 VAL B N 1
ATOM 7531 C CA . VAL B 1 447 ? 18.938 -19.141 -6.898 1 96.5 447 VAL B CA 1
ATOM 7532 C C . VAL B 1 447 ? 19.688 -19.344 -5.586 1 96.5 447 VAL B C 1
ATOM 7534 O O . VAL B 1 447 ? 19.922 -20.484 -5.164 1 96.5 447 VAL B O 1
ATOM 7537 N N . SER B 1 448 ? 20.016 -18.234 -4.938 1 97.19 448 SER B N 1
ATOM 7538 C CA . SER B 1 448 ? 20.75 -18.312 -3.674 1 97.19 448 SER B CA 1
ATOM 7539 C C . SER B 1 448 ? 19.938 -19.047 -2.613 1 97.19 448 SER B C 1
ATOM 7541 O O . SER B 1 448 ? 20.5 -19.812 -1.821 1 97.19 448 SER B O 1
ATOM 7543 N N . LEU B 1 449 ? 18.656 -18.812 -2.58 1 97.69 449 LEU B N 1
ATOM 7544 C CA . LEU B 1 449 ? 17.797 -19.453 -1.603 1 97.69 449 LEU B CA 1
ATOM 7545 C C . LEU B 1 449 ? 17.859 -20.969 -1.738 1 97.69 449 LEU B C 1
ATOM 7547 O O . LEU B 1 449 ? 18.047 -21.688 -0.748 1 97.69 449 LEU B O 1
ATOM 7551 N N . VAL B 1 450 ? 17.719 -21.453 -2.926 1 95.94 450 VAL B N 1
ATOM 7552 C CA . VAL B 1 450 ? 17.703 -22.891 -3.172 1 95.94 450 VAL B CA 1
ATOM 7553 C C . VAL B 1 450 ? 19.078 -23.484 -2.877 1 95.94 450 VAL B C 1
ATOM 7555 O O . VAL B 1 450 ? 19.203 -24.531 -2.227 1 95.94 450 VAL B O 1
ATOM 7558 N N . GLU B 1 451 ? 20.094 -22.781 -3.326 1 95.38 451 GLU B N 1
ATOM 7559 C CA . GLU B 1 451 ? 21.453 -23.266 -3.123 1 95.38 451 GLU B CA 1
ATOM 7560 C C . GLU B 1 451 ? 21.797 -23.344 -1.638 1 95.38 451 GLU B C 1
ATOM 7562 O O . GLU B 1 451 ? 22.328 -24.359 -1.17 1 95.38 451 GLU B O 1
ATOM 7567 N N . GLU B 1 452 ? 21.531 -22.328 -0.942 1 96.62 452 GLU B N 1
ATOM 7568 C CA . GLU B 1 452 ? 21.859 -22.281 0.48 1 96.62 452 GLU B CA 1
ATOM 7569 C C . GLU B 1 452 ? 21.016 -23.281 1.271 1 96.62 452 GLU B C 1
ATOM 7571 O O . GLU B 1 452 ? 21.5 -23.906 2.217 1 96.62 452 GLU B O 1
ATOM 7576 N N . TYR B 1 453 ? 19.75 -23.344 0.896 1 96.94 453 TYR B N 1
ATOM 7577 C CA . TYR B 1 453 ? 18.891 -24.312 1.572 1 96.94 453 TYR B CA 1
ATOM 7578 C C . TYR B 1 453 ? 19.406 -25.734 1.358 1 96.94 453 TYR B C 1
ATOM 7580 O O . TYR B 1 453 ? 19.422 -26.547 2.293 1 96.94 453 TYR B O 1
ATOM 7588 N N . CYS B 1 454 ? 19.766 -26.078 0.127 1 95 454 CYS B N 1
ATOM 7589 C CA . CYS B 1 454 ? 20.219 -27.422 -0.213 1 95 454 CYS B CA 1
ATOM 7590 C C . CYS B 1 454 ? 21.547 -27.734 0.471 1 95 454 CYS B C 1
ATOM 7592 O O . CYS B 1 454 ? 21.812 -28.875 0.843 1 95 454 CYS B O 1
ATOM 7594 N N . LYS B 1 455 ? 22.328 -26.719 0.63 1 94.38 455 LYS B N 1
ATOM 7595 C CA . LYS B 1 455 ? 23.594 -26.906 1.316 1 94.38 455 LYS B CA 1
ATOM 7596 C C . LYS B 1 455 ? 23.391 -27.203 2.799 1 94.38 455 LYS B C 1
ATOM 7598 O O . LYS B 1 455 ? 23.953 -28.156 3.332 1 94.38 455 LYS B O 1
ATOM 7603 N N . SER B 1 456 ? 22.578 -26.328 3.438 1 95.25 456 SER B N 1
ATOM 7604 C CA . SER B 1 456 ? 22.328 -26.562 4.859 1 95.25 456 SER B CA 1
ATOM 7605 C C . SER B 1 456 ? 21.172 -25.703 5.363 1 95.25 456 SER B C 1
ATOM 7607 O O . SER B 1 456 ? 21.375 -24.547 5.762 1 95.25 456 SER B O 1
ATOM 7609 N N . PRO B 1 457 ? 20.031 -26.281 5.453 1 95.56 457 PRO B N 1
ATOM 7610 C CA . PRO B 1 457 ? 18.922 -25.531 6.055 1 95.56 457 PRO B CA 1
ATOM 7611 C C . PRO B 1 457 ? 19.234 -25.047 7.469 1 95.56 457 PRO B C 1
ATOM 7613 O O . PRO B 1 457 ? 18.766 -23.984 7.879 1 95.56 457 PRO B O 1
ATOM 7616 N N . GLN B 1 458 ? 20.031 -25.766 8.164 1 96.44 458 GLN B N 1
ATOM 7617 C CA . GLN B 1 458 ? 20.422 -25.422 9.531 1 96.44 458 GLN B CA 1
ATOM 7618 C C . GLN B 1 458 ? 21.25 -24.141 9.562 1 96.44 458 GLN B C 1
ATOM 7620 O O . GLN B 1 458 ? 21.109 -23.328 10.477 1 96.44 458 GLN B O 1
ATOM 7625 N N . ALA B 1 459 ? 22.078 -24.047 8.594 1 97.25 459 ALA B N 1
ATOM 7626 C CA . ALA B 1 459 ? 22.891 -22.844 8.531 1 97.25 459 ALA B CA 1
ATOM 7627 C C . ALA B 1 459 ? 22.031 -21.594 8.359 1 97.25 459 ALA B C 1
ATOM 7629 O O . ALA B 1 459 ? 22.328 -20.547 8.945 1 97.25 459 ALA B O 1
ATOM 7630 N N . LEU B 1 460 ? 21.062 -21.656 7.582 1 97.62 460 LEU B N 1
ATOM 7631 C CA . LEU B 1 460 ? 20.125 -20.547 7.398 1 97.62 460 LEU B CA 1
ATOM 7632 C C . LEU B 1 460 ? 19.375 -20.25 8.688 1 97.62 460 LEU B C 1
ATOM 7634 O O . LEU B 1 460 ? 19.172 -19.078 9.039 1 97.62 460 LEU B O 1
ATOM 7638 N N . GLN B 1 461 ? 18.984 -21.281 9.352 1 97.75 461 GLN B N 1
ATOM 7639 C CA . GLN B 1 461 ? 18.281 -21.109 10.617 1 97.75 461 GLN B CA 1
ATOM 7640 C C . GLN B 1 461 ? 19.172 -20.453 11.664 1 97.75 461 GLN B C 1
ATOM 7642 O O . GLN B 1 461 ? 18.703 -19.641 12.461 1 97.75 461 GLN B O 1
ATOM 7647 N N . GLU B 1 462 ? 20.391 -20.828 11.617 1 97.94 462 GLU B N 1
ATOM 7648 C CA . GLU B 1 462 ? 21.344 -20.219 12.539 1 97.94 462 GLU B CA 1
ATOM 7649 C C . GLU B 1 462 ? 21.531 -18.734 12.234 1 97.94 462 GLU B C 1
ATOM 7651 O O . GLU B 1 462 ? 21.594 -17.906 13.148 1 97.94 462 GLU B O 1
ATOM 7656 N N . SER B 1 463 ? 21.641 -18.469 10.977 1 97.44 463 SER B N 1
ATOM 7657 C CA . SER B 1 463 ? 21.734 -17.078 10.562 1 97.44 463 SER B CA 1
ATOM 7658 C C . SER B 1 463 ? 20.516 -16.281 11.008 1 97.44 463 SER B C 1
ATOM 7660 O O . SER B 1 463 ? 20.625 -15.133 11.43 1 97.44 463 SER B O 1
ATOM 7662 N N . SER B 1 464 ? 19.391 -16.859 10.875 1 97.75 464 SER B N 1
ATOM 7663 C CA . SER B 1 464 ? 18.141 -16.25 11.32 1 97.75 464 SER B CA 1
ATOM 7664 C C . SER B 1 464 ? 18.172 -15.969 12.82 1 97.75 464 SER B C 1
ATOM 7666 O O . SER B 1 464 ? 17.703 -14.922 13.266 1 97.75 464 SER B O 1
ATOM 7668 N N . ALA B 1 465 ? 18.688 -16.922 13.562 1 97.5 465 ALA B N 1
ATOM 7669 C CA . ALA B 1 465 ? 18.781 -16.781 15.008 1 97.5 465 ALA B CA 1
ATOM 7670 C C . ALA B 1 465 ? 19.688 -15.609 15.383 1 97.5 465 ALA B C 1
ATOM 7672 O O . ALA B 1 465 ? 19.375 -14.859 16.312 1 97.5 465 ALA B O 1
ATOM 7673 N N . VAL B 1 466 ? 20.719 -15.484 14.68 1 97.56 466 VAL B N 1
ATOM 7674 C CA . VAL B 1 466 ? 21.641 -14.391 14.93 1 97.56 466 VAL B CA 1
ATOM 7675 C C . VAL B 1 466 ? 20.969 -13.055 14.641 1 97.56 466 VAL B C 1
ATOM 7677 O O . VAL B 1 466 ? 21.094 -12.109 15.422 1 97.56 466 VAL B O 1
ATOM 7680 N N . LEU B 1 467 ? 20.266 -12.969 13.539 1 97.44 467 LEU B N 1
ATOM 7681 C CA . LEU B 1 467 ? 19.547 -11.75 13.172 1 97.44 467 LEU B CA 1
ATOM 7682 C C . LEU B 1 467 ? 18.484 -11.414 14.211 1 97.44 467 LEU B C 1
ATOM 7684 O O . LEU B 1 467 ? 18.312 -10.25 14.57 1 97.44 467 LEU B O 1
ATOM 7688 N N . SER B 1 468 ? 17.797 -12.422 14.641 1 95.75 468 SER B N 1
ATOM 7689 C CA . SER B 1 468 ? 16.734 -12.242 15.617 1 95.75 468 SER B CA 1
ATOM 7690 C C . SER B 1 468 ? 17.281 -11.742 16.953 1 95.75 468 SER B C 1
ATOM 7692 O O . SER B 1 468 ? 16.656 -10.922 17.625 1 95.75 468 SER B O 1
ATOM 7694 N N . SER B 1 469 ? 18.406 -12.258 17.328 1 94.25 469 SER B N 1
ATOM 7695 C CA . SER B 1 469 ? 19.031 -11.875 18.594 1 94.25 469 SER B CA 1
ATOM 7696 C C . SER B 1 469 ? 19.516 -10.438 18.562 1 94.25 469 SER B C 1
ATOM 7698 O O . SER B 1 469 ? 19.578 -9.766 19.594 1 94.25 469 SER B O 1
ATOM 7700 N N . ALA B 1 470 ? 19.797 -9.984 17.391 1 93 470 ALA B N 1
ATOM 7701 C CA . ALA B 1 470 ? 20.312 -8.633 17.234 1 93 470 ALA B CA 1
ATOM 7702 C C . ALA B 1 470 ? 19.188 -7.613 17.125 1 93 470 ALA B C 1
ATOM 7704 O O . ALA B 1 470 ? 19.391 -6.414 17.312 1 93 470 ALA B O 1
ATOM 7705 N N . ALA B 1 471 ? 17.953 -8.07 16.859 1 93.44 471 ALA B N 1
ATOM 7706 C CA . ALA B 1 471 ? 16.797 -7.191 16.734 1 93.44 471 ALA B CA 1
ATOM 7707 C C . ALA B 1 471 ? 16.359 -6.672 18.094 1 93.44 471 ALA B C 1
ATOM 7709 O O . ALA B 1 471 ? 16.391 -7.398 19.094 1 93.44 471 ALA B O 1
ATOM 7710 N N . PRO B 1 472 ? 16.016 -5.387 18.156 1 91.94 472 PRO B N 1
ATOM 7711 C CA . PRO B 1 472 ? 15.508 -4.867 19.438 1 91.94 472 PRO B CA 1
ATOM 7712 C C . PRO B 1 472 ? 14.195 -5.523 19.859 1 91.94 472 PRO B C 1
ATOM 7714 O O . PRO B 1 472 ? 13.414 -5.945 19 1 91.94 472 PRO B O 1
ATOM 7717 N N . PRO B 1 473 ? 13.984 -5.598 21.109 1 86.56 473 PRO B N 1
ATOM 7718 C CA . PRO B 1 473 ? 12.711 -6.164 21.578 1 86.56 473 PRO B CA 1
ATOM 7719 C C . PRO B 1 473 ? 11.516 -5.289 21.219 1 86.56 473 PRO B C 1
ATOM 7721 O O . PRO B 1 473 ? 11.672 -4.094 20.953 1 86.56 473 PRO B O 1
ATOM 7724 N N . PRO B 1 474 ? 10.367 -5.898 21.281 1 80.31 474 PRO B N 1
ATOM 7725 C CA . PRO B 1 474 ? 9.172 -5.098 21.031 1 80.31 474 PRO B CA 1
ATOM 7726 C C . PRO B 1 474 ? 8.992 -3.965 22.031 1 80.31 474 PRO B C 1
ATOM 7728 O O . PRO B 1 474 ? 9.492 -4.051 23.156 1 80.31 474 PRO B O 1
ATOM 7731 N N . LEU B 1 475 ? 8.297 -2.918 21.672 1 76.5 475 LEU B N 1
ATOM 7732 C CA . LEU B 1 475 ? 8.141 -1.713 22.484 1 76.5 475 LEU B CA 1
ATOM 7733 C C . LEU B 1 475 ? 7.539 -2.045 23.844 1 76.5 475 LEU B C 1
ATOM 7735 O O . LEU B 1 475 ? 7.852 -1.39 24.844 1 76.5 475 LEU B O 1
ATOM 7739 N N . THR B 1 476 ? 6.703 -3.062 24 1 73.38 476 THR B N 1
ATOM 7740 C CA . THR B 1 476 ? 5.949 -3.332 25.219 1 73.38 476 THR B CA 1
ATOM 7741 C C . THR B 1 476 ? 6.684 -4.34 26.094 1 73.38 476 THR B C 1
ATOM 7743 O O . THR B 1 476 ? 6.172 -4.754 27.141 1 73.38 476 THR B O 1
ATOM 7746 N N . SER B 1 477 ? 7.797 -4.695 25.703 1 72.25 477 SER B N 1
ATOM 7747 C CA . SER B 1 477 ? 8.492 -5.758 26.422 1 72.25 477 SER B CA 1
ATOM 7748 C C . SER B 1 477 ? 8.914 -5.301 27.812 1 72.25 477 SER B C 1
ATOM 7750 O O . SER B 1 477 ? 9.008 -6.109 28.734 1 72.25 477 SER B O 1
ATOM 7752 N N . SER B 1 478 ? 9.086 -4.062 27.969 1 68.88 478 SER B N 1
ATOM 7753 C CA . SER B 1 478 ? 9.57 -3.561 29.234 1 68.88 478 SER B CA 1
ATOM 7754 C C . SER B 1 478 ? 8.414 -3.217 30.172 1 68.88 478 SER B C 1
ATOM 7756 O O . SER B 1 478 ? 8.617 -3.002 31.375 1 68.88 478 SER B O 1
ATOM 7758 N N . LEU B 1 479 ? 7.281 -3.184 29.656 1 73.75 479 LEU B N 1
ATOM 7759 C CA . LEU B 1 479 ? 6.156 -2.752 30.484 1 73.75 479 LEU B CA 1
ATOM 7760 C C . LEU B 1 479 ? 5.496 -3.945 31.156 1 73.75 479 LEU B C 1
ATOM 7762 O O . LEU B 1 479 ? 5.449 -5.039 30.594 1 73.75 479 LEU B O 1
ATOM 7766 N N . GLN B 1 480 ? 5.277 -3.729 32.438 1 71.44 480 GLN B N 1
ATOM 7767 C CA . GLN B 1 480 ? 4.582 -4.777 33.156 1 71.44 480 GLN B CA 1
ATOM 7768 C C . GLN B 1 480 ? 3.213 -5.062 32.562 1 71.44 480 GLN B C 1
ATOM 7770 O O . GLN B 1 480 ? 2.416 -4.148 32.344 1 71.44 480 GLN B O 1
ATOM 7775 N N . LYS B 1 481 ? 3.02 -6.277 32.25 1 75.88 481 LYS B N 1
ATOM 7776 C CA . LYS B 1 481 ? 1.761 -6.688 31.625 1 75.88 481 LYS B CA 1
ATOM 7777 C C . LYS B 1 481 ? 0.778 -7.207 32.656 1 75.88 481 LYS B C 1
ATOM 7779 O O . LYS B 1 481 ? 1.175 -7.883 33.625 1 75.88 481 LYS B O 1
ATOM 7784 N N . VAL B 1 482 ? -0.416 -6.68 32.594 1 78.62 482 VAL B N 1
ATOM 7785 C CA . VAL B 1 482 ? -1.498 -7.18 33.438 1 78.62 482 VAL B CA 1
ATOM 7786 C C . VAL B 1 482 ? -1.941 -8.555 32.938 1 78.62 482 VAL B C 1
ATOM 7788 O O . VAL B 1 482 ? -1.805 -8.875 31.75 1 78.62 482 VAL B O 1
ATOM 7791 N N . SER B 1 483 ? -2.27 -9.344 33.906 1 82.06 483 SER B N 1
ATOM 7792 C CA . SER B 1 483 ? -2.801 -10.641 33.5 1 82.06 483 SER B CA 1
ATOM 7793 C C . SER B 1 483 ? -4.039 -10.484 32.625 1 82.06 483 SER B C 1
ATOM 7795 O O . SER B 1 483 ? -4.859 -9.594 32.875 1 82.06 483 SER B O 1
ATOM 7797 N N . LYS B 1 484 ? -4.102 -11.242 31.625 1 83.44 484 LYS B N 1
ATOM 7798 C CA . LYS B 1 484 ? -5.219 -11.188 30.688 1 83.44 484 LYS B CA 1
ATOM 7799 C C . LYS B 1 484 ? -6.555 -11.281 31.422 1 83.44 484 LYS B C 1
ATOM 7801 O O . LYS B 1 484 ? -7.484 -10.523 31.125 1 83.44 484 LYS B O 1
ATOM 7806 N N . ASP B 1 485 ? -6.582 -12.125 32.281 1 83.12 485 ASP B N 1
ATOM 7807 C CA . ASP B 1 485 ? -7.824 -12.352 33.031 1 83.12 485 ASP B CA 1
ATOM 7808 C C . ASP B 1 485 ? -8.227 -11.102 33.812 1 83.12 485 ASP B C 1
ATOM 7810 O O . ASP B 1 485 ? -9.406 -10.75 33.875 1 83.12 485 ASP B O 1
ATOM 7814 N N . GLU B 1 486 ? -7.246 -10.531 34.312 1 85.25 486 GLU B N 1
ATOM 7815 C CA . GLU B 1 486 ? -7.52 -9.32 35.094 1 85.25 486 GLU B CA 1
ATOM 7816 C C . GLU B 1 486 ? -7.969 -8.18 34.156 1 85.25 486 GLU B C 1
ATOM 7818 O O . GLU B 1 486 ? -8.922 -7.465 34.5 1 85.25 486 GLU B O 1
ATOM 7823 N N . ALA B 1 487 ? -7.285 -8.039 33.125 1 85.38 487 ALA B N 1
ATOM 7824 C CA . ALA B 1 487 ? -7.613 -6.977 32.156 1 85.38 487 ALA B CA 1
ATOM 7825 C C . ALA B 1 487 ? -9.016 -7.156 31.609 1 85.38 487 ALA B C 1
ATOM 7827 O O . ALA B 1 487 ? -9.781 -6.191 31.516 1 85.38 487 ALA B O 1
ATOM 7828 N N . VAL B 1 488 ? -9.352 -8.367 31.312 1 86.25 488 VAL B N 1
ATOM 7829 C CA . VAL B 1 488 ? -10.656 -8.664 30.719 1 86.25 488 VAL B CA 1
ATOM 7830 C C . VAL B 1 488 ? -11.75 -8.453 31.766 1 86.25 488 VAL B C 1
ATOM 7832 O O . VAL B 1 488 ? -12.82 -7.926 31.453 1 86.25 488 VAL B O 1
ATOM 7835 N N . SER B 1 489 ? -11.461 -8.867 32.938 1 83.75 489 SER B N 1
ATOM 7836 C CA . SER B 1 489 ? -12.422 -8.68 34.031 1 83.75 489 SER B CA 1
ATOM 7837 C C . SER B 1 489 ? -12.719 -7.203 34.25 1 83.75 489 SER B C 1
ATOM 7839 O O . SER B 1 489 ? -13.875 -6.816 34.438 1 83.75 489 SER B O 1
ATOM 7841 N N . LEU B 1 490 ? -11.711 -6.445 34.188 1 79.56 490 LEU B N 1
ATOM 7842 C CA . LEU B 1 490 ? -11.883 -5.008 34.375 1 79.56 490 LEU B CA 1
ATOM 7843 C C . LEU B 1 490 ? -12.656 -4.398 33.219 1 79.56 490 LEU B C 1
ATOM 7845 O O . LEU B 1 490 ? -13.477 -3.502 33.406 1 79.56 490 LEU B O 1
ATOM 7849 N N . HIS B 1 491 ? -12.359 -4.91 32.094 1 81.75 491 HIS B N 1
ATOM 7850 C CA . HIS B 1 491 ? -13.062 -4.453 30.891 1 81.75 491 HIS B CA 1
ATOM 7851 C C . HIS B 1 491 ? -14.547 -4.781 30.969 1 81.75 491 HIS B C 1
ATOM 7853 O O . HIS B 1 491 ? -15.391 -3.928 30.688 1 81.75 491 HIS B O 1
ATOM 7859 N N . LEU B 1 492 ? -14.867 -5.922 31.328 1 78.69 492 LEU B N 1
ATOM 7860 C CA . LEU B 1 492 ? -16.266 -6.359 31.406 1 78.69 492 LEU B CA 1
ATOM 7861 C C . LEU B 1 492 ? -16.984 -5.648 32.531 1 78.69 492 LEU B C 1
ATOM 7863 O O . LEU B 1 492 ? -18.172 -5.34 32.438 1 78.69 492 LEU B O 1
ATOM 7867 N N . ALA B 1 493 ? -16.266 -5.285 33.5 1 69.94 493 ALA B N 1
ATOM 7868 C CA . ALA B 1 493 ? -16.859 -4.566 34.625 1 69.94 493 ALA B CA 1
ATOM 7869 C C . ALA B 1 493 ? -17.234 -3.141 34.25 1 69.94 493 ALA B C 1
ATOM 7871 O O . ALA B 1 493 ? -18.281 -2.639 34.656 1 69.94 493 ALA B O 1
ATOM 7872 N N . ARG B 1 494 ? -16.406 -2.58 33.5 1 62.72 494 ARG B N 1
ATOM 7873 C CA . ARG B 1 494 ? -16.656 -1.212 33.062 1 62.72 494 ARG B CA 1
ATOM 7874 C C . ARG B 1 494 ? -17.844 -1.153 32.094 1 62.72 494 ARG B C 1
ATOM 7876 O O . ARG B 1 494 ? -18.656 -0.226 32.156 1 62.72 494 ARG B O 1
ATOM 7883 N N . HIS B 1 495 ? -17.922 -2.057 31.219 1 61.09 495 HIS B N 1
ATOM 7884 C CA . HIS B 1 495 ? -19 -2.055 30.234 1 61.09 495 HIS B CA 1
ATOM 7885 C C . HIS B 1 495 ? -20.312 -2.492 30.859 1 61.09 495 HIS B C 1
ATOM 7887 O O . HIS B 1 495 ? -21.391 -2.092 30.406 1 61.09 495 HIS B O 1
ATOM 7893 N N . SER B 1 496 ? -20.203 -3.42 31.781 1 48.94 496 SER B N 1
ATOM 7894 C CA . SER B 1 496 ? -21.422 -3.742 32.5 1 48.94 496 SER B CA 1
ATOM 7895 C C . SER B 1 496 ? -21.953 -2.523 33.25 1 48.94 496 SER B C 1
ATOM 7897 O O . SER B 1 496 ? -23.172 -2.377 33.406 1 48.94 496 SER B O 1
ATOM 7899 N N . ARG B 1 497 ? -21.109 -1.693 33.656 1 42.75 497 ARG B N 1
ATOM 7900 C CA . ARG B 1 497 ? -21.578 -0.497 34.344 1 42.75 497 ARG B CA 1
ATOM 7901 C C . ARG B 1 497 ? -22.266 0.459 33.375 1 42.75 497 ARG B C 1
ATOM 7903 O O . ARG B 1 497 ? -23.203 1.174 33.75 1 42.75 497 ARG B O 1
ATOM 7910 N N . PHE B 1 498 ? -21.781 0.55 32.25 1 41.28 498 PHE B N 1
ATOM 7911 C CA . PHE B 1 498 ? -22.469 1.405 31.297 1 41.28 498 PHE B CA 1
ATOM 7912 C C . PHE B 1 498 ? -23.75 0.751 30.812 1 41.28 498 PHE B C 1
ATOM 7914 O O . PHE B 1 498 ? -24.641 1.429 30.297 1 41.28 498 PHE B O 1
ATOM 7921 N N . ASN B 1 499 ? -23.953 -0.539 30.75 1 36.41 499 ASN B N 1
ATOM 7922 C CA . ASN B 1 499 ? -25.234 -1.176 30.453 1 36.41 499 ASN B CA 1
ATOM 7923 C C . ASN B 1 499 ? -26.188 -1.104 31.641 1 36.41 499 ASN B C 1
ATOM 7925 O O . ASN B 1 499 ? -27.281 -1.69 31.609 1 36.41 499 ASN B O 1
ATOM 7929 N N . MET B 1 500 ? -25.797 -0.663 32.812 1 27.55 500 MET B N 1
ATOM 7930 C CA . MET B 1 500 ? -26.812 -0.369 33.812 1 27.55 500 MET B CA 1
ATOM 7931 C C . MET B 1 500 ? -27.312 1.067 33.688 1 27.55 500 MET B C 1
ATOM 7933 O O . MET B 1 500 ? -26.516 1.981 33.438 1 27.55 500 MET B O 1
#

Secondary structure (DSSP, 8-state):
--------TTS--EEEEEHHHHHGGGSB-TTT--B-EEEEEEEETTEEEEEEE-TTT--EEEEESS-EETTTEEHHHHHHHHHHHHHT--HHHHHHHHHHHTB----HHHHHHHIIIIIHHHHHHHHHHHHHHHHHHHHHH-S-EEEEEEEEE-SSSTTTTEEEEEEEETTTTEEEEEEEEEGGGSSSGGGHHHHHHHHHHHHHHHTTPPEEEEEE-S-HHHHHHHHHHTGGGTPEEEE-HHHHHHHHHHHHHHHHTSTT-THHHHHHHHHHHHHHHHHHT-TT--HHHHHHHHHHHHHHHTT--B---TT--B-SS----GGGGGS-PPPTTSHHHHHHHHHHT-HHHHHHHTTB-SS--THHHHHHHHHHHHHS-TTS---HHHHHHHHHHHHHHHHHHTTPPBPB-TT-PBPEEEE--GGGTT--EEEEPBPPPP-HHHHHHHHHHHHHHHH-HHHHHHHHHHHHHHSPPPGGGGSPPPPHHHHHHHHHHHHHHHT-/--------TTS--EEEEEHHHHHGGGSB-TTT--B-EEEEEEEETTEEEEEEE-TTT--EEEEESS-EETTTEEHHHHHHHHHHHHHT--HHHHHHHHHHHTB----HHHHHHHIIIIIHHHHHHHHHHHHHHHHHHHHHH-S-EEEEEEEEE--SSTTTTEEEEEEEETTTTEEEEEEEEEGGGSSSGGGHHHHHHHHHHHHHHHTTPPEEEEEE-S-HHHHHHHHHHTGGGTPEEEE-HHHHHHHHHHHHHHHHTSTT-THHHHHHHHHHHHHHHHHHT-TT--HHHHHHHHHHHHHHTTT--B---TT--B-SSPPP-GGGGGS-PPPTTSHHHHHHHHHHT-HHHHHHHTTB-SS--SHHHHHHHHHHHHHS-TTS---HHHHHHHHHHHHHHHHHHTTPPBPB-TT-PBPEEEE--GGGTT--EEEEPBPPPP-HHHHHHHHHHHHHHHH-HHHHHHHHHHHHHHSPPPGGGGSPPPPHHHHHHHHHHHHHHHT-

Sequence (1000 aa):
MCFFPFLVFSAVDKFIVCQRQLLSLFTVCPACCGATQGHIMHPEGTFIKVKQACRTCGYERYWQNQEKVHRNMPACNLLLSGAIHFSGCMATQTIRMLKLFGLQCISPGTFFRHQRYYTIPTIVQAWRNEQRGIIRELKETGGGLILSGDCRSDSPGHCAKYGSYSLIEDRINKVLDVQLVQSSEVPSSSWCELEGLKRSMQFLMDQDMQVSALITDRNRQVAKWVREKMCSEGTRHFFDVWHIGKSVQKALDAAAKERDCEDLKLWRPAIINHLYWTAASTPSGDPDEMQAKWQSMINHVQDIHEHSTPAFTSCAHPPLEGEARNKEWLEPGSPAATKLESVAARKALVKDIRQLSPQHQTFSLEAYHSLILHFAPKHTGFSFLGMYSRLLLAALHFNNNGNRDVARTSEGEARYAVHYPRFRKGGWVVRPIKEKPSYGYATNLMVSLVEEYCKSPQALQESSAVLSSAAPPPLTSSLQKVSKDEAVSLHLARHSRFNMMCFFPFLVFSAVDKFIVCQRQLLSLFTVCPACCGATQGHIMHPEGTFIKVKQACRTCGYERYWQNQEKVHRNMPACNLLLSGAIHFSGCMATQTIRMLKLFGLQCISPGTFFRHQRYYTIPTIVQAWRNEQRGIIRELKETGGGLILSGDCRSDSPGHCAKYGSYSLIEDRINKVLDVQLVQSSEVPSSSWCELEGLKRSMQFLMDQDMQVSALITDRNRQVAKWVREKMCSEGTRHFFDVWHIGKSVQKALDAAAKERDCEDLKLWRPAIINHLYWTAASTPSGDPDEMQAKWQSMINHVQDIHEHSTPAFTSCAHPPLEGEARNKEWLEPGSPAATKLESVAARKALVKDIRQLSPQHQTFSLEAYHSLILHFAPKHTGFSFLGMYSRLLLAALHFNNNGNRDVARTSEGEARYAVHYPRFRKGGWVVRPIKEKPSYGYATNLMVSLVEEYCKSPQALQESSAVLSSAAPPPLTSSLQKVSKDEAVSLHLARHSRFNM

Nearest PDB structures (foldseek):
  3dlr-assembly1_A-2  TM=3.979E-01  e=6.548E-03  Human spumaretrovirus
  3f2k-assembly1_A  TM=3.358E-01  e=7.900E-02  Homo sapiens
  2xri-assembly1_A  TM=4.244E-01  e=1.004E+00  Homo sapiens
  2qkk-assembly3_J  TM=4.458E-01  e=1.444E+00  Homo sapiens
  7k06-assembly2_B  TM=4.132E-01  e=1.871E+00  Homo sapiens

Foldseek 3Di:
DQPPPPPVLVDDDDDDDDPVRVFVVQQADPPPRDGWTWDWDDDAFQKIKIWIADPPPGDIDIDIRADAFAPHHGLCQLLVLLVCQLQLHDLQVVVVVCVVVVHRHHDPVSSVVSVLQFLLLLLVVLLVVVLVVVLVVDVVVDDAFAKEKDWDAFPPAQGNQKIKMWIAGFVQLATNDIDIDGQLNDPGSLCRRVVNVVVVVVVCVVSVGGHQEYEYAPDPVNVVCCVVPPVVVHYAYFYALVNLLVVLLVLLVVLCPDPQQVCSVVCSVVLSVQLLVLLQVCQVLALLLLLVSNVVVLCVLQVHAADDRVSAGGDPDPDDDDVSVVDPGDHPPGSNSVSSCCSSVPPVSSVNSSRHHRPDHCPSVVVLVVLLCSNPNRNDHDDSSSSVSSSSSSSLQCSQFVPFAFDADPVGHGDKDWADDPVVVGDIDIDGHGDDGDDVSSSVSSSSSSVVVSVPSVVSNVSSVVVVVPDDDDPCPPPDDDDPVVVVVVVVVVVVVVVD/DQPPDPPPLVDPDDDDDDPVRVFVVQQADPPPRDGWTWDWDDDAFQKIKIWIADPPPGDIDIDIRADAFAPHHGLCQLLVLLVCQLQLHDLQVVVVVCVVVVHRHHDSVSSVVSVLQFLLLLLVVLLVVVLVVVLVVDVVVDDAFAKEKDWDAFPPAQGNQKIKMWIAGFVQLATNDIDIDGQLNDPGSLCRRVVRVVVVVVVCVVSVGGHQEYEYAPDPVNVVCCVVPPVVVHYAYFYALVNLLVVLLVLLVVLCPDPQQVVSVVCSVVLSVQLLVLLQVCQVLALLLLLVSNVVVLCVLQVHAADDRVSAGGDPDPDQDDVSVVDPGDHPPGSNSVSSCCSSVPPVSSVNSSRHHRPDHCVSVVVLVVLLCSNPNSNDHDDSSSSVSSSSSSSLQCSQFVPFAFDADPVGHGDKDWADDPVVVPDIDIDGHGPDGDPVSSSVSSVSSSVVVSVPSVVSNVSSVVVVVVDDDDPCPPPDDDDPVVVVVVVVVVVVVVVD